Protein AF-A0A8C0QMQ1-F1 (afdb_monomer)

Radius of gyration: 59.58 Å; Cα contacts (8 Å, |Δi|>4): 35; chains: 1; bounding box: 154×155×162 Å

Organism: Canis lupus familiaris (NCBI:txid9615)

Structure (mmCIF, N/CA/C/O backbone):
data_AF-A0A8C0QMQ1-F1
#
_entry.id   AF-A0A8C0QMQ1-F1
#
loop_
_atom_site.group_PDB
_atom_site.id
_atom_site.type_symbol
_atom_site.label_atom_id
_atom_site.label_alt_id
_atom_site.label_comp_id
_atom_site.label_asym_id
_atom_site.label_entity_id
_atom_site.label_seq_id
_atom_site.pdbx_PDB_ins_code
_atom_site.Cartn_x
_atom_site.Cartn_y
_atom_site.Cartn_z
_atom_site.occupancy
_atom_site.B_iso_or_equiv
_atom_site.auth_seq_id
_atom_site.auth_comp_id
_atom_site.auth_asym_id
_atom_site.auth_atom_id
_atom_site.pdbx_PDB_model_num
ATOM 1 N N . VAL A 1 1 ? 44.497 -60.815 -7.154 1.00 68.69 1 VAL A N 1
ATOM 2 C CA . VAL A 1 1 ? 44.928 -59.709 -6.259 1.00 68.69 1 VAL A CA 1
ATOM 3 C C . VAL A 1 1 ? 44.060 -58.467 -6.438 1.00 68.69 1 VAL A C 1
ATOM 5 O O . VAL A 1 1 ? 43.331 -58.165 -5.507 1.00 68.69 1 VAL A O 1
ATOM 8 N N . VAL A 1 2 ? 44.058 -57.810 -7.610 1.00 73.62 2 VAL A N 1
ATOM 9 C CA . VAL A 1 2 ? 43.334 -56.540 -7.878 1.00 73.62 2 VAL A CA 1
ATOM 10 C C . VAL A 1 2 ? 41.899 -56.504 -7.320 1.00 73.62 2 VAL A C 1
ATOM 12 O O . VAL A 1 2 ? 41.626 -55.694 -6.444 1.00 73.62 2 VAL A O 1
ATOM 15 N N . SER A 1 3 ? 41.036 -57.463 -7.679 1.00 73.44 3 SER A N 1
ATOM 16 C CA . SER A 1 3 ? 39.642 -57.518 -7.184 1.00 73.44 3 SER A CA 1
ATOM 17 C C . SER A 1 3 ? 39.480 -57.630 -5.654 1.00 73.44 3 SER A C 1
ATOM 19 O O . SER A 1 3 ? 38.436 -57.268 -5.113 1.00 73.44 3 SER A O 1
ATOM 21 N N . LYS A 1 4 ? 40.507 -58.079 -4.916 1.00 79.88 4 LYS A N 1
ATOM 22 C CA . LYS A 1 4 ? 40.506 -58.042 -3.441 1.00 79.88 4 LYS A CA 1
ATOM 23 C C . LYS A 1 4 ? 40.773 -56.620 -2.935 1.00 79.88 4 LYS A C 1
ATOM 25 O O . LYS A 1 4 ? 39.994 -56.128 -2.128 1.00 79.88 4 LYS A O 1
ATOM 30 N N . LEU A 1 5 ? 41.787 -55.948 -3.487 1.00 79.19 5 LEU A N 1
ATOM 31 C CA . LEU A 1 5 ? 42.113 -54.547 -3.183 1.00 79.19 5 LEU A CA 1
ATOM 32 C C . LEU A 1 5 ? 40.977 -53.587 -3.562 1.00 79.19 5 LEU A C 1
ATOM 34 O O . LEU A 1 5 ? 40.730 -52.622 -2.849 1.00 79.19 5 LEU A O 1
ATOM 38 N N . GLU A 1 6 ? 40.267 -53.850 -4.660 1.00 77.25 6 GLU A N 1
ATOM 39 C CA . GLU A 1 6 ? 39.076 -53.086 -5.051 1.00 77.25 6 GLU A CA 1
ATOM 40 C C . GLU A 1 6 ? 37.969 -53.225 -4.004 1.00 77.25 6 GLU A C 1
ATOM 42 O O . GLU A 1 6 ? 37.488 -52.216 -3.497 1.00 77.25 6 GLU A O 1
ATOM 47 N N . ARG A 1 7 ? 37.632 -54.457 -3.594 1.00 82.50 7 ARG A N 1
ATOM 48 C CA . ARG A 1 7 ? 36.642 -54.712 -2.531 1.00 82.50 7 ARG A CA 1
ATOM 49 C C . ARG A 1 7 ? 37.052 -54.087 -1.198 1.00 82.50 7 ARG A C 1
ATOM 51 O O . ARG A 1 7 ? 36.208 -53.497 -0.532 1.00 82.50 7 ARG A O 1
ATOM 58 N N . GLU A 1 8 ? 38.327 -54.170 -0.829 1.00 84.19 8 GLU A N 1
ATOM 59 C CA . GLU A 1 8 ? 38.873 -53.554 0.388 1.00 84.19 8 GLU A CA 1
ATOM 60 C C . GLU A 1 8 ? 38.773 -52.023 0.339 1.00 84.19 8 GLU A C 1
ATOM 62 O O . GLU A 1 8 ? 38.268 -51.422 1.286 1.00 84.19 8 GLU A O 1
ATOM 67 N N . LYS A 1 9 ? 39.125 -51.385 -0.789 1.00 84.62 9 LYS A N 1
ATOM 68 C CA . LYS A 1 9 ? 38.908 -49.943 -1.000 1.00 84.62 9 LYS A CA 1
ATOM 69 C C . LYS A 1 9 ? 37.427 -49.561 -0.972 1.00 84.62 9 LYS A C 1
ATOM 71 O O . LYS A 1 9 ? 37.085 -48.533 -0.397 1.00 84.62 9 LYS A O 1
ATOM 76 N N . THR A 1 10 ? 36.535 -50.364 -1.559 1.00 83.19 10 THR A N 1
ATOM 77 C CA . THR A 1 10 ? 35.085 -50.104 -1.530 1.00 83.19 10 THR A CA 1
ATOM 78 C C . THR A 1 10 ? 34.512 -50.234 -0.116 1.00 83.19 10 THR A C 1
ATOM 80 O O . THR A 1 10 ? 33.654 -49.440 0.264 1.00 83.19 10 THR A O 1
ATOM 83 N N . GLN A 1 11 ? 35.001 -51.190 0.682 1.00 87.75 11 GLN A N 1
ATOM 84 C CA . GLN A 1 11 ? 34.644 -51.321 2.097 1.00 87.75 11 GLN A CA 1
ATOM 85 C C . GLN A 1 11 ? 35.184 -50.155 2.931 1.00 87.75 11 GLN A C 1
ATOM 87 O O . GLN A 1 11 ? 34.439 -49.605 3.736 1.00 87.75 11 GLN A O 1
ATOM 92 N N . GLU A 1 12 ? 36.425 -49.717 2.715 1.00 86.62 12 GLU A N 1
ATOM 93 C CA . GLU A 1 12 ? 36.988 -48.559 3.422 1.00 86.62 12 GLU A CA 1
ATOM 94 C C . GLU A 1 12 ? 36.226 -47.269 3.079 1.00 86.62 12 GLU A C 1
ATOM 96 O O . GLU A 1 12 ? 35.757 -46.559 3.965 1.00 86.62 12 GLU A O 1
ATOM 101 N N . ALA A 1 13 ? 35.937 -47.042 1.795 1.00 82.19 13 ALA A N 1
ATOM 102 C CA . ALA A 1 13 ? 35.068 -45.957 1.346 1.00 82.19 13 ALA A CA 1
ATOM 103 C C . ALA A 1 13 ? 33.605 -46.094 1.821 1.00 82.19 13 ALA A C 1
ATOM 105 O O . ALA A 1 13 ? 32.824 -45.157 1.656 1.00 82.19 13 ALA A O 1
ATOM 106 N N . LYS A 1 14 ? 33.188 -47.239 2.381 1.00 89.19 14 LYS A N 1
ATOM 107 C CA . LYS A 1 14 ? 31.906 -47.395 3.091 1.00 89.19 14 LYS A CA 1
ATOM 108 C C . LYS A 1 14 ? 32.057 -47.016 4.569 1.00 89.19 14 LYS A C 1
ATOM 110 O O . LYS A 1 14 ? 31.273 -46.202 5.042 1.00 89.19 14 LYS A O 1
ATOM 115 N N . ARG A 1 15 ? 33.105 -47.498 5.253 1.00 89.94 15 ARG A N 1
ATOM 116 C CA . ARG A 1 15 ? 33.435 -47.145 6.653 1.00 89.94 15 ARG A CA 1
ATOM 117 C C . ARG A 1 15 ? 33.614 -45.640 6.853 1.00 89.94 15 ARG A C 1
ATOM 119 O O . ARG A 1 15 ? 33.095 -45.099 7.823 1.00 89.94 15 ARG A O 1
ATOM 126 N N . ILE A 1 16 ? 34.304 -44.961 5.932 1.00 88.38 16 ILE A N 1
ATOM 127 C CA . ILE A 1 16 ? 34.510 -43.504 5.986 1.00 88.38 16 ILE A CA 1
ATOM 128 C C . ILE A 1 16 ? 33.161 -42.774 5.926 1.00 88.38 16 ILE A C 1
ATOM 130 O O . ILE A 1 16 ? 32.865 -41.984 6.819 1.00 88.38 16 ILE A O 1
ATOM 134 N N . ARG A 1 17 ? 32.290 -43.123 4.967 1.00 85.94 17 ARG A N 1
ATOM 135 C CA . ARG A 1 17 ? 30.938 -42.542 4.862 1.00 85.94 17 ARG A CA 1
ATOM 136 C C . ARG A 1 17 ? 30.054 -42.862 6.069 1.00 85.94 17 ARG A C 1
ATOM 138 O O . ARG A 1 17 ? 29.312 -41.995 6.513 1.00 85.94 17 ARG A O 1
ATOM 145 N N . GLU A 1 18 ? 30.148 -44.062 6.639 1.00 89.00 18 GLU A N 1
ATOM 146 C CA . GLU A 1 18 ? 29.446 -44.420 7.883 1.00 89.00 18 GLU A CA 1
ATOM 147 C C . GLU A 1 18 ? 29.951 -43.606 9.087 1.00 89.00 18 GLU A C 1
ATOM 149 O O . GLU A 1 18 ? 29.158 -43.191 9.932 1.00 89.00 18 GLU A O 1
ATOM 154 N N . LEU A 1 19 ? 31.258 -43.336 9.168 1.00 91.25 19 LEU A N 1
ATOM 155 C CA . LEU A 1 19 ? 31.856 -42.495 10.206 1.00 91.25 19 LEU A CA 1
ATOM 156 C C . LEU A 1 19 ? 31.456 -41.019 10.044 1.00 91.25 19 LEU A C 1
ATOM 158 O O . LEU A 1 19 ? 31.152 -40.356 11.034 1.00 91.25 19 LEU A O 1
ATOM 162 N N . GLU A 1 20 ? 31.422 -40.510 8.814 1.00 88.00 20 GLU A N 1
ATOM 163 C CA . GLU A 1 20 ? 30.938 -39.164 8.482 1.00 88.00 20 GLU A CA 1
ATOM 164 C C . GLU A 1 20 ? 29.448 -39.018 8.808 1.00 88.00 20 GLU A C 1
ATOM 166 O O . GLU A 1 20 ? 29.069 -38.090 9.519 1.00 88.00 20 GLU A O 1
ATOM 171 N N . GLN A 1 21 ? 28.607 -39.978 8.409 1.00 85.75 21 GLN A N 1
ATOM 172 C CA . GLN A 1 21 ? 27.186 -40.007 8.775 1.00 85.75 21 GLN A CA 1
ATOM 173 C C . GLN A 1 21 ? 26.980 -40.018 10.295 1.00 85.75 21 GLN A C 1
ATOM 175 O O . GLN A 1 21 ? 26.143 -39.268 10.800 1.00 85.75 21 GLN A O 1
ATOM 180 N N . ARG A 1 22 ? 27.768 -40.797 11.052 1.00 90.50 22 ARG A N 1
ATOM 181 C CA . ARG A 1 22 ? 27.730 -40.778 12.527 1.00 90.50 22 ARG A CA 1
ATOM 182 C C . ARG A 1 22 ? 28.121 -39.411 13.093 1.00 90.50 22 ARG A C 1
ATOM 184 O O . ARG A 1 22 ? 27.408 -38.908 13.954 1.00 90.50 22 ARG A O 1
ATOM 191 N N . LYS A 1 23 ? 29.184 -38.774 12.584 1.00 91.81 23 LYS A N 1
ATOM 192 C CA . LYS A 1 23 ? 29.583 -37.409 12.987 1.00 91.81 23 LYS A CA 1
ATOM 193 C C . LYS A 1 23 ? 28.484 -36.380 12.703 1.00 91.81 23 LYS A C 1
ATOM 195 O O . LYS A 1 23 ? 28.167 -35.582 13.579 1.00 91.81 23 LYS A O 1
ATOM 200 N N . HIS A 1 24 ? 27.867 -36.424 11.521 1.00 90.44 24 HIS A N 1
ATOM 201 C CA . HIS A 1 24 ? 26.743 -35.549 11.180 1.00 90.44 24 HIS A CA 1
ATOM 202 C C . HIS A 1 24 ? 25.519 -35.810 12.066 1.00 90.44 24 HIS A C 1
ATOM 204 O O . HIS A 1 24 ? 24.885 -34.857 12.506 1.00 90.44 24 HIS A O 1
ATOM 210 N N . THR A 1 25 ? 25.219 -37.072 12.387 1.00 91.38 25 THR A N 1
ATOM 211 C CA . THR A 1 25 ? 24.123 -37.434 13.303 1.00 91.38 25 THR A CA 1
ATOM 212 C C . THR A 1 25 ? 24.357 -36.852 14.697 1.00 91.38 25 THR A C 1
ATOM 214 O O . THR A 1 25 ? 23.466 -36.190 15.224 1.00 91.38 25 THR A O 1
ATOM 217 N N . VAL A 1 26 ? 25.564 -37.022 15.254 1.00 94.50 26 VAL A N 1
ATOM 218 C CA . VAL A 1 26 ? 25.950 -36.465 16.563 1.00 94.50 26 VAL A CA 1
ATOM 219 C C . VAL A 1 26 ? 25.833 -34.939 16.566 1.00 94.50 26 VAL A C 1
ATOM 221 O O . VAL A 1 26 ? 25.130 -34.390 17.413 1.00 94.50 26 VAL A O 1
ATOM 224 N N . LEU A 1 27 ? 26.410 -34.256 15.570 1.00 92.75 27 LEU A N 1
ATOM 225 C CA . LEU A 1 27 ? 26.322 -32.797 15.440 1.00 92.75 27 LEU A CA 1
ATOM 226 C C . LEU A 1 27 ? 24.865 -32.309 15.337 1.00 92.75 27 LEU A C 1
ATOM 228 O O . LEU A 1 27 ? 24.491 -31.332 15.980 1.00 92.75 27 LEU A O 1
ATOM 232 N N . VAL A 1 28 ? 24.017 -33.006 14.575 1.00 88.94 28 VAL A N 1
ATOM 233 C CA . VAL A 1 28 ? 22.581 -32.698 14.472 1.00 88.94 28 VAL A CA 1
ATOM 234 C C . VAL A 1 28 ? 21.862 -32.907 15.808 1.00 88.94 28 VAL A C 1
ATOM 236 O O . VAL A 1 28 ? 20.994 -32.104 16.148 1.00 88.94 28 VAL A O 1
ATOM 239 N N . THR A 1 29 ? 22.202 -33.938 16.588 1.00 90.06 29 THR A N 1
ATOM 240 C CA . THR A 1 29 ? 21.626 -34.123 17.932 1.00 90.06 29 THR A CA 1
ATOM 241 C C . THR A 1 29 ? 22.114 -33.077 18.933 1.00 90.06 29 THR A C 1
ATOM 243 O O . THR A 1 29 ? 21.299 -32.571 19.699 1.00 90.06 29 THR A O 1
ATOM 246 N N . GLU A 1 30 ? 23.386 -32.672 18.886 1.00 91.06 30 GLU A N 1
ATOM 247 C CA . GLU A 1 30 ? 23.923 -31.589 19.722 1.00 91.06 30 GLU A CA 1
ATOM 248 C C . GLU A 1 30 ? 23.275 -30.238 19.399 1.00 91.06 30 GLU A C 1
ATOM 250 O O . GLU A 1 30 ? 22.901 -29.502 20.310 1.00 91.06 30 GLU A O 1
ATOM 255 N N . LEU A 1 31 ? 23.095 -29.913 18.114 1.00 91.81 31 LEU A N 1
ATOM 256 C CA . LEU A 1 31 ? 22.416 -28.685 17.687 1.00 91.81 31 LEU A CA 1
ATOM 257 C C . LEU A 1 31 ? 20.931 -28.690 18.078 1.00 91.81 31 LEU A C 1
ATOM 259 O O . LEU A 1 31 ? 20.429 -27.678 18.558 1.00 91.81 31 LEU A O 1
ATOM 263 N N . LYS A 1 32 ? 20.236 -29.831 17.953 1.00 88.12 32 LYS A N 1
ATOM 264 C CA . LYS A 1 32 ? 18.852 -29.981 18.442 1.00 88.12 32 LYS A CA 1
ATOM 265 C C . LYS A 1 32 ? 18.757 -29.831 19.965 1.00 88.12 32 LYS A C 1
ATOM 267 O O . LYS A 1 32 ? 17.808 -29.214 20.441 1.00 88.12 32 LYS A O 1
ATOM 272 N N . ALA A 1 33 ? 19.725 -30.356 20.717 1.00 90.94 33 ALA A N 1
ATOM 273 C CA . ALA A 1 33 ? 19.780 -30.207 22.170 1.00 90.94 33 ALA A CA 1
ATOM 274 C C . ALA A 1 33 ? 20.023 -28.747 22.587 1.00 90.94 33 ALA A C 1
ATOM 276 O O . ALA A 1 33 ? 19.278 -28.231 23.416 1.00 90.94 33 ALA A O 1
ATOM 277 N N . LYS A 1 34 ? 20.987 -28.058 21.958 1.00 91.81 34 LYS A N 1
ATOM 278 C CA . LYS A 1 34 ? 21.269 -26.630 22.198 1.00 91.81 34 LYS A CA 1
ATOM 279 C C . LYS A 1 34 ? 20.068 -25.746 21.873 1.00 91.81 34 LYS A C 1
ATOM 281 O O . LYS A 1 34 ? 19.637 -24.998 22.738 1.00 91.81 34 LYS A O 1
ATOM 286 N N . LEU A 1 35 ? 19.450 -25.921 20.702 1.00 89.38 35 LEU A N 1
ATOM 287 C CA . LEU A 1 35 ? 18.252 -25.169 20.311 1.00 89.38 35 LEU A CA 1
ATOM 288 C C . LEU A 1 35 ? 17.070 -25.411 21.270 1.00 89.38 35 LEU A C 1
ATOM 290 O O . LEU A 1 35 ? 16.278 -24.508 21.531 1.00 89.38 35 LEU A O 1
ATOM 294 N N . HIS A 1 36 ? 16.940 -26.623 21.819 1.00 92.00 36 HIS A N 1
ATOM 295 C CA . HIS A 1 36 ? 15.944 -26.917 22.850 1.00 92.00 36 HIS A CA 1
ATOM 296 C C . HIS A 1 36 ? 16.283 -26.241 24.191 1.00 92.00 36 HIS A C 1
ATOM 298 O O . HIS A 1 36 ? 15.391 -25.718 24.853 1.00 92.00 36 HIS A O 1
ATOM 304 N N . GLU A 1 37 ? 17.554 -26.227 24.596 1.00 92.31 37 GLU A N 1
ATOM 305 C CA . GLU A 1 37 ? 18.026 -25.546 25.807 1.00 92.31 37 GLU A CA 1
ATOM 306 C C . GLU A 1 37 ? 17.853 -24.019 25.710 1.00 92.31 37 GLU A C 1
ATOM 308 O O . GLU A 1 37 ? 17.342 -23.395 26.638 1.00 92.31 37 GLU A O 1
ATOM 313 N N . GLU A 1 38 ? 18.211 -23.427 24.570 1.00 88.94 38 GLU A N 1
ATOM 314 C CA . GLU A 1 38 ? 18.014 -22.012 24.233 1.00 88.94 38 GLU A CA 1
ATOM 315 C C . GLU A 1 38 ? 16.527 -21.650 24.263 1.00 88.94 38 GLU A C 1
ATOM 317 O O . GLU A 1 38 ? 16.132 -20.771 25.028 1.00 88.94 38 GLU A O 1
ATOM 322 N N . LYS A 1 39 ? 15.672 -22.413 23.568 1.00 92.75 39 LYS A N 1
ATOM 323 C CA . LYS A 1 39 ? 14.213 -22.228 23.611 1.00 92.75 39 LYS A CA 1
ATOM 324 C C . LYS A 1 39 ? 13.642 -22.327 25.031 1.00 92.75 39 LYS A C 1
ATOM 326 O O . LYS A 1 39 ? 12.715 -21.594 25.370 1.00 92.75 39 LYS A O 1
ATOM 331 N N . MET A 1 40 ? 14.153 -23.227 25.873 1.00 92.06 40 MET A N 1
ATOM 332 C CA . MET A 1 40 ? 13.699 -23.335 27.266 1.00 92.06 40 MET A CA 1
ATOM 333 C C . MET A 1 40 ? 14.165 -22.151 28.124 1.00 92.06 40 MET A C 1
ATOM 335 O O . MET A 1 40 ? 13.402 -21.698 28.975 1.00 92.06 40 MET A O 1
ATOM 339 N N . LYS A 1 41 ? 15.359 -21.596 27.870 1.00 92.81 41 LYS A N 1
ATOM 340 C CA . LYS A 1 41 ? 15.830 -20.349 28.500 1.00 92.81 41 LYS A CA 1
ATOM 341 C C . LYS A 1 41 ? 15.002 -19.141 28.060 1.00 92.81 41 LYS A C 1
ATOM 343 O O . LYS A 1 41 ? 14.610 -18.352 28.912 1.00 92.81 41 LYS A O 1
ATOM 348 N N . GLU A 1 42 ? 14.675 -19.025 26.773 1.00 87.12 42 GLU A N 1
ATOM 349 C CA . GLU A 1 42 ? 13.789 -17.974 26.251 1.00 87.12 42 GLU A CA 1
ATOM 350 C C . GLU A 1 42 ? 12.386 -18.065 26.866 1.00 87.12 42 GLU A C 1
ATOM 352 O O . GLU A 1 42 ? 11.882 -17.079 27.399 1.00 87.12 42 GLU A O 1
ATOM 357 N N . LEU A 1 43 ? 11.776 -19.257 26.882 1.00 88.88 43 LEU A N 1
ATOM 358 C CA . LEU A 1 43 ? 10.472 -19.480 27.518 1.00 88.88 43 LEU A CA 1
ATOM 359 C C . LEU A 1 43 ? 10.490 -19.159 29.019 1.00 88.88 43 LEU A C 1
ATOM 361 O O . LEU A 1 43 ? 9.508 -18.630 29.541 1.00 88.88 43 LEU A O 1
ATOM 365 N N . GLN A 1 44 ? 11.588 -19.456 29.717 1.00 92.81 44 GLN A N 1
ATOM 366 C CA . GLN A 1 44 ? 11.755 -19.103 31.125 1.00 92.81 44 GLN A CA 1
ATOM 367 C C . GLN A 1 44 ? 11.909 -17.586 31.319 1.00 92.81 44 GLN A C 1
ATOM 369 O O . GLN A 1 44 ? 11.235 -17.018 32.175 1.00 92.81 44 GLN A O 1
ATOM 374 N N . ALA A 1 45 ? 12.704 -16.906 30.488 1.00 90.75 45 ALA A N 1
ATOM 375 C CA . ALA A 1 45 ? 12.860 -15.453 30.534 1.00 90.75 45 ALA A CA 1
ATOM 376 C C . ALA A 1 45 ? 11.544 -14.712 30.226 1.00 90.75 45 ALA A C 1
ATOM 378 O O . ALA A 1 45 ? 11.204 -13.748 30.912 1.00 90.75 45 ALA A O 1
ATOM 379 N N . VAL A 1 46 ? 10.760 -15.189 29.251 1.00 89.94 46 VAL A N 1
ATOM 380 C CA . VAL A 1 46 ? 9.420 -14.654 28.947 1.00 89.94 46 VAL A CA 1
ATOM 381 C C . VAL A 1 46 ? 8.470 -14.846 30.132 1.00 89.94 46 VAL A C 1
ATOM 383 O O . VAL A 1 46 ? 7.787 -13.899 30.515 1.00 89.94 46 VAL A O 1
ATOM 386 N N . ARG A 1 47 ? 8.465 -16.026 30.772 1.00 93.19 47 ARG A N 1
ATOM 387 C CA . ARG A 1 47 ? 7.674 -16.273 31.994 1.00 93.19 47 ARG A CA 1
ATOM 388 C C . ARG A 1 47 ? 8.069 -15.343 33.135 1.00 93.19 47 ARG A C 1
ATOM 390 O O . ARG A 1 47 ? 7.196 -14.755 33.760 1.00 93.19 47 ARG A O 1
ATOM 397 N N . GLU A 1 48 ? 9.362 -15.183 33.398 1.00 93.06 48 GLU A N 1
ATOM 398 C CA . GLU A 1 48 ? 9.848 -14.295 34.457 1.00 93.06 48 GLU A CA 1
ATOM 399 C C . GLU A 1 48 ? 9.529 -12.824 34.185 1.00 93.06 48 GLU A C 1
ATOM 401 O O . GLU A 1 48 ? 9.220 -12.090 35.120 1.00 93.06 48 GLU A O 1
ATOM 406 N N . ASN A 1 49 ? 9.574 -12.383 32.927 1.00 89.81 49 ASN A N 1
ATOM 407 C CA . ASN A 1 49 ? 9.170 -11.030 32.553 1.00 89.81 49 ASN A CA 1
ATOM 408 C C . ASN A 1 49 ? 7.658 -10.825 32.715 1.00 89.81 49 ASN A C 1
ATOM 410 O O . ASN A 1 49 ? 7.251 -9.798 33.250 1.00 89.81 49 ASN A O 1
ATOM 414 N N . LEU A 1 50 ? 6.836 -11.811 32.339 1.00 89.62 50 LEU A N 1
ATOM 415 C CA . LEU A 1 50 ? 5.382 -11.755 32.517 1.00 89.62 50 LEU A CA 1
ATOM 416 C C . LEU A 1 50 ? 4.980 -11.772 34.004 1.00 89.62 50 LEU A C 1
ATOM 418 O O . LEU A 1 50 ? 4.087 -11.031 34.405 1.00 89.62 50 LEU A O 1
ATOM 422 N N . ILE A 1 51 ? 5.683 -12.547 34.840 1.00 92.25 51 ILE A N 1
ATOM 423 C CA . ILE A 1 51 ? 5.518 -12.526 36.304 1.00 92.25 51 ILE A CA 1
ATOM 424 C C . ILE A 1 51 ? 5.875 -11.141 36.859 1.00 92.25 51 ILE A C 1
ATOM 426 O O . ILE A 1 51 ? 5.058 -10.549 37.557 1.00 92.25 51 ILE A O 1
ATOM 430 N N . LYS A 1 52 ? 7.033 -10.573 36.490 1.00 93.75 52 LYS A N 1
ATOM 431 C CA . LYS A 1 52 ? 7.446 -9.221 36.922 1.00 93.75 52 LYS A CA 1
ATOM 432 C C . LYS A 1 52 ? 6.466 -8.138 36.458 1.00 93.75 52 LYS A C 1
ATOM 434 O O . LYS A 1 52 ? 6.208 -7.194 37.202 1.00 93.75 52 LYS A O 1
ATOM 439 N N . GLN A 1 53 ? 5.903 -8.261 35.252 1.00 87.12 53 GLN A N 1
ATOM 440 C CA . GLN A 1 53 ? 4.855 -7.364 34.762 1.00 87.12 53 GLN A CA 1
ATOM 441 C C . GLN A 1 53 ? 3.592 -7.481 35.624 1.00 87.12 53 GLN A C 1
ATOM 443 O O . GLN A 1 53 ? 3.101 -6.463 36.109 1.00 87.12 53 GLN A O 1
ATOM 448 N N . HIS A 1 54 ? 3.117 -8.702 35.884 1.00 90.62 54 HIS A N 1
ATOM 449 C CA . HIS A 1 54 ? 1.948 -8.942 36.727 1.00 90.62 54 HIS A CA 1
ATOM 450 C C . HIS A 1 54 ? 2.153 -8.433 38.165 1.00 90.62 54 HIS A C 1
ATOM 452 O O . HIS A 1 54 ? 1.294 -7.738 38.700 1.00 90.62 54 HIS A O 1
ATOM 458 N N . GLU A 1 55 ? 3.315 -8.676 38.779 1.00 92.75 55 GLU A N 1
ATOM 459 C CA . GLU A 1 55 ? 3.687 -8.120 40.089 1.00 92.75 55 GLU A CA 1
ATOM 460 C C . GLU A 1 55 ? 3.691 -6.581 40.081 1.00 92.75 55 GLU A C 1
ATOM 462 O O . GLU A 1 55 ? 3.241 -5.944 41.040 1.00 92.75 55 GLU A O 1
ATOM 467 N N . GLN A 1 56 ? 4.152 -5.960 38.991 1.00 91.62 56 GLN A N 1
ATOM 468 C CA . GLN A 1 56 ? 4.157 -4.507 38.824 1.00 91.62 56 GLN A CA 1
ATOM 469 C C . GLN A 1 56 ? 2.741 -3.939 38.617 1.00 91.62 56 GLN A C 1
ATOM 471 O O . GLN A 1 56 ? 2.418 -2.889 39.169 1.00 91.62 56 GLN A O 1
ATOM 476 N N . GLU A 1 57 ? 1.877 -4.618 37.864 1.00 86.31 57 GLU A N 1
ATOM 477 C CA . GLU A 1 57 ? 0.465 -4.261 37.658 1.00 86.31 57 GLU A CA 1
ATOM 478 C C . GLU A 1 57 ? -0.371 -4.449 38.926 1.00 86.31 57 GLU A C 1
ATOM 480 O O . GLU A 1 57 ? -1.131 -3.552 39.293 1.00 86.31 57 GLU A O 1
ATOM 485 N N . MET A 1 58 ? -0.161 -5.536 39.669 1.00 91.62 58 MET A N 1
ATOM 486 C CA . MET A 1 58 ? -0.731 -5.724 41.003 1.00 91.62 58 MET A CA 1
ATOM 487 C C . MET A 1 58 ? -0.253 -4.622 41.956 1.00 91.62 58 MET A C 1
ATOM 489 O O . MET A 1 58 ? -1.068 -4.011 42.644 1.00 91.62 58 MET A O 1
ATOM 493 N N . SER A 1 59 ? 1.035 -4.264 41.927 1.00 91.12 59 SER A N 1
ATOM 494 C CA . SER A 1 59 ? 1.580 -3.154 42.724 1.00 91.12 59 SER A CA 1
ATOM 495 C C . SER A 1 59 ? 1.011 -1.780 42.333 1.00 91.12 59 SER A C 1
ATOM 497 O O . SER A 1 59 ? 0.812 -0.933 43.205 1.00 91.12 59 SER A O 1
ATOM 499 N N . ARG A 1 60 ? 0.727 -1.530 41.044 1.00 93.44 60 ARG A N 1
ATOM 500 C CA . ARG A 1 60 ? -0.003 -0.329 40.585 1.00 93.44 60 ARG A CA 1
ATOM 501 C C . ARG A 1 60 ? -1.448 -0.346 41.083 1.00 93.44 60 ARG A C 1
ATOM 503 O O . ARG A 1 60 ? -1.917 0.651 41.622 1.00 93.44 60 ARG A O 1
ATOM 510 N N . THR A 1 61 ? -2.126 -1.482 40.946 1.00 89.94 61 THR A N 1
ATOM 511 C CA . THR A 1 61 ? -3.535 -1.663 41.322 1.00 89.94 61 THR A CA 1
ATOM 512 C C . THR A 1 61 ? -3.741 -1.487 42.823 1.00 89.94 61 THR A C 1
ATOM 514 O O . THR A 1 61 ? -4.668 -0.791 43.225 1.00 89.94 61 THR A O 1
ATOM 517 N N . VAL A 1 62 ? -2.847 -2.032 43.655 1.00 91.25 62 VAL A N 1
ATOM 518 C CA . VAL A 1 62 ? -2.843 -1.807 45.109 1.00 91.25 62 VAL A CA 1
ATOM 519 C C . VAL A 1 62 ? -2.649 -0.323 45.427 1.00 91.25 62 VAL A C 1
ATOM 521 O O . VAL A 1 62 ? -3.456 0.233 46.158 1.00 91.25 62 VAL A O 1
ATOM 524 N N . LYS A 1 63 ? -1.681 0.369 44.807 1.00 92.31 63 LYS A N 1
ATOM 525 C CA . LYS A 1 63 ? -1.484 1.818 45.024 1.00 92.31 63 LYS A CA 1
ATOM 526 C C . LYS A 1 63 ? -2.696 2.667 44.623 1.00 92.31 63 LYS A C 1
ATOM 528 O O . LYS A 1 63 ? -3.008 3.628 45.319 1.00 92.31 63 LYS A O 1
ATOM 533 N N . LEU A 1 64 ? -3.384 2.317 43.535 1.00 85.31 64 LEU A N 1
ATOM 534 C CA . LEU A 1 64 ? -4.624 2.983 43.118 1.00 85.31 64 LEU A CA 1
ATOM 535 C C . LEU A 1 64 ? -5.771 2.707 44.105 1.00 85.31 64 LEU A C 1
ATOM 537 O O . LEU A 1 64 ? -6.464 3.637 44.511 1.00 85.31 64 LEU A O 1
ATOM 541 N N . ARG A 1 65 ? -5.932 1.451 44.547 1.00 90.38 65 ARG A N 1
ATOM 542 C CA . ARG A 1 65 ? -6.911 1.054 45.574 1.00 90.38 65 ARG A CA 1
ATOM 543 C C . ARG A 1 65 ? -6.659 1.772 46.899 1.00 90.38 65 ARG A C 1
ATOM 545 O O . ARG A 1 65 ? -7.599 2.318 47.459 1.00 90.38 65 ARG A O 1
ATOM 552 N N . ASP A 1 66 ? -5.418 1.809 47.376 1.00 91.31 66 ASP A N 1
ATOM 553 C CA . ASP A 1 66 ? -5.032 2.478 48.622 1.00 91.31 66 ASP A CA 1
ATOM 554 C C . ASP A 1 66 ? -5.221 3.997 48.535 1.00 91.31 66 ASP A C 1
ATOM 556 O O . ASP A 1 66 ? -5.718 4.606 49.482 1.00 91.31 66 ASP A O 1
ATOM 560 N N . GLY A 1 67 ? -4.887 4.602 47.389 1.00 88.62 67 GLY A N 1
ATOM 561 C CA . GLY A 1 67 ? -5.145 6.014 47.109 1.00 88.62 67 GLY A CA 1
ATOM 562 C C . GLY A 1 67 ? -6.635 6.352 47.174 1.00 88.62 67 GLY A C 1
ATOM 563 O O . GLY A 1 67 ? -7.021 7.262 47.907 1.00 88.62 67 GLY A O 1
ATOM 564 N N . GLU A 1 68 ? -7.481 5.576 46.493 1.00 84.94 68 GLU A N 1
ATOM 565 C CA . GLU A 1 68 ? -8.937 5.764 46.512 1.00 84.94 68 GLU A CA 1
ATOM 566 C C . GLU A 1 68 ? -9.538 5.489 47.898 1.00 84.94 68 GLU A C 1
ATOM 568 O O . GLU A 1 68 ? -10.352 6.265 48.389 1.00 84.94 68 GLU A O 1
ATOM 573 N N . ILE A 1 69 ? -9.079 4.448 48.599 1.00 88.56 69 ILE A N 1
ATOM 574 C CA . ILE A 1 69 ? -9.463 4.173 49.991 1.00 88.56 69 ILE A CA 1
ATOM 575 C C . ILE A 1 69 ? -9.100 5.358 50.897 1.00 88.56 69 ILE A C 1
ATOM 577 O O . ILE A 1 69 ? -9.882 5.715 51.779 1.00 88.56 69 ILE A O 1
ATOM 581 N N . GLN A 1 70 ? -7.937 5.982 50.701 1.00 89.12 70 GLN A N 1
ATOM 582 C CA . GLN A 1 70 ? -7.517 7.140 51.487 1.00 89.12 70 GLN A CA 1
ATOM 583 C C . GLN A 1 70 ? -8.311 8.404 51.120 1.00 89.12 70 GLN A C 1
ATOM 585 O O . GLN A 1 70 ? -8.678 9.163 52.016 1.00 89.12 70 GLN A O 1
ATOM 590 N N . ARG A 1 71 ? -8.656 8.597 49.841 1.00 85.06 71 ARG A N 1
ATOM 591 C CA . ARG A 1 71 ? -9.541 9.671 49.359 1.00 85.06 71 ARG A CA 1
ATOM 592 C C . ARG A 1 71 ? -10.947 9.543 49.958 1.00 85.06 71 ARG A C 1
ATOM 594 O O . ARG A 1 71 ? -11.441 10.486 50.573 1.00 85.06 71 ARG A O 1
ATOM 601 N N . LEU A 1 72 ? -11.543 8.350 49.895 1.00 82.94 72 LEU A N 1
ATOM 602 C CA . LEU A 1 72 ? -12.850 8.036 50.483 1.00 82.94 72 LEU A CA 1
ATOM 603 C C . LEU A 1 72 ? -12.860 8.187 52.013 1.00 82.94 72 LEU A C 1
ATOM 605 O O . LEU A 1 72 ? -13.815 8.734 52.561 1.00 82.94 72 LEU A O 1
ATOM 609 N N . LYS A 1 73 ? -11.793 7.776 52.715 1.00 82.94 73 LYS A N 1
ATOM 610 C CA . LYS A 1 73 ? -11.629 8.038 54.160 1.00 82.94 73 LYS A CA 1
ATOM 611 C C . LYS A 1 73 ? -11.596 9.538 54.467 1.00 82.94 73 LYS A C 1
ATOM 613 O O . LYS A 1 73 ? -12.268 9.974 55.398 1.00 82.94 73 LYS A O 1
ATOM 618 N N . SER A 1 74 ? -10.855 10.325 53.687 1.00 81.38 74 SER A N 1
ATOM 619 C CA . SER A 1 74 ? -10.792 11.785 53.841 1.00 81.38 74 SER A CA 1
ATOM 620 C C . SER A 1 74 ? -12.155 12.444 53.602 1.00 81.38 74 SER A C 1
ATOM 622 O O . SER A 1 74 ? -12.580 13.271 54.409 1.00 81.38 74 SER A O 1
ATOM 624 N N . ALA A 1 75 ? -12.881 12.026 52.560 1.00 76.25 75 ALA A N 1
ATOM 625 C CA . ALA A 1 75 ? -14.238 12.492 52.273 1.00 76.25 75 ALA A CA 1
ATOM 626 C C . ALA A 1 75 ? -15.239 12.109 53.383 1.00 76.25 75 ALA A C 1
ATOM 628 O O . ALA A 1 75 ? -16.051 12.939 53.786 1.00 76.25 75 ALA A O 1
ATOM 629 N N . LEU A 1 76 ? -15.148 10.895 53.940 1.00 79.88 76 LEU A N 1
ATOM 630 C CA . LEU A 1 76 ? -15.965 10.453 55.079 1.00 79.88 76 LEU A CA 1
ATOM 631 C C . LEU A 1 76 ? -15.680 11.254 56.359 1.00 79.88 76 LEU A C 1
ATOM 633 O O . LEU A 1 76 ? -16.619 11.622 57.064 1.00 79.88 76 LEU A O 1
ATOM 637 N N . CYS A 1 77 ? -14.417 11.576 56.654 1.00 80.56 77 CYS A N 1
ATOM 638 C CA . CYS A 1 77 ? -14.082 12.474 57.762 1.00 80.56 77 CYS A CA 1
ATOM 639 C C . CYS A 1 77 ? -14.634 13.890 57.527 1.00 80.56 77 CYS A C 1
ATOM 641 O O . CYS A 1 77 ? -15.229 14.467 58.434 1.00 80.56 77 CYS A O 1
ATOM 643 N N . ALA A 1 78 ? -14.524 14.427 56.306 1.00 73.56 78 ALA A N 1
ATOM 644 C CA . ALA A 1 78 ? -15.096 15.729 55.958 1.00 73.56 78 ALA A CA 1
ATOM 645 C C . ALA A 1 78 ? -16.636 15.754 56.070 1.00 73.56 78 ALA A C 1
ATOM 647 O O . ALA A 1 78 ? -17.191 16.745 56.541 1.00 73.56 78 ALA A O 1
ATOM 648 N N . LEU A 1 79 ? -17.316 14.662 55.699 1.00 73.38 79 LEU A N 1
ATOM 649 C CA . LEU A 1 79 ? -18.763 14.468 55.877 1.00 73.38 79 LEU A CA 1
ATOM 650 C C . LEU A 1 79 ? -19.190 14.377 57.347 1.00 73.38 79 LEU A C 1
ATOM 652 O O . LEU A 1 79 ? -20.292 14.804 57.681 1.00 73.38 79 LEU A O 1
ATOM 656 N N . ARG A 1 80 ? -18.345 13.814 58.218 1.00 76.31 80 ARG A N 1
ATOM 657 C CA . ARG A 1 80 ? -18.628 13.673 59.653 1.00 76.31 80 ARG A CA 1
ATOM 658 C C . ARG A 1 80 ? -18.388 14.970 60.431 1.00 76.31 80 ARG A C 1
ATOM 660 O O . ARG A 1 80 ? -19.162 15.289 61.327 1.00 76.31 80 ARG A O 1
ATOM 667 N N . ASP A 1 81 ? -17.324 15.698 60.089 1.00 75.31 81 ASP A N 1
ATOM 668 C CA . ASP A 1 81 ? -16.805 16.814 60.893 1.00 75.31 81 ASP A CA 1
ATOM 669 C C . ASP A 1 81 ? -17.094 18.205 60.277 1.00 75.31 81 ASP A C 1
ATOM 671 O O . ASP A 1 81 ? -16.762 19.235 60.869 1.00 75.31 81 ASP A O 1
ATOM 675 N N . GLY A 1 82 ? -17.701 18.263 59.084 1.00 67.56 82 GLY A N 1
ATOM 676 C CA . GLY A 1 82 ? -17.989 19.492 58.335 1.00 67.56 82 GLY A CA 1
ATOM 677 C C . GLY A 1 82 ? -19.477 19.710 58.033 1.00 67.56 82 GLY A C 1
ATOM 678 O O . GLY A 1 82 ? -20.277 18.781 58.009 1.00 67.56 82 GLY A O 1
ATOM 679 N N . SER A 1 83 ? -19.867 20.961 57.757 1.00 71.94 83 SER A N 1
ATOM 680 C CA . SER A 1 83 ? -21.217 21.257 57.257 1.00 71.94 83 SER A CA 1
ATOM 681 C C . SER A 1 83 ? -21.361 20.866 55.782 1.00 71.94 83 SER A C 1
ATOM 683 O O . SER A 1 83 ? -20.417 21.011 55.001 1.00 71.94 83 SER A O 1
ATOM 685 N N . SER A 1 84 ? -22.565 20.430 55.389 1.00 69.88 84 SER A N 1
ATOM 686 C CA . SER A 1 84 ? -22.884 19.950 54.031 1.00 69.88 84 SER A CA 1
ATOM 687 C C . SER A 1 84 ? -22.370 20.877 52.918 1.00 69.88 84 SER A C 1
ATOM 689 O O . SER A 1 84 ? -21.744 20.421 51.963 1.00 69.88 84 SER A O 1
ATOM 691 N N . ASP A 1 85 ? -22.519 22.196 53.079 1.00 72.25 85 ASP A N 1
ATOM 692 C CA . ASP A 1 85 ? -22.061 23.185 52.095 1.00 72.25 85 ASP A CA 1
ATOM 693 C C . ASP A 1 85 ? -20.539 23.218 51.911 1.00 72.25 85 ASP A C 1
ATOM 695 O O . ASP A 1 85 ? -20.059 23.403 50.791 1.00 72.25 85 ASP A O 1
ATOM 699 N N . LYS A 1 86 ? -19.763 23.001 52.982 1.00 73.31 86 LYS A N 1
ATOM 700 C CA . LYS A 1 86 ? -18.296 22.942 52.904 1.00 73.31 86 LYS A CA 1
ATOM 701 C C . LYS A 1 86 ? -17.842 21.684 52.172 1.00 73.31 86 LYS A C 1
ATOM 703 O O . LYS A 1 86 ? -16.965 21.772 51.318 1.00 73.31 86 LYS A O 1
ATOM 708 N N . VAL A 1 87 ? -18.480 20.545 52.445 1.00 74.69 87 VAL A N 1
ATOM 709 C CA . VAL A 1 87 ? -18.193 19.271 51.763 1.00 74.69 87 VAL A CA 1
ATOM 710 C C . VAL A 1 87 ? -18.565 19.349 50.283 1.00 74.69 87 VAL A C 1
ATOM 712 O O . VAL A 1 87 ? -17.747 19.038 49.423 1.00 74.69 87 VAL A O 1
ATOM 715 N N . ARG A 1 88 ? -19.766 19.850 49.973 1.00 75.50 88 ARG A N 1
ATOM 716 C CA . ARG A 1 88 ? -20.248 20.090 48.605 1.00 75.50 88 ARG A CA 1
ATOM 717 C C . ARG A 1 88 ? -19.309 21.010 47.819 1.00 75.50 88 ARG A C 1
ATOM 719 O O . ARG A 1 88 ? -19.012 20.735 46.658 1.00 75.50 88 ARG A O 1
ATOM 726 N N . THR A 1 89 ? -18.795 22.062 48.457 1.00 77.62 89 THR A N 1
ATOM 727 C CA . THR A 1 89 ? -17.804 22.966 47.852 1.00 77.62 89 THR A CA 1
ATOM 728 C C . THR A 1 89 ? -16.465 22.262 47.618 1.00 77.62 89 THR A C 1
ATOM 730 O O . THR A 1 89 ? -15.921 22.367 46.522 1.00 77.62 89 THR A O 1
ATOM 733 N N . ALA A 1 90 ? -15.959 21.501 48.595 1.00 76.06 90 ALA A N 1
ATOM 734 C CA . ALA A 1 90 ? -14.701 20.760 48.475 1.00 76.06 90 ALA A CA 1
ATOM 735 C C . ALA A 1 90 ? -14.739 19.722 47.338 1.00 76.06 90 ALA A C 1
ATOM 737 O O . ALA A 1 90 ? -13.877 19.759 46.466 1.00 76.06 90 ALA A O 1
ATOM 738 N N . LEU A 1 91 ? -15.782 18.887 47.274 1.00 77.62 91 LEU A N 1
ATOM 739 C CA . LEU A 1 91 ? -15.974 17.901 46.199 1.00 77.62 91 LEU A CA 1
ATOM 740 C C . LEU A 1 91 ? -16.094 18.563 44.813 1.00 77.62 91 LEU A C 1
ATOM 742 O O . LEU A 1 91 ? -15.592 18.036 43.823 1.00 77.62 91 LEU A O 1
ATOM 746 N N . THR A 1 92 ? -16.711 19.749 44.734 1.00 77.25 92 THR A N 1
ATOM 747 C CA . THR A 1 92 ? -16.800 20.523 43.480 1.00 77.25 92 THR A CA 1
ATOM 748 C C . THR A 1 92 ? -15.437 21.076 43.043 1.00 77.25 92 THR A C 1
ATOM 750 O O . THR A 1 92 ? -15.194 21.234 41.847 1.00 77.25 92 THR A O 1
ATOM 753 N N . ILE A 1 93 ? -14.538 21.378 43.984 1.00 79.25 93 ILE A N 1
ATOM 754 C CA . ILE A 1 93 ? -13.160 21.797 43.689 1.00 79.25 93 ILE A CA 1
ATOM 755 C C . ILE A 1 93 ? -12.322 20.584 43.269 1.00 79.25 93 ILE A C 1
ATOM 757 O O . ILE A 1 93 ? -11.693 20.640 42.218 1.00 79.25 93 ILE A O 1
ATOM 761 N N . GLU A 1 94 ? -12.394 19.477 44.011 1.00 78.81 94 GLU A N 1
ATOM 762 C CA . GLU A 1 94 ? -11.710 18.206 43.719 1.00 78.81 94 GLU A CA 1
ATOM 763 C C . GLU A 1 94 ? -12.029 17.709 42.297 1.00 78.81 94 GLU A C 1
ATOM 765 O O . GLU A 1 94 ? -11.123 17.508 41.487 1.00 78.81 94 GLU A O 1
ATOM 770 N N . ALA A 1 95 ? -13.314 17.649 41.926 1.00 77.50 95 ALA A N 1
ATOM 771 C CA . ALA A 1 95 ? -13.740 17.282 40.573 1.00 77.50 95 ALA A CA 1
ATOM 772 C C . ALA A 1 95 ? -13.216 18.246 39.484 1.00 77.50 95 ALA A C 1
ATOM 774 O O . ALA A 1 95 ? -12.870 17.817 38.384 1.00 77.50 95 ALA A O 1
ATOM 775 N N . ARG A 1 96 ? -13.108 19.550 39.785 1.00 78.25 96 ARG A N 1
ATOM 776 C CA . ARG A 1 96 ? -12.546 20.573 38.877 1.00 78.25 96 ARG A CA 1
ATOM 777 C C . ARG A 1 96 ? -11.017 20.565 38.802 1.00 78.25 96 ARG A C 1
ATOM 779 O O . ARG A 1 96 ? -10.463 21.207 37.905 1.00 78.25 96 ARG A O 1
ATOM 786 N N . GLU A 1 97 ? -10.333 19.919 39.738 1.00 82.12 97 GLU A N 1
ATOM 787 C CA . GLU A 1 97 ? -8.886 19.711 39.692 1.00 82.12 97 GLU A CA 1
ATOM 788 C C . GLU A 1 97 ? -8.541 18.415 38.959 1.00 82.12 97 GLU A C 1
ATOM 790 O O . GLU A 1 97 ? -7.675 18.447 38.089 1.00 82.12 97 GLU A O 1
ATOM 795 N N . GLU A 1 98 ? -9.257 17.314 39.199 1.00 79.00 98 GLU A N 1
ATOM 796 C CA . GLU A 1 98 ? -9.045 16.072 38.439 1.00 79.00 98 GLU A CA 1
ATOM 797 C C . GLU A 1 98 ? -9.430 16.222 36.960 1.00 79.00 98 GLU A C 1
ATOM 799 O O . GLU A 1 98 ? -8.657 15.820 36.092 1.00 79.00 98 GLU A O 1
ATOM 804 N N . ALA A 1 99 ? -10.530 16.918 36.638 1.00 77.56 99 ALA A N 1
ATOM 805 C CA . ALA A 1 99 ? -10.859 17.252 35.247 1.00 77.56 99 ALA A CA 1
ATOM 806 C C . ALA A 1 99 ? -9.737 18.051 34.548 1.00 77.56 99 ALA A C 1
ATOM 808 O O . ALA A 1 99 ? -9.474 17.848 33.364 1.00 77.56 99 ALA A O 1
ATOM 809 N N . ARG A 1 100 ? -9.026 18.921 35.285 1.00 87.81 100 ARG A N 1
ATOM 810 C CA . ARG A 1 100 ? -7.857 19.649 34.763 1.00 87.81 100 ARG A CA 1
ATOM 811 C C . ARG A 1 100 ? -6.627 18.758 34.610 1.00 87.81 100 ARG A C 1
ATOM 813 O O . ARG A 1 100 ? -5.959 18.860 33.589 1.00 87.81 100 ARG A O 1
ATOM 820 N N . LYS A 1 101 ? -6.339 17.870 35.567 1.00 88.44 101 LYS A N 1
ATOM 821 C CA . LYS A 1 101 ? -5.207 16.927 35.473 1.00 88.44 101 LYS A CA 1
ATOM 822 C C . LYS A 1 101 ? -5.375 15.953 34.306 1.00 88.44 101 LYS A C 1
ATOM 824 O O . LYS A 1 101 ? -4.406 15.708 33.595 1.00 88.44 101 LYS A O 1
ATOM 829 N N . LEU A 1 102 ? -6.590 15.447 34.082 1.00 81.44 102 LEU A N 1
ATOM 830 C CA . LEU A 1 102 ? -6.916 14.598 32.933 1.00 81.44 102 LEU A CA 1
ATOM 831 C C . LEU A 1 102 ? -6.744 15.361 31.612 1.00 81.44 102 LEU A C 1
ATOM 833 O O . LEU A 1 102 ? -6.047 14.879 30.721 1.00 81.44 102 LEU A O 1
ATOM 837 N N . PHE A 1 103 ? -7.293 16.578 31.515 1.00 86.44 103 PHE A N 1
ATOM 838 C CA . PHE A 1 103 ? -7.117 17.435 30.340 1.00 86.44 103 PHE A CA 1
ATOM 839 C C . PHE A 1 103 ? -5.638 17.736 30.052 1.00 86.44 103 PHE A C 1
ATOM 841 O O . PHE A 1 103 ? -5.196 17.581 28.918 1.00 86.44 103 PHE A O 1
ATOM 848 N N . ASP A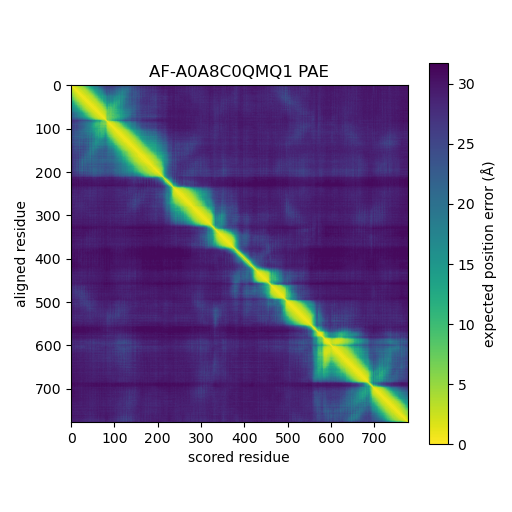 1 104 ? -4.847 18.110 31.061 1.00 87.50 104 ASP A N 1
ATOM 849 C CA . ASP A 1 104 ? -3.427 18.428 30.880 1.00 87.50 104 ASP A CA 1
ATOM 850 C C . ASP A 1 104 ? -2.568 17.195 30.556 1.00 87.50 104 ASP A C 1
ATOM 852 O O . ASP A 1 104 ? -1.606 17.310 29.792 1.00 87.50 104 ASP A O 1
ATOM 856 N N . ALA A 1 105 ? -2.921 16.011 31.067 1.00 86.75 105 ALA A N 1
ATOM 857 C CA . ALA A 1 105 ? -2.271 14.754 30.696 1.00 86.75 105 ALA A CA 1
ATOM 858 C C . ALA A 1 105 ? -2.535 14.390 29.225 1.00 86.75 105 ALA A C 1
ATOM 860 O O . ALA A 1 105 ? -1.595 14.087 28.486 1.00 86.75 105 ALA A O 1
ATOM 861 N N . GLU A 1 106 ? -3.788 14.484 28.776 1.00 88.25 106 GLU A N 1
ATOM 862 C CA . GLU A 1 106 ? -4.165 14.214 27.386 1.00 88.25 106 GLU A CA 1
ATOM 863 C C . GLU A 1 106 ? -3.572 15.273 26.434 1.00 88.25 106 GLU A C 1
ATOM 865 O O . GLU A 1 106 ? -3.025 14.943 25.383 1.00 88.25 106 GLU A O 1
ATOM 870 N N . ARG A 1 107 ? -3.534 16.546 26.854 1.00 90.12 107 ARG A N 1
ATOM 871 C CA . ARG A 1 107 ? -2.854 17.644 26.144 1.00 90.12 107 ARG A CA 1
ATOM 872 C C . ARG A 1 107 ? -1.356 17.380 25.963 1.00 90.12 107 ARG A C 1
ATOM 874 O O . ARG A 1 107 ? -0.820 17.640 24.889 1.00 90.12 107 ARG A O 1
ATOM 881 N N . LEU A 1 108 ? -0.667 16.872 26.989 1.00 90.19 108 LEU A N 1
ATOM 882 C CA . LEU A 1 108 ? 0.755 16.506 26.908 1.00 90.19 108 LEU A CA 1
ATOM 883 C C . LEU A 1 108 ? 0.990 15.306 25.980 1.00 90.19 108 LEU A C 1
ATOM 885 O O . LEU A 1 108 ? 1.925 15.332 25.180 1.00 90.19 108 LEU A O 1
ATOM 889 N N . LYS A 1 109 ? 0.124 14.290 26.044 1.00 92.56 109 LYS A N 1
ATOM 890 C CA . LYS A 1 109 ? 0.141 13.111 25.165 1.00 92.56 109 LYS A CA 1
ATOM 891 C C . LYS A 1 109 ? -0.039 13.498 23.691 1.00 92.56 109 LYS A C 1
ATOM 893 O O . LYS A 1 109 ? 0.787 13.116 22.867 1.00 92.56 109 LYS A O 1
ATOM 898 N N . LEU A 1 110 ? -1.027 14.336 23.373 1.00 88.06 110 LEU A N 1
ATOM 899 C CA . LEU A 1 110 ? -1.252 14.853 22.016 1.00 88.06 110 LEU A CA 1
ATOM 900 C C . LEU A 1 110 ? -0.090 15.733 21.521 1.00 88.06 110 LEU A C 1
ATOM 902 O O . LEU A 1 110 ? 0.288 15.664 20.353 1.00 88.06 110 LEU A O 1
ATOM 906 N N . LEU A 1 111 ? 0.530 16.536 22.395 1.00 89.12 111 LEU A N 1
ATOM 907 C CA . LEU A 1 111 ? 1.727 17.314 22.043 1.00 89.12 111 LEU A CA 1
ATOM 908 C C . LEU A 1 111 ? 2.940 16.424 21.726 1.00 89.12 111 LEU A C 1
ATOM 910 O O . LEU A 1 111 ? 3.702 16.754 20.813 1.00 89.12 111 LEU A O 1
ATOM 914 N N . GLN A 1 112 ? 3.104 15.302 22.434 1.00 89.81 112 GLN A N 1
ATOM 915 C CA . GLN A 1 112 ? 4.128 14.300 22.134 1.00 89.81 112 GLN A CA 1
ATOM 916 C C . GLN A 1 112 ? 3.842 13.602 20.796 1.00 89.81 112 GLN A C 1
ATOM 918 O O . GLN A 1 112 ? 4.719 13.556 19.938 1.00 89.81 112 GLN A O 1
ATOM 923 N N . GLU A 1 113 ? 2.604 13.165 20.557 1.00 91.12 113 GLU A N 1
ATOM 924 C CA . GLU A 1 113 ? 2.202 12.539 19.291 1.00 91.12 113 GLU A CA 1
ATOM 925 C C . GLU A 1 113 ? 2.407 13.481 18.089 1.00 91.12 113 GLU A C 1
ATOM 927 O O . GLU A 1 113 ? 2.931 13.073 17.054 1.00 91.12 113 GLU A O 1
ATOM 932 N N . ILE A 1 114 ? 2.128 14.781 18.241 1.00 88.12 114 ILE A N 1
ATOM 933 C CA . ILE A 1 114 ? 2.445 15.807 17.232 1.00 88.12 114 ILE A CA 1
ATOM 934 C C . ILE A 1 114 ? 3.964 15.935 16.989 1.00 88.12 114 ILE A C 1
ATOM 936 O O . ILE A 1 114 ? 4.379 16.217 15.860 1.00 88.12 114 ILE A O 1
ATOM 940 N N . ALA A 1 115 ? 4.812 15.757 18.006 1.00 89.69 115 ALA A N 1
ATOM 941 C CA . ALA A 1 115 ? 6.270 15.777 17.852 1.00 89.69 115 ALA A CA 1
ATOM 942 C C . ALA A 1 115 ? 6.797 14.508 17.154 1.00 89.69 115 ALA A C 1
ATOM 944 O O . ALA A 1 115 ? 7.664 14.593 16.275 1.00 89.69 115 ALA A O 1
ATOM 945 N N . ASP A 1 116 ? 6.222 13.351 17.474 1.00 90.56 116 ASP A N 1
ATOM 946 C CA . ASP A 1 116 ? 6.558 12.070 16.855 1.00 90.56 116 ASP A CA 1
ATOM 947 C C . ASP A 1 116 ? 6.104 12.031 15.386 1.00 90.56 116 ASP A C 1
ATOM 949 O O . ASP A 1 116 ? 6.893 11.679 14.508 1.00 90.56 116 ASP A O 1
ATOM 953 N N . LEU A 1 117 ? 4.899 12.525 15.075 1.00 89.88 117 LEU A N 1
ATOM 954 C CA . LEU A 1 117 ? 4.399 12.689 13.704 1.00 89.88 117 LEU A CA 1
ATOM 955 C C . LEU A 1 117 ? 5.255 13.657 12.872 1.00 89.88 117 LEU A C 1
ATOM 957 O O . LEU A 1 117 ? 5.538 13.377 11.706 1.00 89.88 117 LEU A O 1
ATOM 961 N N . LYS A 1 118 ? 5.730 14.770 13.452 1.00 92.19 118 LYS A N 1
ATOM 962 C CA . LYS A 1 118 ? 6.692 15.675 12.786 1.00 92.19 118 LYS A CA 1
ATOM 963 C C . LYS A 1 118 ? 8.017 14.974 12.477 1.00 92.19 118 LYS A C 1
ATOM 965 O O . LYS A 1 118 ? 8.594 15.194 11.411 1.00 92.19 118 LYS A O 1
ATOM 970 N N . THR A 1 119 ? 8.481 14.115 13.381 1.00 91.31 119 THR A N 1
ATOM 971 C CA . THR A 1 119 ? 9.722 13.345 13.218 1.00 91.31 119 THR A CA 1
ATOM 972 C C . THR A 1 119 ? 9.565 12.254 12.155 1.00 91.31 119 THR A C 1
ATOM 974 O O . THR A 1 119 ? 10.413 12.140 11.270 1.00 91.31 119 THR A O 1
ATOM 977 N N . ALA A 1 120 ? 8.450 11.520 12.168 1.00 88.88 120 ALA A N 1
ATOM 978 C CA . ALA A 1 120 ? 8.107 10.527 11.153 1.00 88.88 120 ALA A CA 1
ATOM 979 C C . ALA A 1 120 ? 7.939 11.162 9.763 1.00 88.88 120 ALA A C 1
ATOM 981 O O . ALA A 1 120 ? 8.507 10.660 8.794 1.00 88.88 120 ALA A O 1
ATOM 982 N N . LYS A 1 121 ? 7.248 12.312 9.660 1.00 92.38 121 LYS A N 1
ATOM 983 C CA . LYS A 1 121 ? 7.154 13.072 8.404 1.00 92.38 121 LYS A CA 1
ATOM 984 C C . LYS A 1 121 ? 8.545 13.399 7.859 1.00 92.38 121 LYS A C 1
ATOM 986 O O . LYS A 1 121 ? 8.816 13.102 6.701 1.00 92.38 121 LYS A O 1
ATOM 991 N N . LYS A 1 122 ? 9.436 13.954 8.688 1.00 93.25 122 LYS A N 1
ATOM 992 C CA . LYS A 1 122 ? 10.798 14.303 8.260 1.00 93.25 122 LYS A CA 1
ATOM 993 C C . LYS A 1 122 ? 11.555 13.092 7.694 1.00 93.25 122 LYS A C 1
ATOM 995 O O . LYS A 1 122 ? 12.212 13.224 6.667 1.00 93.25 122 LYS A O 1
ATOM 1000 N N . GLN A 1 123 ? 11.432 11.917 8.314 1.00 89.12 123 GLN A N 1
ATOM 1001 C CA . GLN A 1 123 ? 12.051 10.682 7.809 1.00 89.12 123 GLN A CA 1
ATOM 1002 C C . GLN A 1 123 ? 11.475 10.249 6.447 1.00 89.12 123 GLN A C 1
ATOM 1004 O O . GLN A 1 123 ? 12.219 9.772 5.591 1.00 89.12 123 GLN A O 1
ATOM 1009 N N . VAL A 1 124 ? 10.170 10.442 6.218 1.00 89.25 124 VAL A N 1
ATOM 1010 C CA . VAL A 1 124 ? 9.521 10.175 4.921 1.00 89.25 124 VAL A CA 1
ATOM 1011 C C . VAL A 1 124 ? 9.960 11.184 3.854 1.00 89.25 124 VAL A C 1
ATOM 1013 O O . VAL A 1 124 ? 10.293 10.771 2.744 1.00 89.25 124 VAL A O 1
ATOM 1016 N N . ASP A 1 125 ? 10.039 12.475 4.186 1.00 88.75 125 ASP A N 1
ATOM 1017 C CA . ASP A 1 125 ? 10.527 13.528 3.282 1.00 88.75 125 ASP A CA 1
ATOM 1018 C C . ASP A 1 125 ? 12.000 13.274 2.876 1.00 88.75 125 ASP A C 1
ATOM 1020 O O . ASP A 1 125 ? 12.364 13.379 1.701 1.00 88.75 125 ASP A O 1
ATOM 1024 N N . GLU A 1 126 ? 12.849 12.860 3.825 1.00 93.38 126 GLU A N 1
ATOM 1025 C CA . GLU A 1 126 ? 14.240 12.456 3.571 1.00 93.38 126 GLU A CA 1
ATOM 1026 C C . GLU A 1 126 ? 14.323 11.184 2.705 1.00 93.38 126 GLU A C 1
ATOM 1028 O O . GLU A 1 126 ? 15.118 11.126 1.762 1.00 93.38 126 GLU A O 1
ATOM 1033 N N . ALA A 1 127 ? 13.488 10.170 2.957 1.00 89.50 127 ALA A N 1
ATOM 1034 C CA . ALA A 1 127 ? 13.429 8.957 2.137 1.00 89.50 127 ALA A CA 1
ATOM 1035 C C . ALA A 1 127 ? 12.967 9.243 0.693 1.00 89.50 127 ALA A C 1
ATOM 1037 O O . ALA A 1 127 ? 13.546 8.709 -0.257 1.00 89.50 127 ALA A O 1
ATOM 1038 N N . LEU A 1 128 ? 11.980 10.127 0.515 1.00 90.81 128 LEU A N 1
ATOM 1039 C CA . LEU A 1 128 ? 11.499 10.577 -0.792 1.00 90.81 128 LEU A CA 1
ATOM 1040 C C . LEU A 1 128 ? 12.591 11.333 -1.564 1.00 90.81 128 LEU A C 1
ATOM 1042 O O . LEU A 1 128 ? 12.824 11.040 -2.736 1.00 90.81 128 LEU A O 1
ATOM 1046 N N . SER A 1 129 ? 13.308 12.245 -0.902 1.00 91.12 129 SER A N 1
ATOM 1047 C CA . SER A 1 129 ? 14.442 12.969 -1.494 1.00 91.12 129 SER A CA 1
ATOM 1048 C C . SER A 1 129 ? 15.538 12.012 -1.990 1.00 91.12 129 SER A C 1
ATOM 1050 O O . SER A 1 129 ? 15.969 12.090 -3.145 1.00 91.12 129 SER A O 1
ATOM 1052 N N . ASN A 1 130 ? 15.912 11.026 -1.165 1.00 92.69 130 ASN A N 1
ATOM 1053 C CA . ASN A 1 130 ? 16.872 9.982 -1.535 1.00 92.69 130 ASN A CA 1
ATOM 1054 C C . ASN A 1 130 ? 16.394 9.134 -2.732 1.00 92.69 130 ASN A C 1
ATOM 1056 O O . ASN A 1 130 ? 17.191 8.810 -3.616 1.00 92.69 130 ASN A O 1
ATOM 1060 N N . MET A 1 131 ? 15.100 8.802 -2.803 1.00 92.38 131 MET A N 1
ATOM 1061 C CA . MET A 1 131 ? 14.517 8.064 -3.931 1.00 92.38 131 MET A CA 1
ATOM 1062 C C . MET A 1 131 ? 14.554 8.879 -5.234 1.00 92.38 131 MET A C 1
ATOM 1064 O O . MET A 1 131 ? 14.979 8.360 -6.266 1.00 92.38 131 MET A O 1
ATOM 1068 N N . ILE A 1 132 ? 14.196 10.167 -5.181 1.00 90.50 132 ILE A N 1
ATOM 1069 C CA . ILE A 1 132 ? 14.265 11.088 -6.329 1.00 90.50 132 ILE A CA 1
ATOM 1070 C C . ILE A 1 132 ? 15.713 11.233 -6.822 1.00 90.50 132 ILE A C 1
ATOM 1072 O O . ILE A 1 132 ? 15.964 11.211 -8.030 1.00 90.50 132 ILE A O 1
ATOM 1076 N N . GLN A 1 133 ? 16.688 11.332 -5.911 1.00 90.88 133 GLN A N 1
ATOM 1077 C CA . GLN A 1 133 ? 18.105 11.362 -6.277 1.00 90.88 133 GLN A CA 1
ATOM 1078 C C . GLN A 1 133 ? 18.555 10.049 -6.938 1.00 90.88 133 GLN A C 1
ATOM 1080 O O . GLN A 1 133 ? 19.247 10.092 -7.957 1.00 90.88 133 GLN A O 1
ATOM 1085 N N . ALA A 1 134 ? 18.140 8.894 -6.411 1.00 89.81 134 ALA A N 1
ATOM 1086 C CA . ALA A 1 134 ? 18.464 7.593 -6.991 1.00 89.81 134 ALA A CA 1
ATOM 1087 C C . ALA A 1 134 ? 17.884 7.423 -8.408 1.00 89.81 134 ALA A C 1
ATOM 1089 O O . ALA A 1 134 ? 18.588 6.953 -9.301 1.00 89.81 134 ALA A O 1
ATOM 1090 N N . ASP A 1 135 ? 16.643 7.847 -8.652 1.00 89.06 135 ASP A N 1
ATOM 1091 C CA . ASP A 1 135 ? 16.030 7.776 -9.985 1.00 89.06 135 ASP A CA 1
ATOM 1092 C C . ASP A 1 135 ? 16.635 8.791 -10.965 1.00 89.06 135 ASP A C 1
ATOM 1094 O O . ASP A 1 135 ? 16.836 8.470 -12.139 1.00 89.06 135 ASP A O 1
ATOM 1098 N N . LYS A 1 136 ? 17.044 9.976 -10.490 1.00 93.75 136 LYS A N 1
ATOM 1099 C CA . LYS A 1 136 ? 17.816 10.940 -11.291 1.00 93.75 136 LYS A CA 1
ATOM 1100 C C . LYS A 1 136 ? 19.166 10.369 -11.744 1.00 93.75 136 LYS A C 1
ATOM 1102 O O . LYS A 1 136 ? 19.579 10.650 -12.872 1.00 93.75 136 LYS A O 1
ATOM 1107 N N . ILE A 1 137 ? 19.823 9.563 -10.902 1.00 92.31 137 ILE A N 1
ATOM 1108 C CA . ILE A 1 137 ? 21.060 8.839 -11.241 1.00 92.31 137 ILE A CA 1
ATOM 1109 C C . ILE A 1 137 ? 20.768 7.748 -12.281 1.00 92.31 137 ILE A C 1
ATOM 1111 O O . ILE A 1 137 ? 21.320 7.828 -13.375 1.00 92.31 137 ILE A O 1
ATOM 1115 N N . LYS A 1 138 ? 19.812 6.837 -12.030 1.00 94.19 138 LYS A N 1
ATOM 1116 C CA . LYS A 1 138 ? 19.412 5.781 -12.992 1.00 94.19 138 LYS A CA 1
ATOM 1117 C C . LYS A 1 138 ? 19.050 6.345 -14.370 1.00 94.19 138 LYS A C 1
ATOM 1119 O O . LYS A 1 138 ? 19.411 5.776 -15.395 1.00 94.19 138 LYS A O 1
ATOM 1124 N N . ALA A 1 139 ? 18.339 7.473 -14.413 1.00 88.31 139 ALA A N 1
ATOM 1125 C CA . ALA A 1 139 ? 17.990 8.145 -15.662 1.00 88.31 139 ALA A CA 1
ATOM 1126 C C . ALA A 1 139 ? 19.218 8.750 -16.373 1.00 88.31 139 ALA A C 1
ATOM 1128 O O . ALA A 1 139 ? 19.212 8.881 -17.596 1.00 88.31 139 ALA A O 1
ATOM 1129 N N . GLY A 1 140 ? 20.264 9.128 -15.633 1.00 90.75 140 GLY A N 1
ATOM 1130 C CA . GLY A 1 140 ? 21.580 9.468 -16.178 1.00 90.75 140 GLY A CA 1
ATOM 1131 C C . GLY A 1 140 ? 22.290 8.253 -16.766 1.00 90.75 140 GLY A C 1
ATOM 1132 O O . GLY A 1 140 ? 22.710 8.305 -17.922 1.00 90.75 140 GLY A O 1
ATOM 1133 N N . ASP A 1 141 ? 22.343 7.154 -16.014 1.00 92.31 141 ASP A N 1
ATOM 1134 C CA . ASP A 1 141 ? 22.986 5.904 -16.428 1.00 92.31 141 ASP A CA 1
ATOM 1135 C C . ASP A 1 141 ? 22.353 5.347 -17.712 1.00 92.31 141 ASP A C 1
ATOM 1137 O O . ASP A 1 141 ? 23.061 5.080 -18.680 1.00 92.31 141 ASP A O 1
ATOM 1141 N N . LEU A 1 142 ? 21.016 5.297 -17.786 1.00 91.44 142 LEU A N 1
ATOM 1142 C CA . LEU A 1 142 ? 20.273 4.870 -18.981 1.00 91.44 142 LEU A CA 1
ATOM 1143 C C . LEU A 1 142 ? 20.545 5.750 -20.214 1.00 91.44 142 LEU A C 1
ATOM 1145 O O . LEU A 1 142 ? 20.584 5.243 -21.335 1.00 91.44 142 LEU A O 1
ATOM 1149 N N . ARG A 1 143 ? 20.757 7.064 -20.040 1.00 93.75 143 ARG A N 1
ATOM 1150 C CA . ARG A 1 143 ? 21.161 7.950 -21.151 1.00 93.75 143 ARG A CA 1
ATOM 1151 C C . ARG A 1 143 ? 22.597 7.674 -21.599 1.00 93.75 143 ARG A C 1
ATOM 1153 O O . ARG A 1 143 ? 22.855 7.677 -22.800 1.00 93.75 143 ARG A O 1
ATOM 1160 N N . SER A 1 144 ? 23.501 7.405 -20.657 1.00 91.75 144 SER A N 1
ATOM 1161 C CA . SER A 1 144 ? 24.898 7.045 -20.931 1.00 91.75 144 SER A CA 1
ATOM 1162 C C . SER A 1 144 ? 25.004 5.702 -21.667 1.00 91.75 144 SER A C 1
ATOM 1164 O O . SER A 1 144 ? 25.668 5.601 -22.698 1.00 91.75 144 SER A O 1
ATOM 1166 N N . GLU A 1 145 ? 24.266 4.685 -21.212 1.00 89.50 145 GLU A N 1
ATOM 1167 C CA . GLU A 1 145 ? 24.181 3.374 -21.862 1.00 89.50 145 GLU A CA 1
ATOM 1168 C C . GLU A 1 145 ? 23.571 3.482 -23.269 1.00 89.50 145 GLU A C 1
ATOM 1170 O O . GLU A 1 145 ? 24.107 2.916 -24.224 1.00 89.50 145 GLU A O 1
ATOM 1175 N N . HIS A 1 146 ? 22.511 4.282 -23.440 1.00 90.25 146 HIS A N 1
ATOM 1176 C CA . HIS A 1 146 ? 21.930 4.541 -24.757 1.00 90.25 146 HIS A CA 1
ATOM 1177 C C . HIS A 1 146 ? 22.913 5.248 -25.708 1.00 90.25 146 HIS A C 1
ATOM 1179 O O . HIS A 1 146 ? 23.018 4.854 -26.871 1.00 90.25 146 HIS A O 1
ATOM 1185 N N . GLN A 1 147 ? 23.668 6.245 -25.231 1.00 91.44 147 GLN A N 1
ATOM 1186 C CA . GLN A 1 147 ? 24.721 6.890 -26.023 1.00 91.44 147 GLN A CA 1
ATOM 1187 C C . GLN A 1 147 ? 25.810 5.883 -26.421 1.00 91.44 147 GLN A C 1
ATOM 1189 O O . GLN A 1 147 ? 26.146 5.782 -27.601 1.00 91.44 147 GLN A O 1
ATOM 1194 N N . SER A 1 148 ? 26.307 5.084 -25.473 1.00 88.50 148 SER A N 1
ATOM 1195 C CA . SER A 1 148 ? 27.311 4.048 -25.744 1.00 88.50 148 SER A CA 1
ATOM 1196 C C . SER A 1 148 ? 26.811 3.017 -26.768 1.00 88.50 148 SER A C 1
ATOM 1198 O O . SER A 1 148 ? 27.561 2.590 -27.648 1.00 88.50 148 SER A O 1
ATOM 1200 N N . HIS A 1 149 ? 25.517 2.681 -26.743 1.00 91.69 149 HIS A N 1
ATOM 1201 C CA . HIS A 1 149 ? 24.899 1.826 -27.754 1.00 91.69 149 HIS A CA 1
ATOM 1202 C C . HIS A 1 149 ? 24.842 2.487 -29.145 1.00 91.69 149 HIS A C 1
ATOM 1204 O O . HIS A 1 149 ? 25.142 1.827 -30.143 1.00 91.69 149 HIS A O 1
ATOM 1210 N N . GLN A 1 150 ? 24.529 3.787 -29.242 1.00 89.62 150 GLN A N 1
ATOM 1211 C CA . GLN A 1 150 ? 24.609 4.525 -30.513 1.00 89.62 150 GLN A CA 1
ATOM 1212 C C . GLN A 1 150 ? 26.046 4.573 -31.061 1.00 89.62 150 GLN A C 1
ATOM 1214 O O . GLN A 1 150 ? 26.259 4.381 -32.261 1.00 89.62 150 GLN A O 1
ATOM 1219 N N . GLU A 1 151 ? 27.042 4.774 -30.196 1.00 91.56 151 GLU A N 1
ATOM 1220 C CA . GLU A 1 151 ? 28.462 4.763 -30.567 1.00 91.56 151 GLU A CA 1
ATOM 1221 C C . GLU A 1 151 ? 28.909 3.372 -31.051 1.00 91.56 151 GLU A C 1
ATOM 1223 O O . GLU A 1 151 ? 29.541 3.259 -32.104 1.00 91.56 151 GLU A O 1
ATOM 1228 N N . ALA A 1 152 ? 28.493 2.297 -30.374 1.00 91.12 152 ALA A N 1
ATOM 1229 C CA . ALA A 1 152 ? 28.738 0.922 -30.812 1.00 91.12 152 ALA A CA 1
ATOM 1230 C C . ALA A 1 152 ? 28.080 0.607 -32.173 1.00 91.12 152 ALA A C 1
ATOM 1232 O O . ALA A 1 152 ? 28.699 -0.031 -33.031 1.00 91.12 152 ALA A O 1
ATOM 1233 N N . ILE A 1 153 ? 26.858 1.100 -32.418 1.00 90.81 153 ILE A N 1
ATOM 1234 C CA . ILE A 1 153 ? 26.205 1.019 -33.734 1.00 90.81 153 ILE A CA 1
ATOM 1235 C C . ILE A 1 153 ? 27.036 1.765 -34.786 1.00 90.81 153 ILE A C 1
ATOM 1237 O O . ILE A 1 153 ? 27.297 1.212 -35.856 1.00 90.81 153 ILE A O 1
ATOM 1241 N N . LYS A 1 154 ? 27.495 2.988 -34.502 1.00 92.25 154 LYS A N 1
ATOM 1242 C CA . LYS A 1 154 ? 28.320 3.774 -35.432 1.00 92.25 154 LYS A CA 1
ATOM 1243 C C . LYS A 1 154 ? 29.618 3.041 -35.802 1.00 92.25 154 LYS A C 1
ATOM 1245 O O . LYS A 1 154 ? 29.920 2.923 -36.990 1.00 92.25 154 LYS A O 1
ATOM 1250 N N . ILE A 1 155 ? 30.311 2.457 -34.822 1.00 93.50 155 ILE A N 1
ATOM 1251 C CA . ILE A 1 155 ? 31.519 1.638 -35.030 1.00 93.50 155 ILE A CA 1
ATOM 1252 C C . ILE A 1 155 ? 31.215 0.396 -35.892 1.00 93.50 155 ILE A C 1
ATOM 1254 O O . ILE A 1 155 ? 32.014 0.028 -36.759 1.00 93.50 155 ILE A O 1
ATOM 1258 N N . LYS A 1 156 ? 30.040 -0.232 -35.734 1.00 95.69 156 LYS A N 1
ATOM 1259 C CA . LYS A 1 156 ? 29.587 -1.333 -36.606 1.00 95.69 156 LYS A CA 1
ATOM 1260 C C . LYS A 1 156 ? 29.391 -0.877 -38.059 1.00 95.69 156 LYS A C 1
ATOM 1262 O O . LYS A 1 156 ? 29.870 -1.543 -38.972 1.00 95.69 156 LYS A O 1
ATOM 1267 N N . TRP A 1 157 ? 28.746 0.267 -38.294 1.00 94.94 157 TRP A N 1
ATOM 1268 C CA . TRP A 1 157 ? 28.589 0.823 -39.649 1.00 94.94 157 TRP A CA 1
ATOM 1269 C C . TRP A 1 157 ? 29.925 1.261 -40.272 1.00 94.94 157 TRP A C 1
ATOM 1271 O O . TRP A 1 157 ? 30.107 1.143 -41.484 1.00 94.94 157 TRP A O 1
ATOM 1281 N N . GLU A 1 158 ? 30.868 1.745 -39.463 1.00 93.56 158 GLU A N 1
ATOM 1282 C CA . GLU A 1 158 ? 32.216 2.112 -39.905 1.00 93.56 158 GLU A CA 1
ATOM 1283 C C . GLU A 1 158 ? 33.043 0.882 -40.300 1.00 93.56 158 GLU A C 1
ATOM 1285 O O . GLU A 1 158 ? 33.538 0.817 -41.427 1.00 93.56 158 GLU A O 1
ATOM 1290 N N . SER A 1 159 ? 33.094 -0.139 -39.443 1.00 90.12 159 SER A N 1
ATOM 1291 C CA . SER A 1 159 ? 33.784 -1.403 -39.737 1.00 90.12 159 SER A CA 1
ATOM 1292 C C . SER A 1 159 ? 33.158 -2.169 -40.910 1.00 90.12 159 SER A C 1
ATOM 1294 O O . SER A 1 159 ? 33.891 -2.669 -41.761 1.00 90.12 159 SER A O 1
ATOM 1296 N N . GLU A 1 160 ? 31.829 -2.195 -41.056 1.00 93.06 160 GLU A N 1
ATOM 1297 C CA . GLU A 1 160 ? 31.179 -2.757 -42.250 1.00 93.06 160 GLU A CA 1
ATOM 1298 C C . GLU A 1 160 ? 31.568 -2.031 -43.546 1.00 93.06 160 GLU A C 1
ATOM 1300 O O . GLU A 1 160 ? 31.743 -2.673 -44.584 1.00 93.06 160 GLU A O 1
ATOM 1305 N N . ARG A 1 161 ? 31.694 -0.699 -43.514 1.00 96.00 161 ARG A N 1
ATOM 1306 C CA . ARG A 1 161 ? 32.125 0.102 -44.671 1.00 96.00 161 ARG A CA 1
ATOM 1307 C C . ARG A 1 161 ? 33.563 -0.234 -45.062 1.00 96.00 161 ARG A C 1
ATOM 1309 O O . ARG A 1 161 ? 33.873 -0.348 -46.248 1.00 96.00 161 ARG A O 1
ATOM 1316 N N . ASP A 1 162 ? 34.424 -0.417 -44.069 1.00 95.12 162 ASP A N 1
ATOM 1317 C CA . ASP A 1 162 ? 35.836 -0.717 -44.272 1.00 95.12 162 ASP A CA 1
ATOM 1318 C C . ASP A 1 162 ? 36.050 -2.166 -44.740 1.00 95.12 162 ASP A C 1
ATOM 1320 O O . ASP A 1 162 ? 36.840 -2.390 -45.657 1.00 95.12 162 ASP A O 1
ATOM 1324 N N . ILE A 1 163 ? 35.264 -3.129 -44.239 1.00 95.19 163 ILE A N 1
ATOM 1325 C CA . ILE A 1 163 ? 35.203 -4.505 -44.765 1.00 95.19 163 ILE A CA 1
ATOM 1326 C C . ILE A 1 163 ? 34.807 -4.506 -46.248 1.00 95.19 163 ILE A C 1
ATOM 1328 O O . ILE A 1 163 ? 35.448 -5.187 -47.047 1.00 95.19 163 ILE A O 1
ATOM 1332 N N . ARG A 1 164 ? 33.794 -3.720 -46.649 1.00 96.38 164 ARG A N 1
ATOM 1333 C CA . ARG A 1 164 ? 33.394 -3.596 -48.066 1.00 96.38 164 ARG A CA 1
ATOM 1334 C C . ARG A 1 164 ? 34.541 -3.041 -48.922 1.00 96.38 164 ARG A C 1
ATOM 1336 O O . ARG A 1 164 ? 34.854 -3.629 -49.953 1.00 96.38 164 ARG A O 1
ATOM 1343 N N . ARG A 1 165 ? 35.228 -1.984 -48.460 1.00 97.75 165 ARG A N 1
ATOM 1344 C CA . ARG A 1 165 ? 36.399 -1.410 -49.156 1.00 97.75 165 ARG A CA 1
ATOM 1345 C C . ARG A 1 165 ? 37.523 -2.438 -49.331 1.00 97.75 165 ARG A C 1
ATOM 1347 O O . ARG A 1 165 ? 38.041 -2.583 -50.434 1.00 97.75 165 ARG A O 1
ATOM 1354 N N . LEU A 1 166 ? 37.867 -3.170 -48.269 1.00 97.06 166 LEU A N 1
ATOM 1355 C CA . LEU A 1 166 ? 38.907 -4.205 -48.298 1.00 97.06 166 LEU A CA 1
ATOM 1356 C C . LEU A 1 166 ? 38.526 -5.378 -49.215 1.00 97.06 166 LEU A C 1
ATOM 1358 O O . LEU A 1 166 ? 39.373 -5.868 -49.955 1.00 97.06 166 LEU A O 1
ATOM 1362 N N . MET A 1 167 ? 37.255 -5.791 -49.231 1.00 96.25 167 MET A N 1
ATOM 1363 C CA . MET A 1 167 ? 36.751 -6.815 -50.156 1.00 96.25 167 MET A CA 1
ATOM 1364 C C . MET A 1 167 ? 36.885 -6.396 -51.625 1.00 96.25 167 MET A C 1
ATOM 1366 O O . MET A 1 167 ? 37.218 -7.228 -52.466 1.00 96.25 167 MET A O 1
ATOM 1370 N N . ASP A 1 168 ? 36.643 -5.128 -51.957 1.00 95.38 168 ASP A N 1
ATOM 1371 C CA . ASP A 1 168 ? 36.802 -4.636 -53.331 1.00 95.38 168 ASP A CA 1
ATOM 1372 C C . ASP A 1 168 ? 38.277 -4.428 -53.719 1.00 95.38 168 ASP A C 1
ATOM 1374 O O . ASP A 1 168 ? 38.641 -4.658 -54.876 1.00 95.38 168 ASP A O 1
ATOM 1378 N N . GLU A 1 169 ? 39.145 -4.099 -52.756 1.00 96.88 169 GLU A N 1
ATOM 1379 C CA . GLU A 1 169 ? 40.603 -4.087 -52.936 1.00 96.88 169 GLU A CA 1
ATOM 1380 C C . GLU A 1 169 ? 41.171 -5.502 -53.161 1.00 96.88 169 GLU A C 1
ATOM 1382 O O . GLU A 1 169 ? 42.028 -5.686 -54.028 1.00 96.88 169 GLU A O 1
ATOM 1387 N N . ILE A 1 170 ? 40.664 -6.515 -52.445 1.00 96.19 170 ILE A N 1
ATOM 1388 C CA . ILE A 1 170 ? 40.999 -7.932 -52.669 1.00 96.19 170 ILE A CA 1
ATOM 1389 C C . ILE A 1 170 ? 40.597 -8.341 -54.090 1.00 96.19 170 ILE A C 1
ATOM 1391 O O . ILE A 1 170 ? 41.472 -8.697 -54.873 1.00 96.19 170 ILE A O 1
ATOM 1395 N N . LYS A 1 171 ? 39.335 -8.133 -54.495 1.00 96.69 171 LYS A N 1
ATOM 1396 C CA . LYS A 1 171 ? 38.879 -8.422 -55.873 1.00 96.69 171 LYS A CA 1
ATOM 1397 C C . LYS A 1 171 ? 39.703 -7.694 -56.945 1.00 96.69 171 LYS A C 1
ATOM 1399 O O . LYS A 1 171 ? 39.806 -8.171 -58.074 1.00 96.69 171 LYS A O 1
ATOM 1404 N N . ALA A 1 172 ? 40.235 -6.506 -56.645 1.00 95.75 172 ALA A N 1
ATOM 1405 C CA . ALA A 1 172 ? 41.125 -5.787 -57.554 1.00 95.75 172 ALA A CA 1
ATOM 1406 C C . ALA A 1 172 ? 42.500 -6.461 -57.668 1.00 95.75 172 ALA A C 1
ATOM 1408 O O . ALA A 1 172 ? 43.006 -6.602 -58.781 1.00 95.75 172 ALA A O 1
ATOM 1409 N N . LYS A 1 173 ? 43.067 -6.931 -56.552 1.00 95.88 173 LYS A N 1
ATOM 1410 C CA . LYS A 1 173 ? 44.308 -7.718 -56.532 1.00 95.88 173 LYS A CA 1
ATOM 1411 C C . LYS A 1 173 ? 44.128 -9.077 -57.205 1.00 95.88 173 LYS A C 1
ATOM 1413 O O . LYS A 1 173 ? 44.983 -9.435 -58.002 1.00 95.88 173 LYS A O 1
ATOM 1418 N N . ASP A 1 174 ? 43.005 -9.763 -57.004 1.00 96.44 174 ASP A N 1
ATOM 1419 C CA . ASP A 1 174 ? 42.702 -11.044 -57.662 1.00 96.44 174 ASP A CA 1
ATOM 1420 C C . ASP A 1 174 ? 42.688 -10.908 -59.195 1.00 96.44 174 ASP A C 1
ATOM 1422 O O . ASP A 1 174 ? 43.260 -11.732 -59.904 1.00 96.44 174 ASP A O 1
ATOM 1426 N N . ARG A 1 175 ? 42.112 -9.817 -59.728 1.00 96.69 175 ARG A N 1
ATOM 1427 C CA . ARG A 1 175 ? 42.155 -9.514 -61.174 1.00 96.69 175 ARG A CA 1
ATOM 1428 C C . ARG A 1 175 ? 43.576 -9.260 -61.690 1.00 96.69 175 ARG A C 1
ATOM 1430 O O . ARG A 1 175 ? 43.884 -9.626 -62.824 1.00 96.69 175 ARG A O 1
ATOM 1437 N N . ILE A 1 176 ? 44.436 -8.638 -60.880 1.00 96.44 176 ILE A N 1
ATOM 1438 C CA . ILE A 1 176 ? 45.851 -8.415 -61.216 1.00 96.44 176 ILE A CA 1
ATOM 1439 C C . ILE A 1 176 ? 46.620 -9.743 -61.173 1.00 96.44 176 ILE A C 1
ATOM 1441 O O . ILE A 1 176 ? 47.360 -10.035 -62.106 1.00 96.44 176 ILE A O 1
ATOM 1445 N N . ILE A 1 177 ? 46.399 -10.571 -60.147 1.00 95.69 177 ILE A N 1
ATOM 1446 C CA . ILE A 1 177 ? 47.000 -11.905 -60.002 1.00 95.69 177 ILE A CA 1
ATOM 1447 C C . ILE A 1 177 ? 46.635 -12.779 -61.205 1.00 95.69 177 ILE A C 1
ATOM 1449 O O . ILE A 1 177 ? 47.539 -13.220 -61.901 1.00 95.69 177 ILE A O 1
ATOM 1453 N N . PHE A 1 178 ? 45.348 -12.907 -61.541 1.00 95.94 178 PHE A N 1
ATOM 1454 C CA . PHE A 1 178 ? 44.885 -13.664 -62.711 1.00 95.94 178 PHE A CA 1
ATOM 1455 C C . PHE A 1 178 ? 45.512 -13.182 -64.034 1.00 95.94 178 PHE A C 1
ATOM 1457 O O . PHE A 1 178 ? 45.814 -13.979 -64.924 1.00 95.94 178 PHE A O 1
ATOM 1464 N N . SER A 1 179 ? 45.743 -11.871 -64.171 1.00 95.44 179 SER A N 1
ATOM 1465 C CA . SER A 1 179 ? 46.417 -11.305 -65.348 1.00 95.44 179 SER A CA 1
ATOM 1466 C C . SER A 1 179 ? 47.894 -11.718 -65.402 1.00 95.44 179 SER A C 1
ATOM 1468 O O . SER A 1 179 ? 48.367 -12.163 -66.446 1.00 95.44 179 SER A O 1
ATOM 1470 N N . LEU A 1 180 ? 48.600 -11.648 -64.268 1.00 94.12 180 LEU A N 1
ATOM 1471 C CA . LEU A 1 180 ? 50.002 -12.063 -64.136 1.00 94.12 180 LEU A CA 1
ATOM 1472 C C . LEU A 1 180 ? 50.188 -13.584 -64.270 1.00 94.12 180 LEU A C 1
ATOM 1474 O O . LEU A 1 180 ? 51.183 -14.025 -64.835 1.00 94.12 180 LEU A O 1
ATOM 1478 N N . GLU A 1 181 ? 49.241 -14.389 -63.786 1.00 93.81 181 GLU A N 1
ATOM 1479 C CA . GLU A 1 181 ? 49.225 -15.848 -63.956 1.00 93.81 181 GLU A CA 1
ATOM 1480 C C . GLU A 1 181 ? 49.083 -16.222 -65.432 1.00 93.81 181 GLU A C 1
ATOM 1482 O O . GLU A 1 181 ? 49.852 -17.040 -65.934 1.00 93.81 181 GLU A O 1
ATOM 1487 N N . LYS A 1 182 ? 48.177 -15.559 -66.161 1.00 95.44 182 LYS A N 1
ATOM 1488 C CA . LYS A 1 182 ? 48.025 -15.734 -67.610 1.00 95.44 182 LYS A CA 1
ATOM 1489 C C . LYS A 1 182 ? 49.268 -15.283 -68.387 1.00 95.44 182 LYS A C 1
ATOM 1491 O O . LYS A 1 182 ? 49.688 -15.959 -69.326 1.00 95.44 182 LYS A O 1
ATOM 1496 N N . GLU A 1 183 ? 49.888 -14.166 -68.007 1.00 94.25 183 GLU A N 1
ATOM 1497 C CA . GLU A 1 183 ? 51.167 -13.741 -68.591 1.00 94.25 183 GLU A CA 1
ATOM 1498 C C . GLU A 1 183 ? 52.266 -14.783 -68.334 1.00 94.25 183 GLU A C 1
ATOM 1500 O O . GLU A 1 183 ? 52.952 -15.187 -69.275 1.00 94.25 183 GLU A O 1
ATOM 1505 N N . LEU A 1 184 ? 52.381 -15.290 -67.103 1.00 93.56 184 LEU A N 1
ATOM 1506 C CA . LEU A 1 184 ? 53.337 -16.332 -66.727 1.00 93.56 184 LEU A CA 1
ATOM 1507 C C . LEU A 1 184 ? 53.082 -17.649 -67.474 1.00 93.56 184 LEU A C 1
ATOM 1509 O O . LEU A 1 184 ? 54.039 -18.284 -67.912 1.00 93.56 184 LEU A O 1
ATOM 1513 N N . GLU A 1 185 ? 51.828 -18.049 -67.684 1.00 92.38 185 GLU A N 1
ATOM 1514 C CA . GLU A 1 185 ? 51.472 -19.224 -68.484 1.00 92.38 185 GLU A CA 1
ATOM 1515 C C . GLU A 1 185 ? 51.917 -19.047 -69.945 1.00 92.38 185 GLU A C 1
ATOM 1517 O O . GLU A 1 185 ? 52.590 -19.920 -70.497 1.00 92.38 185 GLU A O 1
ATOM 1522 N N . THR A 1 186 ? 51.650 -17.886 -70.560 1.00 93.50 186 THR A N 1
ATOM 1523 C CA . THR A 1 186 ? 52.114 -17.625 -71.936 1.00 93.50 186 THR A CA 1
ATOM 1524 C C . THR A 1 186 ? 53.640 -17.591 -72.046 1.00 93.50 186 THR A C 1
ATOM 1526 O O . THR A 1 186 ? 54.186 -18.200 -72.968 1.00 93.50 186 THR A O 1
ATOM 1529 N N . GLN A 1 187 ? 54.349 -16.964 -71.099 1.00 92.38 187 GLN A N 1
ATOM 1530 C CA . GLN A 1 187 ? 55.817 -16.987 -71.038 1.00 92.38 187 GLN A CA 1
ATOM 1531 C C . GLN A 1 187 ? 56.349 -18.415 -70.860 1.00 92.38 187 GLN A C 1
ATOM 1533 O O . GLN A 1 187 ? 57.279 -18.813 -71.561 1.00 92.38 187 GLN A O 1
ATOM 1538 N N . THR A 1 188 ? 55.721 -19.216 -69.996 1.00 90.25 188 THR A N 1
ATOM 1539 C CA . THR A 1 188 ? 56.057 -20.636 -69.802 1.00 90.25 188 THR A CA 1
ATOM 1540 C C . THR A 1 188 ? 55.887 -21.427 -71.102 1.00 90.25 188 THR A C 1
ATOM 1542 O O . THR A 1 188 ? 56.783 -22.177 -71.486 1.00 90.25 188 THR A O 1
ATOM 1545 N N . GLY A 1 189 ? 54.798 -21.196 -71.842 1.00 90.38 189 GLY A N 1
ATOM 1546 C CA . GLY A 1 189 ? 54.561 -21.797 -73.156 1.00 90.38 189 GLY A CA 1
ATOM 1547 C C . GLY A 1 189 ? 55.564 -21.364 -74.236 1.00 90.38 189 GLY A C 1
ATOM 1548 O O . GLY A 1 189 ? 55.896 -22.158 -75.117 1.00 90.38 189 GLY A O 1
ATOM 1549 N N . TYR A 1 190 ? 56.095 -20.137 -74.174 1.00 91.25 190 TYR A N 1
ATOM 1550 C CA . TYR A 1 190 ? 57.219 -19.716 -75.021 1.00 91.25 190 TYR A CA 1
ATOM 1551 C C . TYR A 1 190 ? 58.525 -20.424 -74.633 1.00 91.25 190 TYR A C 1
ATOM 1553 O O . TYR A 1 190 ? 59.221 -20.927 -75.515 1.00 91.25 190 TYR A O 1
ATOM 1561 N N . VAL A 1 191 ? 58.836 -20.530 -73.337 1.00 91.31 191 VAL A N 1
ATOM 1562 C CA . VAL A 1 191 ? 60.030 -21.243 -72.844 1.00 91.31 191 VAL A CA 1
ATOM 1563 C C . VAL A 1 191 ? 59.986 -22.728 -73.217 1.00 91.31 191 VAL A C 1
ATOM 1565 O O . VAL A 1 191 ? 60.984 -23.250 -73.703 1.00 91.31 191 VAL A O 1
ATOM 1568 N N . GLN A 1 192 ? 58.837 -23.398 -73.093 1.00 89.75 192 GLN A N 1
ATOM 1569 C CA . GLN A 1 192 ? 58.674 -24.795 -73.521 1.00 89.75 192 GLN A CA 1
ATOM 1570 C C . GLN A 1 192 ? 58.899 -24.982 -75.030 1.00 89.75 192 GLN A C 1
ATOM 1572 O O . GLN A 1 192 ? 59.548 -25.942 -75.434 1.00 89.75 192 GLN A O 1
ATOM 1577 N N . LYS A 1 193 ? 58.433 -24.053 -75.877 1.00 91.50 193 LYS A N 1
ATOM 1578 C CA . LYS A 1 193 ? 58.705 -24.098 -77.328 1.00 91.50 193 LYS A CA 1
ATOM 1579 C C . LYS A 1 193 ? 60.194 -23.940 -77.644 1.00 91.50 193 LYS A C 1
ATOM 1581 O O . LYS A 1 193 ? 60.702 -24.655 -78.502 1.00 91.50 193 LYS A O 1
ATOM 1586 N N . LEU A 1 194 ? 60.890 -23.044 -76.943 1.00 90.25 194 LEU A N 1
ATOM 1587 C CA . LEU A 1 194 ? 62.341 -22.872 -77.076 1.00 90.25 194 LEU A CA 1
ATOM 1588 C C . LEU A 1 194 ? 63.111 -24.099 -76.562 1.00 90.25 194 LEU A C 1
ATOM 1590 O O . LEU A 1 194 ? 64.097 -24.496 -77.176 1.00 90.25 194 LEU A O 1
ATOM 1594 N N . GLN A 1 195 ? 62.640 -24.735 -75.486 1.00 88.00 195 GLN A N 1
ATOM 1595 C CA . GLN A 1 195 ? 63.216 -25.973 -74.956 1.00 88.00 195 GLN A CA 1
ATOM 1596 C C . GLN A 1 195 ? 63.057 -27.139 -75.944 1.00 88.00 195 GLN A C 1
ATOM 1598 O O . GLN A 1 195 ? 64.040 -27.813 -76.225 1.00 88.00 195 GLN A O 1
ATOM 1603 N N . LEU A 1 196 ? 61.881 -27.319 -76.554 1.00 90.69 196 LEU A N 1
ATOM 1604 C CA . LEU A 1 196 ? 61.668 -28.338 -77.593 1.00 90.69 196 LEU A CA 1
ATOM 1605 C C . LEU A 1 196 ? 62.504 -28.070 -78.859 1.00 90.69 196 LEU A C 1
ATOM 1607 O O . LEU A 1 196 ? 63.007 -29.003 -79.478 1.00 90.69 196 LEU A O 1
ATOM 1611 N N . GLN A 1 197 ? 62.702 -26.801 -79.239 1.00 88.31 197 GLN A N 1
ATOM 1612 C CA . GLN A 1 197 ? 63.630 -26.440 -80.321 1.00 88.31 197 GLN A CA 1
ATOM 1613 C C . GLN A 1 197 ? 65.087 -26.757 -79.960 1.00 88.31 197 GLN A C 1
ATOM 1615 O O . GLN A 1 197 ? 65.833 -27.236 -80.812 1.00 88.31 197 GLN A O 1
ATOM 1620 N N . LYS A 1 198 ? 65.491 -26.521 -78.706 1.00 90.56 198 LYS A N 1
ATOM 1621 C CA . LYS A 1 198 ? 66.811 -26.896 -78.188 1.00 90.56 198 LYS A CA 1
ATOM 1622 C C . LYS A 1 198 ? 66.994 -28.416 -78.187 1.00 90.56 198 LYS A C 1
ATOM 1624 O O . LYS A 1 198 ? 68.032 -28.881 -78.631 1.00 90.56 198 LYS A O 1
ATOM 1629 N N . GLU A 1 199 ? 66.001 -29.176 -77.740 1.00 88.25 199 GLU A N 1
ATOM 1630 C CA . GLU A 1 199 ? 66.046 -30.643 -77.703 1.00 88.25 199 GLU A CA 1
ATOM 1631 C C . GLU A 1 199 ? 66.129 -31.237 -79.117 1.00 88.25 199 GLU A C 1
ATOM 1633 O O . GLU A 1 199 ? 66.992 -32.070 -79.364 1.00 88.25 199 GLU A O 1
ATOM 1638 N N . ALA A 1 200 ? 65.364 -30.720 -80.086 1.00 85.50 200 ALA A N 1
ATOM 1639 C CA . ALA A 1 200 ? 65.492 -31.120 -81.492 1.00 85.50 200 ALA A CA 1
ATOM 1640 C C . ALA A 1 200 ? 66.861 -30.755 -82.115 1.00 85.50 200 ALA A C 1
ATOM 1642 O O . ALA A 1 200 ? 67.354 -31.463 -82.995 1.00 85.50 200 ALA A O 1
ATOM 1643 N N . LEU A 1 201 ? 67.495 -29.662 -81.669 1.00 84.25 201 LEU A N 1
ATOM 1644 C CA . LEU A 1 201 ? 68.870 -29.310 -82.049 1.00 84.25 201 LEU A CA 1
ATOM 1645 C C . LEU A 1 201 ? 69.905 -30.223 -81.374 1.00 84.25 201 LEU A C 1
ATOM 1647 O O . LEU A 1 201 ? 70.866 -30.627 -82.025 1.00 84.25 201 LEU A O 1
ATOM 1651 N N . ASP A 1 202 ? 69.710 -30.580 -80.103 1.00 84.25 202 ASP A N 1
ATOM 1652 C CA . ASP A 1 202 ? 70.568 -31.520 -79.376 1.00 84.25 202 ASP A CA 1
ATOM 1653 C C . ASP A 1 202 ? 70.458 -32.946 -79.951 1.00 84.25 202 ASP A C 1
ATOM 1655 O O . ASP A 1 202 ? 71.475 -33.629 -80.048 1.00 84.25 202 ASP A O 1
ATOM 1659 N N . GLU A 1 203 ? 69.276 -33.382 -80.407 1.00 82.19 203 GLU A N 1
ATOM 1660 C CA . GLU A 1 203 ? 69.078 -34.642 -81.144 1.00 82.19 203 GLU A CA 1
ATOM 1661 C C . GLU A 1 203 ? 69.811 -34.638 -82.493 1.00 82.19 203 GLU A C 1
ATOM 1663 O O . GLU A 1 203 ? 70.510 -35.598 -82.818 1.00 82.19 203 GLU A O 1
ATOM 1668 N N . GLN A 1 204 ? 69.734 -33.546 -83.263 1.00 78.38 204 GLN A N 1
ATOM 1669 C CA . GLN A 1 204 ? 70.526 -33.398 -84.493 1.00 78.38 204 GLN A CA 1
ATOM 1670 C C . GLN A 1 204 ? 72.033 -33.438 -84.196 1.00 78.38 204 GLN A C 1
ATOM 1672 O O . GLN A 1 204 ? 72.789 -34.101 -84.907 1.00 78.38 204 GLN A O 1
ATOM 1677 N N . LEU A 1 205 ? 72.475 -32.789 -83.114 1.00 77.25 205 LEU A N 1
ATOM 1678 C CA . LEU A 1 205 ? 73.870 -32.812 -82.667 1.00 77.25 205 LEU A CA 1
ATOM 1679 C C . LEU A 1 205 ? 74.306 -34.201 -82.162 1.00 77.25 205 LEU A C 1
ATOM 1681 O O . LEU A 1 205 ? 75.478 -34.560 -82.279 1.00 77.25 205 LEU A O 1
ATOM 1685 N N . PHE A 1 206 ? 73.383 -34.979 -81.594 1.00 76.00 206 PHE A N 1
ATOM 1686 C CA . PHE A 1 206 ? 73.609 -36.354 -81.155 1.00 76.00 206 PHE A CA 1
ATOM 1687 C C . PHE A 1 206 ? 73.748 -37.304 -82.350 1.00 76.00 206 PHE A C 1
ATOM 1689 O O . PHE A 1 206 ? 74.722 -38.048 -82.405 1.00 76.00 206 PHE A O 1
ATOM 1696 N N . LEU A 1 207 ? 72.869 -37.204 -83.352 1.00 69.25 207 LEU A N 1
ATOM 1697 C CA . LEU A 1 207 ? 72.956 -37.984 -84.593 1.00 69.25 207 LEU A CA 1
ATOM 1698 C C . LEU A 1 207 ? 74.250 -37.699 -85.376 1.00 69.25 207 LEU A C 1
ATOM 1700 O O . LEU A 1 207 ? 74.854 -38.621 -85.922 1.00 69.25 207 LEU A O 1
ATOM 1704 N N . VAL A 1 208 ? 74.726 -36.446 -85.381 1.00 64.00 208 VAL A N 1
ATOM 1705 C CA . VAL A 1 208 ? 76.057 -36.101 -85.918 1.00 64.00 208 VAL A CA 1
ATOM 1706 C C . VAL A 1 208 ? 77.170 -36.795 -85.121 1.00 64.00 208 VAL A C 1
ATOM 1708 O O . VAL A 1 208 ? 78.064 -37.387 -85.717 1.00 64.00 208 VAL A O 1
ATOM 1711 N N . LYS A 1 209 ? 77.097 -36.811 -83.784 1.00 65.25 209 LYS A N 1
ATOM 1712 C CA . LYS A 1 209 ? 78.100 -37.484 -82.937 1.00 65.25 209 LYS A CA 1
ATOM 1713 C C . LYS A 1 209 ? 78.072 -39.011 -83.034 1.00 65.25 209 LYS A C 1
ATOM 1715 O O . LYS A 1 209 ? 79.130 -39.625 -82.938 1.00 65.25 209 LYS A O 1
ATOM 1720 N N . GLU A 1 210 ? 76.913 -39.636 -83.239 1.00 55.62 210 GLU A N 1
ATOM 1721 C CA . GLU A 1 210 ? 76.836 -41.079 -83.515 1.00 55.62 210 GLU A CA 1
ATOM 1722 C C . GLU A 1 210 ? 77.449 -41.425 -84.879 1.00 55.62 210 GLU A C 1
ATOM 1724 O O . GLU A 1 210 ? 78.150 -42.431 -84.993 1.00 55.62 210 GLU A O 1
ATOM 1729 N N . ALA A 1 211 ? 77.287 -40.561 -85.889 1.00 52.88 211 ALA A N 1
ATOM 1730 C CA . ALA A 1 211 ? 77.964 -40.712 -87.178 1.00 52.88 211 ALA A CA 1
ATOM 1731 C C . ALA A 1 211 ? 79.502 -40.566 -87.087 1.00 52.88 211 ALA A C 1
ATOM 1733 O O . ALA A 1 211 ? 80.216 -41.096 -87.940 1.00 52.88 211 ALA A O 1
ATOM 1734 N N . GLU A 1 212 ? 80.021 -39.893 -86.054 1.00 45.94 212 GLU A N 1
ATOM 1735 C CA . GLU A 1 212 ? 81.456 -39.632 -85.850 1.00 45.94 212 GLU A CA 1
ATOM 1736 C C . GLU A 1 212 ? 82.172 -40.626 -84.903 1.00 45.94 212 GLU A C 1
ATOM 1738 O O . GLU A 1 212 ? 83.398 -40.589 -84.810 1.00 45.94 212 GLU A O 1
ATOM 1743 N N . CYS A 1 213 ? 81.462 -41.543 -84.226 1.00 36.66 213 CYS A N 1
ATOM 1744 C CA . CYS A 1 213 ? 82.015 -42.331 -83.104 1.00 36.66 213 CYS A CA 1
ATOM 1745 C C . CYS A 1 213 ? 82.011 -43.865 -83.282 1.00 36.66 213 CYS A C 1
ATOM 1747 O O . CYS A 1 213 ? 81.583 -44.616 -82.402 1.00 36.66 213 CYS A O 1
ATOM 1749 N N . ASN A 1 214 ? 82.618 -44.357 -84.366 1.00 32.66 214 ASN A N 1
ATOM 1750 C CA . ASN A 1 214 ? 83.246 -45.686 -84.335 1.00 32.66 214 ASN A CA 1
ATOM 1751 C C . ASN A 1 214 ? 84.640 -45.604 -83.662 1.00 32.66 214 ASN A C 1
ATOM 1753 O O . ASN A 1 214 ? 85.369 -44.643 -83.872 1.00 32.66 214 ASN A O 1
ATOM 1757 N N . MET A 1 215 ? 85.046 -46.665 -82.945 1.00 33.47 215 MET A N 1
ATOM 1758 C CA . MET A 1 215 ? 86.395 -46.911 -82.364 1.00 33.47 215 MET A CA 1
ATOM 1759 C C . MET A 1 215 ? 86.760 -46.277 -80.991 1.00 33.47 215 MET A C 1
ATOM 1761 O O . MET A 1 215 ? 87.523 -45.329 -80.854 1.00 33.47 215 MET A O 1
ATOM 1765 N N . SER A 1 216 ? 86.268 -46.964 -79.958 1.00 26.27 216 SER A N 1
ATOM 1766 C CA . SER A 1 216 ? 86.512 -46.910 -78.499 1.00 26.27 216 SER A CA 1
ATOM 1767 C C . SER A 1 216 ? 87.968 -46.858 -77.932 1.00 26.27 216 SER A C 1
ATOM 1769 O O . SER A 1 216 ? 88.812 -47.639 -78.359 1.00 26.27 216 SER A O 1
ATOM 1771 N N . SER A 1 217 ? 88.138 -46.153 -76.785 1.00 28.70 217 SER A N 1
ATOM 1772 C CA . SER A 1 217 ? 88.904 -46.561 -75.553 1.00 28.70 217 SER A CA 1
ATOM 1773 C C . SER A 1 217 ? 90.460 -46.646 -75.518 1.00 28.70 217 SER A C 1
ATOM 1775 O O . SER A 1 217 ? 91.081 -46.712 -76.573 1.00 28.70 217 SER A O 1
ATOM 1777 N N . PRO A 1 218 ? 91.134 -46.821 -74.333 1.00 48.66 218 PRO A N 1
ATOM 1778 C CA . PRO A 1 218 ? 90.795 -46.453 -72.924 1.00 48.66 218 PRO A CA 1
ATOM 1779 C C . PRO A 1 218 ? 91.966 -45.970 -71.986 1.00 48.66 218 PRO A C 1
ATOM 1781 O O . PRO A 1 218 ? 93.106 -46.393 -72.148 1.00 48.66 218 PRO A O 1
ATOM 1784 N N . LYS A 1 219 ? 91.619 -45.342 -70.830 1.00 28.80 219 LYS A N 1
ATOM 1785 C CA . LYS A 1 219 ? 92.392 -45.276 -69.532 1.00 28.80 219 LYS A CA 1
ATOM 1786 C C . LYS A 1 219 ? 93.731 -44.477 -69.546 1.00 28.80 219 LYS A C 1
ATOM 1788 O O . LYS A 1 219 ? 94.246 -44.196 -70.613 1.00 28.80 219 LYS A O 1
ATOM 1793 N N . ARG A 1 220 ? 94.370 -44.034 -68.437 1.00 31.81 220 ARG A N 1
ATOM 1794 C CA . ARG A 1 220 ? 94.278 -44.158 -66.939 1.00 31.81 220 ARG A CA 1
ATOM 1795 C C . ARG A 1 220 ? 94.979 -42.887 -66.319 1.00 31.81 220 ARG A C 1
ATOM 1797 O O . ARG A 1 220 ? 95.629 -42.201 -67.095 1.00 31.81 220 ARG A O 1
ATOM 1804 N N . GLU A 1 221 ? 94.978 -42.444 -65.043 1.00 28.80 221 GLU A N 1
ATOM 1805 C CA . GLU A 1 221 ? 94.545 -42.907 -63.692 1.00 28.80 221 GLU A CA 1
ATOM 1806 C C . GLU A 1 221 ? 93.800 -41.790 -62.877 1.00 28.80 221 GLU A C 1
ATOM 1808 O O . GLU A 1 221 ? 93.145 -40.941 -63.473 1.00 28.80 221 GLU A O 1
ATOM 1813 N N . ILE A 1 222 ? 93.869 -41.804 -61.526 1.00 44.22 222 ILE A N 1
ATOM 1814 C CA . ILE A 1 222 ? 93.250 -40.895 -60.519 1.00 44.22 222 ILE A CA 1
ATOM 1815 C C . ILE A 1 222 ? 94.229 -40.762 -59.319 1.00 44.22 222 ILE A C 1
ATOM 1817 O O . ILE A 1 222 ? 94.721 -41.811 -58.899 1.00 44.22 222 ILE A O 1
ATOM 1821 N N . PRO A 1 223 ? 94.532 -39.562 -58.745 1.00 42.53 223 PRO A N 1
ATOM 1822 C CA . PRO A 1 223 ? 94.216 -39.337 -57.308 1.00 42.53 223 PRO A CA 1
ATOM 1823 C C . PRO A 1 223 ? 94.072 -37.869 -56.788 1.00 42.53 223 PRO A C 1
ATOM 1825 O O . PRO A 1 223 ? 95.052 -37.143 -56.695 1.00 42.53 223 PRO A O 1
ATOM 1828 N N . GLY A 1 224 ? 92.892 -37.530 -56.240 1.00 34.62 224 GLY A N 1
ATOM 1829 C CA . GLY A 1 224 ? 92.710 -37.042 -54.845 1.00 34.62 224 GLY A CA 1
ATOM 1830 C C . GLY A 1 224 ? 93.096 -35.615 -54.356 1.00 34.62 224 GLY A C 1
ATOM 1831 O O . GLY A 1 224 ? 94.015 -34.982 -54.849 1.00 34.62 224 GLY A O 1
ATOM 1832 N N . ARG A 1 225 ? 92.429 -35.216 -53.243 1.00 34.28 225 ARG A N 1
ATOM 1833 C CA . ARG A 1 225 ? 92.636 -34.055 -52.315 1.00 34.28 225 ARG A CA 1
ATOM 1834 C C . ARG A 1 225 ? 92.425 -32.629 -52.879 1.00 34.28 225 ARG A C 1
ATOM 1836 O O . ARG A 1 225 ? 93.129 -32.206 -53.775 1.00 34.28 225 ARG A O 1
ATOM 1843 N N . ALA A 1 226 ? 91.404 -31.876 -52.446 1.00 37.62 226 ALA A N 1
ATOM 1844 C CA . ALA A 1 226 ? 91.204 -31.203 -51.139 1.00 37.62 226 ALA A CA 1
ATOM 1845 C C . ALA A 1 226 ? 92.020 -29.898 -50.944 1.00 37.62 226 ALA A C 1
ATOM 1847 O O . ALA A 1 226 ? 93.236 -29.901 -51.101 1.00 37.62 226 ALA A O 1
ATOM 1848 N N . GLY A 1 227 ? 91.324 -28.828 -50.528 1.00 32.69 227 GLY A N 1
ATOM 1849 C CA . GLY A 1 227 ? 91.776 -27.424 -50.463 1.00 32.69 227 GLY A CA 1
ATOM 1850 C C . GLY A 1 227 ? 90.823 -26.565 -51.314 1.00 32.69 227 GLY A C 1
ATOM 1851 O O . GLY A 1 227 ? 90.814 -26.740 -52.525 1.00 32.69 227 GLY A O 1
ATOM 1852 N N . ASP A 1 228 ? 89.825 -25.839 -50.798 1.00 32.97 228 ASP A N 1
ATOM 1853 C CA . ASP A 1 228 ? 89.756 -24.835 -49.711 1.00 32.97 228 ASP A CA 1
ATOM 1854 C C . ASP A 1 228 ? 90.211 -23.425 -50.142 1.00 32.97 228 ASP A C 1
ATOM 1856 O O . ASP A 1 228 ? 91.200 -23.276 -50.852 1.00 32.97 228 ASP A O 1
ATOM 1860 N N . GLY A 1 229 ? 89.473 -22.408 -49.680 1.00 31.75 229 GLY A N 1
ATOM 1861 C CA . GLY A 1 229 ? 89.789 -20.983 -49.812 1.00 31.75 229 GLY A CA 1
ATOM 1862 C C . GLY A 1 229 ? 89.291 -20.247 -51.070 1.00 31.75 229 GLY A C 1
ATOM 1863 O O . GLY A 1 229 ? 89.905 -20.357 -52.121 1.00 31.75 229 GLY A O 1
ATOM 1864 N N . SER A 1 230 ? 88.323 -19.334 -50.863 1.00 37.59 230 SER A N 1
ATOM 1865 C CA . SER A 1 230 ? 88.289 -17.968 -51.453 1.00 37.59 230 SER A CA 1
ATOM 1866 C C . SER A 1 230 ? 88.047 -17.794 -52.978 1.00 37.59 230 SER A C 1
ATOM 1868 O O . SER A 1 230 ? 88.507 -18.582 -53.788 1.00 37.59 230 SER A O 1
ATOM 1870 N N . GLU A 1 231 ? 87.381 -16.757 -53.508 1.00 38.22 231 GLU A N 1
ATOM 1871 C CA . GLU A 1 231 ? 86.325 -15.847 -53.020 1.00 38.22 231 GLU A CA 1
ATOM 1872 C C . GLU A 1 231 ? 85.588 -15.241 -54.246 1.00 38.22 231 GLU A C 1
ATOM 1874 O O . GLU A 1 231 ? 86.010 -15.405 -55.387 1.00 38.22 231 GLU A O 1
ATOM 1879 N N . HIS A 1 232 ? 84.504 -14.493 -54.006 1.00 39.19 232 HIS A N 1
ATOM 1880 C CA . HIS A 1 232 ? 83.987 -13.427 -54.882 1.00 39.19 232 HIS A CA 1
ATOM 1881 C C . HIS A 1 232 ? 83.860 -13.665 -56.410 1.00 39.19 232 HIS A C 1
ATOM 1883 O O . HIS A 1 232 ? 84.624 -13.145 -57.221 1.00 39.19 232 HIS A O 1
ATOM 1889 N N . CYS A 1 233 ? 82.680 -14.147 -56.817 1.00 35.78 233 CYS A N 1
ATOM 1890 C CA . CYS A 1 233 ? 81.832 -13.319 -57.688 1.00 35.78 233 CYS A CA 1
ATOM 1891 C C . CYS A 1 233 ? 80.340 -13.579 -57.441 1.00 35.78 233 CYS A C 1
ATOM 1893 O O . CYS A 1 233 ? 79.830 -14.678 -57.644 1.00 35.78 233 CYS A O 1
ATOM 1895 N N . GLY A 1 234 ? 79.622 -12.556 -56.971 1.00 52.19 234 GLY A N 1
ATOM 1896 C CA . GLY A 1 234 ? 78.203 -12.671 -56.643 1.00 52.19 234 GLY A CA 1
ATOM 1897 C C . GLY A 1 234 ? 77.319 -12.530 -57.877 1.00 52.19 234 GLY A C 1
ATOM 1898 O O . GLY A 1 234 ? 77.069 -11.407 -58.309 1.00 52.19 234 GLY A O 1
ATOM 1899 N N . SER A 1 235 ? 76.794 -13.645 -58.396 1.00 52.56 235 SER A N 1
ATOM 1900 C CA . SER A 1 235 ? 75.744 -13.610 -59.425 1.00 52.56 235 SER A CA 1
ATOM 1901 C C . SER A 1 235 ? 74.545 -12.760 -58.953 1.00 52.56 235 SER A C 1
ATOM 1903 O O . SER A 1 235 ? 74.102 -12.930 -57.805 1.00 52.56 235 SER A O 1
ATOM 1905 N N . PRO A 1 236 ? 73.986 -11.875 -59.808 1.00 63.81 236 PRO A N 1
ATOM 1906 C CA . PRO A 1 236 ? 72.804 -11.079 -59.480 1.00 63.81 236 PRO A CA 1
ATOM 1907 C C . PRO A 1 236 ? 71.630 -11.922 -58.973 1.00 63.81 236 PRO A C 1
ATOM 1909 O O . PRO A 1 236 ? 70.956 -11.517 -58.026 1.00 63.81 236 PRO A O 1
ATOM 1912 N N . ASP A 1 237 ? 71.422 -13.116 -59.533 1.00 67.75 237 ASP A N 1
ATOM 1913 C CA . ASP A 1 237 ? 70.295 -13.982 -59.178 1.00 67.75 237 ASP A CA 1
ATOM 1914 C C . ASP A 1 237 ? 70.441 -14.620 -57.796 1.00 67.75 237 ASP A C 1
ATOM 1916 O O . ASP A 1 237 ? 69.448 -14.804 -57.093 1.00 67.75 237 ASP A O 1
ATOM 1920 N N . LEU A 1 238 ? 71.671 -14.877 -57.341 1.00 69.94 238 LEU A N 1
ATOM 1921 C CA . LEU A 1 238 ? 71.922 -15.359 -55.980 1.00 69.94 238 LEU A CA 1
ATOM 1922 C C . LEU A 1 238 ? 71.560 -14.279 -54.949 1.00 69.94 238 LEU A C 1
ATOM 1924 O O . LEU A 1 238 ? 70.860 -14.565 -53.977 1.00 69.94 238 LEU A O 1
ATOM 1928 N N . ARG A 1 239 ? 71.924 -13.014 -55.214 1.00 75.25 239 ARG A N 1
ATOM 1929 C CA . ARG A 1 239 ? 71.500 -11.862 -54.395 1.00 75.25 239 ARG A CA 1
ATOM 1930 C C . ARG A 1 239 ? 69.990 -11.607 -54.490 1.00 75.25 239 ARG A C 1
ATOM 1932 O O . ARG A 1 239 ? 69.362 -11.301 -53.478 1.00 75.25 239 ARG A O 1
ATOM 1939 N N . ARG A 1 240 ? 69.384 -11.768 -55.673 1.00 80.38 240 ARG A N 1
ATOM 1940 C CA . ARG A 1 240 ? 67.934 -11.613 -55.900 1.00 80.38 240 ARG A CA 1
ATOM 1941 C C . ARG A 1 240 ? 67.124 -12.667 -55.141 1.00 80.38 240 ARG A C 1
ATOM 1943 O O . ARG A 1 240 ? 66.138 -12.319 -54.495 1.00 80.38 240 ARG A O 1
ATOM 1950 N N . ASN A 1 241 ? 67.567 -13.922 -55.159 1.00 79.56 241 ASN A N 1
ATOM 1951 C CA . ASN A 1 241 ? 66.935 -15.015 -54.423 1.00 79.56 241 ASN A CA 1
ATOM 1952 C C . ASN A 1 241 ? 67.138 -14.875 -52.909 1.00 79.56 241 ASN A C 1
ATOM 1954 O O . ASN A 1 241 ? 66.168 -15.006 -52.169 1.00 79.56 241 ASN A O 1
ATOM 1958 N N . GLN A 1 242 ? 68.335 -14.505 -52.435 1.00 81.38 242 GLN A N 1
ATOM 1959 C CA . GLN A 1 242 ? 68.555 -14.177 -51.018 1.00 81.38 242 GLN A CA 1
ATOM 1960 C C . GLN A 1 242 ? 67.647 -13.032 -50.543 1.00 81.38 242 GLN A C 1
ATOM 1962 O O . GLN A 1 242 ? 67.033 -13.144 -49.483 1.00 81.38 242 GLN A O 1
ATOM 1967 N N . LYS A 1 243 ? 67.490 -11.967 -51.344 1.00 86.75 243 LYS A N 1
ATOM 1968 C CA . LYS A 1 243 ? 66.556 -10.872 -51.045 1.00 86.75 243 LYS A CA 1
ATOM 1969 C C . LYS A 1 243 ? 65.104 -11.360 -50.985 1.00 86.75 243 LYS A C 1
ATOM 1971 O O . LYS A 1 243 ? 64.427 -11.077 -50.002 1.00 86.75 243 LYS A O 1
ATOM 1976 N N . ARG A 1 244 ? 64.646 -12.155 -51.961 1.00 92.00 244 ARG A N 1
ATOM 1977 C CA . ARG A 1 244 ? 63.277 -12.706 -51.976 1.00 92.00 244 ARG A CA 1
ATOM 1978 C C . ARG A 1 244 ? 63.008 -13.643 -50.790 1.00 92.00 244 ARG A C 1
ATOM 1980 O O . ARG A 1 244 ? 61.927 -13.598 -50.214 1.00 92.00 244 ARG A O 1
ATOM 1987 N N . ILE A 1 245 ? 63.992 -14.447 -50.383 1.00 88.06 245 ILE A N 1
ATOM 1988 C CA . ILE A 1 245 ? 63.918 -15.293 -49.179 1.00 88.06 245 ILE A CA 1
ATOM 1989 C C . ILE A 1 245 ? 63.848 -14.426 -47.913 1.00 88.06 245 ILE A C 1
ATOM 1991 O O . ILE A 1 245 ? 63.041 -14.704 -47.030 1.00 88.06 245 ILE A O 1
ATOM 1995 N N . ALA A 1 246 ? 64.627 -13.343 -47.824 1.00 90.06 246 ALA A N 1
ATOM 1996 C CA . ALA A 1 246 ? 64.555 -12.407 -46.701 1.00 90.06 246 ALA A CA 1
ATOM 1997 C C . ALA A 1 246 ? 63.200 -11.672 -46.626 1.00 90.06 246 ALA A C 1
ATOM 1999 O O . ALA A 1 246 ? 62.656 -11.511 -45.535 1.00 90.06 246 ALA A O 1
ATOM 2000 N N . GLU A 1 247 ? 62.625 -11.280 -47.767 1.00 91.88 247 GLU A N 1
ATOM 2001 C CA . GLU A 1 247 ? 61.296 -10.657 -47.873 1.00 91.88 247 GLU A CA 1
ATOM 2002 C C . GLU A 1 247 ? 60.168 -11.625 -47.474 1.00 91.88 247 GLU A C 1
ATOM 2004 O O . GLU A 1 247 ? 59.271 -11.254 -46.711 1.00 91.88 247 GLU A O 1
ATOM 2009 N N . LEU A 1 248 ? 60.243 -12.889 -47.904 1.00 93.94 248 LEU A N 1
ATOM 2010 C CA . LEU A 1 248 ? 59.324 -13.944 -47.466 1.00 93.94 248 LEU A CA 1
ATOM 2011 C C . LEU A 1 248 ? 59.466 -14.215 -45.960 1.00 93.94 248 LEU A C 1
ATOM 2013 O O . LEU A 1 248 ? 58.467 -14.185 -45.250 1.00 93.94 248 LEU A O 1
ATOM 2017 N N . ASN A 1 249 ? 60.687 -14.345 -45.436 1.00 90.50 249 ASN A N 1
ATOM 2018 C CA . ASN A 1 249 ? 60.945 -14.538 -44.001 1.00 90.50 249 ASN A CA 1
ATOM 2019 C C . ASN A 1 249 ? 60.616 -13.303 -43.137 1.00 90.50 249 ASN A C 1
ATOM 2021 O O . ASN A 1 249 ? 60.522 -13.410 -41.913 1.00 90.50 249 ASN A O 1
ATOM 2025 N N . ALA A 1 250 ? 60.464 -12.116 -43.729 1.00 93.44 250 ALA A N 1
ATOM 2026 C CA . ALA A 1 250 ? 59.918 -10.932 -43.062 1.00 93.44 250 ALA A CA 1
ATOM 2027 C C . ALA A 1 250 ? 58.379 -10.904 -43.110 1.00 93.44 250 ALA A C 1
ATOM 2029 O O . ALA A 1 250 ? 57.743 -10.411 -42.182 1.00 93.44 250 ALA A O 1
ATOM 2030 N N . THR A 1 251 ? 57.780 -11.455 -44.167 1.00 94.62 251 THR A N 1
ATOM 2031 C CA . THR A 1 251 ? 56.323 -11.611 -44.297 1.00 94.62 251 THR A CA 1
ATOM 2032 C C . THR A 1 251 ? 55.800 -12.700 -43.360 1.00 94.62 251 THR A C 1
ATOM 2034 O O . THR A 1 251 ? 54.818 -12.467 -42.666 1.00 94.62 251 THR A O 1
ATOM 2037 N N . ILE A 1 252 ? 56.496 -13.839 -43.272 1.00 93.06 252 ILE A N 1
ATOM 2038 C CA . ILE A 1 252 ? 56.198 -14.938 -42.342 1.00 93.06 252 ILE A CA 1
ATOM 2039 C C . ILE A 1 252 ? 56.187 -14.419 -40.901 1.00 93.06 252 ILE A C 1
ATOM 2041 O O . ILE A 1 252 ? 55.153 -14.520 -40.252 1.00 93.06 252 ILE A O 1
ATOM 2045 N N . ARG A 1 253 ? 57.245 -13.727 -40.451 1.00 95.88 253 ARG A N 1
ATOM 2046 C CA . ARG A 1 253 ? 57.283 -13.145 -39.095 1.00 95.88 253 ARG A CA 1
ATOM 2047 C C . ARG A 1 253 ? 56.141 -12.170 -38.814 1.00 95.88 253 ARG A C 1
ATOM 2049 O O . ARG A 1 253 ? 55.480 -12.305 -37.798 1.00 95.88 253 ARG A O 1
ATOM 2056 N N . LYS A 1 254 ? 55.797 -11.280 -39.753 1.00 95.06 254 LYS A N 1
ATOM 2057 C CA . LYS A 1 254 ? 54.623 -10.393 -39.605 1.00 95.06 254 LYS A CA 1
ATOM 2058 C C . LYS A 1 254 ? 53.290 -11.149 -39.504 1.00 95.06 254 LYS A C 1
ATOM 2060 O O . LYS A 1 254 ? 52.352 -10.644 -38.888 1.00 95.06 254 LYS A O 1
ATOM 2065 N N . LEU A 1 255 ? 53.180 -12.325 -40.125 1.00 94.88 255 LEU A N 1
ATOM 2066 C CA . LEU A 1 255 ? 52.014 -13.200 -39.994 1.00 94.88 255 LEU A CA 1
ATOM 2067 C C . LEU A 1 255 ? 52.035 -13.972 -38.667 1.00 94.88 255 LEU A C 1
ATOM 2069 O O . LEU A 1 255 ? 50.981 -14.118 -38.061 1.00 94.88 255 LEU A O 1
ATOM 2073 N N . GLU A 1 256 ? 53.202 -14.399 -38.182 1.00 91.88 256 GLU A N 1
ATOM 2074 C CA . GLU A 1 256 ? 53.392 -15.023 -36.863 1.00 91.88 256 GLU A CA 1
ATOM 2075 C C . GLU A 1 256 ? 53.061 -14.037 -35.726 1.00 91.88 256 GLU A C 1
ATOM 2077 O O . GLU A 1 256 ? 52.255 -14.360 -34.851 1.00 91.88 256 GLU A O 1
ATOM 2082 N N . ASP A 1 257 ? 53.571 -12.802 -35.797 1.00 95.62 257 ASP A N 1
ATOM 2083 C CA . ASP A 1 257 ? 53.250 -11.698 -34.882 1.00 95.62 257 ASP A CA 1
ATOM 2084 C C . ASP A 1 257 ? 51.732 -11.439 -34.851 1.00 95.62 257 ASP A C 1
ATOM 2086 O O . ASP A 1 257 ? 51.105 -11.379 -33.791 1.00 95.62 257 ASP A O 1
ATOM 2090 N N . ARG A 1 258 ? 51.100 -11.339 -36.032 1.00 95.88 258 ARG A N 1
ATOM 2091 C CA . ARG A 1 258 ? 49.653 -11.100 -36.141 1.00 95.88 258 ARG A CA 1
ATOM 2092 C C . ARG A 1 258 ? 48.813 -12.292 -35.678 1.00 95.88 258 ARG A C 1
ATOM 2094 O O . ARG A 1 258 ? 47.751 -12.080 -35.101 1.00 95.88 258 ARG A O 1
ATOM 2101 N N . ASN A 1 259 ? 49.263 -13.522 -35.905 1.00 93.31 259 ASN A N 1
ATOM 2102 C CA . ASN A 1 259 ? 48.584 -14.727 -35.429 1.00 93.31 259 ASN A CA 1
ATOM 2103 C C . ASN A 1 259 ? 48.685 -14.857 -33.898 1.00 93.31 259 ASN A C 1
ATOM 2105 O O . ASN A 1 259 ? 47.732 -15.287 -33.255 1.00 93.31 259 ASN A O 1
ATOM 2109 N N . THR A 1 260 ? 49.798 -14.407 -33.311 1.00 94.25 260 THR A N 1
ATOM 2110 C CA . THR A 1 260 ? 49.974 -14.306 -31.853 1.00 94.25 260 THR A CA 1
ATOM 2111 C C . THR A 1 260 ? 48.974 -13.312 -31.257 1.00 94.25 260 THR A C 1
ATOM 2113 O O . THR A 1 260 ? 48.195 -13.688 -30.384 1.00 94.25 260 THR A O 1
ATOM 2116 N N . LEU A 1 261 ? 48.887 -12.096 -31.815 1.00 95.38 261 LEU A N 1
ATOM 2117 C CA . LEU A 1 261 ? 47.906 -11.082 -31.394 1.00 95.38 261 LEU A CA 1
ATOM 2118 C C . LEU A 1 261 ? 46.451 -11.572 -31.509 1.00 95.38 261 LEU A C 1
ATOM 2120 O O . LEU A 1 261 ? 45.668 -11.380 -30.584 1.00 95.38 261 LEU A O 1
ATOM 2124 N N . LEU A 1 262 ? 46.090 -12.260 -32.599 1.00 93.81 262 LEU A N 1
ATOM 2125 C CA . LEU A 1 262 ? 44.759 -12.869 -32.757 1.00 93.81 262 LEU A CA 1
ATOM 2126 C C . LEU A 1 262 ? 44.501 -13.998 -31.738 1.00 93.81 262 LEU A C 1
ATOM 2128 O O . LEU A 1 262 ? 43.361 -14.212 -31.320 1.00 93.81 262 LEU A O 1
ATOM 2132 N N . GLY A 1 263 ? 45.549 -14.711 -31.316 1.00 93.25 263 GLY A N 1
ATOM 2133 C CA . GLY A 1 263 ? 45.497 -15.673 -30.217 1.00 93.25 263 GLY A CA 1
ATOM 2134 C C . GLY A 1 263 ? 45.182 -15.009 -28.875 1.00 93.25 263 GLY A C 1
ATOM 2135 O O . GLY A 1 263 ? 44.306 -15.485 -28.150 1.00 93.25 263 GLY A O 1
ATOM 2136 N N . ASP A 1 264 ? 45.830 -13.886 -28.573 1.00 94.19 264 ASP A N 1
ATOM 2137 C CA . ASP A 1 264 ? 45.608 -13.122 -27.342 1.00 94.19 264 ASP A CA 1
ATOM 2138 C C . ASP A 1 264 ? 44.233 -12.435 -27.321 1.00 94.19 264 ASP A C 1
ATOM 2140 O O . ASP A 1 264 ? 43.508 -12.549 -26.330 1.00 94.19 264 ASP A O 1
ATOM 2144 N N . GLU A 1 265 ? 43.808 -11.826 -28.435 1.00 93.94 265 GLU A N 1
ATOM 2145 C CA . GLU A 1 265 ? 42.448 -11.291 -28.616 1.00 93.94 265 GLU A CA 1
ATOM 2146 C C . GLU A 1 265 ? 41.386 -12.378 -28.375 1.00 93.94 265 GLU A C 1
ATOM 2148 O O . GLU A 1 265 ? 40.431 -12.168 -27.621 1.00 93.94 265 GLU A O 1
ATOM 2153 N N . ARG A 1 266 ? 41.574 -13.577 -28.947 1.00 95.44 266 ARG A N 1
ATOM 2154 C CA . ARG A 1 266 ? 40.697 -14.734 -28.709 1.00 95.44 266 ARG A CA 1
ATOM 2155 C C . ARG A 1 266 ? 40.671 -15.129 -27.231 1.00 95.44 266 ARG A C 1
ATOM 2157 O O . ARG A 1 266 ? 39.594 -15.404 -26.704 1.00 95.44 266 ARG A O 1
ATOM 2164 N N . ASN A 1 267 ? 41.826 -15.194 -26.570 1.00 94.56 267 ASN A N 1
ATOM 2165 C CA . ASN A 1 267 ? 41.928 -15.607 -25.168 1.00 94.56 267 ASN A CA 1
ATOM 2166 C C . ASN A 1 267 ? 41.225 -14.612 -24.228 1.00 94.56 267 ASN A C 1
ATOM 2168 O O . ASN A 1 267 ? 40.486 -15.028 -23.333 1.00 94.56 267 ASN A O 1
ATOM 2172 N N . GLU A 1 268 ? 41.393 -13.310 -24.459 1.00 95.12 268 GLU A N 1
ATOM 2173 C CA . GLU A 1 268 ? 40.743 -12.248 -23.686 1.00 95.12 268 GLU A CA 1
ATOM 2174 C C . GLU A 1 268 ? 39.225 -12.184 -23.951 1.00 95.12 268 GLU A C 1
ATOM 2176 O O . GLU A 1 268 ? 38.446 -12.026 -23.010 1.00 95.12 268 GLU A O 1
ATOM 2181 N N . LEU A 1 269 ? 38.762 -12.413 -25.188 1.00 94.12 269 LEU A N 1
ATOM 2182 C CA . LEU A 1 269 ? 37.329 -12.592 -25.472 1.00 94.12 269 LEU A CA 1
ATOM 2183 C C . LEU A 1 269 ? 36.746 -13.802 -24.722 1.00 94.12 269 LEU A C 1
ATOM 2185 O O . LEU A 1 269 ? 35.683 -13.702 -24.111 1.00 94.12 269 LEU A O 1
ATOM 2189 N N . LEU A 1 270 ? 37.454 -14.934 -24.712 1.00 94.69 270 LEU A N 1
ATOM 2190 C CA . LEU A 1 270 ? 37.024 -16.163 -24.035 1.00 94.69 270 LEU A CA 1
ATOM 2191 C C . LEU A 1 270 ? 37.011 -15.990 -22.500 1.00 94.69 270 LEU A C 1
ATOM 2193 O O . LEU A 1 270 ? 36.151 -16.544 -21.813 1.00 94.69 270 LEU A O 1
ATOM 2197 N N . LYS A 1 271 ? 37.899 -15.151 -21.954 1.00 95.50 271 LYS A N 1
ATOM 2198 C CA . LYS A 1 271 ? 37.858 -14.704 -20.555 1.00 95.50 271 LYS A CA 1
ATOM 2199 C C . LYS A 1 271 ? 36.626 -13.833 -20.265 1.00 95.50 271 LYS A C 1
ATOM 2201 O O . LYS A 1 271 ? 35.907 -14.136 -19.316 1.00 95.50 271 LYS A O 1
ATOM 2206 N N . ARG A 1 272 ? 36.312 -12.842 -21.108 1.00 93.25 272 ARG A N 1
ATOM 2207 C CA . ARG A 1 272 ? 35.110 -11.989 -20.959 1.00 93.25 272 ARG A CA 1
ATOM 2208 C C . ARG A 1 272 ? 33.800 -12.776 -21.059 1.00 93.25 272 ARG A C 1
ATOM 2210 O O . ARG A 1 272 ? 32.858 -12.486 -20.324 1.00 93.25 272 ARG A O 1
ATOM 2217 N N . VAL A 1 273 ? 33.740 -13.811 -21.903 1.00 88.94 273 VAL A N 1
ATOM 2218 C CA . VAL A 1 273 ? 32.600 -14.749 -21.938 1.00 88.94 273 VAL A CA 1
ATOM 2219 C C . VAL A 1 273 ? 32.441 -15.456 -20.588 1.00 88.94 273 VAL A C 1
ATOM 2221 O O . VAL A 1 273 ? 31.362 -15.420 -20.011 1.00 88.94 273 VAL A O 1
ATOM 2224 N N . ARG A 1 274 ? 33.517 -15.995 -20.002 1.00 93.75 274 ARG A N 1
ATOM 2225 C CA . ARG A 1 274 ? 33.458 -16.631 -18.668 1.00 93.75 274 ARG A CA 1
ATOM 2226 C C . ARG A 1 274 ? 33.096 -15.655 -17.544 1.00 93.75 274 ARG A C 1
ATOM 2228 O O . ARG A 1 274 ? 32.440 -16.036 -16.577 1.00 93.75 274 ARG A O 1
ATOM 2235 N N . GLU A 1 275 ? 33.531 -14.402 -17.642 1.00 90.44 275 GLU A N 1
ATOM 2236 C CA . GLU A 1 275 ? 33.209 -13.355 -16.666 1.00 90.44 275 GLU A CA 1
ATOM 2237 C C . GLU A 1 275 ? 31.737 -12.922 -16.762 1.00 90.44 275 GLU A C 1
ATOM 2239 O O . GLU A 1 275 ? 31.081 -12.792 -15.729 1.00 90.44 275 GLU A O 1
ATOM 2244 N N . THR A 1 276 ? 31.182 -12.804 -17.972 1.00 86.12 276 THR A N 1
ATOM 2245 C CA . THR A 1 276 ? 29.747 -12.537 -18.182 1.00 86.12 276 THR A CA 1
ATOM 2246 C C . THR A 1 276 ? 28.873 -13.739 -17.810 1.00 86.12 276 THR A C 1
ATOM 2248 O O . THR A 1 276 ? 27.898 -13.559 -17.087 1.00 86.12 276 THR A O 1
ATOM 2251 N N . GLU A 1 277 ? 29.255 -14.977 -18.143 1.00 82.81 277 GLU A N 1
ATOM 2252 C CA . GLU A 1 277 ? 28.600 -16.203 -17.645 1.00 82.81 277 GLU A CA 1
ATOM 2253 C C . GLU A 1 277 ? 28.534 -16.230 -16.105 1.00 82.81 277 GLU A C 1
ATOM 2255 O O . GLU A 1 277 ? 27.487 -16.519 -15.516 1.00 82.81 277 GLU A O 1
ATOM 2260 N N . LYS A 1 278 ? 29.639 -15.866 -15.437 1.00 90.94 278 LYS A N 1
ATOM 2261 C CA . LYS A 1 278 ? 29.726 -15.774 -13.971 1.00 90.94 278 LYS A CA 1
ATOM 2262 C C . LYS A 1 278 ? 28.822 -14.678 -13.388 1.00 90.94 278 LYS A C 1
ATOM 2264 O O . LYS A 1 278 ? 28.312 -14.865 -12.286 1.00 90.94 278 LYS A O 1
ATOM 2269 N N . GLN A 1 279 ? 28.604 -13.572 -14.103 1.00 86.44 279 GLN A N 1
ATOM 2270 C CA . GLN A 1 279 ? 27.674 -12.500 -13.712 1.00 86.44 279 GLN A CA 1
ATOM 2271 C C . GLN A 1 279 ? 26.204 -12.869 -13.983 1.00 86.44 279 GLN A C 1
ATOM 2273 O O . GLN A 1 279 ? 25.333 -12.569 -13.169 1.00 86.44 279 GLN A O 1
ATOM 2278 N N . CYS A 1 280 ? 25.914 -13.575 -15.078 1.00 84.56 280 CYS A N 1
ATOM 2279 C CA . CYS A 1 280 ? 24.566 -14.036 -15.412 1.00 84.56 280 CYS A CA 1
ATOM 2280 C C . CYS A 1 280 ? 24.072 -15.155 -14.485 1.00 84.56 280 CYS A C 1
ATOM 2282 O O . CYS A 1 280 ? 22.877 -15.222 -14.197 1.00 84.56 280 CYS A O 1
ATOM 2284 N N . LYS A 1 281 ? 24.961 -16.020 -13.977 1.00 85.81 281 LYS A N 1
ATOM 2285 C CA . LYS A 1 281 ? 24.588 -17.137 -13.092 1.00 85.81 281 LYS A CA 1
ATOM 2286 C C . LYS A 1 281 ? 23.739 -16.729 -11.865 1.00 85.81 281 LYS A C 1
ATOM 2288 O O . LYS A 1 281 ? 22.646 -17.283 -11.733 1.00 85.81 281 LYS A O 1
ATOM 2293 N N . PRO A 1 282 ? 24.136 -15.766 -11.005 1.00 85.06 282 PRO A N 1
ATOM 2294 C CA . PRO A 1 282 ? 23.303 -15.340 -9.875 1.00 85.06 282 PRO A CA 1
ATOM 2295 C C . PRO A 1 282 ? 21.990 -14.665 -10.307 1.00 85.06 282 PRO A C 1
ATOM 2297 O O . PRO A 1 282 ? 21.012 -14.713 -9.565 1.00 85.06 282 PRO A O 1
ATOM 2300 N N . LEU A 1 283 ? 21.921 -14.072 -11.507 1.00 85.88 283 LEU A N 1
ATOM 2301 C CA . LEU A 1 283 ? 20.671 -13.530 -12.054 1.00 85.88 283 LEU A CA 1
ATOM 2302 C C . LEU A 1 283 ? 19.706 -14.649 -12.472 1.00 85.88 283 LEU A C 1
ATOM 2304 O O . LEU A 1 283 ? 18.512 -14.555 -12.195 1.00 85.88 283 LEU A O 1
ATOM 2308 N N . LEU A 1 284 ? 20.212 -15.733 -13.070 1.00 84.06 284 LEU A N 1
ATOM 2309 C CA . LEU A 1 284 ? 19.428 -16.932 -13.387 1.00 84.06 284 LEU A CA 1
ATOM 2310 C C . LEU A 1 284 ? 18.952 -17.654 -12.118 1.00 84.06 284 LEU A C 1
ATOM 2312 O O . LEU A 1 284 ? 17.801 -18.082 -12.051 1.00 84.06 284 LEU A O 1
ATOM 2316 N N . GLU A 1 285 ? 19.800 -17.746 -11.092 1.00 91.19 285 GLU A N 1
ATOM 2317 C CA . GLU A 1 285 ? 19.433 -18.307 -9.785 1.00 91.19 285 GLU A CA 1
ATOM 2318 C C . GLU A 1 285 ? 18.370 -17.440 -9.086 1.00 91.19 285 GLU A C 1
ATOM 2320 O O . GLU A 1 285 ? 17.345 -17.967 -8.652 1.00 91.19 285 GLU A O 1
ATOM 2325 N N . ARG A 1 286 ? 18.523 -16.107 -9.086 1.00 91.94 286 ARG A N 1
ATOM 2326 C CA . ARG A 1 286 ? 17.509 -15.167 -8.573 1.00 91.94 286 ARG A CA 1
ATOM 2327 C C . ARG A 1 286 ? 16.185 -15.264 -9.334 1.00 91.94 286 ARG A C 1
ATOM 2329 O O . ARG A 1 286 ? 15.133 -15.278 -8.702 1.00 91.94 286 ARG A O 1
ATOM 2336 N N . ASN A 1 287 ? 16.220 -15.367 -10.663 1.00 82.56 287 ASN A N 1
ATOM 2337 C CA . ASN A 1 287 ? 15.027 -15.540 -11.496 1.00 82.56 287 ASN A CA 1
ATOM 2338 C C . ASN A 1 287 ? 14.325 -16.877 -11.180 1.00 82.56 287 ASN A C 1
ATOM 2340 O O . ASN A 1 287 ? 13.121 -16.904 -10.950 1.00 82.56 287 ASN A O 1
ATOM 2344 N N . LYS A 1 288 ? 15.080 -17.971 -11.014 1.00 92.25 288 LYS A N 1
ATOM 2345 C CA . LYS A 1 288 ? 14.540 -19.275 -10.591 1.00 92.25 288 LYS A CA 1
ATOM 2346 C C . LYS A 1 288 ? 13.883 -19.234 -9.202 1.00 92.25 288 LYS A C 1
ATOM 2348 O O . LYS A 1 288 ? 12.867 -19.896 -8.997 1.00 92.25 288 LYS A O 1
ATOM 2353 N N . CYS A 1 289 ? 14.423 -18.456 -8.263 1.00 93.06 289 CYS A N 1
ATOM 2354 C CA . CYS A 1 289 ? 13.785 -18.229 -6.962 1.00 93.06 289 CYS A CA 1
ATOM 2355 C C . CYS A 1 289 ? 12.519 -17.362 -7.071 1.00 93.06 289 CYS A C 1
ATOM 2357 O O . CYS A 1 289 ? 11.530 -17.657 -6.409 1.00 93.06 289 CYS A O 1
ATOM 2359 N N . LEU A 1 290 ? 12.507 -16.340 -7.935 1.00 84.25 290 LEU A N 1
ATOM 2360 C CA . LEU A 1 290 ? 11.310 -15.532 -8.207 1.00 84.25 290 LEU A CA 1
ATOM 2361 C C . LEU A 1 290 ? 10.202 -16.342 -8.901 1.00 84.25 290 LEU A C 1
ATOM 2363 O O . LEU A 1 290 ? 9.035 -16.162 -8.574 1.00 84.25 290 LEU A O 1
ATOM 2367 N N . ALA A 1 291 ? 10.550 -17.274 -9.793 1.00 86.12 291 ALA A N 1
ATOM 2368 C CA . ALA A 1 291 ? 9.592 -18.194 -10.406 1.00 86.12 291 ALA A CA 1
ATOM 2369 C C . ALA A 1 291 ? 8.890 -19.061 -9.345 1.00 86.12 291 ALA A C 1
ATOM 2371 O O . ALA A 1 291 ? 7.667 -19.018 -9.250 1.00 86.12 291 ALA A O 1
ATOM 2372 N N . LYS A 1 292 ? 9.655 -19.726 -8.461 1.00 91.94 292 LYS A N 1
ATOM 2373 C CA . LYS A 1 292 ? 9.094 -20.446 -7.301 1.00 91.94 292 LYS A CA 1
ATOM 2374 C C . LYS A 1 292 ? 8.193 -19.556 -6.441 1.00 91.94 292 LYS A C 1
ATOM 2376 O O . LYS A 1 292 ? 7.104 -19.969 -6.060 1.00 91.94 292 LYS A O 1
ATOM 2381 N N . ARG A 1 293 ? 8.633 -18.323 -6.161 1.00 93.19 293 ARG A N 1
ATOM 2382 C CA . ARG A 1 293 ? 7.875 -17.353 -5.360 1.00 93.19 293 ARG A CA 1
ATOM 2383 C C . ARG A 1 293 ? 6.533 -17.003 -6.005 1.00 93.19 293 ARG A C 1
ATOM 2385 O O . ARG A 1 293 ? 5.545 -16.842 -5.297 1.00 93.19 293 ARG A O 1
ATOM 2392 N N . ASN A 1 294 ? 6.484 -16.919 -7.333 1.00 86.38 294 ASN A N 1
ATOM 2393 C CA . ASN A 1 294 ? 5.243 -16.717 -8.075 1.00 86.38 294 ASN A CA 1
ATOM 2394 C C . ASN A 1 294 ? 4.344 -17.962 -8.025 1.00 86.38 294 ASN A C 1
ATOM 2396 O O . ASN A 1 294 ? 3.144 -17.810 -7.815 1.00 86.38 294 ASN A O 1
ATOM 2400 N N . ASP A 1 295 ? 4.897 -19.174 -8.137 1.00 93.88 295 ASP A N 1
ATOM 2401 C CA . ASP A 1 295 ? 4.133 -20.425 -7.991 1.00 93.88 295 ASP A CA 1
ATOM 2402 C C . ASP A 1 295 ? 3.516 -20.549 -6.579 1.00 93.88 295 ASP A C 1
ATOM 2404 O O . ASP A 1 295 ? 2.325 -20.834 -6.432 1.00 93.88 295 ASP A O 1
ATOM 2408 N N . GLU A 1 296 ? 4.298 -20.254 -5.532 1.00 92.94 296 GLU A N 1
ATOM 2409 C CA . GLU A 1 296 ? 3.850 -20.159 -4.131 1.00 92.94 296 GLU A CA 1
ATOM 2410 C C . GLU A 1 296 ? 2.706 -19.145 -3.966 1.00 92.94 296 GLU A C 1
ATOM 2412 O O . GLU A 1 296 ? 1.694 -19.434 -3.319 1.00 92.94 296 GLU A O 1
ATOM 2417 N N . LEU A 1 297 ? 2.848 -17.958 -4.568 1.00 92.06 297 LEU A N 1
ATOM 2418 C CA . LEU A 1 297 ? 1.842 -16.898 -4.517 1.00 92.06 297 LEU A CA 1
ATOM 2419 C C . LEU A 1 297 ? 0.572 -17.259 -5.295 1.00 92.06 297 LEU A C 1
ATOM 2421 O O . LEU A 1 297 ? -0.511 -16.970 -4.794 1.00 92.06 297 LEU A O 1
ATOM 2425 N N . MET A 1 298 ? 0.661 -17.939 -6.445 1.00 93.62 298 MET A N 1
ATOM 2426 C CA . MET A 1 298 ? -0.520 -18.433 -7.168 1.00 93.62 298 MET A CA 1
ATOM 2427 C C . MET A 1 298 ? -1.292 -19.471 -6.347 1.00 93.62 298 MET A C 1
ATOM 2429 O O . MET A 1 298 ? -2.512 -19.372 -6.235 1.00 93.62 298 MET A O 1
ATOM 2433 N N . VAL A 1 299 ? -0.605 -20.422 -5.704 1.00 94.12 299 VAL A N 1
ATOM 2434 C CA . VAL A 1 299 ? -1.255 -21.413 -4.822 1.00 94.12 299 VAL A CA 1
ATOM 2435 C C . VAL A 1 299 ? -1.866 -20.745 -3.582 1.00 94.12 299 VAL A C 1
ATOM 2437 O O . VAL A 1 299 ? -2.930 -21.155 -3.117 1.00 94.12 299 VAL A O 1
ATOM 2440 N N . SER A 1 300 ? -1.230 -19.700 -3.045 1.00 91.94 300 SER A N 1
ATOM 2441 C CA . SER A 1 300 ? -1.789 -18.900 -1.947 1.00 91.94 300 SER A CA 1
ATOM 2442 C C . SER A 1 300 ? -3.043 -18.127 -2.381 1.00 91.94 300 SER A C 1
ATOM 2444 O O . SER A 1 300 ? -4.064 -18.165 -1.695 1.00 91.94 300 SER A O 1
ATOM 2446 N N . LEU A 1 301 ? -2.994 -17.487 -3.554 1.00 88.44 301 LEU A N 1
ATOM 2447 C CA . LEU A 1 301 ? -4.100 -16.740 -4.150 1.00 88.44 301 LEU A CA 1
ATOM 2448 C C . LEU A 1 301 ? -5.294 -17.656 -4.437 1.00 88.44 301 LEU A C 1
ATOM 2450 O O . LEU A 1 301 ? -6.399 -17.339 -4.005 1.00 88.44 301 LEU A O 1
ATOM 2454 N N . GLN A 1 302 ? -5.076 -18.831 -5.038 1.00 92.19 302 GLN A N 1
ATOM 2455 C CA . GLN A 1 302 ? -6.136 -19.816 -5.278 1.00 92.19 302 GLN A CA 1
ATOM 2456 C C . GLN A 1 302 ? -6.845 -20.222 -3.971 1.00 92.19 302 GLN A C 1
ATOM 2458 O O . GLN A 1 302 ? -8.072 -20.224 -3.912 1.00 92.19 302 GLN A O 1
ATOM 2463 N N . ARG A 1 303 ? -6.100 -20.483 -2.887 1.00 93.94 303 ARG A N 1
ATOM 2464 C CA . ARG A 1 303 ? -6.692 -20.789 -1.567 1.00 93.94 303 ARG A CA 1
ATOM 2465 C C . ARG A 1 303 ? -7.494 -19.620 -0.990 1.00 93.94 303 ARG A C 1
ATOM 2467 O O . ARG A 1 303 ? -8.455 -19.841 -0.254 1.00 93.94 303 ARG A O 1
ATOM 2474 N N . MET A 1 304 ? -7.101 -18.380 -1.280 1.00 91.19 304 MET A N 1
ATOM 2475 C CA . MET A 1 304 ? -7.855 -17.193 -0.868 1.00 91.19 304 MET A CA 1
ATOM 2476 C C . MET A 1 304 ? -9.111 -16.989 -1.723 1.00 91.19 304 MET A C 1
ATOM 2478 O O . MET A 1 304 ? -10.142 -16.622 -1.169 1.00 91.19 304 MET A O 1
ATOM 2482 N N . GLU A 1 305 ? -9.084 -17.311 -3.019 1.00 90.62 305 GLU A N 1
ATOM 2483 C CA . GLU A 1 305 ? -10.295 -17.370 -3.847 1.00 90.62 305 GLU A CA 1
ATOM 2484 C C . GLU A 1 305 ? -11.259 -18.476 -3.399 1.00 90.62 305 GLU A C 1
ATOM 2486 O O . GLU A 1 305 ? -12.468 -18.272 -3.404 1.00 90.62 305 GLU A O 1
ATOM 2491 N N . GLU A 1 306 ? -10.751 -19.651 -3.022 1.00 93.56 306 GLU A N 1
ATOM 2492 C CA . GLU A 1 306 ? -11.554 -20.762 -2.493 1.00 93.56 306 GLU A CA 1
ATOM 2493 C C . GLU A 1 306 ? -12.237 -20.367 -1.174 1.00 93.56 306 GLU A C 1
ATOM 2495 O O . GLU A 1 306 ? -13.439 -20.588 -1.011 1.00 93.56 306 GLU A O 1
ATOM 2500 N N . LYS A 1 307 ? -11.513 -19.686 -0.272 1.00 95.00 307 LYS A N 1
ATOM 2501 C CA . LYS A 1 307 ? -12.096 -19.067 0.931 1.00 95.00 307 LYS A CA 1
ATOM 2502 C C . LYS A 1 307 ? -13.123 -17.987 0.598 1.00 95.00 307 LYS A C 1
ATOM 2504 O O . LYS A 1 307 ? -14.179 -17.965 1.219 1.00 95.00 307 LYS A O 1
ATOM 2509 N N . LEU A 1 308 ? -12.841 -17.114 -0.372 1.00 90.31 308 LEU A N 1
ATOM 2510 C CA . LEU A 1 308 ? -13.776 -16.073 -0.801 1.00 90.31 308 LEU A CA 1
ATOM 2511 C C . LEU A 1 308 ? -15.074 -16.707 -1.315 1.00 90.31 308 LEU A C 1
ATOM 2513 O O . LEU A 1 308 ? -16.143 -16.347 -0.846 1.00 90.31 308 LEU A O 1
ATOM 2517 N N . LYS A 1 309 ? -14.984 -17.717 -2.190 1.00 94.50 309 LYS A N 1
ATOM 2518 C CA . LYS A 1 309 ? -16.133 -18.481 -2.707 1.00 94.50 309 LYS A CA 1
ATOM 2519 C C . LYS A 1 309 ? -16.944 -19.129 -1.574 1.00 94.50 309 LYS A C 1
ATOM 2521 O O . LYS A 1 309 ? -18.171 -19.077 -1.614 1.00 94.50 309 LYS A O 1
ATOM 2526 N N . ALA A 1 310 ? -16.286 -19.677 -0.548 1.00 90.44 310 ALA A N 1
ATOM 2527 C CA . ALA A 1 310 ? -16.960 -20.218 0.635 1.00 90.44 310 ALA A CA 1
ATOM 2528 C C . ALA A 1 310 ? -17.701 -19.133 1.441 1.00 90.44 310 ALA A C 1
ATOM 2530 O O . ALA A 1 310 ? -18.893 -19.282 1.699 1.00 90.44 310 ALA A O 1
ATOM 2531 N N . VAL A 1 311 ? -17.041 -18.014 1.760 1.00 90.38 311 VAL A N 1
ATOM 2532 C CA . VAL A 1 311 ? -17.637 -16.893 2.514 1.00 90.38 311 VAL A CA 1
ATOM 2533 C C . VAL A 1 311 ? -18.744 -16.192 1.716 1.00 90.38 311 VAL A C 1
ATOM 2535 O O . VAL A 1 311 ? -19.751 -15.787 2.290 1.00 90.38 311 VAL A O 1
ATOM 2538 N N . THR A 1 312 ? -18.623 -16.076 0.391 1.00 89.56 312 THR A N 1
ATOM 2539 C CA . THR A 1 312 ? -19.694 -15.571 -0.483 1.00 89.56 312 THR A CA 1
ATOM 2540 C C . THR A 1 312 ? -20.902 -16.509 -0.473 1.00 89.56 312 THR A C 1
ATOM 2542 O O . THR A 1 312 ? -22.029 -16.028 -0.375 1.00 89.56 312 THR A O 1
ATOM 2545 N N . LYS A 1 313 ? -20.686 -17.833 -0.505 1.00 90.81 313 LYS A N 1
ATOM 2546 C CA . LYS A 1 313 ? -21.761 -18.830 -0.397 1.00 90.81 313 LYS A CA 1
ATOM 2547 C C . LYS A 1 313 ? -22.462 -18.753 0.962 1.00 90.81 313 LYS A C 1
ATOM 2549 O O . LYS A 1 313 ? -23.681 -18.624 1.001 1.00 90.81 313 LYS A O 1
ATOM 2554 N N . GLU A 1 314 ? -21.708 -18.717 2.056 1.00 87.62 314 GLU A N 1
ATOM 2555 C CA . GLU A 1 314 ? -22.234 -18.542 3.417 1.00 87.62 314 GLU A CA 1
ATOM 2556 C C . GLU A 1 314 ? -23.030 -17.233 3.569 1.00 87.62 314 GLU A C 1
ATOM 2558 O O . GLU A 1 314 ? -24.147 -17.240 4.084 1.00 87.62 314 GLU A O 1
ATOM 2563 N N . ASN A 1 315 ? -22.529 -16.118 3.025 1.00 79.88 315 ASN A N 1
ATOM 2564 C CA . ASN A 1 315 ? -23.267 -14.852 2.986 1.00 79.88 315 ASN A CA 1
ATOM 2565 C C . ASN A 1 315 ? -24.544 -14.929 2.135 1.00 79.88 315 ASN A C 1
ATOM 2567 O O . ASN A 1 315 ? -25.534 -14.286 2.485 1.00 79.88 315 ASN A O 1
ATOM 2571 N N . SER A 1 316 ? -24.555 -15.694 1.037 1.00 87.12 316 SER A N 1
ATOM 2572 C CA . SER A 1 316 ? -25.777 -15.909 0.251 1.00 87.12 316 SER A CA 1
ATOM 2573 C C . SER A 1 316 ? -26.805 -16.752 1.011 1.00 87.12 316 SER A C 1
ATOM 2575 O O . SER A 1 316 ? -27.967 -16.365 1.060 1.00 87.12 316 SER A O 1
ATOM 2577 N N . GLU A 1 317 ? -26.378 -17.803 1.717 1.00 87.38 317 GLU A N 1
ATOM 2578 C CA . GLU A 1 317 ? -27.250 -18.629 2.565 1.00 87.38 317 GLU A CA 1
ATOM 2579 C C . GLU A 1 317 ? -27.788 -17.855 3.778 1.00 87.38 317 GLU A C 1
ATOM 2581 O O . GLU A 1 317 ? -28.945 -18.024 4.158 1.00 87.38 317 GLU A O 1
ATOM 2586 N N . MET A 1 318 ? -26.983 -16.978 4.390 1.00 77.44 318 MET A N 1
ATOM 2587 C CA . MET A 1 318 ? -27.459 -16.080 5.449 1.00 77.44 318 MET A CA 1
ATOM 2588 C C . MET A 1 318 ? -28.434 -15.027 4.914 1.00 77.44 318 MET A C 1
ATOM 2590 O O . MET A 1 318 ? -29.448 -14.764 5.556 1.00 77.44 318 MET A O 1
ATOM 2594 N N . ARG A 1 319 ? -28.187 -14.458 3.726 1.00 80.81 319 ARG A N 1
ATOM 2595 C CA . ARG A 1 319 ? -29.137 -13.539 3.076 1.00 80.81 319 ARG A CA 1
ATOM 2596 C C . ARG A 1 319 ? -30.443 -14.233 2.711 1.00 80.81 319 ARG A C 1
ATOM 2598 O O . ARG A 1 319 ? -31.493 -13.637 2.918 1.00 80.81 319 ARG A O 1
ATOM 2605 N N . GLU A 1 320 ? -30.400 -15.467 2.220 1.00 78.56 320 GLU A N 1
ATOM 2606 C CA . GLU A 1 320 ? -31.593 -16.261 1.917 1.00 78.56 320 GLU A CA 1
ATOM 2607 C C . GLU A 1 320 ? -32.404 -16.538 3.191 1.00 78.56 320 GLU A C 1
ATOM 2609 O O . GLU A 1 320 ? -33.596 -16.242 3.222 1.00 78.56 320 GLU A O 1
ATOM 2614 N N . LYS A 1 321 ? -31.748 -16.959 4.285 1.00 80.38 321 LYS A N 1
ATOM 2615 C CA . LYS A 1 321 ? -32.383 -17.103 5.610 1.00 80.38 321 LYS A CA 1
ATOM 2616 C C . LYS A 1 321 ? -33.040 -15.798 6.071 1.00 80.38 321 LYS A C 1
ATOM 2618 O O . LYS A 1 321 ? -34.237 -15.794 6.335 1.00 80.38 321 LYS A O 1
ATOM 2623 N N . ILE A 1 322 ? -32.309 -14.679 6.084 1.00 70.50 322 ILE A N 1
ATOM 2624 C CA . ILE A 1 322 ? -32.836 -13.362 6.494 1.00 70.50 322 ILE A CA 1
ATOM 2625 C C . ILE A 1 322 ? -34.016 -12.926 5.608 1.00 70.50 322 ILE A C 1
ATOM 2627 O O . ILE A 1 322 ? -35.001 -12.408 6.120 1.00 70.50 322 ILE A O 1
ATOM 2631 N N . THR A 1 323 ? -33.954 -13.179 4.298 1.00 66.19 323 THR A N 1
ATOM 2632 C CA . THR A 1 323 ? -35.020 -12.810 3.344 1.00 66.19 323 THR A CA 1
ATOM 2633 C C . THR A 1 323 ? -36.220 -13.769 3.397 1.00 66.19 323 THR A C 1
ATOM 2635 O O . THR A 1 323 ? -37.298 -13.423 2.922 1.00 66.19 323 THR A O 1
ATOM 2638 N N . SER A 1 324 ? -36.067 -14.959 3.993 1.00 60.91 324 SER A N 1
ATOM 2639 C CA . SER A 1 324 ? -37.172 -15.897 4.236 1.00 60.91 324 SER A CA 1
ATOM 2640 C C . SER A 1 324 ? -38.056 -15.511 5.431 1.00 60.91 324 SER A C 1
ATOM 2642 O O . SER A 1 324 ? -39.191 -15.980 5.526 1.00 60.91 324 SER A O 1
ATOM 2644 N N . HIS A 1 325 ? -37.586 -14.614 6.309 1.00 48.12 325 HIS A N 1
ATOM 2645 C CA . HIS A 1 325 ? -38.428 -14.002 7.336 1.00 48.12 325 HIS A CA 1
ATOM 2646 C C . HIS A 1 325 ? -39.300 -12.886 6.722 1.00 48.12 325 HIS A C 1
ATOM 2648 O O . HIS A 1 325 ? -38.800 -12.087 5.925 1.00 48.12 325 HIS A O 1
ATOM 2654 N N . PRO A 1 326 ? -40.596 -12.781 7.082 1.00 49.19 326 PRO A N 1
ATOM 2655 C CA . PRO A 1 326 ? -41.461 -11.721 6.570 1.00 49.19 326 PRO A CA 1
ATOM 2656 C C . PRO A 1 326 ? -40.936 -10.317 6.926 1.00 49.19 326 PRO A C 1
ATOM 2658 O O . PRO A 1 326 ? -40.505 -10.098 8.060 1.00 49.19 326 PRO A O 1
ATOM 2661 N N . PRO A 1 327 ? -41.007 -9.331 6.011 1.00 45.91 327 PRO A N 1
ATOM 2662 C CA . PRO A 1 327 ? -40.547 -7.979 6.299 1.00 45.91 327 PRO A CA 1
ATOM 2663 C C . PRO A 1 327 ? -41.440 -7.319 7.358 1.00 45.91 327 PRO A C 1
ATOM 2665 O O . PRO A 1 327 ? -42.636 -7.105 7.131 1.00 45.91 327 PRO A O 1
ATOM 2668 N N . LEU A 1 328 ? -40.842 -6.965 8.500 1.00 47.12 328 LEU A N 1
ATOM 2669 C CA . LEU A 1 328 ? -41.513 -6.250 9.586 1.00 47.12 328 LEU A CA 1
ATOM 2670 C C . LEU A 1 328 ? -42.167 -4.966 9.054 1.00 47.12 328 LEU A C 1
ATOM 2672 O O . LEU A 1 328 ? -41.511 -4.089 8.482 1.00 47.12 328 LEU A O 1
ATOM 2676 N N . LYS A 1 329 ? -43.485 -4.851 9.240 1.00 45.53 329 LYS A N 1
ATOM 2677 C CA . LYS A 1 329 ? -44.229 -3.631 8.906 1.00 45.53 329 LYS A CA 1
ATOM 2678 C C . LYS A 1 329 ? -43.751 -2.494 9.810 1.00 45.53 329 LYS A C 1
ATOM 2680 O O . LYS A 1 329 ? -43.468 -2.713 10.981 1.00 45.53 329 LYS A O 1
ATOM 2685 N N . LYS A 1 330 ? -43.706 -1.266 9.279 1.00 47.41 330 LYS A N 1
ATOM 2686 C CA . LYS A 1 330 ? -43.385 -0.069 10.074 1.00 47.41 330 LYS A CA 1
ATOM 2687 C C . LYS A 1 330 ? -44.410 0.119 11.195 1.00 47.41 330 LYS A C 1
ATOM 2689 O O . LYS A 1 330 ? -45.507 0.613 10.934 1.00 47.41 330 LYS A O 1
ATOM 2694 N N . LEU A 1 331 ? -44.003 -0.247 12.405 1.00 44.47 331 LEU A N 1
ATOM 2695 C CA . LEU A 1 331 ? -44.698 0.033 13.656 1.00 44.47 331 LEU A CA 1
ATOM 2696 C C . LEU A 1 331 ? -44.785 1.558 13.859 1.00 44.47 331 LEU A C 1
ATOM 2698 O O . LEU A 1 331 ? -43.900 2.301 13.418 1.00 44.47 331 LEU A O 1
ATOM 2702 N N . LYS A 1 332 ? -45.887 2.036 14.441 1.00 45.97 332 LYS A N 1
ATOM 2703 C CA . LYS A 1 332 ? -46.225 3.467 14.576 1.00 45.97 332 LYS A CA 1
ATOM 2704 C C . LYS A 1 332 ? -46.908 3.836 15.898 1.00 45.97 332 LYS A C 1
ATOM 2706 O O . LYS A 1 332 ? -47.144 5.021 16.125 1.00 45.97 332 LYS A O 1
ATOM 2711 N N . SER A 1 333 ? -47.237 2.863 16.739 1.00 50.47 333 SER A N 1
ATOM 2712 C CA . SER A 1 333 ? -47.846 3.050 18.056 1.00 50.47 333 SER A CA 1
ATOM 2713 C C . SER A 1 333 ? -46.920 2.540 19.157 1.00 50.47 333 SER A C 1
ATOM 2715 O O . SER A 1 333 ? -46.166 1.595 18.945 1.00 50.47 333 SER A O 1
ATOM 2717 N N . LEU A 1 334 ? -47.024 3.110 20.361 1.00 49.50 334 LEU A N 1
ATOM 2718 C CA . LEU A 1 334 ? -46.342 2.575 21.547 1.00 49.50 334 LEU A CA 1
ATOM 2719 C C . LEU A 1 334 ? -46.794 1.130 21.833 1.00 49.50 334 LEU A C 1
ATOM 2721 O O . LEU A 1 334 ? -45.987 0.269 22.155 1.00 49.50 334 LEU A O 1
ATOM 2725 N N . ASN A 1 335 ? -48.079 0.858 21.587 1.00 52.78 335 ASN A N 1
ATOM 2726 C CA . ASN A 1 335 ? -48.706 -0.451 21.757 1.00 52.78 335 ASN A CA 1
ATOM 2727 C C . ASN A 1 335 ? -48.205 -1.515 20.759 1.00 52.78 335 ASN A C 1
ATOM 2729 O O . ASN A 1 335 ? -48.430 -2.701 20.985 1.00 52.78 335 ASN A O 1
ATOM 2733 N N . ASP A 1 336 ? -47.558 -1.096 19.664 1.00 52.22 336 ASP A N 1
ATOM 2734 C CA . ASP A 1 336 ? -46.909 -2.004 18.713 1.00 52.22 336 ASP A CA 1
ATOM 2735 C C . ASP A 1 336 ? -45.544 -2.480 19.250 1.00 52.22 336 ASP A C 1
ATOM 2737 O O . ASP A 1 336 ? -45.047 -3.528 18.843 1.00 52.22 336 ASP A O 1
ATOM 2741 N N . LEU A 1 337 ? -44.912 -1.688 20.127 1.00 55.31 337 LEU A N 1
ATOM 2742 C CA . LEU A 1 337 ? -43.550 -1.915 20.610 1.00 55.31 337 LEU A CA 1
ATOM 2743 C C . LEU A 1 337 ? -43.513 -2.990 21.701 1.00 55.31 337 LEU A C 1
ATOM 2745 O O . LEU A 1 337 ? -42.676 -3.886 21.632 1.00 55.31 337 LEU A O 1
ATOM 2749 N N . ASP A 1 338 ? -44.461 -2.947 22.644 1.00 65.12 338 ASP A N 1
ATOM 2750 C CA . ASP A 1 338 ? -44.631 -3.993 23.662 1.00 65.12 338 ASP A CA 1
ATOM 2751 C C . ASP A 1 338 ? -44.919 -5.351 23.001 1.00 65.12 338 ASP A C 1
ATOM 2753 O O . ASP A 1 338 ? -44.262 -6.345 23.305 1.00 65.12 338 ASP A O 1
ATOM 2757 N N . GLN A 1 339 ? -45.821 -5.384 22.011 1.00 63.56 339 GLN A N 1
ATOM 2758 C CA . GLN A 1 339 ? -46.151 -6.613 21.282 1.00 63.56 339 GLN A CA 1
ATOM 2759 C C . GLN A 1 339 ? -44.961 -7.153 20.467 1.00 63.56 339 GLN A C 1
ATOM 2761 O O . GLN A 1 339 ? -44.745 -8.362 20.428 1.00 63.56 339 GLN A O 1
ATOM 2766 N N . ALA A 1 340 ? -44.140 -6.283 19.868 1.00 64.69 340 ALA A N 1
ATOM 2767 C CA . ALA A 1 340 ? -42.904 -6.703 19.206 1.00 64.69 340 ALA A CA 1
ATOM 2768 C C . ALA A 1 340 ? -41.849 -7.242 20.196 1.00 64.69 340 ALA A C 1
ATOM 2770 O O . ALA A 1 340 ? -41.046 -8.101 19.830 1.00 64.69 340 ALA A O 1
ATOM 2771 N N . ASN A 1 341 ? -41.852 -6.766 21.445 1.00 69.75 341 ASN A N 1
ATOM 2772 C CA . ASN A 1 341 ? -40.978 -7.265 22.505 1.00 69.75 341 ASN A CA 1
ATOM 2773 C C . ASN A 1 341 ? -41.441 -8.648 23.011 1.00 69.75 341 ASN A C 1
ATOM 2775 O O . ASN A 1 341 ? -40.615 -9.548 23.152 1.00 69.75 341 ASN A O 1
ATOM 2779 N N . GLU A 1 342 ? -42.753 -8.863 23.173 1.00 73.69 342 GLU A N 1
ATOM 2780 C CA . GLU A 1 342 ? -43.346 -10.187 23.445 1.00 73.69 342 GLU A CA 1
ATOM 2781 C C . GLU A 1 342 ? -43.089 -11.192 22.297 1.00 73.69 342 GLU A C 1
ATOM 2783 O O . GLU A 1 342 ? -42.791 -12.367 22.537 1.00 73.69 342 GLU A O 1
ATOM 2788 N N . GLU A 1 343 ? -43.139 -10.753 21.032 1.00 73.81 343 GLU A N 1
ATOM 2789 C CA . GLU A 1 343 ? -42.762 -11.595 19.885 1.00 73.81 343 GLU A CA 1
ATOM 2790 C C . GLU A 1 343 ? -41.263 -11.955 19.895 1.00 73.81 343 GLU A C 1
ATOM 2792 O O . GLU A 1 343 ? -40.914 -13.102 19.607 1.00 73.81 343 GLU A O 1
ATOM 2797 N N . GLN A 1 344 ? -40.366 -11.044 20.296 1.00 78.50 344 GLN A N 1
ATOM 2798 C CA . GLN A 1 344 ? -38.939 -11.367 20.452 1.00 78.50 344 GLN A CA 1
ATOM 2799 C C . GLN A 1 344 ? -38.666 -12.322 21.622 1.00 78.50 344 GLN A C 1
ATOM 2801 O O . GLN A 1 344 ? -37.889 -13.266 21.461 1.00 78.50 344 GLN A O 1
ATOM 2806 N N . GLU A 1 345 ? -39.315 -12.134 22.775 1.00 79.88 345 GLU A N 1
ATOM 2807 C CA . GLU A 1 345 ? -39.167 -13.034 23.925 1.00 79.88 345 GLU A CA 1
ATOM 2808 C C . GLU A 1 345 ? -39.696 -14.444 23.604 1.00 79.88 345 GLU A C 1
ATOM 2810 O O . GLU A 1 345 ? -39.048 -15.447 23.915 1.00 79.88 345 GLU A O 1
ATOM 2815 N N . THR A 1 346 ? -40.819 -14.548 22.886 1.00 79.00 346 THR A N 1
ATOM 2816 C CA . THR A 1 346 ? -41.356 -15.851 22.465 1.00 79.00 346 THR A CA 1
ATOM 2817 C C . THR A 1 346 ? -40.542 -16.525 21.354 1.00 79.00 346 THR A C 1
ATOM 2819 O O . THR A 1 346 ? -40.440 -17.752 21.367 1.00 79.00 346 THR A O 1
ATOM 2822 N N . GLU A 1 347 ? -39.908 -15.795 20.428 1.00 81.94 347 GLU A N 1
ATOM 2823 C CA . GLU A 1 347 ? -38.928 -16.380 19.491 1.00 81.94 347 GLU A CA 1
ATOM 2824 C C . GLU A 1 347 ? -37.642 -16.841 20.201 1.00 81.94 347 GLU A C 1
ATOM 2826 O O . GLU A 1 347 ? -37.142 -17.933 19.920 1.00 81.94 347 GLU A O 1
ATOM 2831 N N . PHE A 1 348 ? -37.141 -16.081 21.181 1.00 84.94 348 PHE A N 1
ATOM 2832 C CA . PHE A 1 348 ? -35.998 -16.491 22.005 1.00 84.94 348 PHE A CA 1
ATOM 2833 C C . PHE A 1 348 ? -36.289 -17.791 22.775 1.00 84.94 348 PHE A C 1
ATOM 2835 O O . PHE A 1 348 ? -35.478 -18.722 22.764 1.00 84.94 348 PHE A O 1
ATOM 2842 N N . LEU A 1 349 ? -37.481 -17.907 23.370 1.00 89.94 349 LEU A N 1
ATOM 2843 C CA . LEU A 1 349 ? -37.930 -19.131 24.040 1.00 89.94 349 LEU A CA 1
ATOM 2844 C C . LEU A 1 349 ? -38.079 -20.315 23.066 1.00 89.94 349 LEU A C 1
ATOM 2846 O O . LEU A 1 349 ? -37.667 -21.426 23.403 1.00 89.94 349 LEU A O 1
ATOM 2850 N N . LYS A 1 350 ? -38.588 -20.107 21.839 1.00 85.69 350 LYS A N 1
ATOM 2851 C CA . LYS A 1 350 ? -38.636 -21.162 20.800 1.00 85.69 350 LYS A CA 1
ATOM 2852 C C . LYS A 1 350 ? -37.237 -21.656 20.430 1.00 85.69 350 LYS A C 1
ATOM 2854 O O . LYS A 1 350 ? -37.028 -22.865 20.355 1.00 85.69 350 LYS A O 1
ATOM 2859 N N . LEU A 1 351 ? -36.277 -20.749 20.235 1.00 88.44 351 LEU A N 1
ATOM 2860 C CA . LEU A 1 351 ? -34.883 -21.102 19.949 1.00 88.44 351 LEU A CA 1
ATOM 2861 C C . LEU A 1 351 ? -34.255 -21.904 21.097 1.00 88.44 351 LEU A C 1
ATOM 2863 O O . LEU A 1 351 ? -33.637 -22.938 20.846 1.00 88.44 351 LEU A O 1
ATOM 2867 N N . GLN A 1 352 ? -34.487 -21.500 22.349 1.00 86.00 352 GLN A N 1
ATOM 2868 C CA . GLN A 1 352 ? -34.012 -22.235 23.524 1.00 86.00 352 GLN A CA 1
ATOM 2869 C C . GLN A 1 352 ? -34.633 -23.642 23.630 1.00 86.00 352 GLN A C 1
ATOM 2871 O O . GLN A 1 352 ? -33.931 -24.599 23.959 1.00 86.00 352 GLN A O 1
ATOM 2876 N N . VAL A 1 353 ? -35.920 -23.805 23.299 1.00 90.94 353 VAL A N 1
ATOM 2877 C CA . VAL A 1 353 ? -36.582 -25.124 23.236 1.00 90.94 353 VAL A CA 1
ATOM 2878 C C . VAL A 1 353 ? -36.002 -25.994 22.113 1.00 90.94 353 VAL A C 1
ATOM 2880 O O . VAL A 1 353 ? -35.766 -27.183 22.325 1.00 90.94 353 VAL A O 1
ATOM 2883 N N . ILE A 1 354 ? -35.708 -25.421 20.940 1.00 92.44 354 ILE A N 1
ATOM 2884 C CA . ILE A 1 354 ? -35.053 -26.135 19.830 1.00 92.44 354 ILE A CA 1
ATOM 2885 C C . ILE A 1 354 ? -33.639 -26.588 20.228 1.00 92.44 354 ILE A C 1
ATOM 2887 O O . ILE A 1 354 ? -33.251 -27.719 19.936 1.00 92.44 354 ILE A O 1
ATOM 2891 N N . GLU A 1 355 ? -32.870 -25.752 20.928 1.00 85.56 355 GLU A N 1
ATOM 2892 C CA . GLU A 1 355 ? -31.537 -26.116 21.419 1.00 85.56 355 GLU A CA 1
ATOM 2893 C C . GLU A 1 355 ? -31.594 -27.229 22.480 1.00 85.56 355 GLU A C 1
ATOM 2895 O O . GLU A 1 355 ? -30.853 -28.211 22.384 1.00 85.56 355 GLU A O 1
ATOM 2900 N N . GLN A 1 356 ? -32.542 -27.162 23.422 1.00 86.06 356 GLN A N 1
ATOM 2901 C CA . GLN A 1 356 ? -32.789 -28.250 24.376 1.00 86.06 356 GLN A CA 1
ATOM 2902 C C . GLN A 1 356 ? -33.198 -29.557 23.674 1.00 86.06 356 GLN A C 1
ATOM 2904 O O . GLN A 1 356 ? -32.693 -30.624 24.033 1.00 86.06 356 GLN A O 1
ATOM 2909 N N . GLN A 1 357 ? -34.039 -29.497 22.634 1.00 88.31 357 GLN A N 1
ATOM 2910 C CA . GLN A 1 357 ? -34.407 -30.676 21.842 1.00 88.31 357 GLN A CA 1
ATOM 2911 C C . GLN A 1 357 ? -33.200 -31.268 21.096 1.00 88.31 357 GLN A C 1
ATOM 2913 O O . GLN A 1 357 ? -33.015 -32.484 21.107 1.00 88.31 357 GLN A O 1
ATOM 2918 N N . ASN A 1 358 ? -32.327 -30.436 20.517 1.00 87.56 358 ASN A N 1
ATOM 2919 C CA . ASN A 1 358 ? -31.094 -30.903 19.873 1.00 87.56 358 ASN A CA 1
ATOM 2920 C C . ASN A 1 358 ? -30.184 -31.661 20.859 1.00 87.56 358 ASN A C 1
ATOM 2922 O O . ASN A 1 358 ? -29.654 -32.722 20.516 1.00 87.56 358 ASN A O 1
ATOM 2926 N N . ILE A 1 359 ? -30.053 -31.168 22.097 1.00 88.62 359 ILE A N 1
ATOM 2927 C CA . ILE A 1 359 ? -29.296 -31.831 23.171 1.00 88.62 359 ILE A CA 1
ATOM 2928 C C . ILE A 1 359 ? -29.941 -33.177 23.548 1.00 88.62 359 ILE A C 1
ATOM 2930 O O . ILE A 1 359 ? -29.241 -34.187 23.667 1.00 88.62 359 ILE A O 1
ATOM 2934 N N . ILE A 1 360 ? -31.272 -33.233 23.680 1.00 90.81 360 ILE A N 1
ATOM 2935 C CA . ILE A 1 360 ? -32.023 -34.479 23.930 1.00 90.81 360 ILE A CA 1
ATOM 2936 C C . ILE A 1 360 ? -31.795 -35.496 22.799 1.00 90.81 360 ILE A C 1
ATOM 2938 O O . ILE A 1 360 ? -31.563 -36.682 23.065 1.00 90.81 360 ILE A O 1
ATOM 2942 N N . ASP A 1 361 ? -31.785 -35.046 21.546 1.00 91.31 361 ASP A N 1
ATOM 2943 C CA . ASP A 1 361 ? -31.561 -35.885 20.369 1.00 91.31 361 ASP A CA 1
ATOM 2944 C C . ASP A 1 361 ? -30.109 -36.377 20.266 1.00 91.31 361 ASP A C 1
ATOM 2946 O O . ASP A 1 361 ? -29.863 -37.489 19.790 1.00 91.31 361 ASP A O 1
ATOM 2950 N N . GLU A 1 362 ? -29.117 -35.595 20.702 1.00 90.06 362 GLU A N 1
ATOM 2951 C CA . GLU A 1 362 ? -27.721 -36.048 20.810 1.00 90.06 362 GLU A CA 1
ATOM 2952 C C . GLU A 1 362 ? -27.537 -37.094 21.909 1.00 90.06 362 GLU A C 1
ATOM 2954 O O . GLU A 1 362 ? -27.022 -38.183 21.635 1.00 90.06 362 GLU A O 1
ATOM 2959 N N . LEU A 1 363 ? -28.041 -36.831 23.117 1.00 87.25 363 LEU A N 1
ATOM 2960 C CA . LEU A 1 363 ? -28.007 -37.782 24.233 1.00 87.25 363 LEU A CA 1
ATOM 2961 C C . LEU A 1 363 ? -28.743 -39.088 23.888 1.00 87.25 363 LEU A C 1
ATOM 2963 O O . LEU A 1 363 ? -28.277 -40.183 24.223 1.00 87.25 363 LEU A O 1
ATOM 2967 N N . THR A 1 364 ? -29.851 -38.999 23.149 1.00 89.88 364 THR A N 1
ATOM 2968 C CA . THR A 1 364 ? -30.595 -40.161 22.644 1.00 89.88 364 THR A CA 1
ATOM 2969 C C . THR A 1 364 ? -29.786 -40.940 21.605 1.00 89.88 364 THR A C 1
ATOM 2971 O O . THR A 1 364 ? -29.653 -42.164 21.724 1.00 89.88 364 THR A O 1
ATOM 2974 N N . ARG A 1 365 ? -29.160 -40.259 20.633 1.00 89.62 365 ARG A N 1
ATOM 2975 C CA . ARG A 1 365 ? -28.257 -40.890 19.652 1.00 89.62 365 ARG A CA 1
ATOM 2976 C C . ARG A 1 365 ? -27.052 -41.559 20.324 1.00 89.62 365 ARG A C 1
ATOM 2978 O O . ARG A 1 365 ? -26.649 -42.638 19.888 1.00 89.62 365 ARG A O 1
ATOM 2985 N N . ASP A 1 366 ? -26.496 -40.995 21.392 1.00 84.44 366 ASP A N 1
ATOM 2986 C CA . ASP A 1 366 ? -25.365 -41.590 22.119 1.00 84.44 366 ASP A CA 1
ATOM 2987 C C . ASP A 1 366 ? -25.769 -42.777 23.001 1.00 84.44 366 ASP A C 1
ATOM 2989 O O . ASP A 1 366 ? -25.094 -43.816 22.986 1.00 84.44 366 ASP A O 1
ATOM 2993 N N . ARG A 1 367 ? -26.934 -42.709 23.657 1.00 86.38 367 ARG A N 1
ATOM 2994 C CA . ARG A 1 367 ? -27.576 -43.860 24.314 1.00 86.38 367 ARG A CA 1
ATOM 2995 C C . ARG A 1 367 ? -27.778 -45.014 23.329 1.00 86.38 367 ARG A C 1
ATOM 2997 O O . ARG A 1 367 ? -27.450 -46.163 23.645 1.00 86.38 367 ARG A O 1
ATOM 3004 N N . GLU A 1 368 ? -28.237 -44.730 22.111 1.00 84.56 368 GLU A N 1
ATOM 3005 C CA . GLU A 1 368 ? -28.327 -45.742 21.060 1.00 84.56 368 GLU A CA 1
ATOM 3006 C C . GLU A 1 368 ? -26.963 -46.279 20.614 1.00 84.56 368 GLU A C 1
ATOM 3008 O O . GLU A 1 368 ? -26.820 -47.495 20.471 1.00 84.56 368 GLU A O 1
ATOM 3013 N N . LYS A 1 369 ? -25.946 -45.429 20.408 1.00 84.81 369 LYS A N 1
ATOM 3014 C CA . LYS A 1 369 ? -24.579 -45.877 20.074 1.00 84.81 369 LYS A CA 1
ATOM 3015 C C . LYS A 1 369 ? -24.046 -46.832 21.150 1.00 84.81 369 LYS A C 1
ATOM 3017 O O . LYS A 1 369 ? -23.468 -47.865 20.799 1.00 84.81 369 LYS A O 1
ATOM 3022 N N . LEU A 1 370 ? -24.298 -46.561 22.435 1.00 74.75 370 LEU A N 1
ATOM 3023 C CA . LEU A 1 370 ? -23.978 -47.469 23.544 1.00 74.75 370 LEU A CA 1
ATOM 3024 C C . LEU A 1 370 ? -24.709 -48.815 23.419 1.00 74.75 370 LEU A C 1
ATOM 3026 O O . LEU A 1 370 ? -24.076 -49.869 23.501 1.00 74.75 370 LEU A O 1
ATOM 3030 N N . ILE A 1 371 ? -26.023 -48.806 23.170 1.00 73.31 371 ILE A N 1
ATOM 3031 C CA . ILE A 1 371 ? -26.830 -50.028 23.006 1.00 73.31 371 ILE A CA 1
ATOM 3032 C C . ILE A 1 371 ? -26.373 -50.836 21.778 1.00 73.31 371 ILE A C 1
ATOM 3034 O O . ILE A 1 371 ? -26.234 -52.059 21.859 1.00 73.31 371 ILE A O 1
ATOM 3038 N N . ARG A 1 372 ? -26.069 -50.174 20.655 1.00 71.62 372 ARG A N 1
ATOM 3039 C CA . ARG A 1 372 ? -25.561 -50.791 19.417 1.00 71.62 372 ARG A CA 1
ATOM 3040 C C . ARG A 1 372 ? -24.169 -51.412 19.628 1.00 71.62 372 ARG A C 1
ATOM 3042 O O . ARG A 1 372 ? -23.949 -52.536 19.170 1.00 71.62 372 ARG A O 1
ATOM 3049 N N . ARG A 1 373 ? -23.273 -50.759 20.387 1.00 63.88 373 ARG A N 1
ATOM 3050 C CA . ARG A 1 373 ? -21.976 -51.323 20.831 1.00 63.88 373 ARG A CA 1
ATOM 3051 C C . ARG A 1 373 ? -22.163 -52.521 21.775 1.00 63.88 373 ARG A C 1
ATOM 3053 O O . ARG A 1 373 ? -21.495 -53.538 21.600 1.00 63.88 373 ARG A O 1
ATOM 3060 N N . ARG A 1 374 ? -23.111 -52.452 22.720 1.00 56.44 374 ARG A N 1
ATOM 3061 C CA . ARG A 1 374 ? -23.438 -53.553 23.651 1.00 56.44 374 ARG A CA 1
ATOM 3062 C C . ARG A 1 374 ? -24.035 -54.771 22.930 1.00 56.44 374 ARG A C 1
ATOM 3064 O O . ARG A 1 374 ? -23.730 -55.897 23.312 1.00 56.44 374 ARG A O 1
ATOM 3071 N N . LYS A 1 375 ? -24.814 -54.564 21.857 1.00 53.62 375 LYS A N 1
ATOM 3072 C CA . LYS A 1 375 ? -25.327 -55.632 20.973 1.00 53.62 375 LYS A CA 1
ATOM 3073 C C . LYS A 1 375 ? -24.247 -56.233 20.058 1.00 53.62 375 LYS A C 1
ATOM 3075 O O . LYS A 1 375 ? -24.220 -57.448 19.896 1.00 53.62 375 LYS A O 1
ATOM 3080 N N . HIS A 1 376 ? -23.315 -55.439 19.521 1.00 46.00 376 HIS A N 1
ATOM 3081 C CA . HIS A 1 376 ? -22.256 -55.949 18.627 1.00 46.00 376 HIS A CA 1
ATOM 3082 C C . HIS A 1 376 ? -21.290 -56.954 19.275 1.00 46.00 376 HIS A C 1
ATOM 3084 O O . HIS A 1 376 ? -20.639 -57.710 18.560 1.00 46.00 376 HIS A O 1
ATOM 3090 N N . ARG A 1 377 ? -21.231 -57.039 20.612 1.00 45.28 377 ARG A N 1
ATOM 3091 C CA . ARG A 1 377 ? -20.465 -58.083 21.319 1.00 45.28 377 ARG A CA 1
ATOM 3092 C C . ARG A 1 377 ? -21.163 -59.457 21.386 1.00 45.28 377 ARG A C 1
ATOM 3094 O O . ARG A 1 377 ? -20.650 -60.344 22.062 1.00 45.28 377 ARG A O 1
ATOM 3101 N N . ARG A 1 378 ? -22.318 -59.646 20.725 1.00 47.78 378 ARG A N 1
ATOM 3102 C CA . ARG A 1 378 ? -23.069 -60.919 20.656 1.00 47.78 378 ARG A CA 1
ATOM 3103 C C . ARG A 1 378 ? -23.733 -61.134 19.280 1.00 47.78 378 ARG A C 1
ATOM 3105 O O . ARG A 1 378 ? -24.917 -60.845 19.126 1.00 47.78 378 ARG A O 1
ATOM 3112 N N . SER A 1 379 ? -23.012 -61.674 18.289 1.00 39.03 379 SER A N 1
ATOM 3113 C CA . SER A 1 379 ? -23.633 -62.235 17.069 1.00 39.03 379 SER A CA 1
ATOM 3114 C C . SER A 1 379 ? -22.734 -63.227 16.310 1.00 39.03 379 SER A C 1
ATOM 3116 O O . SER A 1 379 ? -21.511 -63.137 16.381 1.00 39.03 379 SER A O 1
ATOM 3118 N N . SER A 1 380 ? -23.372 -64.105 15.520 1.00 41.72 380 SER A N 1
ATOM 3119 C CA . SER A 1 380 ? -22.849 -65.258 14.750 1.00 41.72 380 SER A CA 1
ATOM 3120 C C . SER A 1 380 ? -22.459 -66.486 15.605 1.00 41.72 380 SER A C 1
ATOM 3122 O O . SER A 1 380 ? -21.762 -66.334 16.598 1.00 41.72 380 SER A O 1
ATOM 3124 N N . LYS A 1 381 ? -22.895 -67.729 15.315 1.00 43.72 381 LYS A N 1
ATOM 3125 C CA . LYS A 1 381 ? -23.622 -68.330 14.155 1.00 43.72 381 LYS A CA 1
ATOM 3126 C C . LYS A 1 381 ? -24.680 -69.390 14.647 1.00 43.72 381 LYS A C 1
ATOM 3128 O O . LYS A 1 381 ? -24.800 -69.532 15.858 1.00 43.72 381 LYS A O 1
ATOM 3133 N N . PRO A 1 382 ? -25.552 -70.009 13.801 1.00 57.72 382 PRO A N 1
ATOM 3134 C CA . PRO A 1 382 ? -27.009 -70.022 14.080 1.00 57.72 382 PRO A CA 1
ATOM 3135 C C . PRO A 1 382 ? -27.750 -71.389 13.892 1.00 57.72 382 PRO A C 1
ATOM 3137 O O . PRO A 1 382 ? -27.106 -72.425 13.781 1.00 57.72 382 PRO A O 1
ATOM 3140 N N . ILE A 1 383 ? -29.098 -71.332 13.744 1.00 36.03 383 ILE A N 1
ATOM 3141 C CA . ILE A 1 383 ? -30.098 -72.348 13.273 1.00 36.03 383 ILE A CA 1
ATOM 3142 C C . ILE A 1 383 ? -30.381 -73.568 14.211 1.00 36.03 383 ILE A C 1
ATOM 3144 O O . ILE A 1 383 ? -29.463 -74.046 14.855 1.00 36.03 383 ILE A O 1
ATOM 3148 N N . LYS A 1 384 ? -31.605 -74.137 14.379 1.00 31.39 384 LYS A N 1
ATOM 3149 C CA . LYS A 1 384 ? -32.917 -74.074 13.659 1.00 31.39 384 LYS A CA 1
ATOM 3150 C C . LYS A 1 384 ? -34.165 -74.125 14.600 1.00 31.39 384 LYS A C 1
ATOM 3152 O O . LYS A 1 384 ? -34.077 -74.727 15.656 1.00 31.39 384 LYS A O 1
ATOM 3157 N N . ARG A 1 385 ? -35.289 -73.541 14.118 1.00 33.59 385 ARG A N 1
ATOM 3158 C CA . ARG A 1 385 ? -36.766 -73.853 14.197 1.00 33.59 385 ARG A CA 1
ATOM 3159 C C . ARG A 1 385 ? -37.308 -74.963 15.152 1.00 33.59 385 ARG A C 1
ATOM 3161 O O . ARG A 1 385 ? -36.575 -75.922 15.362 1.00 33.59 385 ARG A O 1
ATOM 3168 N N . PRO A 1 386 ? -38.614 -74.961 15.563 1.00 42.94 386 PRO A N 1
ATOM 3169 C CA . PRO A 1 386 ? -39.776 -74.305 14.916 1.00 42.94 386 PRO A CA 1
ATOM 3170 C C . PRO A 1 386 ? -40.725 -73.483 15.833 1.00 42.94 386 PRO A C 1
ATOM 3172 O O . PRO A 1 386 ? -40.451 -73.274 17.007 1.00 42.94 386 PRO A O 1
ATOM 3175 N N . VAL A 1 387 ? -41.833 -73.008 15.244 1.00 35.12 387 VAL A N 1
ATOM 3176 C CA . VAL A 1 387 ? -42.943 -72.242 15.851 1.00 35.12 387 VAL A CA 1
ATOM 3177 C C . VAL A 1 387 ? -44.198 -73.119 15.933 1.00 35.12 387 VAL A C 1
ATOM 3179 O O . VAL A 1 387 ? -44.422 -73.913 15.019 1.00 35.12 387 VAL A O 1
ATOM 3182 N N . LEU A 1 388 ? -45.037 -72.910 16.953 1.00 32.66 388 LEU A N 1
ATOM 3183 C CA . LEU A 1 388 ? -46.477 -73.189 16.916 1.00 32.66 388 LEU A CA 1
ATOM 3184 C C . LEU A 1 388 ? -47.225 -72.140 17.763 1.00 32.66 388 LEU A C 1
ATOM 3186 O O . LEU A 1 388 ? -46.896 -71.930 18.925 1.00 32.66 388 LEU A O 1
ATOM 3190 N N . ASP A 1 389 ? -48.188 -71.486 17.122 1.00 34.34 389 ASP A N 1
ATOM 3191 C CA . ASP A 1 389 ? -49.197 -70.536 17.636 1.00 34.34 389 ASP A CA 1
ATOM 3192 C C . ASP A 1 389 ? -50.566 -71.292 17.611 1.00 34.34 389 ASP A C 1
ATOM 3194 O O . ASP A 1 389 ? -50.546 -72.457 17.180 1.00 34.34 389 ASP A O 1
ATOM 3198 N N . PRO A 1 390 ? -51.770 -70.731 17.900 1.00 49.16 390 PRO A N 1
ATOM 3199 C CA . PRO A 1 390 ? -52.155 -69.422 18.481 1.00 49.16 390 PRO A CA 1
ATOM 3200 C C . PRO A 1 390 ? -53.277 -69.499 19.577 1.00 49.16 390 PRO A C 1
ATOM 3202 O O . PRO A 1 390 ? -53.670 -70.595 19.964 1.00 49.16 390 PRO A O 1
ATOM 3205 N N . PHE A 1 391 ? -53.834 -68.331 19.984 1.00 27.11 391 PHE A N 1
ATOM 3206 C CA . PHE A 1 391 ? -55.258 -67.994 20.341 1.00 27.11 391 PHE A CA 1
ATOM 3207 C C . PHE A 1 391 ? -55.588 -67.254 21.680 1.00 27.11 391 PHE A C 1
ATOM 3209 O O . PHE A 1 391 ? -55.733 -67.874 22.724 1.00 27.11 391 PHE A O 1
ATOM 3216 N N . ILE A 1 392 ? -55.880 -65.942 21.541 1.00 30.91 392 ILE A N 1
ATOM 3217 C CA . ILE A 1 392 ? -57.047 -65.137 22.029 1.00 30.91 392 ILE A CA 1
ATOM 3218 C C . ILE A 1 392 ? -57.371 -64.923 23.540 1.00 30.91 392 ILE A C 1
ATOM 3220 O O . ILE A 1 392 ? -57.594 -65.864 24.293 1.00 30.91 392 ILE A O 1
ATOM 3224 N N . GLY A 1 393 ? -57.599 -63.636 23.887 1.00 31.41 393 GLY A N 1
ATOM 3225 C CA . GLY A 1 393 ? -58.319 -63.070 25.061 1.00 31.41 393 GLY A CA 1
ATOM 3226 C C . GLY A 1 393 ? -57.735 -61.683 25.436 1.00 31.41 393 GLY A C 1
ATOM 3227 O O . GLY A 1 393 ? -56.535 -61.635 25.675 1.00 31.41 393 GLY A O 1
ATOM 3228 N N . TYR A 1 394 ? -58.383 -60.510 25.276 1.00 35.12 394 TYR A N 1
ATOM 3229 C CA . TYR A 1 394 ? -59.573 -59.924 25.955 1.00 35.12 394 TYR A CA 1
ATOM 3230 C C . TYR A 1 394 ? -59.428 -59.834 27.501 1.00 35.12 394 TYR A C 1
ATOM 3232 O O . TYR A 1 394 ? -59.181 -60.869 28.113 1.00 35.12 394 TYR A O 1
ATOM 3240 N N . ASP A 1 395 ? -59.606 -58.686 28.188 1.00 40.53 395 ASP A N 1
ATOM 3241 C CA . ASP A 1 395 ? -59.835 -57.287 27.733 1.00 40.53 395 ASP A CA 1
ATOM 3242 C C . ASP A 1 395 ? -59.589 -56.221 28.848 1.00 40.53 395 ASP A C 1
ATOM 3244 O O . ASP A 1 395 ? -59.494 -56.608 30.008 1.00 40.53 395 ASP A O 1
ATOM 3248 N N . GLU A 1 396 ? -59.556 -54.930 28.458 1.00 36.06 396 GLU A N 1
ATOM 3249 C CA . GLU A 1 396 ? -59.841 -53.653 29.192 1.00 36.06 396 GLU A CA 1
ATOM 3250 C C . GLU A 1 396 ? -59.266 -53.308 30.608 1.00 36.06 396 GLU A C 1
ATOM 3252 O O . GLU A 1 396 ? -58.724 -54.132 31.337 1.00 36.06 396 GLU A O 1
ATOM 3257 N N . ASP A 1 397 ? -59.437 -52.015 30.963 1.00 40.09 397 ASP A N 1
ATOM 3258 C CA . ASP A 1 397 ? -59.299 -51.330 32.273 1.00 40.09 397 ASP A CA 1
ATOM 3259 C C . ASP A 1 397 ? -57.901 -51.168 32.940 1.00 40.09 397 ASP A C 1
ATOM 3261 O O . ASP A 1 397 ? -57.078 -52.077 32.970 1.00 40.09 397 ASP A O 1
ATOM 3265 N N . SER A 1 398 ? -57.550 -50.026 33.565 1.00 41.69 398 SER A N 1
ATOM 3266 C CA . SER A 1 398 ? -58.188 -48.688 33.619 1.00 41.69 398 SER A CA 1
ATOM 3267 C C . SER A 1 398 ? -57.144 -47.576 33.917 1.00 41.69 398 SER A C 1
ATOM 3269 O O . SER A 1 398 ? -55.970 -47.865 34.150 1.00 41.69 398 SER A O 1
ATOM 3271 N N . MET A 1 399 ? -57.560 -46.305 33.857 1.00 36.88 399 MET A N 1
ATOM 3272 C CA . MET A 1 399 ? -56.726 -45.085 33.813 1.00 36.88 399 MET A CA 1
ATOM 3273 C C . MET A 1 399 ? -56.094 -44.615 35.150 1.00 36.88 399 MET A C 1
ATOM 3275 O O . MET A 1 399 ? -56.525 -45.010 36.228 1.00 36.88 399 MET A O 1
ATOM 3279 N N . ASP A 1 400 ? -55.179 -43.634 35.019 1.00 30.92 400 ASP A N 1
ATOM 3280 C CA . ASP A 1 400 ? -54.911 -42.513 35.952 1.00 30.92 400 ASP A CA 1
ATOM 3281 C C . ASP A 1 400 ? -54.209 -42.763 37.313 1.00 30.92 400 ASP A C 1
ATOM 3283 O O . ASP A 1 400 ? -54.227 -43.856 37.865 1.00 30.92 400 ASP A O 1
ATOM 3287 N N . SER A 1 401 ? -53.582 -41.761 37.959 1.00 40.19 401 SER A N 1
ATOM 3288 C CA . SER A 1 401 ? -52.781 -40.621 37.447 1.00 40.19 401 SER A CA 1
ATOM 3289 C C . SER A 1 401 ? -51.933 -39.982 38.575 1.00 40.19 401 SER A C 1
ATOM 3291 O O . SER A 1 401 ? -52.237 -40.114 39.754 1.00 40.19 401 SER A O 1
ATOM 3293 N N . GLU A 1 402 ? -50.861 -39.293 38.174 1.00 36.03 402 GLU A N 1
ATOM 3294 C CA . GLU A 1 402 ? -50.165 -38.152 38.813 1.00 36.03 402 GLU A CA 1
ATOM 3295 C C . GLU A 1 402 ? -49.975 -37.986 40.357 1.00 36.03 402 GLU A C 1
ATOM 3297 O O . GLU A 1 402 ? -50.880 -37.648 41.110 1.00 36.03 402 GLU A O 1
ATOM 3302 N N . THR A 1 403 ? -48.687 -37.872 40.733 1.00 32.28 403 THR A N 1
ATOM 3303 C CA . THR A 1 403 ? -48.077 -36.845 41.632 1.00 32.28 403 THR A CA 1
ATOM 3304 C C . THR A 1 403 ? -48.042 -36.932 43.178 1.00 32.28 403 THR A C 1
ATOM 3306 O O . THR A 1 403 ? -49.013 -37.191 43.876 1.00 32.28 403 THR A O 1
ATOM 3309 N N . SER A 1 404 ? -46.885 -36.448 43.673 1.00 34.44 404 SER A N 1
ATOM 3310 C CA . SER A 1 404 ? -46.679 -35.590 44.862 1.00 34.44 404 SER A CA 1
ATOM 3311 C C . SER A 1 404 ? -46.347 -36.177 46.245 1.00 34.44 404 SER A C 1
ATOM 3313 O O . SER A 1 404 ? -46.581 -37.335 46.574 1.00 34.44 404 SER A O 1
ATOM 3315 N N . SER A 1 405 ? -45.680 -35.323 47.035 1.00 36.44 405 SER A N 1
ATOM 3316 C CA . SER A 1 405 ? -44.771 -35.677 48.135 1.00 36.44 405 SER A CA 1
ATOM 3317 C C . SER A 1 405 ? -45.153 -35.048 49.486 1.00 36.44 405 SER A C 1
ATOM 3319 O O . SER A 1 405 ? -45.738 -33.974 49.528 1.00 36.44 405 SER A O 1
ATOM 3321 N N . MET A 1 406 ? -44.609 -35.631 50.566 1.00 28.48 406 MET A N 1
ATOM 3322 C CA . MET A 1 406 ? -44.216 -34.974 51.835 1.00 28.48 406 MET A CA 1
ATOM 3323 C C . MET A 1 406 ? -45.290 -34.464 52.838 1.00 28.48 406 MET A C 1
ATOM 3325 O O . MET A 1 406 ? -45.845 -33.386 52.681 1.00 28.48 406 MET A O 1
ATOM 3329 N N . ALA A 1 407 ? -45.318 -35.133 54.010 1.00 31.75 407 ALA A N 1
ATOM 3330 C CA . ALA A 1 407 ? -45.014 -34.575 55.356 1.00 31.75 407 ALA A CA 1
ATOM 3331 C C . ALA A 1 407 ? -46.084 -34.601 56.488 1.00 31.75 407 ALA A C 1
ATOM 3333 O O . ALA A 1 407 ? -47.273 -34.410 56.278 1.00 31.75 407 ALA A O 1
ATOM 3334 N N . SER A 1 408 ? -45.547 -34.675 57.725 1.00 35.38 408 SER A N 1
ATOM 3335 C CA . SER A 1 408 ? -46.042 -34.071 58.990 1.00 35.38 408 SER A CA 1
ATOM 3336 C C . SER A 1 408 ? -47.042 -34.808 59.923 1.00 35.38 408 SER A C 1
ATOM 3338 O O . SER A 1 408 ? -48.236 -34.569 59.837 1.00 35.38 408 SER A O 1
ATOM 3340 N N . PHE A 1 409 ? -46.486 -35.477 60.960 1.00 36.41 409 PHE A N 1
ATOM 3341 C CA . PHE A 1 409 ? -46.848 -35.410 62.414 1.00 36.41 409 PHE A CA 1
ATOM 3342 C C . PHE A 1 409 ? -48.296 -35.755 62.907 1.00 36.41 409 PHE A C 1
ATOM 3344 O O . PHE A 1 409 ? -49.268 -35.502 62.221 1.00 36.41 409 PHE A O 1
ATOM 3351 N N . ARG A 1 410 ? -48.567 -36.258 64.136 1.00 32.84 410 ARG A N 1
ATOM 3352 C CA . ARG A 1 410 ? -47.753 -36.710 65.301 1.00 32.84 410 ARG A CA 1
ATOM 3353 C C . ARG A 1 410 ? -48.586 -37.565 66.292 1.00 32.84 410 ARG A C 1
ATOM 3355 O O . ARG A 1 410 ? -49.808 -37.515 66.268 1.00 32.84 410 ARG A O 1
ATOM 3362 N N . THR A 1 411 ? -47.868 -38.140 67.269 1.00 37.12 411 THR A N 1
ATOM 3363 C CA . THR A 1 411 ? -48.242 -38.785 68.560 1.00 37.12 411 THR A CA 1
ATOM 3364 C C . THR A 1 411 ? -48.179 -40.318 68.543 1.00 37.12 411 THR A C 1
ATOM 3366 O O . THR A 1 411 ? -48.797 -40.926 67.686 1.00 37.12 411 THR A O 1
ATOM 3369 N N . ASP A 1 412 ? -47.392 -41.053 69.343 1.00 35.47 412 ASP A N 1
ATOM 3370 C CA . ASP A 1 412 ? -46.674 -40.901 70.639 1.00 35.47 412 ASP A CA 1
ATOM 3371 C C . ASP A 1 412 ? -47.221 -41.910 71.668 1.00 35.47 412 ASP A C 1
ATOM 3373 O O . ASP A 1 412 ? -48.220 -41.631 72.333 1.00 35.47 412 ASP A O 1
ATOM 3377 N N . ARG A 1 413 ? -46.562 -43.082 71.766 1.00 35.16 413 ARG A N 1
ATOM 3378 C CA . ARG A 1 413 ? -46.259 -43.830 73.009 1.00 35.16 413 ARG A CA 1
ATOM 3379 C C . ARG A 1 413 ? -45.553 -45.170 72.742 1.00 35.16 413 ARG A C 1
ATOM 3381 O O . ARG A 1 413 ? -45.818 -45.853 71.760 1.00 35.16 413 ARG A O 1
ATOM 3388 N N . THR A 1 414 ? -44.705 -45.553 73.689 1.00 35.75 414 THR A N 1
ATOM 3389 C CA . THR A 1 414 ? -44.020 -46.852 73.874 1.00 35.75 414 THR A CA 1
ATOM 3390 C C . THR A 1 414 ? -44.194 -47.269 75.354 1.00 35.75 414 THR A C 1
ATOM 3392 O O . THR A 1 414 ? -44.627 -46.411 76.132 1.00 35.75 414 THR A O 1
ATOM 3395 N N . PRO A 1 415 ? -43.846 -48.498 75.816 1.00 55.28 415 PRO A N 1
ATOM 3396 C CA . PRO A 1 415 ? -43.206 -49.632 75.121 1.00 55.28 415 PRO A CA 1
ATOM 3397 C C . PRO A 1 415 ? -43.871 -51.026 75.353 1.00 55.28 415 PRO A C 1
ATOM 3399 O O . PRO A 1 415 ? -44.869 -51.137 76.056 1.00 55.28 415 PRO A O 1
ATOM 3402 N N . ALA A 1 416 ? -43.176 -52.069 74.864 1.00 33.66 416 ALA A N 1
ATOM 3403 C CA . ALA A 1 416 ? -43.136 -53.476 75.321 1.00 33.66 416 ALA A CA 1
ATOM 3404 C C . ALA A 1 416 ? -44.016 -54.549 74.623 1.00 33.66 416 ALA A C 1
ATOM 3406 O O . ALA A 1 416 ? -45.242 -54.516 74.645 1.00 33.66 416 ALA A O 1
ATOM 3407 N N . THR A 1 417 ? -43.298 -55.532 74.063 1.00 44.97 417 THR A N 1
ATOM 3408 C CA . THR A 1 417 ? -43.626 -56.936 73.709 1.00 44.97 417 THR A CA 1
ATOM 3409 C C . THR A 1 417 ? -43.877 -57.798 74.978 1.00 44.97 417 THR A C 1
ATOM 3411 O O . THR A 1 417 ? -43.624 -57.258 76.063 1.00 44.97 417 THR A O 1
ATOM 3414 N N . PRO A 1 418 ? -44.332 -59.087 74.935 1.00 53.19 418 PRO A N 1
ATOM 3415 C CA . PRO A 1 418 ? -44.129 -60.098 73.866 1.00 53.19 418 PRO A CA 1
ATOM 3416 C C . PRO A 1 418 ? -45.300 -61.034 73.444 1.00 53.19 418 PRO A C 1
ATOM 3418 O O . PRO A 1 418 ? -46.216 -61.275 74.223 1.00 53.19 418 PRO A O 1
ATOM 3421 N N . ASP A 1 419 ? -45.191 -61.527 72.196 1.00 44.44 419 ASP A N 1
ATOM 3422 C CA . ASP A 1 419 ? -45.154 -62.934 71.701 1.00 44.44 419 ASP A CA 1
ATOM 3423 C C . ASP A 1 419 ? -46.301 -63.939 72.086 1.00 44.44 419 ASP A C 1
ATOM 3425 O O . ASP A 1 419 ? -46.959 -63.783 73.110 1.00 44.44 419 ASP A O 1
ATOM 3429 N N . ASP A 1 420 ? -46.644 -65.005 71.330 1.00 52.28 420 ASP A N 1
ATOM 3430 C CA . ASP A 1 420 ? -46.043 -65.599 70.110 1.00 52.28 420 ASP A CA 1
ATOM 3431 C C . ASP A 1 420 ? -47.021 -66.516 69.292 1.00 52.28 420 ASP A C 1
ATOM 3433 O O . ASP A 1 420 ? -48.213 -66.599 69.597 1.00 52.28 420 ASP A O 1
ATOM 3437 N N . ASP A 1 421 ? -46.472 -67.252 68.307 1.00 50.69 421 ASP A N 1
ATOM 3438 C CA . ASP A 1 421 ? -46.904 -68.568 67.766 1.00 50.69 421 ASP A CA 1
ATOM 3439 C C . ASP A 1 421 ? -48.056 -68.671 66.731 1.00 50.69 421 ASP A C 1
ATOM 3441 O O . ASP A 1 421 ? -49.105 -69.269 66.984 1.00 50.69 421 ASP A O 1
ATOM 3445 N N . LEU A 1 422 ? -47.787 -68.256 65.479 1.00 54.88 422 LEU A N 1
ATOM 3446 C CA . LEU A 1 422 ? -48.384 -68.884 64.271 1.00 54.88 422 LEU A CA 1
ATOM 3447 C C . LEU A 1 422 ? -47.440 -69.011 63.043 1.00 54.88 422 LEU A C 1
ATOM 3449 O O . LEU A 1 422 ? -47.750 -69.784 62.136 1.00 54.88 422 LEU A O 1
ATOM 3453 N N . ASP A 1 423 ? -46.303 -68.304 62.984 1.00 57.03 423 ASP A N 1
ATOM 3454 C CA . ASP A 1 423 ? -45.492 -68.182 61.751 1.00 57.03 423 ASP A CA 1
ATOM 3455 C C . ASP A 1 423 ? -44.542 -69.363 61.443 1.00 57.03 423 ASP A C 1
ATOM 3457 O O . ASP A 1 423 ? -44.159 -69.562 60.283 1.00 57.03 423 ASP A O 1
ATOM 3461 N N . GLU A 1 424 ? -44.144 -70.173 62.434 1.00 54.81 424 GLU A N 1
ATOM 3462 C CA . GLU A 1 424 ? -43.019 -71.119 62.270 1.00 54.81 424 GLU A CA 1
ATOM 3463 C C . GLU A 1 424 ? -43.276 -72.209 61.202 1.00 54.81 424 GLU A C 1
ATOM 3465 O O . GLU A 1 424 ? -42.347 -72.675 60.536 1.00 54.81 424 GLU A O 1
ATOM 3470 N N . SER A 1 425 ? -44.543 -72.555 60.941 1.00 53.09 425 SER A N 1
ATOM 3471 C CA . SER A 1 425 ? -44.897 -73.550 59.917 1.00 53.09 425 SER A CA 1
ATOM 3472 C C . SER A 1 425 ? -44.695 -73.069 58.472 1.00 53.09 425 SER A C 1
ATOM 3474 O O . SER A 1 425 ? -44.577 -73.916 57.585 1.00 53.09 425 SER A O 1
ATOM 3476 N N . LEU A 1 426 ? -44.665 -71.757 58.204 1.00 56.38 426 LEU A N 1
ATOM 3477 C CA . LEU A 1 426 ? -44.499 -71.217 56.843 1.00 56.38 426 LEU A CA 1
ATOM 3478 C C . LEU A 1 426 ? -43.021 -71.028 56.476 1.00 56.38 426 LEU A C 1
ATOM 3480 O O . LEU A 1 426 ? -42.610 -71.332 55.353 1.00 56.38 426 LEU A O 1
ATOM 3484 N N . ALA A 1 427 ? -42.198 -70.600 57.438 1.00 60.78 427 ALA A N 1
ATOM 3485 C CA . ALA A 1 427 ? -40.756 -70.430 57.247 1.00 60.78 427 ALA A CA 1
ATOM 3486 C C . ALA A 1 427 ? -40.053 -71.748 56.855 1.00 60.78 427 ALA A C 1
ATOM 3488 O O . ALA A 1 427 ? -39.116 -71.749 56.048 1.00 60.78 427 ALA A O 1
ATOM 3489 N N . ALA A 1 428 ? -40.535 -72.880 57.380 1.00 62.28 428 ALA A N 1
ATOM 3490 C CA . ALA A 1 428 ? -40.022 -74.206 57.054 1.00 62.28 428 ALA A CA 1
ATOM 3491 C C . ALA A 1 428 ? -40.164 -74.546 55.554 1.00 62.28 428 ALA A C 1
ATOM 3493 O O . ALA A 1 428 ? -39.190 -74.980 54.930 1.00 62.28 428 ALA A O 1
ATOM 3494 N N . GLU A 1 429 ? -41.334 -74.310 54.953 1.00 65.75 429 GLU A N 1
ATOM 3495 C CA . GLU A 1 429 ? -41.617 -74.681 53.558 1.00 65.75 429 GLU A CA 1
ATOM 3496 C C . GLU A 1 429 ? -40.838 -73.812 52.552 1.00 65.75 429 GLU A C 1
ATOM 3498 O O . GLU A 1 429 ? -40.267 -74.335 51.586 1.00 65.75 429 GLU A O 1
ATOM 3503 N N . GLU A 1 430 ? -40.700 -72.504 52.814 1.00 72.69 430 GLU A N 1
ATOM 3504 C CA . GLU A 1 430 ? -39.864 -71.627 51.979 1.00 72.69 430 GLU A CA 1
ATOM 3505 C C . GLU A 1 430 ? -38.385 -72.060 52.010 1.00 72.69 430 GLU A C 1
ATOM 3507 O O . GLU A 1 430 ? -37.703 -72.066 50.978 1.00 72.69 430 GLU A O 1
ATOM 3512 N N . SER A 1 431 ? -37.887 -72.484 53.179 1.00 71.31 431 SER A N 1
ATOM 3513 C CA . SER A 1 431 ? -36.504 -72.953 53.329 1.00 71.31 431 SER A CA 1
ATOM 3514 C C . SER A 1 431 ? -36.211 -74.198 52.475 1.00 71.31 431 SER A C 1
ATOM 3516 O O . SER A 1 431 ? -35.162 -74.279 51.825 1.00 71.31 431 SER A O 1
ATOM 3518 N N . GLU A 1 432 ? -37.164 -75.134 52.384 1.00 78.94 432 GLU A N 1
ATOM 3519 C CA . GLU A 1 432 ? -37.008 -76.358 51.596 1.00 78.94 432 GLU A CA 1
ATOM 3520 C C . GLU A 1 432 ? -37.068 -76.075 50.083 1.00 78.94 432 GLU A C 1
ATOM 3522 O O . GLU A 1 432 ? -36.322 -76.669 49.294 1.00 78.94 432 GLU A O 1
ATOM 3527 N N . LEU A 1 433 ? -37.904 -75.120 49.658 1.00 81.56 433 LEU A N 1
ATOM 3528 C CA . LEU A 1 433 ? -37.943 -74.632 48.276 1.00 81.56 433 LEU A CA 1
ATOM 3529 C C . LEU A 1 433 ? -36.619 -73.966 47.871 1.00 81.56 433 LEU A C 1
ATOM 3531 O O . LEU A 1 433 ? -36.062 -74.312 46.822 1.00 81.56 433 LEU A O 1
ATOM 3535 N N . ARG A 1 434 ? -36.056 -73.093 48.722 1.00 83.19 434 ARG A N 1
ATOM 3536 C CA . ARG A 1 434 ? -34.728 -72.489 48.497 1.00 83.19 434 ARG A CA 1
ATOM 3537 C C . ARG A 1 434 ? -33.631 -73.549 48.381 1.00 83.19 434 ARG A C 1
ATOM 3539 O O . ARG A 1 434 ? -32.813 -73.472 47.464 1.00 83.19 434 ARG A O 1
ATOM 3546 N N . PHE A 1 435 ? -33.631 -74.570 49.242 1.00 85.69 435 PHE A N 1
ATOM 3547 C CA . PHE A 1 435 ? -32.647 -75.658 49.181 1.00 85.69 435 PHE A CA 1
ATOM 3548 C C . PHE A 1 435 ? -32.741 -76.464 47.870 1.00 85.69 435 PHE A C 1
ATOM 3550 O O . PHE A 1 435 ? -31.724 -76.744 47.221 1.00 85.69 435 PHE A O 1
ATOM 3557 N N . ARG A 1 436 ? -33.964 -76.777 47.417 1.00 86.44 436 ARG A N 1
ATOM 3558 C CA . ARG A 1 436 ? -34.207 -77.440 46.122 1.00 86.44 436 ARG A CA 1
ATOM 3559 C C . ARG A 1 436 ? -33.764 -76.585 44.931 1.00 86.44 436 ARG A C 1
ATOM 3561 O O . ARG A 1 436 ? -33.269 -77.144 43.950 1.00 86.44 436 ARG A O 1
ATOM 3568 N N . GLN A 1 437 ? -33.918 -75.261 44.988 1.00 85.81 437 GLN A N 1
ATOM 3569 C CA . GLN A 1 437 ? -33.439 -74.363 43.933 1.00 85.81 437 GLN A CA 1
ATOM 3570 C C . GLN A 1 437 ? -31.907 -74.260 43.918 1.00 85.81 437 GLN A C 1
ATOM 3572 O O . GLN A 1 437 ? -31.299 -74.493 42.872 1.00 85.81 437 GLN A O 1
ATOM 3577 N N . LEU A 1 438 ? -31.275 -74.025 45.072 1.00 87.81 438 LEU A N 1
ATOM 3578 C CA . LEU A 1 438 ? -29.815 -73.943 45.196 1.00 87.81 438 LEU A CA 1
ATOM 3579 C C . LEU A 1 438 ? -29.125 -75.226 44.697 1.00 87.81 438 LEU A C 1
ATOM 3581 O O . LEU A 1 438 ? -28.115 -75.165 43.998 1.00 87.81 438 LEU A O 1
ATOM 3585 N N . THR A 1 439 ? -29.718 -76.393 44.971 1.00 87.12 439 THR A N 1
ATOM 3586 C CA . THR A 1 439 ? -29.236 -77.692 44.469 1.00 87.12 439 THR A CA 1
ATOM 3587 C C . THR A 1 439 ? -29.275 -77.781 42.935 1.00 87.12 439 THR A C 1
ATOM 3589 O O . THR A 1 439 ? -28.342 -78.307 42.321 1.00 87.12 439 THR A O 1
ATOM 3592 N N . LYS A 1 440 ? -30.320 -77.245 42.287 1.00 88.00 440 LYS A N 1
ATOM 3593 C CA . LYS A 1 440 ? -30.422 -77.197 40.815 1.00 88.00 440 LYS A CA 1
ATOM 3594 C C . LYS A 1 440 ? -29.380 -76.253 40.213 1.00 88.00 440 LYS A C 1
ATOM 3596 O O . LYS A 1 440 ? -28.745 -76.612 39.222 1.00 88.00 440 LYS A O 1
ATOM 3601 N N . GLU A 1 441 ? -29.177 -75.084 40.818 1.00 86.19 441 GLU 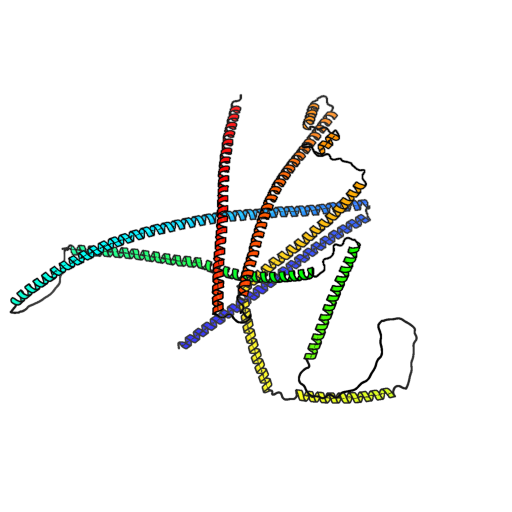A N 1
ATOM 3602 C CA . GLU A 1 441 ? -28.181 -74.106 40.362 1.00 86.19 441 GLU A CA 1
ATOM 3603 C C . GLU A 1 441 ? -26.746 -74.621 40.545 1.00 86.19 441 GLU A C 1
ATOM 3605 O O . GLU A 1 441 ? -25.937 -74.499 39.627 1.00 86.19 441 GLU A O 1
ATOM 3610 N N . TYR A 1 442 ? -26.446 -75.316 41.649 1.00 89.50 442 TYR A N 1
ATOM 3611 C CA . TYR A 1 442 ? -25.153 -75.977 41.857 1.00 89.50 442 TYR A CA 1
ATOM 3612 C C . TYR A 1 442 ? -24.854 -77.033 40.777 1.00 89.50 442 TYR A C 1
ATOM 3614 O O . TYR A 1 442 ? -23.765 -77.041 40.199 1.00 89.50 442 TYR A O 1
ATOM 3622 N N . GLN A 1 443 ? -25.829 -77.882 40.426 1.00 89.94 443 GLN A N 1
ATOM 3623 C CA . GLN A 1 443 ? -25.667 -78.844 39.327 1.00 89.94 443 GLN A CA 1
ATOM 3624 C C . GLN A 1 443 ? -25.527 -78.166 37.955 1.00 89.94 443 GLN A C 1
ATOM 3626 O O . GLN A 1 443 ? -24.773 -78.645 37.105 1.00 89.94 443 GLN A O 1
ATOM 3631 N N . ALA A 1 444 ? -26.239 -77.061 37.713 1.00 83.88 444 ALA A N 1
ATOM 3632 C CA . ALA A 1 444 ? -26.086 -76.282 36.486 1.00 83.88 444 ALA A CA 1
ATOM 3633 C C . ALA A 1 444 ? -24.679 -75.666 36.388 1.00 83.88 444 ALA A C 1
ATOM 3635 O O . ALA A 1 444 ? -24.054 -75.739 35.329 1.00 83.88 444 ALA A O 1
ATOM 3636 N N . LEU A 1 445 ? -24.150 -75.147 37.501 1.00 87.62 445 LEU A N 1
ATOM 3637 C CA . LEU A 1 445 ? -22.801 -74.594 37.590 1.00 87.62 445 LEU A CA 1
ATOM 3638 C C . LEU A 1 445 ? -21.722 -75.669 37.389 1.00 87.62 445 LEU A C 1
ATOM 3640 O O . LEU A 1 445 ? -20.782 -75.432 36.638 1.00 87.62 445 LEU A O 1
ATOM 3644 N N . GLN A 1 446 ? -21.877 -76.868 37.967 1.00 85.06 446 GLN A N 1
ATOM 3645 C CA . GLN A 1 446 ? -20.969 -77.996 37.709 1.00 85.06 446 GLN A CA 1
ATOM 3646 C C . GLN A 1 446 ? -20.929 -78.380 36.220 1.00 85.06 446 GLN A C 1
ATOM 3648 O O . GLN A 1 446 ? -19.846 -78.570 35.667 1.00 85.06 446 GLN A O 1
ATOM 3653 N N . ARG A 1 447 ? -22.084 -78.443 35.538 1.00 84.94 447 ARG A N 1
ATOM 3654 C CA . ARG A 1 447 ? -22.135 -78.717 34.086 1.00 84.94 447 ARG A CA 1
ATOM 3655 C C . ARG A 1 447 ? -21.511 -77.586 33.267 1.00 84.94 447 ARG A C 1
ATOM 3657 O O . ARG A 1 447 ? -20.777 -77.860 32.325 1.00 84.94 447 ARG A O 1
ATOM 3664 N N . ALA A 1 448 ? -21.760 -76.328 33.633 1.00 81.06 448 ALA A N 1
ATOM 3665 C CA . ALA A 1 448 ? -21.146 -75.174 32.979 1.00 81.06 448 ALA A CA 1
ATOM 3666 C C . ALA A 1 448 ? -19.618 -75.149 33.161 1.00 81.06 448 ALA A C 1
ATOM 3668 O O . ALA A 1 448 ? -18.897 -74.832 32.218 1.00 81.06 448 ALA A O 1
ATOM 3669 N N . TYR A 1 449 ? -19.121 -75.532 34.341 1.00 78.38 449 TYR A N 1
ATOM 3670 C CA . TYR A 1 449 ? -17.691 -75.655 34.621 1.00 78.38 449 TYR A CA 1
ATOM 3671 C C . TYR A 1 449 ? -17.050 -76.792 33.816 1.00 78.38 449 TYR A C 1
ATOM 3673 O O . TYR A 1 449 ? -16.011 -76.581 33.200 1.00 78.38 4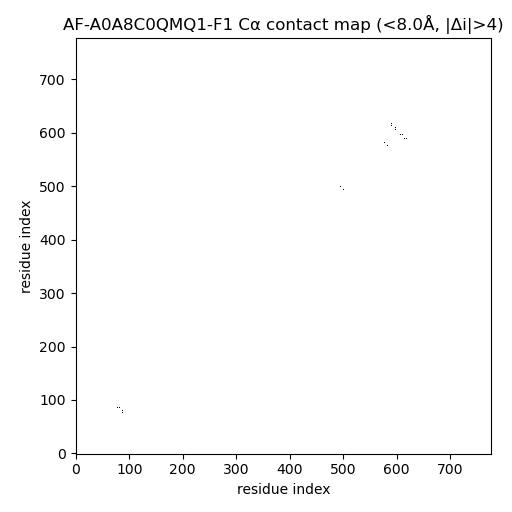49 TYR A O 1
ATOM 3681 N N . ALA A 1 450 ? -17.698 -77.960 33.734 1.00 80.94 450 ALA A N 1
ATOM 3682 C CA . ALA A 1 450 ? -17.235 -79.072 32.902 1.00 80.94 450 ALA A CA 1
ATOM 3683 C C . ALA A 1 450 ? -17.156 -78.692 31.409 1.00 80.94 450 ALA A C 1
ATOM 3685 O O . ALA A 1 450 ? -16.147 -78.962 30.766 1.00 80.94 450 ALA A O 1
ATOM 3686 N N . LEU A 1 451 ? -18.168 -77.994 30.876 1.00 78.44 451 LEU A N 1
ATOM 3687 C CA . LEU A 1 451 ? -18.169 -77.501 29.490 1.00 78.44 451 LEU A CA 1
ATOM 3688 C C . LEU A 1 451 ? -17.111 -76.413 29.243 1.00 78.44 451 LEU A C 1
ATOM 3690 O O . LEU A 1 451 ? -16.510 -76.371 28.171 1.00 78.44 451 LEU A O 1
ATOM 3694 N N . LEU A 1 452 ? -16.844 -75.546 30.225 1.00 73.25 452 LEU A N 1
ATOM 3695 C CA . LEU A 1 452 ? -15.722 -74.604 30.160 1.00 73.25 452 LEU A CA 1
ATOM 3696 C C . LEU A 1 452 ? -14.375 -75.337 30.163 1.00 73.25 452 LEU A C 1
ATOM 3698 O O . LEU A 1 452 ? -13.486 -74.974 29.394 1.00 73.25 452 LEU A O 1
ATOM 3702 N N . GLN A 1 453 ? -14.227 -76.377 30.985 1.00 68.25 453 GLN A N 1
ATOM 3703 C CA . GLN A 1 453 ? -13.017 -77.196 31.059 1.00 68.25 453 GLN A CA 1
ATOM 3704 C C . GLN A 1 453 ? -12.798 -78.018 29.776 1.00 68.25 453 GLN A C 1
ATOM 3706 O O . GLN A 1 453 ? -11.665 -78.155 29.330 1.00 68.25 453 GLN A O 1
ATOM 3711 N N . GLU A 1 454 ? -13.863 -78.474 29.114 1.00 66.44 454 GLU A N 1
ATOM 3712 C CA . GLU A 1 454 ? -13.807 -79.083 27.777 1.00 66.44 454 GLU A CA 1
ATOM 3713 C C . GLU A 1 454 ? -13.390 -78.061 26.697 1.00 66.44 454 GLU A C 1
ATOM 3715 O O . GLU A 1 454 ? -12.533 -78.355 25.865 1.00 66.44 454 GLU A O 1
ATOM 3720 N N . GLN A 1 455 ? -13.902 -76.823 26.752 1.00 57.88 455 GLN A N 1
ATOM 3721 C CA . GLN A 1 455 ? -13.519 -75.744 25.823 1.00 57.88 455 GLN A CA 1
ATOM 3722 C C . GLN A 1 455 ? -12.114 -75.159 26.057 1.00 57.88 455 GLN A C 1
ATOM 3724 O O . GLN A 1 455 ? -11.570 -74.527 25.153 1.00 57.88 455 GLN A O 1
ATOM 3729 N N . THR A 1 456 ? -11.523 -75.352 27.240 1.00 56.94 456 THR A N 1
ATOM 3730 C CA . THR A 1 456 ? -10.178 -74.846 27.596 1.00 56.94 456 THR A CA 1
ATOM 3731 C C . THR A 1 456 ? -9.111 -75.935 27.712 1.00 56.94 456 THR A C 1
ATOM 3733 O O . THR A 1 456 ? -7.925 -75.620 27.708 1.00 56.94 456 THR A O 1
ATOM 3736 N N . GLY A 1 457 ? -9.511 -77.208 27.781 1.00 56.97 457 GLY A N 1
ATOM 3737 C CA . GLY A 1 457 ? -8.625 -78.372 27.876 1.00 56.97 457 GLY A CA 1
ATOM 3738 C C . GLY A 1 457 ? -8.309 -79.054 26.539 1.00 56.97 457 GLY A C 1
ATOM 3739 O O . GLY A 1 457 ? -7.560 -80.030 26.516 1.00 56.97 457 GLY A O 1
ATOM 3740 N N . GLY A 1 458 ? -8.869 -78.574 25.425 1.00 52.19 458 GLY A N 1
ATOM 3741 C CA . GLY A 1 458 ? -8.538 -79.070 24.090 1.00 52.19 458 GLY A CA 1
ATOM 3742 C C . GLY A 1 458 ? -7.123 -78.660 23.677 1.00 52.19 458 GLY A C 1
ATOM 3743 O O . G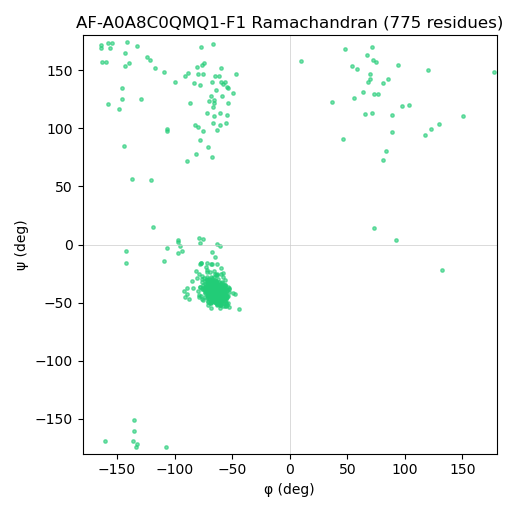LY A 1 458 ? -6.813 -77.472 23.647 1.00 52.19 458 GLY A O 1
ATOM 3744 N N . ILE A 1 459 ? -6.273 -79.634 23.331 1.00 52.88 459 ILE A N 1
ATOM 3745 C CA . ILE A 1 459 ? -4.884 -79.396 22.908 1.00 52.88 459 ILE A CA 1
ATOM 3746 C C . ILE A 1 459 ? -4.875 -78.576 21.610 1.00 52.88 459 ILE A C 1
ATOM 3748 O O . ILE A 1 459 ? -5.016 -79.119 20.511 1.00 52.88 459 ILE A O 1
ATOM 3752 N N . ILE A 1 460 ? -4.669 -77.264 21.734 1.00 55.88 460 ILE A N 1
ATOM 3753 C CA . ILE A 1 460 ? -4.194 -76.444 20.623 1.00 55.88 460 ILE A CA 1
ATOM 3754 C C . ILE A 1 460 ? -2.775 -76.925 20.319 1.00 55.88 460 ILE A C 1
ATOM 3756 O O . ILE A 1 460 ? -1.927 -77.016 21.204 1.00 55.88 460 ILE A O 1
ATOM 3760 N N . ASP A 1 461 ? -2.554 -77.309 19.064 1.00 58.78 461 ASP A N 1
ATOM 3761 C CA . ASP A 1 461 ? -1.284 -77.823 18.559 1.00 58.78 461 ASP A CA 1
ATOM 3762 C C . ASP A 1 461 ? -0.166 -76.807 18.851 1.00 58.78 461 ASP A C 1
ATOM 3764 O O . ASP A 1 461 ? -0.084 -75.757 18.208 1.00 58.78 461 ASP A O 1
ATOM 3768 N N . ALA A 1 462 ? 0.663 -77.103 19.857 1.00 63.34 462 ALA A N 1
ATOM 3769 C CA . ALA A 1 462 ? 1.640 -76.160 20.392 1.00 63.34 462 ALA A CA 1
ATOM 3770 C C . ALA A 1 462 ? 2.695 -75.756 19.351 1.00 63.34 462 ALA A C 1
ATOM 3772 O O . ALA A 1 462 ? 3.219 -74.647 19.423 1.00 63.34 462 ALA A O 1
ATOM 3773 N N . GLU A 1 463 ? 2.961 -76.593 18.337 1.00 64.12 463 GLU A N 1
ATOM 3774 C CA . GLU A 1 463 ? 3.782 -76.172 17.201 1.00 64.12 463 GLU A CA 1
ATOM 3775 C C . GLU A 1 463 ? 3.066 -75.151 16.318 1.00 64.12 463 GLU A C 1
ATOM 3777 O O . GLU A 1 463 ? 3.718 -74.241 15.812 1.00 64.12 463 GLU A O 1
ATOM 3782 N N . ARG A 1 464 ? 1.749 -75.269 16.100 1.00 71.06 464 ARG A N 1
ATOM 3783 C CA . ARG A 1 464 ? 0.994 -74.265 15.329 1.00 71.06 464 ARG A CA 1
ATOM 3784 C C . ARG A 1 464 ? 0.875 -72.958 16.080 1.00 71.06 464 ARG A C 1
ATOM 3786 O O . ARG A 1 464 ? 0.992 -71.914 15.449 1.00 71.06 464 ARG A O 1
ATOM 3793 N N . GLU A 1 465 ? 0.659 -72.999 17.390 1.00 74.25 465 GLU A N 1
ATOM 3794 C CA . GLU A 1 465 ? 0.604 -71.773 18.180 1.00 74.25 465 GLU A CA 1
ATOM 3795 C C . GLU A 1 465 ? 1.987 -71.111 18.263 1.00 74.25 465 GLU A C 1
ATOM 3797 O O . GLU A 1 465 ? 2.090 -69.911 18.019 1.00 74.25 465 GLU A O 1
ATOM 3802 N N . ALA A 1 466 ? 3.067 -71.883 18.442 1.00 76.12 466 ALA A N 1
ATOM 3803 C CA . ALA A 1 466 ? 4.434 -71.370 18.340 1.00 76.12 466 ALA A CA 1
ATOM 3804 C C . ALA A 1 466 ? 4.743 -70.788 16.947 1.00 76.12 466 ALA A C 1
ATOM 3806 O O . ALA A 1 466 ? 5.243 -69.671 16.861 1.00 76.12 466 ALA A O 1
ATOM 3807 N N . LYS A 1 467 ? 4.387 -71.478 15.853 1.00 80.69 467 LYS A N 1
ATOM 3808 C CA . LYS A 1 467 ? 4.580 -70.988 14.471 1.00 80.69 467 LYS A CA 1
ATOM 3809 C C . LYS A 1 467 ? 3.734 -69.747 14.170 1.00 80.69 467 LYS A C 1
ATOM 3811 O O . LYS A 1 467 ? 4.205 -68.846 13.485 1.00 80.69 467 LYS A O 1
ATOM 3816 N N . ALA A 1 468 ? 2.518 -69.653 14.709 1.00 79.44 468 ALA A N 1
ATOM 3817 C CA . ALA A 1 468 ? 1.688 -68.455 14.604 1.00 79.44 468 ALA A CA 1
ATOM 3818 C C . ALA A 1 468 ? 2.283 -67.281 15.400 1.00 79.44 468 ALA A C 1
ATOM 3820 O O . ALA A 1 468 ? 2.301 -66.157 14.901 1.00 79.44 468 ALA A O 1
ATOM 3821 N N . GLN A 1 469 ? 2.817 -67.528 16.600 1.00 80.25 469 GLN A N 1
ATOM 3822 C CA . GLN A 1 469 ? 3.527 -66.517 17.390 1.00 80.25 469 GLN A CA 1
ATOM 3823 C C . GLN A 1 469 ? 4.838 -66.078 16.717 1.00 80.25 469 GLN A C 1
ATOM 3825 O O . GLN A 1 469 ? 5.113 -64.883 16.672 1.00 80.25 469 GLN A O 1
ATOM 3830 N N . GLU A 1 470 ? 5.614 -66.998 16.140 1.00 85.12 470 GLU A N 1
ATOM 3831 C CA . GLU A 1 470 ? 6.835 -66.707 15.373 1.00 85.12 470 GLU A CA 1
ATOM 3832 C C . GLU A 1 470 ? 6.521 -65.887 14.113 1.00 85.12 470 GLU A C 1
ATOM 3834 O O . GLU A 1 470 ? 7.155 -64.860 13.867 1.00 85.12 470 GLU A O 1
ATOM 3839 N N . GLN A 1 471 ? 5.489 -66.270 13.353 1.00 86.38 471 GLN A N 1
ATOM 3840 C CA . GLN A 1 471 ? 5.045 -65.518 12.181 1.00 86.38 471 GLN A CA 1
ATOM 3841 C C . GLN A 1 471 ? 4.540 -64.118 12.566 1.00 86.38 471 GLN A C 1
ATOM 3843 O O . GLN A 1 471 ? 4.916 -63.137 11.923 1.00 86.38 471 GLN A O 1
ATOM 3848 N N . LEU A 1 472 ? 3.764 -63.988 13.648 1.00 88.00 472 LEU A N 1
ATOM 3849 C CA . LEU A 1 472 ? 3.343 -62.687 14.176 1.00 88.00 472 LEU A CA 1
ATOM 3850 C C . LEU A 1 472 ? 4.531 -61.852 14.675 1.00 88.00 472 LEU A C 1
ATOM 3852 O O . LEU A 1 472 ? 4.542 -60.643 14.460 1.00 88.00 472 LEU A O 1
ATOM 3856 N N . GLN A 1 473 ? 5.557 -62.455 15.284 1.00 87.56 473 GLN A N 1
ATOM 3857 C CA . GLN A 1 473 ? 6.789 -61.746 15.650 1.00 87.56 473 GLN A CA 1
ATOM 3858 C C . GLN A 1 473 ? 7.557 -61.269 14.411 1.00 87.56 473 GLN A C 1
ATOM 3860 O O . GLN A 1 473 ? 7.991 -60.118 14.381 1.00 87.56 473 GLN A O 1
ATOM 3865 N N . ALA A 1 474 ? 7.677 -62.096 13.370 1.00 88.81 474 ALA A N 1
ATOM 3866 C CA . ALA A 1 474 ? 8.306 -61.717 12.107 1.00 88.81 474 ALA A CA 1
ATOM 3867 C C . ALA A 1 474 ? 7.540 -60.584 11.397 1.00 88.81 474 ALA A C 1
ATOM 3869 O O . ALA A 1 474 ? 8.152 -59.637 10.896 1.00 88.81 474 ALA A O 1
ATOM 3870 N N . GLU A 1 475 ? 6.206 -60.625 11.401 1.00 89.44 475 GLU A N 1
ATOM 3871 C CA . GLU A 1 475 ? 5.363 -59.546 10.881 1.00 89.44 475 GLU A CA 1
ATOM 3872 C C . GLU A 1 475 ? 5.491 -58.270 11.728 1.00 89.44 475 GLU A C 1
ATOM 3874 O O . GLU A 1 475 ? 5.699 -57.197 11.165 1.00 89.44 475 GLU A O 1
ATOM 3879 N N . VAL A 1 476 ? 5.479 -58.358 13.064 1.00 89.44 476 VAL A N 1
ATOM 3880 C CA . VAL A 1 476 ? 5.711 -57.212 13.965 1.00 89.44 476 VAL A CA 1
ATOM 3881 C C . VAL A 1 476 ? 7.096 -56.597 13.756 1.00 89.44 476 VAL A C 1
ATOM 3883 O O . VAL A 1 476 ? 7.204 -55.374 13.709 1.00 89.44 476 VAL A O 1
ATOM 3886 N N . LEU A 1 477 ? 8.151 -57.398 13.584 1.00 90.94 477 LEU A N 1
ATOM 3887 C CA . LEU A 1 477 ? 9.496 -56.904 13.264 1.00 90.94 477 LEU A CA 1
ATOM 3888 C C . LEU A 1 477 ? 9.536 -56.223 11.889 1.00 90.94 477 LEU A C 1
ATOM 3890 O O . LEU A 1 477 ? 10.122 -55.152 11.753 1.00 90.94 477 LEU A O 1
ATOM 3894 N N . ARG A 1 478 ? 8.855 -56.784 10.883 1.00 92.25 478 ARG A N 1
ATOM 3895 C CA . ARG A 1 478 ? 8.740 -56.183 9.546 1.00 92.25 478 ARG A CA 1
ATOM 3896 C C . ARG A 1 478 ? 7.949 -54.871 9.559 1.00 92.25 478 ARG A C 1
ATOM 3898 O O . ARG A 1 478 ? 8.313 -53.938 8.846 1.00 92.25 478 ARG A O 1
ATOM 3905 N N . TYR A 1 479 ? 6.887 -54.779 10.360 1.00 89.81 479 TYR A N 1
ATOM 3906 C CA . TYR A 1 479 ? 6.136 -53.538 10.543 1.00 89.81 479 TYR A CA 1
ATOM 3907 C C . TYR A 1 479 ? 6.927 -52.504 11.349 1.00 89.81 479 TYR A C 1
ATOM 3909 O O . TYR A 1 479 ? 6.887 -51.339 10.974 1.00 89.81 479 TYR A O 1
ATOM 3917 N N . LYS A 1 480 ? 7.704 -52.906 12.367 1.00 88.62 480 LYS A N 1
ATOM 3918 C CA . LYS A 1 480 ? 8.645 -52.016 13.071 1.00 88.62 480 LYS A CA 1
ATOM 3919 C C . LYS A 1 480 ? 9.702 -51.450 12.129 1.00 88.62 480 LYS A C 1
ATOM 3921 O O . LYS A 1 480 ? 9.779 -50.238 12.014 1.00 88.62 480 LYS A O 1
ATOM 3926 N N . ALA A 1 481 ? 10.395 -52.288 11.357 1.00 90.12 481 ALA A N 1
ATOM 3927 C CA . ALA A 1 481 ? 11.361 -51.821 10.359 1.00 90.12 481 ALA A CA 1
ATOM 3928 C C . ALA A 1 481 ? 10.723 -50.867 9.327 1.00 90.12 481 ALA A C 1
AT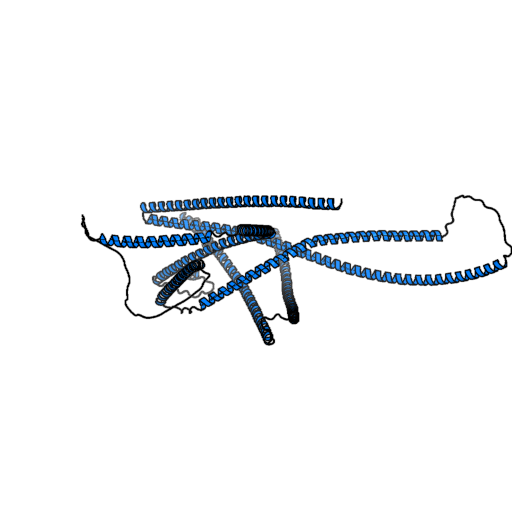OM 3930 O O . ALA A 1 481 ? 11.305 -49.847 8.978 1.00 90.12 481 ALA A O 1
ATOM 3931 N N . LYS A 1 482 ? 9.484 -51.140 8.886 1.00 91.56 482 LYS A N 1
ATOM 3932 C CA . LYS A 1 482 ? 8.743 -50.230 7.996 1.00 91.56 482 LYS A CA 1
ATOM 3933 C C . LYS A 1 482 ? 8.340 -48.914 8.681 1.00 91.56 482 LYS A C 1
ATOM 3935 O O . LYS A 1 482 ? 8.278 -47.889 8.009 1.00 91.56 482 LYS A O 1
ATOM 3940 N N . ILE A 1 483 ? 8.033 -48.934 9.978 1.00 86.00 483 ILE A N 1
ATOM 3941 C CA . ILE A 1 483 ? 7.784 -47.727 10.776 1.00 86.00 483 ILE A CA 1
ATOM 3942 C C . ILE A 1 483 ? 9.087 -46.934 10.909 1.00 86.00 483 ILE A C 1
ATOM 3944 O O . ILE A 1 483 ? 9.083 -45.761 10.573 1.00 86.00 483 ILE A O 1
ATOM 3948 N N . GLU A 1 484 ? 10.202 -47.576 11.256 1.00 88.69 484 GLU A N 1
ATOM 3949 C CA . GLU A 1 484 ? 11.536 -46.967 11.351 1.00 88.69 484 GLU A CA 1
ATOM 3950 C C . GLU A 1 484 ? 11.981 -46.335 10.013 1.00 88.69 484 GLU A C 1
ATOM 3952 O O . GLU A 1 484 ? 12.432 -45.190 10.001 1.00 88.69 484 GLU A O 1
ATOM 3957 N N . ASP A 1 485 ? 11.767 -47.002 8.869 1.00 86.38 485 ASP A N 1
ATOM 3958 C CA . ASP A 1 485 ? 12.006 -46.440 7.526 1.00 86.38 485 ASP A CA 1
ATOM 3959 C C . ASP A 1 485 ? 11.123 -45.206 7.239 1.00 86.38 485 ASP A C 1
ATOM 3961 O O . ASP A 1 485 ? 11.577 -44.212 6.657 1.00 86.38 485 ASP A O 1
ATOM 3965 N N . LEU A 1 486 ? 9.844 -45.246 7.632 1.00 81.06 486 LEU A N 1
ATOM 3966 C CA . LEU A 1 486 ? 8.901 -44.137 7.447 1.00 81.06 486 LEU A CA 1
ATOM 3967 C C . LEU A 1 486 ? 9.197 -42.965 8.392 1.00 81.06 486 LEU A C 1
ATOM 3969 O O . LEU A 1 486 ? 9.095 -41.814 7.971 1.00 81.06 486 LEU A O 1
ATOM 3973 N N . GLU A 1 487 ? 9.609 -43.238 9.627 1.00 77.81 487 GLU A N 1
ATOM 3974 C CA . GLU A 1 487 ? 10.049 -42.260 10.622 1.00 77.81 487 GLU A CA 1
ATOM 3975 C C . GLU A 1 487 ? 11.375 -41.615 10.211 1.00 77.81 487 GLU A C 1
ATOM 3977 O O . GLU A 1 487 ? 11.498 -40.395 10.282 1.00 77.81 487 GLU A O 1
ATOM 3982 N N . ALA A 1 488 ? 12.328 -42.381 9.672 1.00 80.56 488 ALA A N 1
ATOM 3983 C CA . ALA A 1 488 ? 13.553 -41.850 9.075 1.00 80.56 488 ALA A CA 1
ATOM 3984 C C . ALA A 1 488 ? 13.255 -40.977 7.841 1.00 80.56 488 ALA A C 1
ATOM 3986 O O . ALA A 1 488 ? 13.828 -39.896 7.687 1.00 80.56 488 ALA A O 1
ATOM 3987 N N . THR A 1 489 ? 12.308 -41.393 6.994 1.00 78.12 489 THR A N 1
ATOM 3988 C CA . THR A 1 489 ? 11.853 -40.607 5.832 1.00 78.12 489 THR A CA 1
ATOM 3989 C C . THR A 1 489 ? 11.141 -39.316 6.259 1.00 78.12 489 THR A C 1
ATOM 3991 O O . THR A 1 489 ? 11.351 -38.262 5.656 1.00 78.12 489 THR A O 1
ATOM 3994 N N . LEU A 1 490 ? 10.322 -39.365 7.315 1.00 70.00 490 LEU A N 1
ATOM 3995 C CA . LEU A 1 490 ? 9.685 -38.192 7.923 1.00 70.00 490 LEU A CA 1
ATOM 3996 C C . LEU A 1 490 ? 10.713 -37.268 8.582 1.00 70.00 490 LEU A C 1
ATOM 3998 O O . LEU A 1 490 ? 10.623 -36.056 8.411 1.00 70.00 490 LEU A O 1
ATOM 4002 N N . ALA A 1 491 ? 11.715 -37.817 9.270 1.00 70.75 491 ALA A N 1
ATOM 4003 C CA . ALA A 1 491 ? 12.798 -37.053 9.875 1.00 70.75 491 ALA A CA 1
ATOM 4004 C C . ALA A 1 491 ? 13.646 -36.332 8.817 1.00 70.75 491 ALA A C 1
ATOM 4006 O O . ALA A 1 491 ? 13.962 -35.162 9.008 1.00 70.75 491 ALA A O 1
ATOM 4007 N N . GLN A 1 492 ? 13.946 -36.973 7.680 1.00 67.69 492 GLN A N 1
ATOM 4008 C CA . GLN A 1 492 ? 14.627 -36.317 6.558 1.00 67.69 492 GLN A CA 1
ATOM 4009 C C . GLN A 1 492 ? 13.756 -35.243 5.890 1.00 67.69 492 GLN A C 1
ATOM 4011 O O . GLN A 1 492 ? 14.248 -34.150 5.622 1.00 67.69 492 GLN A O 1
ATOM 4016 N N . LYS A 1 493 ? 12.456 -35.491 5.670 1.00 62.75 493 LYS A N 1
ATOM 4017 C CA . LYS A 1 493 ? 11.541 -34.461 5.135 1.00 62.75 493 LYS A CA 1
ATOM 4018 C C . LYS A 1 493 ? 11.333 -33.288 6.100 1.00 62.75 493 LYS A C 1
ATOM 4020 O O . LYS A 1 493 ? 11.202 -32.156 5.654 1.00 62.75 493 LYS A O 1
ATOM 4025 N N . GLY A 1 494 ? 11.373 -33.537 7.408 1.00 56.72 494 GLY A N 1
ATOM 4026 C CA . GLY A 1 494 ? 11.402 -32.512 8.455 1.00 56.72 494 GLY A CA 1
ATOM 4027 C C . GLY A 1 494 ? 12.755 -31.804 8.621 1.00 56.72 494 GLY A C 1
ATOM 4028 O O . GLY A 1 494 ? 12.902 -31.013 9.551 1.00 56.72 494 GLY A O 1
ATOM 4029 N N . GLN A 1 495 ? 13.738 -32.095 7.760 1.00 54.34 495 GLN A N 1
ATOM 4030 C CA . GLN A 1 495 ? 15.051 -31.444 7.702 1.00 54.34 495 GLN A CA 1
ATOM 4031 C C . GLN A 1 495 ? 15.327 -30.747 6.359 1.00 54.34 495 GLN A C 1
ATOM 4033 O O . GLN A 1 495 ? 16.466 -30.358 6.104 1.00 54.34 495 GLN A O 1
ATOM 4038 N N . ASP A 1 496 ? 14.308 -30.528 5.519 1.00 60.75 496 ASP A N 1
ATOM 4039 C CA . ASP A 1 496 ? 14.425 -29.513 4.471 1.00 60.75 496 ASP A CA 1
ATOM 4040 C C . ASP A 1 496 ? 14.532 -28.136 5.146 1.00 60.75 496 ASP A C 1
ATOM 4042 O O . ASP A 1 496 ? 13.579 -27.666 5.774 1.00 60.75 496 ASP A O 1
ATOM 4046 N N . SER A 1 497 ? 15.717 -27.520 5.062 1.00 61.59 497 SER A N 1
ATOM 4047 C CA . SER A 1 497 ? 16.022 -26.238 5.712 1.00 61.59 497 SER A CA 1
ATOM 4048 C C . SER A 1 497 ? 15.005 -25.170 5.310 1.00 61.59 497 SER A C 1
ATOM 4050 O O . SER A 1 497 ? 14.489 -24.458 6.166 1.00 61.59 497 SER A O 1
ATOM 4052 N N . HIS A 1 498 ? 14.598 -25.177 4.035 1.00 68.62 498 HIS A N 1
ATOM 4053 C CA . HIS A 1 498 ? 13.601 -24.265 3.481 1.00 68.62 498 HIS A CA 1
ATOM 4054 C C . HIS A 1 498 ? 12.252 -24.392 4.200 1.00 68.62 498 HIS A C 1
ATOM 4056 O O . HIS A 1 498 ? 11.645 -23.383 4.531 1.00 68.62 498 HIS A O 1
ATOM 4062 N N . TRP A 1 499 ? 11.800 -25.611 4.523 1.00 78.25 499 TRP A N 1
ATOM 4063 C CA . TRP A 1 499 ? 10.538 -25.812 5.247 1.00 78.25 499 TRP A CA 1
ATOM 4064 C C . TRP A 1 499 ? 10.622 -25.376 6.712 1.00 78.25 499 TRP A C 1
ATOM 4066 O O . TRP A 1 499 ? 9.645 -24.863 7.259 1.00 78.25 499 TRP A O 1
ATOM 4076 N N . VAL A 1 500 ? 11.773 -25.569 7.363 1.00 78.75 500 VAL A N 1
ATOM 4077 C CA . VAL A 1 500 ? 11.987 -25.094 8.738 1.00 78.75 500 VAL A CA 1
ATOM 4078 C C . VAL A 1 500 ? 12.024 -23.564 8.765 1.00 78.75 500 VAL A C 1
ATOM 4080 O O . VAL A 1 500 ? 11.345 -22.961 9.592 1.00 78.75 500 VAL A O 1
ATOM 4083 N N . GLU A 1 501 ? 12.739 -22.941 7.828 1.00 78.56 501 GLU A N 1
ATOM 4084 C CA . GLU A 1 501 ? 12.829 -21.488 7.650 1.00 78.56 501 GLU A CA 1
ATOM 4085 C C . GLU A 1 501 ? 11.465 -20.871 7.297 1.00 78.56 501 GLU A C 1
ATOM 4087 O O . GLU A 1 501 ? 11.018 -19.957 7.991 1.00 78.56 501 GLU A O 1
ATOM 4092 N N . ASP A 1 502 ? 10.742 -21.416 6.311 1.00 80.69 502 ASP A N 1
ATOM 4093 C CA . ASP A 1 502 ? 9.380 -20.998 5.946 1.00 80.69 502 ASP A CA 1
ATOM 4094 C C . ASP A 1 502 ? 8.414 -21.125 7.125 1.00 80.69 502 ASP A C 1
ATOM 4096 O O . ASP A 1 502 ? 7.588 -20.244 7.355 1.00 80.69 502 ASP A O 1
ATOM 4100 N N . LYS A 1 503 ? 8.514 -22.206 7.907 1.00 82.56 503 LYS A N 1
ATOM 4101 C CA . LYS A 1 503 ? 7.688 -22.404 9.102 1.00 82.56 503 LYS A CA 1
ATOM 4102 C C . LYS A 1 503 ? 8.033 -21.398 10.200 1.00 82.56 503 LYS A C 1
ATOM 4104 O O . LYS A 1 503 ? 7.117 -20.895 10.848 1.00 82.56 503 LYS A O 1
ATOM 4109 N N . GLN A 1 504 ? 9.311 -21.074 10.391 1.00 80.38 504 GLN A N 1
ATOM 4110 C CA . GLN A 1 504 ? 9.757 -20.047 11.335 1.00 80.38 504 GLN A CA 1
ATOM 4111 C C . GLN A 1 504 ? 9.241 -18.658 10.910 1.00 80.38 504 GLN A C 1
ATOM 4113 O O . GLN A 1 504 ? 8.701 -17.918 11.732 1.00 80.38 504 GLN A O 1
ATOM 4118 N N . LEU A 1 505 ? 9.328 -18.339 9.613 1.00 90.00 505 LEU A N 1
ATOM 4119 C CA . LEU A 1 505 ? 8.800 -17.111 9.011 1.00 90.00 505 LEU A CA 1
ATOM 4120 C C . LEU A 1 505 ? 7.270 -17.039 9.085 1.00 90.00 505 LEU A C 1
ATOM 4122 O O . LEU A 1 505 ? 6.733 -15.977 9.383 1.00 90.00 505 LEU A O 1
ATOM 4126 N N . PHE A 1 506 ? 6.561 -18.148 8.868 1.00 89.25 506 PHE A N 1
ATOM 4127 C CA . PHE A 1 506 ? 5.102 -18.223 8.983 1.00 89.25 506 PHE A CA 1
ATOM 4128 C C . PHE A 1 506 ? 4.633 -18.067 10.433 1.00 89.25 506 PHE A C 1
ATOM 4130 O O . PHE A 1 506 ? 3.672 -17.347 10.686 1.00 89.25 506 PHE A O 1
ATOM 4137 N N . ILE A 1 507 ? 5.337 -18.670 11.399 1.00 89.06 507 ILE A N 1
ATOM 4138 C CA . ILE A 1 507 ? 5.078 -18.453 12.829 1.00 89.06 507 ILE A CA 1
ATOM 4139 C C . ILE A 1 507 ? 5.296 -16.980 13.183 1.00 89.06 507 ILE A C 1
ATOM 4141 O O . ILE A 1 507 ? 4.398 -16.369 13.756 1.00 89.06 507 ILE A O 1
ATOM 4145 N N . LYS A 1 508 ? 6.424 -16.380 12.775 1.00 92.06 508 LYS A N 1
ATOM 4146 C CA . LYS A 1 508 ? 6.673 -14.949 12.999 1.00 92.06 508 LYS A CA 1
ATOM 4147 C C . LYS A 1 508 ? 5.593 -14.080 12.347 1.00 92.06 508 LYS A C 1
ATOM 4149 O O . LYS A 1 508 ? 5.082 -13.166 12.981 1.00 92.06 508 LYS A O 1
ATOM 4154 N N . ARG A 1 509 ? 5.198 -14.380 11.107 1.00 91.88 509 ARG A N 1
ATOM 4155 C CA . ARG A 1 509 ? 4.176 -13.614 10.387 1.00 91.88 509 ARG A CA 1
ATOM 4156 C C . ARG A 1 509 ? 2.796 -13.733 11.033 1.00 91.88 509 ARG A C 1
ATOM 4158 O O . ARG A 1 509 ? 2.055 -12.758 11.025 1.00 91.88 509 ARG A O 1
ATOM 4165 N N . ASN A 1 510 ? 2.462 -14.883 11.615 1.00 88.69 510 ASN A N 1
ATOM 4166 C CA . ASN A 1 510 ? 1.243 -15.040 12.406 1.00 88.69 510 ASN A CA 1
ATOM 4167 C C . ASN A 1 510 ? 1.327 -14.278 13.735 1.00 88.69 510 ASN A C 1
ATOM 4169 O O . ASN A 1 510 ? 0.333 -13.683 14.126 1.00 88.69 510 ASN A O 1
ATOM 4173 N N . GLN A 1 511 ? 2.496 -14.226 14.381 1.00 92.12 511 GLN A N 1
ATOM 4174 C CA . GLN A 1 511 ? 2.722 -13.399 15.572 1.00 92.12 511 GLN A CA 1
ATOM 4175 C C . GLN A 1 511 ? 2.503 -11.905 15.255 1.00 92.12 511 GLN A C 1
ATOM 4177 O O . GLN A 1 511 ? 1.671 -11.264 15.884 1.00 92.12 511 GLN A O 1
ATOM 4182 N N . GLU A 1 512 ? 3.125 -11.398 14.182 1.00 93.31 512 GLU A N 1
ATOM 4183 C CA . GLU A 1 512 ? 2.934 -10.029 13.664 1.00 93.31 512 GLU A CA 1
ATOM 4184 C C . GLU A 1 512 ? 1.470 -9.724 13.264 1.00 93.31 512 GLU A C 1
ATOM 4186 O O . GLU A 1 512 ? 1.062 -8.562 13.215 1.00 93.31 512 GLU A O 1
ATOM 4191 N N . LEU A 1 513 ? 0.678 -10.747 12.916 1.00 91.12 513 LEU A N 1
ATOM 4192 C CA . LEU A 1 513 ? -0.749 -10.608 12.609 1.00 91.12 513 LEU A CA 1
ATOM 4193 C C . LEU A 1 513 ? -1.620 -10.635 13.871 1.00 91.12 513 LEU A C 1
ATOM 4195 O O . LEU A 1 513 ? -2.575 -9.869 13.926 1.00 91.12 513 LEU A O 1
ATOM 4199 N N . LEU A 1 514 ? -1.286 -11.453 14.873 1.00 92.81 514 LEU A N 1
ATOM 4200 C CA . LEU A 1 514 ? -1.960 -11.475 16.176 1.00 92.81 514 LEU A CA 1
ATOM 4201 C C . LEU A 1 514 ? -1.742 -10.157 16.926 1.00 92.81 514 LEU A C 1
ATOM 4203 O O . LEU A 1 514 ? -2.718 -9.511 17.279 1.00 92.81 514 LEU A O 1
ATOM 4207 N N . GLU A 1 515 ? -0.499 -9.682 17.030 1.00 94.12 515 GLU A N 1
ATOM 4208 C CA . GLU A 1 515 ? -0.165 -8.370 17.614 1.00 94.12 515 GLU A CA 1
ATOM 4209 C C . GLU A 1 515 ? -0.915 -7.220 16.914 1.00 94.12 515 GLU A C 1
ATOM 4211 O O . GLU A 1 515 ? -1.333 -6.243 17.543 1.00 94.12 515 GLU A O 1
ATOM 4216 N N . LYS A 1 516 ? -1.128 -7.332 15.593 1.00 94.81 516 LYS A N 1
ATOM 4217 C CA . LYS A 1 516 ? -1.927 -6.359 14.842 1.00 94.81 516 LYS A CA 1
ATOM 4218 C C . LYS A 1 516 ? -3.427 -6.487 15.126 1.00 94.81 516 LYS A C 1
ATOM 4220 O O . LYS A 1 516 ? -4.086 -5.454 15.204 1.00 94.81 516 LYS A O 1
ATOM 4225 N N . ILE A 1 517 ? -3.959 -7.703 15.265 1.00 88.81 517 ILE A N 1
ATOM 4226 C CA . ILE A 1 517 ? -5.359 -7.939 15.647 1.00 88.81 517 ILE A CA 1
ATOM 4227 C C . ILE A 1 517 ? -5.606 -7.384 17.052 1.00 88.81 517 ILE A C 1
ATOM 4229 O O . ILE A 1 517 ? -6.461 -6.522 17.186 1.00 88.81 517 ILE A O 1
ATOM 4233 N N . GLU A 1 518 ? -4.792 -7.746 18.046 1.00 93.12 518 GLU A N 1
ATOM 4234 C CA . GLU A 1 518 ? -4.888 -7.251 19.428 1.00 93.12 518 GLU A CA 1
ATOM 4235 C C . GLU A 1 518 ? -4.852 -5.714 19.491 1.00 93.12 518 GLU A C 1
ATOM 4237 O O . GLU A 1 518 ? -5.693 -5.089 20.142 1.00 93.12 518 GLU A O 1
ATOM 4242 N N . LYS A 1 519 ? -3.937 -5.067 18.749 1.00 93.75 519 LYS A N 1
ATOM 4243 C CA . LYS A 1 519 ? -3.909 -3.598 18.644 1.00 93.75 519 LYS A CA 1
ATOM 4244 C C . LYS A 1 519 ? -5.192 -3.037 18.020 1.00 93.75 519 LYS A C 1
ATOM 4246 O O . LYS A 1 519 ? -5.696 -2.010 18.472 1.00 93.75 519 LYS A O 1
ATOM 4251 N N . GLN A 1 520 ? -5.697 -3.671 16.965 1.00 92.12 520 GLN A N 1
ATOM 4252 C CA . GLN A 1 520 ? -6.868 -3.200 16.227 1.00 92.12 520 GLN A CA 1
ATOM 4253 C C . GLN A 1 520 ? -8.180 -3.481 16.987 1.00 92.12 520 GLN A C 1
ATOM 4255 O O . GLN A 1 520 ? -9.133 -2.716 16.860 1.00 92.12 520 GLN A O 1
ATOM 4260 N N . GLU A 1 521 ? -8.218 -4.504 17.839 1.00 93.19 521 GLU A N 1
ATOM 4261 C CA . GLU A 1 521 ? -9.280 -4.763 18.814 1.00 93.19 521 GLU A CA 1
ATOM 4262 C C . GLU A 1 521 ? -9.251 -3.730 19.944 1.00 93.19 521 GLU A C 1
ATOM 4264 O O . GLU A 1 521 ? -10.290 -3.148 20.251 1.00 93.19 521 GLU A O 1
ATOM 4269 N N . ALA A 1 522 ? -8.082 -3.422 20.516 1.00 91.81 522 ALA A N 1
ATOM 4270 C CA . ALA A 1 522 ? -7.940 -2.367 21.524 1.00 91.81 522 ALA A CA 1
ATOM 4271 C C . ALA A 1 522 ? -8.354 -0.982 20.985 1.00 91.81 522 ALA A C 1
ATOM 4273 O O . ALA A 1 522 ? -9.011 -0.209 21.682 1.00 91.81 522 ALA A O 1
ATOM 4274 N N . GLU A 1 523 ? -8.034 -0.682 19.722 1.00 93.12 523 GLU A N 1
ATOM 4275 C CA . GLU A 1 523 ? -8.494 0.531 19.039 1.00 93.12 523 GLU A CA 1
ATOM 4276 C C . GLU A 1 523 ? -10.012 0.532 18.794 1.00 93.12 523 GLU A C 1
ATOM 4278 O O . GLU A 1 523 ? -10.650 1.561 19.001 1.00 93.12 523 GLU A O 1
ATOM 4283 N N . ASN A 1 524 ? -10.623 -0.609 18.449 1.00 89.19 524 ASN A N 1
ATOM 4284 C CA . ASN A 1 524 ? -12.086 -0.713 18.364 1.00 89.19 524 ASN A CA 1
ATOM 4285 C C . ASN A 1 524 ? -12.765 -0.482 19.722 1.00 89.19 524 ASN A C 1
ATOM 4287 O O . ASN A 1 524 ? -13.753 0.242 19.771 1.00 89.19 524 ASN A O 1
ATOM 4291 N N . HIS A 1 525 ? -12.235 -1.031 20.822 1.00 92.62 525 HIS A N 1
ATOM 4292 C CA . HIS A 1 525 ? -12.774 -0.772 22.164 1.00 92.62 525 HIS A CA 1
ATOM 4293 C C . HIS A 1 525 ? -12.661 0.715 22.541 1.00 92.62 525 HIS A C 1
ATOM 4295 O O . HIS A 1 525 ? -13.614 1.283 23.071 1.00 92.62 525 HIS A O 1
ATOM 4301 N N . ARG A 1 526 ? -11.539 1.370 22.204 1.00 96.19 526 ARG A N 1
ATOM 4302 C CA . ARG A 1 526 ? -11.363 2.818 22.406 1.00 96.19 526 ARG A CA 1
ATOM 4303 C C . ARG A 1 526 ? -12.403 3.625 21.619 1.00 96.19 526 ARG A C 1
ATOM 4305 O O . ARG A 1 526 ? -13.094 4.445 22.205 1.00 96.19 526 ARG A O 1
ATOM 4312 N N . LEU A 1 527 ? -12.576 3.331 20.328 1.00 91.25 527 LEU A N 1
ATOM 4313 C CA . LEU A 1 527 ? -13.558 3.996 19.462 1.00 91.25 527 LEU A CA 1
ATOM 4314 C C . LEU A 1 527 ? -15.013 3.728 19.886 1.00 91.25 527 LEU A C 1
ATOM 4316 O O . LEU A 1 527 ? -15.859 4.605 19.747 1.00 91.25 527 LEU A O 1
ATOM 4320 N N . GLN A 1 528 ? -15.319 2.542 20.422 1.00 92.69 528 GLN A N 1
ATOM 4321 C CA . GLN A 1 528 ? -16.632 2.240 21.005 1.00 92.69 528 GLN A CA 1
ATOM 4322 C C . GLN A 1 528 ? -16.899 3.064 22.269 1.00 92.69 528 GLN A C 1
ATOM 4324 O O . GLN A 1 528 ? -18.023 3.527 22.455 1.00 92.69 528 GLN A O 1
ATOM 4329 N N . GLN A 1 529 ? -15.879 3.279 23.106 1.00 94.00 529 GLN A N 1
ATOM 4330 C CA . GLN A 1 529 ? -15.993 4.131 24.286 1.00 94.00 529 GLN A CA 1
ATOM 4331 C C . GLN A 1 529 ? -16.122 5.614 23.902 1.00 94.00 529 GLN A C 1
ATOM 4333 O O . GLN A 1 529 ? -17.066 6.253 24.347 1.00 94.00 529 GLN A O 1
ATOM 4338 N N . GLU A 1 530 ? -15.283 6.126 22.993 1.00 91.81 530 GLU A N 1
ATOM 4339 C CA . GLU A 1 530 ? -15.404 7.486 22.431 1.00 91.81 530 GLU A CA 1
ATOM 4340 C C . GLU A 1 530 ? -16.805 7.740 21.832 1.00 91.81 530 GLU A C 1
ATOM 4342 O O . GLU A 1 530 ? -17.385 8.811 22.008 1.00 91.81 530 GLU A O 1
ATOM 4347 N N . LEU A 1 531 ? -17.379 6.740 21.152 1.00 92.00 531 LEU A N 1
ATOM 4348 C CA . LEU A 1 531 ? -18.723 6.807 20.572 1.00 92.00 531 LEU A CA 1
ATOM 4349 C C . LEU A 1 531 ? -19.837 6.774 21.629 1.00 92.00 531 LEU A C 1
ATOM 4351 O O . LEU A 1 531 ? -20.894 7.363 21.398 1.00 92.00 531 LEU A O 1
ATOM 4355 N N . GLN A 1 532 ? -19.628 6.118 22.773 1.00 94.81 532 GLN A N 1
ATOM 4356 C CA . GLN A 1 532 ? -20.576 6.172 23.886 1.00 94.81 532 GLN A CA 1
ATOM 4357 C C . GLN A 1 532 ? -20.458 7.495 24.652 1.00 94.81 532 GLN A C 1
ATOM 4359 O O . GLN A 1 532 ? -21.474 8.150 24.850 1.00 94.81 532 GLN A O 1
ATOM 4364 N N . ASP A 1 533 ? -19.244 7.970 24.945 1.00 94.25 533 ASP A N 1
ATOM 4365 C CA . ASP A 1 533 ? -19.011 9.291 25.548 1.00 94.25 533 ASP A CA 1
ATOM 4366 C C . ASP A 1 533 ? -19.643 10.420 24.701 1.00 94.25 533 ASP A C 1
ATOM 4368 O O . ASP A 1 533 ? -20.152 11.405 25.240 1.00 94.25 533 ASP A O 1
ATOM 4372 N N . ALA A 1 534 ? -19.652 10.276 23.369 1.00 88.88 534 ALA A N 1
ATOM 4373 C CA . ALA A 1 534 ? -20.321 11.196 22.447 1.00 88.88 534 ALA A CA 1
ATOM 4374 C C . ALA A 1 534 ? -21.862 11.102 22.477 1.00 88.88 534 ALA A C 1
ATOM 4376 O O . ALA A 1 534 ? -22.535 12.114 22.265 1.00 88.88 534 ALA A O 1
ATOM 4377 N N . ARG A 1 535 ? -22.439 9.924 22.759 1.00 92.88 535 ARG A N 1
ATOM 4378 C CA . ARG A 1 535 ? -23.890 9.758 22.974 1.00 92.88 535 ARG A CA 1
ATOM 4379 C C . ARG A 1 535 ? -24.322 10.382 24.291 1.00 92.88 535 ARG A C 1
ATOM 4381 O O . ARG A 1 535 ? -25.233 11.199 24.281 1.00 92.88 535 ARG A O 1
ATOM 4388 N N . ASP A 1 536 ? -23.620 10.074 25.377 1.00 95.62 536 ASP A N 1
ATOM 4389 C CA . ASP A 1 536 ? -23.879 10.622 26.711 1.00 95.62 536 ASP A CA 1
ATOM 4390 C C . ASP A 1 536 ? -23.790 12.166 26.695 1.00 95.62 536 ASP A C 1
ATOM 4392 O O . ASP A 1 536 ? -24.604 12.861 27.306 1.00 95.62 536 ASP A O 1
ATOM 4396 N N . GLN A 1 537 ? -22.847 12.729 25.924 1.00 92.50 537 GLN A N 1
ATOM 4397 C CA . GLN A 1 537 ? -22.775 14.172 25.661 1.00 92.50 537 GLN A CA 1
ATOM 4398 C C . GLN A 1 537 ? -23.954 14.701 24.833 1.00 92.50 537 GLN A C 1
ATOM 4400 O O . GLN A 1 537 ? -24.460 15.781 25.139 1.00 92.50 537 GLN A O 1
ATOM 4405 N N . ASN A 1 538 ? -24.409 13.977 23.806 1.00 90.19 538 ASN A N 1
ATOM 4406 C CA . ASN A 1 538 ? -25.575 14.380 23.019 1.00 90.19 538 ASN A CA 1
ATOM 4407 C C . ASN A 1 538 ? -26.865 14.350 23.857 1.00 90.19 538 ASN A C 1
ATOM 4409 O O . ASN A 1 538 ? -27.618 15.319 23.829 1.00 90.19 538 ASN A O 1
ATOM 4413 N N . GLU A 1 539 ? -27.086 13.312 24.666 1.00 94.00 539 GLU A N 1
ATOM 4414 C CA . GLU A 1 539 ? -28.205 13.249 25.617 1.00 94.00 539 GLU A CA 1
ATOM 4415 C C . GLU A 1 539 ? -28.163 14.432 26.599 1.00 94.00 539 GLU A C 1
ATOM 4417 O O . GLU A 1 539 ? -29.170 15.109 26.810 1.00 94.00 539 GLU A O 1
ATOM 4422 N N . LEU A 1 540 ? -26.985 14.767 27.140 1.00 94.56 540 LEU A N 1
ATOM 4423 C CA . LEU A 1 540 ? -26.811 15.938 28.006 1.00 94.56 540 LEU A CA 1
ATOM 4424 C C . LEU A 1 540 ? -27.110 17.269 27.283 1.00 94.56 540 LEU A C 1
ATOM 4426 O O . LEU A 1 540 ? -27.654 18.192 27.897 1.00 94.56 540 LEU A O 1
ATOM 4430 N N . LEU A 1 541 ? -26.788 17.378 25.990 1.00 92.25 541 LEU A N 1
ATOM 4431 C CA . LEU A 1 541 ? -27.135 18.533 25.154 1.00 92.25 541 LEU A CA 1
ATOM 4432 C C . LEU A 1 541 ? -28.636 18.591 24.835 1.00 92.25 541 LEU A C 1
ATOM 4434 O O . LEU A 1 541 ? -29.202 19.683 24.836 1.00 92.25 541 LEU A O 1
ATOM 4438 N N . GLU A 1 542 ? -29.305 17.456 24.637 1.00 90.94 542 GLU A N 1
ATOM 4439 C CA . GLU A 1 542 ? -30.764 17.379 24.486 1.00 90.94 542 GLU A CA 1
ATOM 4440 C C . GLU A 1 542 ? -31.476 17.802 25.779 1.00 90.94 542 GLU A C 1
ATOM 4442 O O . GLU A 1 542 ? -32.324 18.697 25.742 1.00 90.94 542 GLU A O 1
ATOM 4447 N N . PHE A 1 543 ? -31.057 17.288 26.943 1.00 91.25 543 PHE A N 1
ATOM 4448 C CA . PHE A 1 543 ? -31.542 17.771 28.242 1.00 91.25 543 PHE A CA 1
ATOM 4449 C C . PHE A 1 543 ? -31.304 19.275 28.422 1.00 91.25 543 PHE A C 1
ATOM 4451 O O . PHE A 1 543 ? -32.180 19.983 28.922 1.00 91.25 543 PHE A O 1
ATOM 4458 N N . ARG A 1 544 ? -30.145 19.793 27.993 1.00 91.19 544 ARG A N 1
ATOM 4459 C CA . ARG A 1 544 ? -29.841 21.226 28.078 1.00 91.19 544 ARG A CA 1
ATOM 4460 C C . ARG A 1 544 ? -30.687 22.068 27.120 1.00 91.19 544 ARG A C 1
ATOM 4462 O O . ARG A 1 544 ? -31.096 23.155 27.518 1.00 91.19 544 ARG A O 1
ATOM 4469 N N . ASN A 1 545 ? -30.983 21.589 25.914 1.00 86.12 545 ASN A N 1
ATOM 4470 C CA . ASN A 1 545 ? -31.895 22.258 24.984 1.00 86.12 545 ASN A CA 1
ATOM 4471 C C . ASN A 1 545 ? -33.322 22.296 25.543 1.00 86.12 545 ASN A C 1
ATOM 4473 O O . ASN A 1 545 ? -33.914 23.369 25.593 1.00 86.12 545 ASN A O 1
ATOM 4477 N N . LEU A 1 546 ? -33.834 21.186 26.083 1.00 89.56 546 LEU A N 1
ATOM 4478 C CA . LEU A 1 546 ? -35.140 21.150 26.756 1.00 89.56 546 LEU A CA 1
ATOM 4479 C C . LEU A 1 546 ? -35.198 22.110 27.963 1.00 89.56 546 LEU A C 1
ATOM 4481 O O . LEU A 1 546 ? -36.196 22.800 28.171 1.00 89.56 546 LEU A O 1
ATOM 4485 N N . GLU A 1 547 ? -34.110 22.223 28.732 1.00 85.75 547 GLU A N 1
ATOM 4486 C CA . GLU A 1 547 ? -33.980 23.173 29.849 1.00 85.75 547 GLU A CA 1
ATOM 4487 C C . GLU A 1 547 ? -33.824 24.647 29.397 1.00 85.75 547 GLU A C 1
ATOM 4489 O O . GLU A 1 547 ? -33.981 25.571 30.205 1.00 85.75 547 GLU A O 1
ATOM 4494 N N . LEU A 1 548 ? -33.496 24.891 28.125 1.00 79.75 548 LEU A N 1
ATOM 4495 C CA . LEU A 1 548 ? -33.462 26.220 27.508 1.00 79.75 548 LEU A CA 1
ATOM 4496 C C . LEU A 1 548 ? -34.816 26.573 26.879 1.00 79.75 548 LEU A C 1
ATOM 4498 O O . LEU A 1 548 ? -35.326 27.651 27.175 1.00 79.75 548 LEU A O 1
ATOM 4502 N N . GLU A 1 549 ? -35.455 25.659 26.142 1.00 81.56 549 GLU A N 1
ATOM 4503 C CA . GLU A 1 549 ? -36.831 25.813 25.644 1.00 81.56 549 GLU A CA 1
ATOM 4504 C C . GLU A 1 549 ? -37.820 26.093 26.782 1.00 81.56 549 GLU A C 1
ATOM 4506 O O . GLU A 1 549 ? -38.675 26.969 26.679 1.00 81.56 549 GLU A O 1
ATOM 4511 N N . GLU A 1 550 ? -37.712 25.370 27.900 1.00 82.38 550 GLU A N 1
ATOM 4512 C CA . GLU A 1 550 ? -38.610 25.570 29.039 1.00 82.38 550 GLU A CA 1
ATOM 4513 C C . GLU A 1 550 ? -38.323 26.888 29.783 1.00 82.38 550 GLU A C 1
ATOM 4515 O O . GLU A 1 550 ? -39.223 27.460 30.401 1.00 82.38 550 GLU A O 1
ATOM 4520 N N . ARG A 1 551 ? -37.101 27.433 29.683 1.00 76.81 551 ARG A N 1
ATOM 4521 C CA . ARG A 1 551 ? -36.815 28.814 30.109 1.00 76.81 551 ARG A CA 1
ATOM 4522 C C . ARG A 1 551 ? -37.349 29.843 29.123 1.00 76.81 551 ARG A C 1
ATOM 4524 O O . ARG A 1 551 ? -37.845 30.870 29.573 1.00 76.81 551 ARG A O 1
ATOM 4531 N N . GLU A 1 552 ? -37.295 29.580 27.822 1.00 71.50 552 GLU A N 1
ATOM 4532 C CA . GLU A 1 552 ? -37.869 30.445 26.791 1.00 71.50 552 GLU A CA 1
ATOM 4533 C C . GLU A 1 552 ? -39.398 30.532 26.932 1.00 71.50 552 GLU A C 1
ATOM 4535 O O . GLU A 1 552 ? -39.928 31.631 27.077 1.00 71.50 552 GLU A O 1
ATOM 4540 N N . ARG A 1 553 ? -40.105 29.395 27.059 1.00 71.94 553 ARG A N 1
ATOM 4541 C CA . ARG A 1 553 ? -41.562 29.347 27.325 1.00 71.94 553 ARG A CA 1
ATOM 4542 C C . ARG A 1 553 ? -41.981 30.059 28.616 1.00 71.94 553 ARG A C 1
ATOM 4544 O O . ARG A 1 553 ? -43.116 30.522 28.713 1.00 71.94 553 ARG A O 1
ATOM 4551 N N . ARG A 1 554 ? -41.094 30.129 29.614 1.00 72.19 554 ARG A N 1
ATOM 4552 C CA . ARG A 1 554 ? -41.323 30.822 30.898 1.00 72.19 554 ARG A CA 1
ATOM 4553 C C . ARG A 1 554 ? -40.827 32.271 30.914 1.00 72.19 554 ARG A C 1
ATOM 4555 O O . ARG A 1 554 ? -41.055 32.967 31.903 1.00 72.19 554 ARG A O 1
ATOM 4562 N N . SER A 1 555 ? -40.162 32.731 29.857 1.00 47.34 555 SER A N 1
ATOM 4563 C CA . SER A 1 555 ? -39.670 34.104 29.744 1.00 47.34 555 SER A CA 1
ATOM 4564 C C . SER A 1 555 ? -40.717 34.997 29.065 1.00 47.34 555 SER A C 1
ATOM 4566 O O . SER A 1 555 ? -41.407 34.547 28.151 1.00 47.34 555 SER A O 1
ATOM 4568 N N . PRO A 1 556 ? -40.850 36.280 29.453 1.00 50.19 556 PRO A N 1
ATOM 4569 C CA . PRO A 1 556 ? -41.644 37.236 28.684 1.00 50.19 556 PRO A CA 1
ATOM 4570 C C . PRO A 1 556 ? -41.111 37.338 27.240 1.00 50.19 556 PRO A C 1
ATOM 4572 O O . PRO A 1 556 ? -39.892 37.382 27.061 1.00 50.19 556 PRO A O 1
ATOM 4575 N N . PRO A 1 557 ? -41.977 37.394 26.208 1.00 46.97 557 PRO A N 1
ATOM 4576 C CA . PRO A 1 557 ? -41.561 37.249 24.812 1.00 46.97 557 PRO A CA 1
ATOM 4577 C C . PRO A 1 557 ? -40.677 38.414 24.342 1.00 46.97 557 PRO A C 1
ATOM 4579 O O . PRO A 1 557 ? -41.156 39.518 24.057 1.00 46.97 557 PRO A O 1
ATOM 4582 N N . PHE A 1 558 ? -39.374 38.151 24.233 1.00 50.50 558 PHE A N 1
ATOM 4583 C CA . PHE A 1 558 ? -38.358 39.132 23.861 1.00 50.50 558 PHE A CA 1
ATOM 4584 C C . PHE A 1 558 ? -38.307 39.312 22.333 1.00 50.50 558 PHE A C 1
ATOM 4586 O O . PHE A 1 558 ? -37.460 38.755 21.641 1.00 50.50 558 PHE A O 1
ATOM 4593 N N . ASN A 1 559 ? -39.270 40.071 21.797 1.00 40.59 559 ASN A N 1
ATOM 4594 C CA . ASN A 1 559 ? -39.488 40.268 20.358 1.00 40.59 559 ASN A CA 1
ATOM 4595 C C . ASN A 1 559 ? -38.364 41.069 19.659 1.00 40.59 559 ASN A C 1
ATOM 4597 O O . ASN A 1 559 ? -38.540 42.231 19.283 1.00 40.59 559 ASN A O 1
ATOM 4601 N N . LEU A 1 560 ? -37.216 40.432 19.420 1.00 47.22 560 LEU A N 1
ATOM 4602 C CA . LEU A 1 560 ? -36.172 40.935 18.527 1.00 47.22 560 LEU A CA 1
ATOM 4603 C C . LEU A 1 560 ? -36.558 40.695 17.059 1.00 47.22 560 LEU A C 1
ATOM 4605 O O . LEU A 1 560 ? -36.215 39.682 16.457 1.00 47.22 560 LEU A O 1
ATOM 4609 N N . GLN A 1 561 ? -37.257 41.664 16.462 1.00 43.88 561 GLN A N 1
ATOM 4610 C CA . GLN A 1 561 ? -37.494 41.706 15.014 1.00 43.88 561 GLN A CA 1
ATOM 4611 C C . GLN A 1 561 ? -36.199 42.044 14.258 1.00 43.88 561 GLN A C 1
ATOM 4613 O O . GLN A 1 561 ? -35.951 43.203 13.909 1.00 43.88 561 GLN A O 1
ATOM 4618 N N . ILE A 1 562 ? -35.373 41.027 14.001 1.00 47.84 562 ILE A N 1
ATOM 4619 C CA . ILE A 1 562 ? -34.179 41.142 13.154 1.00 47.84 562 ILE A CA 1
ATOM 4620 C C . ILE A 1 562 ? -34.624 41.570 11.749 1.00 47.84 562 ILE A C 1
ATOM 4622 O O . ILE A 1 562 ? -35.319 40.834 11.051 1.00 47.84 562 ILE A O 1
ATOM 4626 N N . HIS A 1 563 ? -34.250 42.786 11.354 1.00 44.34 563 HIS A N 1
ATOM 4627 C CA . HIS A 1 563 ? -34.440 43.272 9.989 1.00 44.34 563 HIS A CA 1
ATOM 4628 C C . HIS A 1 563 ? -33.321 42.727 9.083 1.00 44.34 563 HIS A C 1
ATOM 4630 O O . HIS A 1 563 ? -32.227 42.460 9.587 1.00 44.34 563 HIS A O 1
ATOM 4636 N N . PRO A 1 564 ? -33.557 42.563 7.766 1.00 48.94 564 PRO A N 1
ATOM 4637 C CA . PRO A 1 564 ? -32.525 42.104 6.840 1.00 48.94 564 PRO A CA 1
ATOM 4638 C C . PRO A 1 564 ? -31.289 43.006 6.871 1.00 48.94 564 PRO A C 1
ATOM 4640 O O . PRO A 1 564 ? -31.412 44.231 6.921 1.00 48.94 564 PRO A O 1
ATOM 4643 N N . PHE A 1 565 ? -30.105 42.397 6.817 1.00 49.72 565 PHE A N 1
ATOM 4644 C CA . PHE A 1 565 ? -28.843 43.128 6.763 1.00 49.72 565 PHE A CA 1
ATOM 4645 C C . PHE A 1 565 ? -28.746 43.946 5.469 1.00 49.72 565 PHE A C 1
ATOM 4647 O O . PHE A 1 565 ? -29.002 43.433 4.381 1.00 49.72 565 PHE A O 1
ATOM 4654 N N . SER A 1 566 ? -28.349 45.210 5.598 1.00 54.41 566 SER A N 1
ATOM 4655 C CA . SER A 1 566 ? -27.849 46.032 4.495 1.00 54.41 566 SER A CA 1
ATOM 4656 C C . SER A 1 566 ? -26.322 46.044 4.543 1.00 54.41 566 SER A C 1
ATOM 4658 O O . SER A 1 566 ? -25.758 46.139 5.635 1.00 54.41 566 SER A O 1
ATOM 4660 N N . ASP A 1 567 ? -25.667 45.967 3.384 1.00 45.72 567 ASP A N 1
ATOM 4661 C CA . ASP A 1 567 ? -24.210 45.825 3.295 1.00 45.72 567 ASP A CA 1
ATOM 4662 C C . ASP A 1 567 ? -23.444 46.899 4.088 1.00 45.72 567 ASP A C 1
ATOM 4664 O O . ASP A 1 567 ? -23.734 48.094 4.003 1.00 45.72 567 ASP A O 1
ATOM 4668 N N . GLY A 1 568 ? -22.422 46.460 4.829 1.00 57.41 568 GLY A N 1
ATOM 4669 C CA . GLY A 1 568 ? -21.433 47.336 5.463 1.00 57.41 568 GLY A CA 1
ATOM 4670 C C . GLY A 1 568 ? -21.705 47.789 6.904 1.00 57.41 568 GLY A C 1
ATOM 4671 O O . GLY A 1 568 ? -20.904 48.565 7.417 1.00 57.41 568 GLY A O 1
ATOM 4672 N N . VAL A 1 569 ? -22.766 47.324 7.580 1.00 60.03 569 VAL A N 1
ATOM 4673 C CA . VAL A 1 569 ? -23.022 47.658 9.002 1.00 60.03 569 VAL A CA 1
ATOM 4674 C C . VAL A 1 569 ? -23.277 46.395 9.827 1.00 60.03 569 VAL A C 1
ATOM 4676 O O . VAL A 1 569 ? -24.162 45.602 9.503 1.00 60.03 569 VAL A O 1
ATOM 4679 N N . SER A 1 570 ? -22.518 46.194 10.910 1.00 61.16 570 SER A N 1
ATOM 4680 C CA . SER A 1 570 ? -22.647 44.985 11.737 1.00 61.16 570 SER A CA 1
ATOM 4681 C C . SER A 1 570 ? -23.885 45.017 12.645 1.00 61.16 570 SER A C 1
ATOM 4683 O O . SER A 1 570 ? -24.358 46.080 13.052 1.00 61.16 570 SER A O 1
ATOM 4685 N N . ALA A 1 571 ? -24.391 43.840 13.032 1.00 59.59 571 ALA A N 1
ATOM 4686 C CA . ALA A 1 571 ? -25.529 43.723 13.953 1.00 59.59 571 ALA A CA 1
ATOM 4687 C C . ALA A 1 571 ? -25.290 44.456 15.289 1.00 59.59 571 ALA A C 1
ATOM 4689 O O . ALA A 1 571 ? -26.196 45.098 15.823 1.00 59.59 571 ALA A O 1
ATOM 4690 N N . LEU A 1 572 ? -24.054 44.396 15.799 1.00 60.56 572 LEU A N 1
ATOM 4691 C CA . LEU A 1 572 ? -23.632 45.100 17.008 1.00 60.56 572 LEU A CA 1
ATOM 4692 C C . LEU A 1 572 ? -23.625 46.619 16.798 1.00 60.56 572 LEU A C 1
ATOM 4694 O O . LEU A 1 572 ? -24.091 47.352 17.660 1.00 60.56 572 LEU A O 1
ATOM 4698 N N . GLN A 1 573 ? -23.154 47.095 15.645 1.00 62.88 573 GLN A N 1
ATOM 4699 C CA . GLN A 1 573 ? -23.104 48.520 15.320 1.00 62.88 573 GLN A CA 1
ATOM 4700 C C . GLN A 1 573 ? -24.514 49.119 15.181 1.00 62.88 573 GLN A C 1
ATOM 4702 O O . GLN A 1 573 ? -24.786 50.171 15.757 1.00 62.88 573 GLN A O 1
ATOM 4707 N N . ILE A 1 574 ? -25.449 48.402 14.542 1.00 66.50 574 ILE A N 1
ATOM 4708 C CA . ILE A 1 574 ? -26.878 48.774 14.503 1.00 66.50 574 ILE A CA 1
ATOM 4709 C C . ILE A 1 574 ? -27.461 48.848 15.926 1.00 66.50 574 ILE A C 1
ATOM 4711 O O . ILE A 1 574 ? -28.207 49.778 16.235 1.00 66.50 574 ILE A O 1
ATOM 4715 N N . TYR A 1 575 ? -27.114 47.901 16.805 1.00 63.91 575 TYR A N 1
ATOM 4716 C CA . TYR A 1 575 ? -27.558 47.905 18.202 1.00 63.91 575 TYR A CA 1
ATOM 4717 C C . TYR A 1 575 ? -26.983 49.100 18.984 1.00 63.91 575 TYR A C 1
ATOM 4719 O O . TYR A 1 575 ? -27.738 49.849 19.598 1.00 63.91 575 TYR A O 1
ATOM 4727 N N . CYS A 1 576 ? -25.674 49.346 18.894 1.00 68.00 576 CYS A N 1
ATOM 4728 C CA . CYS A 1 576 ? -24.997 50.480 19.528 1.00 68.00 576 CYS A CA 1
ATOM 4729 C C . CYS A 1 576 ? -25.582 51.832 19.089 1.00 68.00 576 CYS A C 1
ATOM 4731 O O . CYS A 1 576 ? -25.912 52.658 19.940 1.00 68.00 576 CYS A O 1
ATOM 4733 N N . MET A 1 577 ? -25.804 52.033 17.783 1.00 70.62 577 MET A N 1
ATOM 4734 C CA . MET A 1 577 ? -26.458 53.238 17.256 1.00 70.62 577 MET A CA 1
ATOM 4735 C C . MET A 1 577 ? -27.879 53.419 17.816 1.00 70.62 577 MET A C 1
ATOM 4737 O O . MET A 1 577 ? -28.298 54.545 18.086 1.00 70.62 577 MET A O 1
ATOM 4741 N N . LYS A 1 578 ? -28.620 52.321 18.012 1.00 68.31 578 LYS A N 1
ATOM 4742 C CA . LYS A 1 578 ? -29.996 52.325 18.532 1.00 68.31 578 LYS A CA 1
ATOM 4743 C C . LYS A 1 578 ? -30.071 52.619 20.035 1.00 68.31 578 LYS A C 1
ATOM 4745 O O . LYS A 1 578 ? -30.989 53.312 20.460 1.00 68.31 578 LYS A O 1
ATOM 4750 N N . GLU A 1 579 ? -29.080 52.171 20.804 1.00 73.06 579 GLU A N 1
ATOM 4751 C CA . GLU A 1 579 ? -28.873 52.537 22.215 1.00 73.06 579 GLU A CA 1
ATOM 4752 C C . GLU A 1 579 ? -28.244 53.939 22.389 1.00 73.06 579 GLU A C 1
ATOM 4754 O O . GLU A 1 579 ? -27.982 54.381 23.507 1.00 73.06 579 GLU A O 1
ATOM 4759 N N . GLY A 1 580 ? -27.987 54.669 21.296 1.00 62.22 580 GLY A N 1
ATOM 4760 C CA . GLY A 1 580 ? -27.411 56.017 21.329 1.00 62.22 580 GLY A CA 1
ATOM 4761 C C . GLY A 1 580 ? -25.918 56.065 21.679 1.00 62.22 580 GLY A C 1
ATOM 4762 O O . GLY A 1 580 ? -25.394 57.146 21.969 1.00 62.22 580 GLY A O 1
ATOM 4763 N N . VAL A 1 581 ? -25.226 54.922 21.637 1.00 66.06 581 VAL A N 1
ATOM 4764 C CA . VAL A 1 581 ? -23.769 54.842 21.780 1.00 66.06 581 VAL A CA 1
ATOM 4765 C C . VAL A 1 581 ? -23.136 55.538 20.577 1.00 66.06 581 VAL A C 1
ATOM 4767 O O . VAL A 1 581 ? -23.391 55.179 19.429 1.00 66.06 581 VAL A O 1
ATOM 4770 N N . LYS A 1 582 ? -22.325 56.562 20.846 1.00 64.94 582 LYS A N 1
ATOM 4771 C CA . LYS 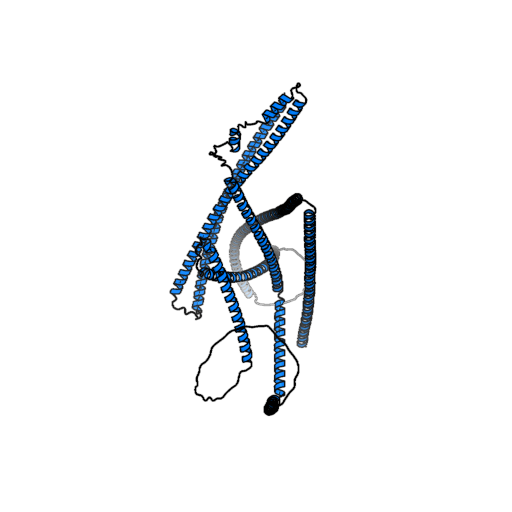A 1 582 ? -21.560 57.285 19.824 1.00 64.94 582 LYS A CA 1
ATOM 4772 C C . LYS A 1 582 ? -20.214 56.609 19.611 1.00 64.94 582 LYS A C 1
ATOM 4774 O O . LYS A 1 582 ? -19.631 56.121 20.577 1.00 64.94 582 LYS A O 1
ATOM 4779 N N . ASP A 1 583 ? -19.699 56.662 18.387 1.00 68.12 583 ASP A N 1
ATOM 4780 C CA . ASP A 1 583 ? -18.342 56.206 18.089 1.00 68.12 583 ASP A CA 1
ATOM 4781 C C . ASP A 1 583 ? -17.314 56.988 18.922 1.00 68.12 583 ASP A C 1
ATOM 4783 O O . ASP A 1 583 ? -17.314 58.223 18.954 1.00 68.12 583 ASP A O 1
ATOM 4787 N N . VAL A 1 584 ? -16.444 56.258 19.622 1.00 70.81 584 VAL A N 1
ATOM 4788 C CA . VAL A 1 584 ? -15.413 56.819 20.503 1.00 70.81 584 VAL A CA 1
ATOM 4789 C C . VAL A 1 584 ? -14.054 56.666 19.831 1.00 70.81 584 VAL A C 1
ATOM 4791 O O . VAL A 1 584 ? -13.440 55.604 19.895 1.00 70.81 584 VAL A O 1
ATOM 4794 N N . ASN A 1 585 ? -13.561 57.735 19.202 1.00 80.31 585 ASN A N 1
ATOM 4795 C CA . ASN A 1 585 ? -12.210 57.746 18.645 1.00 80.31 585 ASN A CA 1
ATOM 4796 C C . ASN A 1 585 ? -11.175 57.891 19.777 1.00 80.31 585 ASN A C 1
ATOM 4798 O O . ASN A 1 585 ? -10.929 58.993 20.273 1.00 80.31 585 ASN A O 1
ATOM 4802 N N . ILE A 1 586 ? -10.592 56.769 20.212 1.00 84.25 586 ILE A N 1
ATOM 4803 C CA . ILE A 1 586 ? -9.642 56.729 21.334 1.00 84.25 586 ILE A CA 1
ATOM 4804 C C . ILE A 1 586 ? -8.399 57.609 21.080 1.00 84.25 586 ILE A C 1
ATOM 4806 O O . ILE A 1 586 ? -8.103 58.425 21.955 1.00 84.25 586 ILE A O 1
ATOM 4810 N N . PRO A 1 587 ? -7.726 57.556 19.911 1.00 85.38 587 PRO A N 1
ATOM 4811 C CA . PRO A 1 587 ? -6.674 58.508 19.543 1.00 85.38 587 PRO A CA 1
ATOM 4812 C C . PRO A 1 587 ? -7.031 59.995 19.721 1.00 85.38 587 PRO A C 1
ATOM 4814 O O . PRO A 1 587 ? -6.216 60.759 20.241 1.00 85.38 587 PRO A O 1
ATOM 4817 N N . ASP A 1 588 ? -8.247 60.422 19.353 1.00 87.75 588 ASP A N 1
ATOM 4818 C CA . ASP A 1 588 ? -8.677 61.818 19.550 1.00 87.75 588 ASP A CA 1
ATOM 4819 C C . ASP A 1 588 ? -8.902 62.156 21.031 1.00 87.75 588 ASP A C 1
ATOM 4821 O O . ASP A 1 588 ? -8.638 63.287 21.444 1.00 87.75 588 ASP A O 1
ATOM 4825 N N . LEU A 1 589 ? -9.368 61.199 21.844 1.00 87.62 589 LEU A N 1
ATOM 4826 C CA . LEU A 1 589 ? -9.518 61.391 23.289 1.00 87.62 589 LEU A CA 1
ATOM 4827 C C . LEU A 1 589 ? -8.174 61.415 24.024 1.00 87.62 589 LEU A C 1
ATOM 4829 O O . LEU A 1 589 ? -8.001 62.255 24.902 1.00 87.62 589 LEU A O 1
ATOM 4833 N N . ILE A 1 590 ? -7.217 60.557 23.656 1.00 87.94 590 ILE A N 1
ATOM 4834 C CA . ILE A 1 590 ? -5.849 60.593 24.204 1.00 87.94 590 ILE A CA 1
ATOM 4835 C C . ILE A 1 590 ? -5.236 61.970 23.925 1.00 87.94 590 ILE A C 1
ATOM 4837 O O . ILE A 1 590 ? -4.845 62.670 24.854 1.00 87.94 590 ILE A O 1
ATOM 4841 N N . LYS A 1 591 ? -5.307 62.434 22.673 1.00 91.19 591 LYS A N 1
ATOM 4842 C CA . LYS A 1 591 ? -4.836 63.765 22.267 1.00 91.19 591 LYS A CA 1
ATOM 4843 C C . LYS A 1 591 ? -5.519 64.918 23.019 1.00 91.19 591 LYS A C 1
ATOM 4845 O O . LYS A 1 591 ? -4.889 65.945 23.263 1.00 91.19 591 LYS A O 1
ATOM 4850 N N . GLN A 1 592 ? -6.795 64.781 23.390 1.00 90.12 592 GLN A N 1
ATOM 4851 C CA . GLN A 1 592 ? -7.488 65.762 24.237 1.00 90.12 592 GLN A CA 1
ATOM 4852 C C . GLN A 1 592 ? -7.014 65.712 25.696 1.00 90.12 592 GLN A C 1
ATOM 4854 O O . GLN A 1 592 ? -6.873 66.765 26.315 1.00 90.12 592 GLN A O 1
ATOM 4859 N N . LEU A 1 593 ? -6.737 64.524 26.242 1.00 90.25 593 LEU A N 1
ATOM 4860 C CA . LEU A 1 593 ? -6.175 64.370 27.587 1.00 90.25 593 LEU A CA 1
ATOM 4861 C C . LEU A 1 593 ? -4.741 64.897 27.685 1.00 90.25 593 LEU A C 1
ATOM 4863 O O . LEU A 1 593 ? -4.419 65.518 28.692 1.00 90.25 593 LEU A O 1
ATOM 4867 N N . ASP A 1 594 ? -3.918 64.729 26.648 1.00 90.38 594 ASP A N 1
ATOM 4868 C CA . ASP A 1 594 ? -2.559 65.285 26.598 1.00 90.38 594 ASP A CA 1
ATOM 4869 C C . ASP A 1 594 ? -2.596 66.825 26.665 1.00 90.38 594 ASP A C 1
ATOM 4871 O O . ASP A 1 594 ? -1.975 67.433 27.536 1.00 90.38 594 ASP A O 1
ATOM 4875 N N . ILE A 1 595 ? -3.433 67.460 25.828 1.00 91.19 595 ILE A N 1
ATOM 4876 C CA . ILE A 1 595 ? -3.652 68.921 25.823 1.00 91.19 595 ILE A CA 1
ATOM 4877 C C . ILE A 1 595 ? -4.197 69.426 27.172 1.00 91.19 595 ILE A C 1
ATOM 4879 O O . ILE A 1 595 ? -3.898 70.549 27.583 1.00 91.19 595 ILE A O 1
ATOM 4883 N N . LEU A 1 596 ? -5.004 68.620 27.870 1.00 87.69 596 LEU A N 1
ATOM 4884 C CA . LEU A 1 596 ? -5.468 68.943 29.220 1.00 87.69 596 LEU A CA 1
ATOM 4885 C C . LEU A 1 596 ? -4.357 68.769 30.264 1.00 87.69 596 LEU A C 1
ATOM 4887 O O . LEU A 1 596 ? -4.262 69.601 31.161 1.00 87.69 596 LEU A O 1
ATOM 4891 N N . GLY A 1 597 ? -3.517 67.738 30.147 1.00 85.62 597 GLY A N 1
ATOM 4892 C CA . GLY A 1 597 ? -2.405 67.445 31.055 1.00 85.62 597 GLY A CA 1
ATOM 4893 C C . GLY A 1 597 ? -1.307 68.513 31.057 1.00 85.62 597 GLY A C 1
ATOM 4894 O O . GLY A 1 597 ? -0.766 68.820 32.117 1.00 85.62 597 GLY A O 1
ATOM 4895 N N . ASP A 1 598 ? -1.055 69.150 29.910 1.00 88.12 598 ASP A N 1
ATOM 4896 C CA . ASP A 1 598 ? -0.125 70.285 29.772 1.00 88.12 598 ASP A CA 1
ATOM 4897 C C . ASP A 1 598 ? -0.595 71.573 30.498 1.00 88.12 598 ASP A C 1
ATOM 4899 O O . ASP A 1 598 ? 0.136 72.567 30.577 1.00 88.12 598 ASP A O 1
ATOM 4903 N N . ASN A 1 599 ? -1.812 71.599 31.058 1.00 85.50 599 ASN A N 1
ATOM 4904 C CA . ASN A 1 599 ? -2.356 72.767 31.749 1.00 85.50 599 ASN A CA 1
ATOM 4905 C C . ASN A 1 599 ? -1.808 72.909 33.184 1.00 85.50 599 ASN A C 1
ATOM 4907 O O . ASN A 1 599 ? -2.307 72.307 34.136 1.00 85.50 599 ASN A O 1
ATOM 4911 N N . GLY A 1 600 ? -0.836 73.806 33.366 1.00 75.81 600 GLY A N 1
ATOM 4912 C CA . GLY A 1 600 ? -0.178 74.072 34.655 1.00 75.81 600 GLY A CA 1
ATOM 4913 C C . GLY A 1 600 ? -1.059 74.577 35.815 1.00 75.81 600 GLY A C 1
ATOM 4914 O O . GLY A 1 600 ? -0.532 74.783 36.905 1.00 75.81 600 GLY A O 1
ATOM 4915 N N . ASN A 1 601 ? -2.370 74.776 35.620 1.00 86.06 601 ASN A N 1
ATOM 4916 C CA . ASN A 1 601 ? -3.321 75.167 36.675 1.00 86.06 601 ASN A CA 1
ATOM 4917 C C . ASN A 1 601 ? -4.116 73.990 37.291 1.00 86.06 601 ASN A C 1
ATOM 4919 O O . ASN A 1 601 ? -4.973 74.225 38.143 1.00 86.06 601 ASN A O 1
ATOM 4923 N N . LEU A 1 602 ? -3.873 72.741 36.874 1.00 87.81 602 LEU A N 1
ATOM 4924 C CA . LEU A 1 602 ? -4.558 71.557 37.415 1.00 87.81 602 LEU A CA 1
ATOM 4925 C C . LEU A 1 602 ? -4.186 71.262 38.878 1.00 87.81 602 LEU A C 1
ATOM 4927 O O . LEU A 1 602 ? -3.008 71.280 39.243 1.00 87.81 602 LEU A O 1
ATOM 4931 N N . ARG A 1 603 ? -5.169 70.862 39.694 1.00 90.50 603 ARG A N 1
ATOM 4932 C CA . ARG A 1 603 ? -4.942 70.303 41.039 1.00 90.50 603 ARG A CA 1
ATOM 4933 C C . ARG A 1 603 ? -4.414 68.869 40.946 1.00 90.50 603 ARG A C 1
ATOM 4935 O O . ARG A 1 603 ? -4.708 68.155 39.992 1.00 90.50 603 ARG A O 1
ATOM 4942 N N . ASN A 1 604 ? -3.717 68.401 41.984 1.00 88.50 604 ASN A N 1
ATOM 4943 C CA . ASN A 1 604 ? -3.146 67.044 42.036 1.00 88.50 604 ASN A CA 1
ATOM 4944 C C . ASN A 1 604 ? -4.182 65.935 41.748 1.00 88.50 604 ASN A C 1
ATOM 4946 O O . ASN A 1 604 ? -3.866 64.959 41.077 1.00 88.50 604 ASN A O 1
ATOM 4950 N N . GLU A 1 605 ? -5.421 66.089 42.227 1.00 89.50 605 GLU A N 1
ATOM 4951 C CA . GLU A 1 605 ? -6.527 65.150 41.974 1.00 89.50 605 GLU A CA 1
ATOM 4952 C C . GLU A 1 605 ? -6.904 65.084 40.483 1.00 89.50 605 GLU A C 1
ATOM 4954 O O . GLU A 1 605 ? -7.173 64.009 39.954 1.00 89.50 605 GLU A O 1
ATOM 4959 N N . GLU A 1 606 ? -6.868 66.223 39.790 1.00 88.19 606 GLU A N 1
ATOM 4960 C CA . GLU A 1 606 ? -7.201 66.348 38.367 1.00 88.19 606 GLU A CA 1
ATOM 4961 C C . GLU A 1 606 ? -6.057 65.816 37.489 1.00 88.19 606 GLU A C 1
ATOM 4963 O O . GLU A 1 606 ? -6.308 65.105 36.520 1.00 88.19 606 GLU A O 1
ATOM 4968 N N . GLN A 1 607 ? -4.801 66.062 37.882 1.00 87.31 607 GLN A N 1
ATOM 4969 C CA . GLN A 1 607 ? -3.619 65.457 37.254 1.00 87.31 607 GLN A CA 1
ATOM 4970 C C . GLN A 1 607 ? -3.652 63.922 37.365 1.00 87.31 607 GLN A C 1
ATOM 4972 O O . GLN A 1 607 ? -3.450 63.222 36.373 1.00 87.31 607 GLN A O 1
ATOM 4977 N N . VAL A 1 608 ? -3.965 63.383 38.551 1.00 89.56 608 VAL A N 1
ATOM 4978 C CA . VAL A 1 608 ? -4.117 61.933 38.762 1.00 89.56 608 VAL A CA 1
ATOM 4979 C C . VAL A 1 608 ? -5.273 61.368 37.933 1.00 89.56 608 VAL A C 1
ATOM 4981 O O . VAL A 1 608 ? -5.106 60.315 37.320 1.00 89.56 608 VAL A O 1
ATOM 4984 N N . ALA A 1 609 ? -6.412 62.065 37.855 1.00 89.19 609 ALA A N 1
ATOM 4985 C CA . ALA A 1 609 ? -7.546 61.642 37.035 1.00 89.19 609 ALA A CA 1
ATOM 4986 C C . ALA A 1 609 ? -7.206 61.599 35.532 1.00 89.19 609 ALA A C 1
ATOM 4988 O O . ALA A 1 609 ? -7.564 60.631 34.861 1.00 89.19 609 ALA A O 1
ATOM 4989 N N . ILE A 1 610 ? -6.469 62.589 35.012 1.00 89.56 610 ILE A N 1
ATOM 4990 C CA . ILE A 1 610 ? -6.005 62.611 33.613 1.00 89.56 610 ILE A CA 1
ATOM 4991 C C . ILE A 1 610 ? -5.035 61.454 33.344 1.00 89.56 610 ILE A C 1
ATOM 4993 O O . ILE A 1 610 ? -5.243 60.698 32.399 1.00 89.56 610 ILE A O 1
ATOM 4997 N N . ILE A 1 611 ? -4.036 61.234 34.208 1.00 88.94 611 ILE A N 1
ATOM 4998 C CA . ILE A 1 611 ? -3.081 60.118 34.068 1.00 88.94 611 ILE A CA 1
ATOM 4999 C C . ILE A 1 611 ? -3.804 58.759 34.099 1.00 88.94 611 ILE A C 1
ATOM 5001 O O . ILE A 1 611 ? -3.490 57.868 33.305 1.00 88.94 611 ILE A O 1
ATOM 5005 N N . GLN A 1 612 ? -4.796 58.590 34.980 1.00 88.94 612 GLN A N 1
ATOM 5006 C CA . GLN A 1 612 ? -5.621 57.381 35.033 1.00 88.94 612 GLN A CA 1
ATOM 5007 C C . GLN A 1 612 ? -6.459 57.207 33.759 1.00 88.94 612 GLN A C 1
ATOM 5009 O O . GLN A 1 612 ? -6.479 56.111 33.200 1.00 88.94 612 GLN A O 1
ATOM 5014 N N . ALA A 1 613 ? -7.089 58.272 33.255 1.00 88.62 613 ALA A N 1
ATOM 5015 C CA . ALA A 1 613 ? -7.868 58.237 32.020 1.00 88.62 613 ALA A CA 1
ATOM 5016 C C . ALA A 1 613 ? -7.000 57.889 30.796 1.00 88.62 613 ALA A C 1
ATOM 5018 O O . ALA A 1 613 ? -7.343 56.963 30.061 1.00 88.62 613 ALA A O 1
ATOM 5019 N N . SER A 1 614 ? -5.836 58.528 30.624 1.00 89.75 614 SER A N 1
ATOM 5020 C CA . SER A 1 614 ? -4.896 58.206 29.539 1.00 89.75 614 SER A CA 1
ATOM 5021 C C . SER A 1 614 ? -4.367 56.774 29.650 1.00 89.75 614 SER A C 1
ATOM 5023 O O . SER A 1 614 ? -4.213 56.098 28.634 1.00 89.75 614 SER A O 1
ATOM 5025 N N . THR A 1 615 ? -4.157 56.261 30.870 1.00 91.25 615 THR A N 1
ATOM 5026 C CA . THR A 1 615 ? -3.776 54.854 31.099 1.00 91.25 615 THR A CA 1
ATOM 5027 C C . THR A 1 615 ? -4.892 53.890 30.684 1.00 91.25 615 THR A C 1
ATOM 5029 O O . THR A 1 615 ? -4.620 52.898 30.009 1.00 91.25 615 THR A O 1
ATOM 5032 N N . VAL A 1 616 ? -6.149 54.174 31.042 1.00 91.75 616 VAL A N 1
ATOM 5033 C CA . VAL A 1 616 ? -7.309 53.350 30.658 1.00 91.75 616 VAL A CA 1
ATOM 5034 C C . VAL A 1 616 ? -7.527 53.369 29.144 1.00 91.75 616 VAL A C 1
ATOM 5036 O O . VAL A 1 616 ? -7.714 52.306 28.555 1.00 91.75 616 VAL A O 1
ATOM 5039 N N . LEU A 1 617 ? -7.426 54.532 28.494 1.00 90.12 617 LEU A N 1
ATOM 5040 C CA . LEU A 1 617 ? -7.515 54.640 27.034 1.00 90.12 617 LEU A CA 1
ATOM 5041 C C . LEU A 1 617 ? -6.361 53.914 26.325 1.00 90.12 617 LEU A C 1
ATOM 5043 O O . LEU A 1 617 ? -6.612 53.159 25.391 1.00 90.12 617 LEU A O 1
ATOM 5047 N N . SER A 1 618 ? -5.124 54.040 26.818 1.00 90.19 618 SER A N 1
ATOM 5048 C CA . SER A 1 618 ? -3.953 53.318 26.284 1.00 90.19 618 SER A CA 1
ATOM 5049 C C . SER A 1 618 ? -4.053 51.795 26.441 1.00 90.19 618 SER A C 1
ATOM 5051 O O . SER A 1 618 ? -3.411 51.042 25.706 1.00 90.19 618 SER A O 1
ATOM 5053 N N . LEU A 1 619 ? -4.809 51.314 27.435 1.00 91.12 619 LEU A N 1
ATOM 5054 C CA . LEU A 1 619 ? -5.131 49.895 27.583 1.00 91.12 619 LEU A CA 1
ATOM 5055 C C . LEU A 1 619 ? -6.258 49.489 26.629 1.00 91.12 619 LEU A C 1
ATOM 5057 O O . LEU A 1 619 ? -6.124 48.469 25.960 1.00 91.12 619 LEU A O 1
ATOM 5061 N N . ALA A 1 620 ? -7.322 50.286 26.522 1.00 87.69 620 ALA A N 1
ATOM 5062 C CA . ALA A 1 620 ? -8.430 50.032 25.605 1.00 87.69 620 ALA A CA 1
ATOM 5063 C C . ALA A 1 620 ? -7.972 49.990 24.135 1.00 87.69 620 ALA A C 1
ATOM 5065 O O . ALA A 1 620 ? -8.338 49.064 23.420 1.00 87.69 620 ALA A O 1
ATOM 5066 N N . GLU A 1 621 ? -7.098 50.907 23.710 1.00 86.94 621 GLU A N 1
ATOM 5067 C CA . GLU A 1 621 ? -6.482 50.901 22.376 1.00 86.94 621 GLU A CA 1
ATOM 5068 C C . GLU A 1 621 ? -5.712 49.596 22.107 1.00 86.94 621 GLU A C 1
ATOM 5070 O O . GLU A 1 621 ? -5.907 48.961 21.074 1.00 86.94 621 GLU A O 1
ATOM 5075 N N . LYS A 1 622 ? -4.902 49.125 23.066 1.00 90.56 622 LYS A N 1
ATOM 5076 C CA . LYS A 1 622 ? -4.172 47.849 22.944 1.00 90.56 622 LYS A CA 1
ATOM 5077 C C . LYS A 1 622 ? -5.093 46.630 22.910 1.00 90.56 622 LYS A C 1
ATOM 5079 O O . LYS A 1 622 ? -4.759 45.648 22.254 1.00 90.56 622 LYS A O 1
ATOM 5084 N N . TRP A 1 623 ? -6.227 46.674 23.609 1.00 91.75 623 TRP A N 1
ATOM 5085 C CA . TRP A 1 623 ? -7.249 45.627 23.529 1.00 91.75 623 TRP A CA 1
ATOM 5086 C C . TRP A 1 623 ? -7.963 45.639 22.173 1.00 91.75 623 TRP A C 1
ATOM 5088 O O . TRP A 1 623 ? -8.160 44.571 21.601 1.00 91.75 623 TRP A O 1
ATOM 5098 N N . ILE A 1 624 ? -8.276 46.814 21.618 1.00 87.31 624 ILE A N 1
ATOM 5099 C CA . ILE A 1 624 ? -8.841 46.941 20.265 1.00 87.31 624 ILE A CA 1
ATOM 5100 C C . ILE A 1 624 ? -7.851 46.413 19.221 1.00 87.31 624 ILE A C 1
ATOM 5102 O O . ILE A 1 624 ? -8.217 45.523 18.466 1.00 87.31 624 ILE A O 1
ATOM 5106 N N . GLN A 1 625 ? -6.579 46.819 19.259 1.00 88.00 625 GLN A N 1
ATOM 5107 C CA . GLN A 1 625 ? -5.541 46.307 18.347 1.00 88.00 625 GLN A CA 1
ATOM 5108 C C . GLN A 1 625 ? -5.359 44.776 18.434 1.00 88.00 625 GLN A C 1
ATOM 5110 O O . GLN A 1 625 ? -5.050 44.122 17.437 1.00 88.00 625 GLN A O 1
ATOM 5115 N N . GLN A 1 626 ? -5.563 44.173 19.613 1.00 90.69 626 GLN A N 1
ATOM 5116 C CA . GLN A 1 626 ? -5.568 42.711 19.770 1.00 90.69 626 GLN A CA 1
ATOM 5117 C C . GLN A 1 626 ? -6.820 42.056 19.169 1.00 90.69 626 GLN A C 1
ATOM 5119 O O . GLN A 1 626 ? -6.711 40.973 18.595 1.00 90.69 626 GLN A O 1
ATOM 5124 N N . ILE A 1 627 ? -7.985 42.701 19.272 1.00 87.62 627 ILE A N 1
ATOM 5125 C CA . ILE A 1 627 ? -9.237 42.242 18.655 1.00 87.62 627 ILE A CA 1
ATOM 5126 C C . ILE A 1 627 ? -9.150 42.357 17.128 1.00 87.62 627 ILE A C 1
ATOM 5128 O O . ILE A 1 627 ? -9.390 41.364 16.453 1.00 87.62 627 ILE A O 1
ATOM 5132 N N . GLU A 1 628 ? -8.712 43.496 16.589 1.00 86.69 628 GLU A N 1
ATOM 5133 C CA . GLU A 1 628 ? -8.485 43.722 15.152 1.00 86.69 628 GLU A CA 1
ATOM 5134 C C . GLU A 1 628 ? -7.468 42.721 14.576 1.00 86.69 628 GLU A C 1
ATOM 5136 O O . GLU A 1 628 ? -7.683 42.137 13.514 1.00 86.69 628 GLU A O 1
ATOM 5141 N N . GLY A 1 629 ? -6.374 42.454 15.300 1.00 88.62 629 GLY A N 1
ATOM 5142 C CA . GLY A 1 629 ? -5.386 41.444 14.913 1.00 88.62 629 GLY A CA 1
ATOM 5143 C C . GLY A 1 629 ? -5.942 40.013 14.917 1.00 88.62 629 GLY A C 1
ATOM 5144 O O . GLY A 1 629 ? -5.607 39.218 14.036 1.00 88.62 629 GLY A O 1
ATOM 5145 N N . ALA A 1 630 ? -6.816 39.680 15.873 1.00 88.88 630 ALA A N 1
ATOM 5146 C CA . ALA A 1 630 ? -7.510 38.394 15.910 1.00 88.88 630 ALA A CA 1
ATOM 5147 C C . ALA A 1 630 ? -8.576 38.281 14.806 1.00 88.88 630 ALA A C 1
ATOM 5149 O O . ALA A 1 630 ? -8.693 37.234 14.172 1.00 88.88 630 ALA A O 1
ATOM 5150 N N . GLU A 1 631 ? -9.310 39.358 14.527 1.00 86.38 631 GLU A N 1
ATOM 5151 C CA . GLU A 1 631 ? -10.296 39.450 13.451 1.00 86.38 631 GLU A CA 1
ATOM 5152 C C . GLU A 1 631 ? -9.642 39.294 12.073 1.00 86.38 631 GLU A C 1
ATOM 5154 O O . GLU A 1 631 ? -10.128 38.515 11.253 1.00 86.38 631 GLU A O 1
ATOM 5159 N N . ALA A 1 632 ? -8.504 39.948 11.829 1.00 87.44 632 ALA A N 1
ATOM 5160 C CA . ALA A 1 632 ? -7.729 39.776 10.602 1.00 87.44 632 ALA A CA 1
ATOM 5161 C C . ALA A 1 632 ? -7.220 38.330 10.440 1.00 87.44 632 ALA A C 1
ATOM 5163 O O . ALA A 1 632 ? -7.293 37.763 9.348 1.00 87.44 632 ALA A O 1
ATOM 5164 N N . ALA A 1 633 ? -6.760 37.697 11.526 1.00 89.56 633 ALA A N 1
ATOM 5165 C CA . ALA A 1 633 ? -6.343 36.295 11.511 1.00 89.56 633 ALA A CA 1
ATOM 5166 C C . ALA A 1 633 ? -7.515 35.324 11.254 1.00 89.56 633 ALA A C 1
ATOM 5168 O O . ALA A 1 633 ? -7.337 34.317 10.565 1.00 89.56 633 ALA A O 1
ATOM 5169 N N . LEU A 1 634 ? -8.715 35.628 11.762 1.00 90.12 634 LEU A N 1
ATOM 5170 C CA . LEU A 1 634 ? -9.933 34.855 11.502 1.00 90.12 634 LEU A CA 1
ATOM 5171 C C . LEU A 1 634 ? -10.421 35.018 10.056 1.00 90.12 634 LEU A C 1
ATOM 5173 O O . LEU A 1 634 ? -10.731 34.015 9.418 1.00 90.12 634 LEU A O 1
ATOM 5177 N N . HIS A 1 635 ? -10.413 36.234 9.502 1.00 87.06 635 HIS A N 1
ATOM 5178 C CA . HIS A 1 635 ? -10.735 36.472 8.089 1.00 87.06 635 HIS A CA 1
ATOM 5179 C C . HIS A 1 635 ? -9.748 35.768 7.146 1.00 87.06 635 HIS A C 1
ATOM 5181 O O . HIS A 1 635 ? -10.167 35.125 6.185 1.00 87.06 635 HIS A O 1
ATOM 5187 N N . GLN A 1 636 ? -8.446 35.803 7.453 1.00 91.06 636 GLN A N 1
ATOM 5188 C CA . GLN A 1 636 ? -7.436 35.039 6.715 1.00 91.06 636 GLN A CA 1
ATOM 5189 C C . GLN A 1 636 ? -7.715 33.526 6.782 1.00 91.06 636 GLN A C 1
ATOM 5191 O O . GLN A 1 636 ? -7.633 32.838 5.766 1.00 91.06 636 GLN A O 1
ATOM 5196 N N . LYS A 1 637 ? -8.115 33.000 7.949 1.00 92.19 637 LYS A N 1
ATOM 5197 C CA . LYS A 1 637 ? -8.503 31.587 8.093 1.00 92.19 637 LYS A CA 1
ATOM 5198 C C . LYS A 1 637 ? -9.788 31.224 7.351 1.00 92.19 637 LYS A C 1
ATOM 5200 O O . LYS A 1 637 ? -9.874 30.114 6.837 1.00 92.19 637 LYS A O 1
ATOM 5205 N N . MET A 1 638 ? -10.752 32.136 7.260 1.00 94.12 638 MET A N 1
ATOM 5206 C CA . MET A 1 638 ? -11.967 31.954 6.464 1.00 94.12 638 MET A CA 1
ATOM 5207 C C . MET A 1 638 ? -11.627 31.816 4.972 1.00 94.12 638 MET A C 1
ATOM 5209 O O . MET A 1 638 ? -12.018 30.832 4.353 1.00 94.12 638 MET A O 1
ATOM 5213 N N . MET A 1 639 ? -10.805 32.724 4.436 1.00 87.81 639 MET A N 1
ATOM 5214 C CA . MET A 1 639 ? -10.344 32.700 3.037 1.00 87.81 639 MET A CA 1
ATOM 5215 C C . MET A 1 639 ? -9.540 31.430 2.699 1.00 87.81 639 MET A C 1
ATOM 5217 O O . MET A 1 639 ? -9.681 30.865 1.614 1.00 87.81 639 MET A O 1
ATOM 5221 N N . GLU A 1 640 ? -8.714 30.943 3.632 1.00 87.75 640 GLU A N 1
ATOM 5222 C CA . GLU A 1 640 ? -8.007 29.661 3.485 1.00 87.75 640 GLU A CA 1
ATOM 5223 C C . GLU A 1 640 ? -8.979 28.471 3.421 1.00 87.75 640 GLU A C 1
ATOM 5225 O O . GLU A 1 640 ? -8.846 27.622 2.540 1.00 87.75 640 GLU A O 1
ATOM 5230 N N . LEU A 1 641 ? -9.995 28.432 4.292 1.00 89.56 641 LEU A N 1
ATOM 5231 C CA . LEU A 1 641 ? -11.017 27.378 4.292 1.00 89.56 641 LEU A CA 1
ATOM 5232 C C . LEU A 1 641 ? -11.907 27.411 3.039 1.00 89.56 641 LEU A C 1
ATOM 5234 O O . LEU A 1 641 ? -12.282 26.353 2.536 1.00 89.56 641 LEU A O 1
ATOM 5238 N N . GLU A 1 642 ? -12.218 28.593 2.502 1.00 91.25 642 GLU A N 1
ATOM 5239 C CA . GLU A 1 642 ? -12.943 28.749 1.233 1.00 91.25 642 GLU A CA 1
ATOM 5240 C C . GLU A 1 642 ? -12.121 28.221 0.043 1.00 91.25 642 GLU A C 1
ATOM 5242 O O . GLU A 1 642 ? -12.643 27.475 -0.791 1.00 91.25 642 GLU A O 1
ATOM 5247 N N . SER A 1 643 ? -10.819 28.527 0.007 1.00 89.50 643 SER A N 1
ATOM 5248 C CA . SER A 1 643 ? -9.859 27.972 -0.961 1.00 89.50 643 SER A CA 1
ATOM 5249 C C . SER A 1 643 ? -9.766 26.444 -0.879 1.00 89.50 643 SER A C 1
ATOM 5251 O O . SER A 1 643 ? -9.819 25.754 -1.903 1.00 89.50 643 SER A O 1
ATOM 5253 N N . ASP A 1 644 ? -9.630 25.894 0.328 1.00 90.50 644 ASP A N 1
ATOM 5254 C CA . ASP A 1 644 ? -9.522 24.449 0.532 1.00 90.50 644 ASP A CA 1
ATOM 5255 C C . ASP A 1 644 ? -10.837 23.742 0.172 1.00 90.50 644 ASP A C 1
ATOM 5257 O O . ASP A 1 644 ? -10.818 22.705 -0.492 1.00 90.50 644 ASP A O 1
ATOM 5261 N N . MET A 1 645 ? -11.993 24.331 0.502 1.00 93.50 645 MET A N 1
ATOM 5262 C CA . MET A 1 645 ? -13.307 23.842 0.072 1.00 93.50 645 MET A CA 1
ATOM 5263 C C . MET A 1 645 ? -13.430 23.797 -1.459 1.00 93.50 645 MET A C 1
ATOM 5265 O O . MET A 1 645 ? -13.900 22.795 -2.003 1.00 93.50 645 MET A O 1
ATOM 5269 N N . GLU A 1 646 ? -12.982 24.832 -2.177 1.00 91.50 646 GLU A N 1
ATOM 5270 C CA . GLU A 1 646 ? -13.009 24.837 -3.646 1.00 91.50 646 GLU A CA 1
ATOM 5271 C C . GLU A 1 646 ? -12.104 23.735 -4.237 1.00 91.50 646 GLU A C 1
ATOM 5273 O O . GLU A 1 646 ? -12.465 23.080 -5.221 1.00 91.50 646 GLU A O 1
ATOM 5278 N N . GLN A 1 647 ? -10.950 23.472 -3.612 1.00 89.06 647 GLN A N 1
ATOM 5279 C CA . GLN A 1 647 ? -10.058 22.367 -3.982 1.00 89.06 647 GLN A CA 1
ATOM 5280 C C . GLN A 1 647 ? -10.686 20.994 -3.700 1.00 89.06 647 GLN A C 1
ATOM 5282 O O . GLN A 1 647 ? -10.644 20.123 -4.572 1.00 89.06 647 GLN A O 1
ATOM 5287 N N . PHE A 1 648 ? -11.328 20.795 -2.544 1.00 89.31 648 PHE A N 1
ATOM 5288 C CA . PHE A 1 648 ? -12.048 19.555 -2.238 1.00 89.31 648 PHE A CA 1
ATOM 5289 C C . PHE A 1 648 ? -13.209 19.308 -3.208 1.00 89.31 648 PHE A C 1
ATOM 5291 O O . PHE A 1 648 ? -13.381 18.178 -3.661 1.00 89.31 648 PHE A O 1
ATOM 5298 N N . CYS A 1 649 ? -13.952 20.345 -3.607 1.00 90.56 649 CYS A N 1
ATOM 52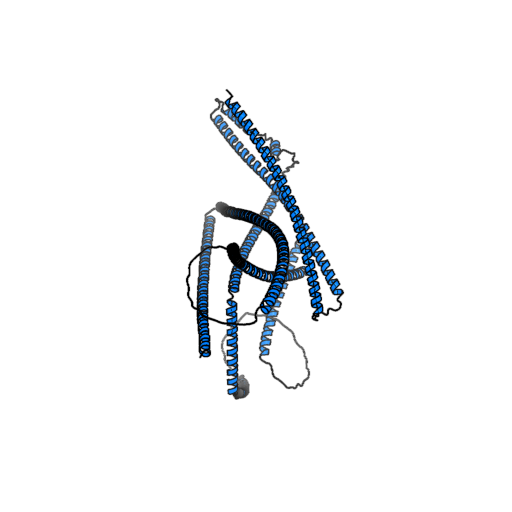99 C CA . CYS A 1 649 ? -14.987 20.239 -4.639 1.00 90.56 649 CYS A CA 1
ATOM 5300 C C . CYS A 1 649 ? -14.417 19.806 -6.003 1.00 90.56 649 CYS A C 1
ATOM 5302 O O . CYS A 1 649 ? -14.998 18.940 -6.658 1.00 90.56 649 CYS A O 1
ATOM 5304 N N . LYS A 1 650 ? -13.253 20.335 -6.411 1.00 92.81 650 LYS A N 1
ATOM 5305 C CA . LYS A 1 650 ? -12.558 19.915 -7.645 1.00 92.81 650 LYS A CA 1
ATOM 5306 C C . LYS A 1 650 ? -12.084 18.459 -7.568 1.00 92.81 650 LYS A C 1
ATOM 5308 O O . LYS A 1 650 ? -12.326 17.690 -8.493 1.00 92.81 650 LYS A O 1
ATOM 5313 N N . ILE A 1 651 ? -11.460 18.058 -6.456 1.00 88.00 651 ILE A N 1
ATOM 5314 C CA . ILE A 1 651 ? -11.009 16.673 -6.224 1.00 88.00 651 ILE A CA 1
ATOM 5315 C C . ILE A 1 651 ? -12.198 15.704 -6.228 1.00 88.00 651 ILE A C 1
ATOM 5317 O O . ILE A 1 651 ? -12.117 14.641 -6.840 1.00 88.00 651 ILE A O 1
ATOM 5321 N N . LYS A 1 652 ? -13.314 16.083 -5.593 1.00 91.25 652 LYS A N 1
ATOM 5322 C CA . LYS A 1 652 ? -14.558 15.310 -5.601 1.00 91.25 652 LYS A CA 1
ATOM 5323 C C . LYS A 1 652 ? -15.061 15.078 -7.032 1.00 91.25 652 LYS A C 1
ATOM 5325 O O . LYS A 1 652 ? -15.335 13.932 -7.370 1.00 91.25 652 LYS A O 1
ATOM 5330 N N . GLY A 1 653 ? -15.115 16.120 -7.866 1.00 89.38 653 GLY A N 1
ATOM 5331 C CA . GLY A 1 653 ? -15.548 16.008 -9.264 1.00 89.38 653 GLY A CA 1
ATOM 5332 C C . GLY A 1 653 ? -14.738 14.976 -10.056 1.00 89.38 653 GLY A C 1
ATOM 5333 O O . GLY A 1 653 ? -15.316 14.052 -10.621 1.00 89.38 653 GLY A O 1
ATOM 5334 N N . TYR A 1 654 ? -13.403 15.042 -10.000 1.00 89.69 654 TYR A N 1
ATOM 5335 C CA . TYR A 1 654 ? -12.540 14.053 -10.666 1.00 89.69 654 TYR A CA 1
ATOM 5336 C C . TYR A 1 654 ? -12.733 12.617 -10.140 1.00 89.69 654 TYR A C 1
ATOM 5338 O O . TYR A 1 654 ? -12.587 11.654 -10.893 1.00 89.69 654 TYR A O 1
ATOM 5346 N N . LEU A 1 655 ? -13.057 12.446 -8.853 1.00 85.38 655 LEU A N 1
ATOM 5347 C CA . LEU A 1 655 ? -13.356 11.130 -8.275 1.00 85.38 655 LEU A CA 1
ATOM 5348 C C . LEU A 1 655 ? -14.731 10.596 -8.704 1.00 85.38 655 LEU A C 1
ATOM 5350 O O . LEU A 1 655 ? -14.885 9.382 -8.830 1.00 85.38 655 LEU A O 1
ATOM 5354 N N . GLU A 1 656 ? -15.709 11.472 -8.944 1.00 90.31 656 GLU A N 1
ATOM 5355 C CA . GLU A 1 656 ? -17.017 11.114 -9.505 1.00 90.31 656 GLU A CA 1
ATOM 5356 C C . GLU A 1 656 ? -16.889 10.734 -10.997 1.00 90.31 656 GLU A C 1
ATOM 5358 O O . GLU A 1 656 ? -17.388 9.681 -11.395 1.00 90.31 656 GLU A O 1
ATOM 5363 N N . GLU A 1 657 ? -16.118 11.491 -11.788 1.00 90.81 657 GLU A N 1
ATOM 5364 C CA . GLU A 1 657 ? -15.800 11.181 -13.196 1.00 90.81 657 GLU A CA 1
ATOM 5365 C C . GLU A 1 657 ? -15.073 9.829 -13.358 1.00 90.81 657 GLU A C 1
ATOM 5367 O O . GLU A 1 657 ? -15.493 8.976 -14.143 1.00 90.81 657 GLU A O 1
ATOM 5372 N N . GLU A 1 658 ? -14.009 9.588 -12.583 1.00 84.88 658 GLU A N 1
ATOM 5373 C CA . GLU A 1 658 ? -13.252 8.326 -12.615 1.00 84.88 658 GLU A CA 1
ATOM 5374 C C . GLU A 1 658 ? -14.092 7.135 -12.110 1.00 84.88 658 GLU A C 1
ATOM 5376 O O . GLU A 1 658 ? -13.927 6.003 -12.577 1.00 84.88 658 GLU A O 1
ATOM 5381 N N . LEU A 1 659 ? -15.017 7.361 -11.169 1.00 84.38 659 LEU A N 1
ATOM 5382 C CA . LEU A 1 659 ? -15.958 6.337 -10.718 1.00 84.38 659 LEU A CA 1
ATOM 5383 C C . LEU A 1 659 ? -16.949 5.959 -11.829 1.00 84.38 659 LEU A C 1
ATOM 5385 O O . LEU A 1 659 ? -17.207 4.769 -12.023 1.00 84.38 659 LEU A O 1
ATOM 5389 N N . ASP A 1 660 ? -17.477 6.932 -12.571 1.00 90.81 660 ASP A N 1
ATOM 5390 C CA . ASP A 1 660 ? -18.404 6.680 -13.679 1.00 90.81 660 ASP A CA 1
ATOM 5391 C C . ASP A 1 660 ? -17.709 6.033 -14.885 1.00 90.81 660 ASP A C 1
ATOM 5393 O O . ASP A 1 660 ? -18.254 5.088 -15.462 1.00 90.81 660 ASP A O 1
ATOM 5397 N N . TYR A 1 661 ? -16.461 6.408 -15.185 1.00 89.06 661 TYR A N 1
ATOM 5398 C CA . TYR A 1 661 ? -15.625 5.687 -16.152 1.00 89.06 661 TYR A CA 1
ATOM 5399 C C . TYR A 1 661 ? -15.437 4.210 -15.758 1.00 89.06 661 TYR A C 1
ATOM 5401 O O . TYR A 1 661 ? -15.599 3.307 -16.584 1.00 89.06 661 TYR A O 1
ATOM 5409 N N . ARG A 1 662 ? -15.169 3.927 -14.474 1.00 81.00 662 ARG A N 1
ATOM 5410 C CA . ARG A 1 662 ? -15.025 2.548 -13.969 1.00 81.00 662 ARG A CA 1
ATOM 5411 C C . ARG A 1 662 ? -16.332 1.756 -13.992 1.00 81.00 662 ARG A C 1
ATOM 5413 O O . ARG A 1 662 ? -16.280 0.563 -14.289 1.00 81.00 662 ARG A O 1
ATOM 5420 N N . LYS A 1 663 ? -17.487 2.386 -13.732 1.00 89.38 663 LYS A N 1
ATOM 5421 C CA . LYS A 1 663 ? -18.808 1.760 -13.948 1.00 89.38 663 LYS A CA 1
ATOM 5422 C C . LYS A 1 663 ? -18.979 1.387 -15.419 1.00 89.38 663 LYS A C 1
ATOM 5424 O O . LYS A 1 663 ? -19.219 0.225 -15.719 1.00 89.38 663 LYS A O 1
ATOM 5429 N N . GLN A 1 664 ? -18.739 2.327 -16.335 1.00 88.31 664 GLN A N 1
ATOM 5430 C CA . GLN A 1 664 ? -18.892 2.092 -17.771 1.00 88.31 664 GLN A CA 1
ATOM 5431 C C . GLN A 1 664 ? -17.972 0.969 -18.285 1.00 88.31 664 GLN A C 1
ATOM 5433 O O . GLN A 1 664 ? -18.401 0.134 -19.081 1.00 88.31 664 GLN A O 1
ATOM 5438 N N . ALA A 1 665 ? -16.724 0.904 -17.810 1.00 83.19 665 ALA A N 1
ATOM 5439 C CA . ALA A 1 665 ? -15.795 -0.178 -18.138 1.00 83.19 665 ALA A CA 1
ATOM 5440 C C . ALA A 1 665 ? -16.256 -1.543 -17.584 1.00 83.19 665 ALA A C 1
ATOM 5442 O O . ALA A 1 665 ? -16.105 -2.568 -18.253 1.00 83.19 665 ALA A O 1
ATOM 5443 N N . LEU A 1 666 ? -16.852 -1.566 -16.386 1.00 82.38 666 LEU A N 1
ATOM 5444 C CA . LEU A 1 666 ? -17.434 -2.767 -15.784 1.00 82.38 666 LEU A CA 1
ATOM 5445 C C . LEU A 1 666 ? -18.691 -3.236 -16.538 1.00 82.38 666 LEU A C 1
ATOM 5447 O O . LEU A 1 666 ? -18.826 -4.428 -16.806 1.00 82.38 666 LEU A O 1
ATOM 5451 N N . ASP A 1 667 ? -19.565 -2.317 -16.949 1.00 90.38 667 ASP A N 1
ATOM 5452 C CA . ASP A 1 667 ? -20.758 -2.620 -17.746 1.00 90.38 667 ASP A CA 1
ATOM 5453 C C . ASP A 1 667 ? -20.380 -3.177 -19.129 1.00 90.38 667 ASP A C 1
ATOM 5455 O O . ASP A 1 667 ? -20.942 -4.178 -19.577 1.00 90.38 667 ASP A O 1
ATOM 5459 N N . GLN A 1 668 ? -19.360 -2.603 -19.781 1.00 85.75 668 GLN A N 1
ATOM 5460 C CA . GLN A 1 668 ? -18.787 -3.153 -21.018 1.00 85.75 668 GLN A CA 1
ATOM 5461 C C . GLN A 1 668 ? -18.215 -4.564 -20.811 1.00 85.75 668 GLN A C 1
ATOM 5463 O O . GLN A 1 668 ? -18.399 -5.434 -21.667 1.00 85.75 668 GLN A O 1
ATOM 5468 N N . ALA A 1 669 ? -17.557 -4.824 -19.676 1.00 82.06 669 ALA A N 1
ATOM 5469 C CA . ALA A 1 669 ? -17.059 -6.156 -19.340 1.00 82.06 669 ALA A CA 1
ATOM 5470 C C . ALA A 1 669 ? -18.205 -7.161 -19.118 1.00 82.06 669 ALA A C 1
ATOM 5472 O O . ALA A 1 669 ? -18.137 -8.270 -19.650 1.00 82.06 669 ALA A O 1
ATOM 5473 N N . TYR A 1 670 ? -19.280 -6.780 -18.418 1.00 81.38 670 TYR A N 1
ATOM 5474 C CA . TYR A 1 670 ? -20.468 -7.625 -18.244 1.00 81.38 670 TYR A CA 1
ATOM 5475 C C . TYR A 1 670 ? -21.175 -7.924 -19.568 1.00 81.38 670 TYR A C 1
ATOM 5477 O O . TYR A 1 670 ? -21.455 -9.089 -19.849 1.00 81.38 670 TYR A O 1
ATOM 5485 N N . MET A 1 671 ? -21.390 -6.915 -20.418 1.00 90.88 671 MET A N 1
ATOM 5486 C CA . MET A 1 671 ? -21.922 -7.118 -21.771 1.00 90.88 671 MET A CA 1
ATOM 5487 C C . MET A 1 671 ? -21.047 -8.096 -22.564 1.00 90.88 671 MET A C 1
ATOM 5489 O O . MET A 1 671 ? -21.559 -9.021 -23.195 1.00 90.88 671 MET A O 1
ATOM 5493 N N . ARG A 1 672 ? -19.716 -7.961 -22.482 1.00 85.62 672 ARG A N 1
ATOM 5494 C CA . ARG A 1 672 ? -18.797 -8.854 -23.196 1.00 85.62 672 ARG A CA 1
ATOM 5495 C C . ARG A 1 672 ? -18.766 -10.280 -22.632 1.00 85.62 672 ARG A C 1
ATOM 5497 O O . ARG A 1 672 ? -18.539 -11.219 -23.397 1.00 85.62 672 ARG A O 1
ATOM 5504 N N . ILE A 1 673 ? -19.006 -10.462 -21.333 1.00 81.19 673 ILE A N 1
ATOM 5505 C CA . ILE A 1 673 ? -19.211 -11.784 -20.722 1.00 81.19 673 ILE A CA 1
ATOM 5506 C C . ILE A 1 673 ? -20.497 -12.410 -21.272 1.00 81.19 673 ILE A C 1
ATOM 5508 O O . ILE A 1 673 ? -20.432 -13.517 -21.799 1.00 81.19 673 ILE A O 1
ATOM 5512 N N . GLN A 1 674 ? -21.618 -11.682 -21.279 1.00 86.62 674 GLN A N 1
ATOM 5513 C CA . GLN A 1 674 ? -22.896 -12.176 -21.813 1.00 86.62 674 GLN A CA 1
ATOM 5514 C C . GLN A 1 674 ? -22.809 -12.546 -23.305 1.00 86.62 674 GLN A C 1
ATOM 5516 O O . GLN A 1 674 ? -23.326 -13.584 -23.715 1.00 86.62 674 GLN A O 1
ATOM 5521 N N . GLU A 1 675 ? -22.098 -11.762 -24.125 1.00 88.75 675 GLU A N 1
ATOM 5522 C CA . GLU A 1 675 ? -21.812 -12.112 -25.527 1.00 88.75 675 GLU A CA 1
ATOM 5523 C C . GLU A 1 675 ? -21.039 -13.437 -25.657 1.00 88.75 675 GLU A C 1
ATOM 5525 O O . GLU A 1 675 ? -21.315 -14.241 -26.554 1.00 88.75 675 GLU A O 1
ATOM 5530 N N . LEU A 1 676 ? -20.056 -13.675 -24.783 1.00 82.81 676 LEU A N 1
ATOM 5531 C CA . LEU A 1 676 ? -19.254 -14.900 -24.772 1.00 82.81 676 LEU A CA 1
ATOM 5532 C C . LEU A 1 676 ? -20.053 -16.103 -24.258 1.00 82.81 676 LEU A C 1
ATOM 5534 O O . LEU A 1 676 ? -19.957 -17.178 -24.848 1.00 82.81 676 LEU A O 1
ATOM 5538 N N . GLU A 1 677 ? -20.875 -15.924 -23.226 1.00 81.62 677 GLU A N 1
ATOM 5539 C CA . GLU A 1 677 ? -21.785 -16.944 -22.695 1.00 81.62 677 GLU A CA 1
ATOM 5540 C C . GLU A 1 677 ? -22.843 -17.338 -23.730 1.00 81.62 677 GLU A C 1
ATOM 5542 O O . GLU A 1 677 ? -23.026 -18.525 -23.992 1.00 81.62 677 GLU A O 1
ATOM 5547 N N . ALA A 1 678 ? -23.462 -16.368 -24.411 1.00 81.62 678 ALA A N 1
ATOM 5548 C CA . ALA A 1 678 ? -24.388 -16.626 -25.512 1.00 81.62 678 ALA A CA 1
ATOM 5549 C C . ALA A 1 678 ? -23.696 -17.328 -26.695 1.00 81.62 678 ALA A C 1
ATOM 5551 O O . ALA A 1 678 ? -24.257 -18.251 -27.287 1.00 81.62 678 ALA A O 1
ATOM 5552 N N . THR A 1 679 ? -22.457 -16.947 -27.027 1.00 83.06 679 THR A N 1
ATOM 5553 C CA . THR A 1 679 ? -21.658 -17.630 -28.063 1.00 83.06 679 THR A CA 1
ATOM 5554 C C . THR A 1 679 ? -21.371 -19.086 -27.679 1.00 83.06 679 THR A C 1
ATOM 5556 O O . THR A 1 679 ? -21.521 -19.984 -28.507 1.00 83.06 679 THR A O 1
ATOM 5559 N N . LEU A 1 680 ? -20.999 -19.334 -26.420 1.00 73.19 680 LEU A N 1
ATOM 5560 C CA . LEU A 1 680 ? -20.715 -20.666 -25.885 1.00 73.19 680 LEU A CA 1
ATOM 5561 C C . LEU A 1 680 ? -21.981 -21.532 -25.815 1.00 73.19 680 LEU A C 1
ATOM 5563 O O . LEU A 1 680 ? -21.944 -22.698 -26.197 1.00 73.19 680 LEU A O 1
ATOM 5567 N N . TYR A 1 681 ? -23.114 -20.961 -25.404 1.00 76.75 681 TYR A N 1
ATOM 5568 C CA . TYR A 1 681 ? -24.403 -21.650 -25.360 1.00 76.75 681 TYR A CA 1
ATOM 5569 C C . TYR A 1 681 ? -24.891 -22.039 -26.765 1.00 76.75 681 TYR A C 1
ATOM 5571 O O . TYR A 1 681 ? -25.305 -23.177 -26.983 1.00 76.75 681 TYR A O 1
ATOM 5579 N N . ASN A 1 682 ? -24.748 -21.143 -27.749 1.00 76.56 682 ASN A N 1
ATOM 5580 C CA . ASN A 1 682 ? -25.037 -21.440 -29.155 1.00 76.56 682 ASN A CA 1
ATOM 5581 C C . ASN A 1 682 ? -24.125 -22.541 -29.726 1.00 76.56 682 ASN A C 1
ATOM 5583 O O . ASN A 1 682 ? -24.594 -23.370 -30.504 1.00 76.56 682 ASN A O 1
ATOM 5587 N N . ALA A 1 683 ? -22.845 -22.584 -29.336 1.00 73.44 683 ALA A N 1
ATOM 5588 C CA . ALA A 1 683 ? -21.939 -23.665 -29.727 1.00 73.44 683 ALA A CA 1
ATOM 5589 C C . ALA A 1 683 ? -22.365 -25.015 -29.116 1.00 73.44 683 ALA A C 1
ATOM 5591 O O . ALA A 1 683 ? -22.473 -26.006 -29.836 1.00 73.44 683 ALA A O 1
ATOM 5592 N N . LEU A 1 684 ? -22.702 -25.040 -27.819 1.00 64.88 684 LEU A N 1
ATOM 5593 C CA . LEU A 1 684 ? -23.204 -26.241 -27.138 1.00 64.88 684 LEU A CA 1
ATOM 5594 C C . LEU A 1 684 ? -24.526 -26.757 -27.730 1.00 64.88 684 LEU A C 1
ATOM 5596 O O . LEU A 1 684 ? -24.725 -27.967 -27.792 1.00 64.88 684 LEU A O 1
ATOM 5600 N N . GLN A 1 685 ? -25.419 -25.879 -28.202 1.00 67.06 685 GLN A N 1
ATOM 5601 C CA . GLN A 1 685 ? -26.650 -26.308 -28.881 1.00 67.06 685 GLN A CA 1
ATOM 5602 C C . GLN A 1 685 ? -26.408 -26.938 -30.265 1.00 67.06 685 GLN A C 1
ATOM 5604 O O . GLN A 1 685 ? -27.243 -27.716 -30.726 1.00 67.06 685 GLN A O 1
ATOM 5609 N N . GLN A 1 686 ? -25.289 -26.636 -30.933 1.00 63.38 686 GLN A N 1
ATOM 5610 C CA . GLN A 1 686 ? -24.958 -27.233 -32.233 1.00 63.38 686 GLN A CA 1
ATOM 5611 C C . GLN A 1 686 ? -24.356 -28.645 -32.089 1.00 63.38 686 GLN A C 1
ATOM 5613 O O . GLN A 1 686 ? -24.577 -29.496 -32.953 1.00 63.38 686 GLN A O 1
ATOM 5618 N N . GLU A 1 687 ? -23.677 -28.947 -30.977 1.00 51.44 687 GLU A N 1
ATOM 5619 C CA . GLU A 1 687 ? -23.139 -30.283 -30.675 1.00 51.44 687 GLU A CA 1
ATOM 5620 C C . GLU A 1 687 ? -24.146 -31.176 -29.925 1.00 51.44 687 GLU A C 1
ATOM 5622 O O . GLU A 1 687 ? -23.978 -31.532 -28.760 1.00 51.44 687 GLU A O 1
ATOM 5627 N N . THR A 1 688 ? -25.182 -31.632 -30.634 1.00 52.28 688 THR A N 1
ATOM 5628 C CA . THR A 1 688 ? -26.236 -32.526 -30.095 1.00 52.28 688 THR A CA 1
ATOM 5629 C C . THR A 1 688 ? -25.760 -33.916 -29.623 1.00 52.28 688 THR A C 1
ATOM 5631 O O . THR A 1 688 ? -26.575 -34.713 -29.156 1.00 52.28 688 THR A O 1
ATOM 5634 N N . VAL A 1 689 ? -24.460 -34.238 -29.718 1.00 53.12 689 VAL A N 1
ATOM 5635 C CA . VAL A 1 689 ? -23.886 -35.546 -29.341 1.00 53.12 689 VAL A CA 1
ATOM 5636 C C . VAL A 1 689 ? -22.564 -35.414 -28.563 1.00 53.12 689 VAL A C 1
ATOM 5638 O O . VAL A 1 689 ? -21.558 -36.028 -28.911 1.00 53.12 689 VAL A O 1
ATOM 5641 N N . ILE A 1 690 ? -22.572 -34.677 -27.448 1.00 53.28 690 ILE A N 1
ATOM 5642 C CA . ILE A 1 690 ? -21.627 -34.930 -26.344 1.00 53.28 690 ILE A CA 1
ATOM 5643 C C . ILE A 1 690 ? -22.389 -35.588 -25.192 1.00 53.28 690 ILE A C 1
ATOM 5645 O O . ILE A 1 690 ? -23.034 -34.933 -24.374 1.00 53.28 690 ILE A O 1
ATOM 5649 N N . LYS A 1 691 ? -22.306 -36.921 -25.117 1.00 50.94 691 LYS A N 1
ATOM 5650 C CA . LYS A 1 691 ? -22.750 -37.669 -23.936 1.00 50.94 691 LYS A CA 1
ATOM 5651 C C . LYS A 1 691 ? -21.752 -37.423 -22.806 1.00 50.94 691 LYS A C 1
ATOM 5653 O O . LYS A 1 691 ? -20.609 -37.871 -22.881 1.00 50.94 691 LYS A O 1
ATOM 5658 N N . PHE A 1 692 ? -22.184 -36.733 -21.753 1.00 44.75 692 PHE A N 1
ATOM 5659 C CA . PHE A 1 692 ? -21.377 -36.526 -20.548 1.00 44.75 692 PHE A CA 1
ATOM 5660 C C . PHE A 1 692 ? -20.897 -37.873 -19.975 1.00 44.75 692 PHE A C 1
ATOM 5662 O O . PHE A 1 692 ? -21.702 -38.651 -19.466 1.00 44.75 692 PHE A O 1
ATOM 5669 N N . GLY A 1 693 ? -19.587 -38.134 -20.049 1.00 53.31 693 GLY A N 1
ATOM 5670 C CA . GLY A 1 693 ? -18.938 -39.304 -19.442 1.00 53.31 693 GLY A CA 1
ATOM 5671 C C . GLY A 1 693 ? -17.972 -40.076 -20.348 1.00 53.31 693 GLY A C 1
ATOM 5672 O O . GLY A 1 693 ? -17.090 -40.756 -19.829 1.00 53.31 693 GLY A O 1
ATOM 5673 N N . GLU A 1 694 ? -18.081 -39.964 -21.675 1.00 54.09 694 GLU A N 1
ATOM 5674 C CA . GLU A 1 694 ? -17.123 -40.591 -22.602 1.00 54.09 694 GLU A CA 1
ATOM 5675 C C . GLU A 1 694 ? -15.878 -39.700 -22.788 1.00 54.09 694 GLU A C 1
ATOM 5677 O O . GLU A 1 694 ? -15.982 -38.475 -22.881 1.00 54.09 694 GLU A O 1
ATOM 5682 N N . LEU A 1 695 ? -14.676 -40.296 -22.828 1.00 51.66 695 LEU A N 1
ATOM 5683 C CA . LEU A 1 695 ? -13.450 -39.541 -23.112 1.00 51.66 695 LEU A CA 1
ATOM 5684 C C . LEU A 1 695 ? -13.466 -39.063 -24.569 1.00 51.66 695 LEU A C 1
ATOM 5686 O O . LEU A 1 695 ? -13.589 -39.875 -25.486 1.00 51.66 695 LEU A O 1
ATOM 5690 N N . LEU A 1 696 ? -13.249 -37.759 -24.774 1.00 62.31 696 LEU A N 1
ATOM 5691 C CA . LEU A 1 696 ? -12.998 -37.174 -26.095 1.00 62.31 696 LEU A CA 1
ATOM 5692 C C . LEU A 1 696 ? -11.910 -37.970 -26.825 1.00 62.31 696 LEU A C 1
ATOM 5694 O O . LEU A 1 696 ? -10.830 -38.193 -26.267 1.00 62.31 696 LEU A O 1
ATOM 5698 N N . SER A 1 697 ? -12.169 -38.352 -28.078 1.00 72.38 697 SER A N 1
ATOM 5699 C CA . SER A 1 697 ? -11.167 -39.029 -28.908 1.00 72.38 697 SER A CA 1
ATOM 5700 C C . SER A 1 697 ? -9.922 -38.152 -29.084 1.00 72.38 697 SER A C 1
ATOM 5702 O O . SER A 1 697 ? -10.017 -36.924 -29.066 1.00 72.38 697 SER A O 1
ATOM 5704 N N . GLU A 1 698 ? -8.748 -38.756 -29.292 1.00 73.94 698 GLU A N 1
ATOM 5705 C CA . GLU A 1 698 ? -7.487 -38.007 -29.445 1.00 73.94 698 GLU A CA 1
ATOM 5706 C C . GLU A 1 698 ? -7.579 -36.925 -30.534 1.00 73.94 698 GLU A C 1
ATOM 5708 O O . GLU A 1 698 ? -7.081 -35.817 -30.349 1.00 73.94 698 GLU A O 1
ATOM 5713 N N . LYS A 1 699 ? -8.308 -37.204 -31.625 1.00 77.69 699 LYS A N 1
ATOM 5714 C CA . LYS A 1 699 ? -8.579 -36.238 -32.698 1.00 77.69 699 LYS A CA 1
ATOM 5715 C C . LYS A 1 699 ? -9.393 -35.033 -32.210 1.00 77.69 699 LYS A C 1
ATOM 5717 O O . LYS A 1 699 ? -9.002 -33.905 -32.486 1.00 77.69 699 LYS A O 1
ATOM 5722 N N . GLN A 1 700 ? -10.471 -35.253 -31.453 1.00 72.19 700 GLN A N 1
ATOM 5723 C CA . GLN A 1 700 ? -11.271 -34.166 -30.867 1.00 72.19 700 GLN A CA 1
ATOM 5724 C C . GLN A 1 700 ? -10.480 -33.382 -29.811 1.00 72.19 700 GLN A C 1
ATOM 5726 O O . GLN A 1 700 ? -10.601 -32.162 -29.741 1.00 72.19 700 GLN A O 1
ATOM 5731 N N . GLN A 1 701 ? -9.633 -34.050 -29.017 1.00 70.31 701 GLN A N 1
ATOM 5732 C CA . GLN A 1 701 ? -8.735 -33.365 -28.081 1.00 70.31 701 GLN A CA 1
ATOM 5733 C C . GLN A 1 701 ? -7.736 -32.462 -28.816 1.00 70.31 701 GLN A C 1
ATOM 5735 O O . GLN A 1 701 ? -7.500 -31.339 -28.374 1.00 70.31 701 GLN A O 1
ATOM 5740 N N . GLU A 1 702 ? -7.167 -32.914 -29.934 1.00 81.00 702 GLU A N 1
ATOM 5741 C CA . GLU A 1 702 ? -6.199 -32.135 -30.715 1.00 81.00 702 GLU A CA 1
ATOM 5742 C C . GLU A 1 702 ? -6.861 -30.986 -31.496 1.00 81.00 702 GLU A C 1
ATOM 5744 O O . GLU A 1 702 ? -6.329 -29.873 -31.551 1.00 81.00 702 GLU A O 1
ATOM 5749 N N . GLU A 1 703 ? -8.069 -31.202 -32.023 1.00 79.56 703 GLU A N 1
ATOM 5750 C CA . GLU A 1 703 ? -8.902 -30.155 -32.626 1.00 79.56 703 GLU A CA 1
ATOM 5751 C C . GLU A 1 703 ? -9.281 -29.083 -31.589 1.00 79.56 703 GLU A C 1
ATOM 5753 O O . GLU A 1 703 ? -9.113 -27.887 -31.852 1.00 79.56 703 GLU A O 1
ATOM 5758 N N . LEU A 1 704 ? -9.669 -29.489 -30.373 1.00 73.94 704 LEU A N 1
ATOM 5759 C CA . LEU A 1 704 ? -9.958 -28.588 -29.254 1.00 73.94 704 LEU A CA 1
ATOM 5760 C C . LEU A 1 704 ? -8.710 -27.828 -28.774 1.00 73.94 704 LEU A C 1
ATOM 5762 O O . LEU A 1 704 ? -8.775 -26.609 -28.608 1.00 73.94 704 LEU A O 1
ATOM 5766 N N . ARG A 1 705 ? -7.555 -28.494 -28.613 1.00 73.56 705 ARG A N 1
ATOM 5767 C CA . ARG A 1 705 ? -6.263 -27.834 -28.316 1.00 73.56 705 ARG A CA 1
ATOM 5768 C C . ARG A 1 705 ? -5.946 -26.771 -29.366 1.00 73.56 705 ARG A C 1
ATOM 5770 O O . ARG A 1 705 ? -5.635 -25.633 -29.017 1.00 73.56 705 ARG A O 1
ATOM 5777 N N . THR A 1 706 ? -6.102 -27.111 -30.645 1.00 84.62 706 THR A N 1
ATOM 5778 C CA . THR A 1 706 ? -5.857 -26.199 -31.770 1.00 84.62 706 THR A CA 1
ATOM 5779 C C . THR A 1 706 ? -6.814 -25.001 -31.759 1.00 84.62 706 THR A C 1
ATOM 5781 O O . THR A 1 706 ? -6.397 -23.877 -32.050 1.00 84.62 706 THR A O 1
ATOM 5784 N N . ALA A 1 707 ? -8.088 -25.200 -31.405 1.00 78.62 707 ALA A N 1
ATOM 5785 C CA . ALA A 1 707 ? -9.075 -24.128 -31.269 1.00 78.62 707 ALA A CA 1
ATOM 5786 C C . ALA A 1 707 ? -8.768 -23.200 -30.078 1.00 78.62 707 ALA A C 1
ATOM 5788 O O . ALA A 1 707 ? -8.695 -21.980 -30.249 1.00 78.62 707 ALA A O 1
ATOM 5789 N N . VAL A 1 708 ? -8.495 -23.767 -28.898 1.00 70.81 708 VAL A N 1
ATOM 5790 C CA . VAL A 1 708 ? -8.089 -23.022 -27.693 1.00 70.81 708 VAL A CA 1
ATOM 5791 C C . VAL A 1 708 ? -6.808 -22.229 -27.946 1.00 70.81 708 VAL A C 1
ATOM 5793 O O . VAL A 1 708 ? -6.695 -21.081 -27.517 1.00 70.81 708 VAL A O 1
ATOM 5796 N N . GLU A 1 709 ? -5.843 -22.785 -28.677 1.00 78.62 709 GLU A N 1
ATOM 5797 C CA . GLU A 1 709 ? -4.595 -22.082 -28.955 1.00 78.62 709 GLU A CA 1
ATOM 5798 C C . GLU A 1 709 ? -4.743 -20.987 -30.024 1.00 78.62 709 GLU A C 1
ATOM 5800 O O . GLU A 1 709 ? -4.115 -19.932 -29.903 1.00 78.62 709 GLU A O 1
ATOM 5805 N N . LYS A 1 710 ? -5.639 -21.150 -31.010 1.00 82.12 710 LYS A N 1
ATOM 5806 C CA . LYS A 1 710 ? -6.066 -20.043 -31.890 1.00 82.12 710 LYS A CA 1
ATOM 5807 C C . LYS A 1 710 ? -6.699 -18.906 -31.079 1.00 82.12 710 LYS A C 1
ATOM 5809 O O . LYS A 1 710 ? -6.300 -17.756 -31.263 1.00 82.12 710 LYS A O 1
ATOM 5814 N N . LEU A 1 711 ? -7.604 -19.218 -30.147 1.00 77.38 711 LEU A N 1
ATOM 5815 C CA . LEU A 1 711 ? -8.243 -18.226 -29.275 1.00 77.38 711 LEU A CA 1
ATOM 5816 C C . LEU A 1 711 ? -7.220 -17.509 -28.379 1.00 77.38 711 LEU A C 1
ATOM 5818 O O . LEU A 1 711 ? -7.204 -16.281 -28.335 1.00 77.38 711 LEU A O 1
ATOM 5822 N N . ARG A 1 712 ? -6.294 -18.241 -27.741 1.00 73.12 712 ARG A N 1
ATOM 5823 C CA . ARG A 1 712 ? -5.182 -17.657 -26.962 1.00 73.12 712 ARG A CA 1
ATOM 5824 C C . ARG A 1 712 ? -4.332 -16.702 -27.803 1.00 73.12 712 ARG A C 1
ATOM 5826 O O . ARG A 1 712 ? -4.043 -15.593 -27.360 1.00 73.12 712 ARG A O 1
ATOM 5833 N N . ARG A 1 713 ? -3.972 -17.089 -29.035 1.00 84.19 713 ARG A N 1
ATOM 5834 C CA . ARG A 1 713 ? -3.225 -16.227 -29.973 1.00 84.19 713 ARG A CA 1
ATOM 5835 C C . ARG A 1 713 ? -4.026 -14.983 -30.387 1.00 84.19 713 ARG A C 1
ATOM 5837 O O . ARG A 1 713 ? -3.421 -13.939 -30.609 1.00 84.19 713 ARG A O 1
ATOM 5844 N N . GLN A 1 714 ? -5.356 -15.067 -30.478 1.00 83.00 714 GLN A N 1
ATOM 5845 C CA . GLN A 1 714 ? -6.228 -13.925 -30.774 1.00 83.00 714 GLN A CA 1
ATOM 5846 C C . GLN A 1 714 ? -6.361 -12.969 -29.578 1.00 83.00 714 GLN A C 1
ATOM 5848 O O . GLN A 1 714 ? -6.203 -11.763 -29.756 1.00 83.00 714 GLN A O 1
ATOM 5853 N N . MET A 1 715 ? -6.579 -13.483 -28.362 1.00 74.75 715 MET A N 1
ATOM 5854 C CA . MET A 1 715 ? -6.638 -12.647 -27.155 1.00 74.75 715 MET A CA 1
ATOM 5855 C C . MET A 1 715 ? -5.298 -11.959 -26.873 1.00 74.75 715 MET A C 1
ATOM 5857 O O . MET A 1 715 ? -5.282 -10.778 -26.551 1.00 74.75 715 MET A O 1
ATOM 5861 N N . LEU A 1 716 ? -4.167 -12.646 -27.078 1.00 75.56 716 LEU A N 1
ATOM 5862 C CA . LEU A 1 716 ? -2.836 -12.052 -26.905 1.00 75.56 716 LEU A CA 1
ATOM 5863 C C . LEU A 1 716 ? -2.538 -10.936 -27.926 1.00 75.56 716 LEU A C 1
ATOM 5865 O O . LEU A 1 716 ? -1.773 -10.025 -27.618 1.00 75.56 716 LEU A O 1
ATOM 5869 N N . ARG A 1 717 ? -3.133 -10.983 -29.127 1.00 83.50 717 ARG A N 1
ATOM 5870 C CA . ARG A 1 717 ? -3.073 -9.874 -30.097 1.00 83.50 717 ARG A CA 1
ATOM 5871 C C . ARG A 1 717 ? -3.911 -8.691 -29.624 1.00 83.50 717 ARG A C 1
ATOM 5873 O O . ARG A 1 717 ? -3.351 -7.615 -29.462 1.00 83.50 717 ARG A O 1
ATOM 5880 N N . LYS A 1 718 ? -5.182 -8.921 -29.269 1.00 79.25 718 LYS A N 1
ATOM 5881 C CA . LYS A 1 718 ? -6.058 -7.870 -28.727 1.00 79.25 718 LYS A CA 1
ATOM 5882 C C . LYS A 1 718 ? -5.497 -7.203 -27.470 1.00 79.25 718 LYS A C 1
ATOM 5884 O O . LYS A 1 718 ? -5.559 -5.988 -27.373 1.00 79.25 718 LYS A O 1
ATOM 5889 N N . SER A 1 719 ? -4.906 -7.966 -26.546 1.00 73.62 719 SER A N 1
ATOM 5890 C CA . SER A 1 719 ? -4.213 -7.406 -25.375 1.00 73.62 719 SER A CA 1
ATOM 5891 C C . SER A 1 719 ? -3.152 -6.400 -25.807 1.00 73.62 719 SER A C 1
ATOM 5893 O O . SER A 1 719 ? -3.206 -5.256 -25.385 1.00 73.62 719 SER A O 1
ATOM 5895 N N . ARG A 1 720 ? -2.262 -6.788 -26.730 1.00 83.25 720 ARG A N 1
ATOM 5896 C CA . ARG A 1 720 ? -1.194 -5.914 -27.238 1.00 83.25 720 ARG A CA 1
ATOM 5897 C C . ARG A 1 720 ? -1.725 -4.705 -28.005 1.00 83.25 720 ARG A C 1
ATOM 5899 O O . ARG A 1 720 ? -1.108 -3.650 -27.954 1.00 83.25 720 ARG A O 1
ATOM 5906 N N . GLU A 1 721 ? -2.841 -4.852 -28.714 1.00 83.56 721 GLU A N 1
ATOM 5907 C CA . GLU A 1 721 ? -3.525 -3.743 -29.388 1.00 83.56 721 GLU A CA 1
ATOM 5908 C C . GLU A 1 721 ? -4.014 -2.703 -28.357 1.00 83.56 721 GLU A C 1
ATOM 5910 O O . GLU A 1 721 ? -3.720 -1.520 -28.521 1.00 83.56 721 GLU A O 1
ATOM 5915 N N . TYR A 1 722 ? -4.630 -3.136 -27.247 1.00 78.50 722 TYR A N 1
ATOM 5916 C CA . TYR A 1 722 ? -4.993 -2.256 -26.123 1.00 78.50 722 TYR A CA 1
ATOM 5917 C C . TYR A 1 722 ? -3.771 -1.699 -25.369 1.00 78.50 722 TYR A C 1
ATOM 5919 O O . TYR A 1 722 ? -3.734 -0.507 -25.071 1.00 78.50 722 TYR A O 1
ATOM 5927 N N . ASP A 1 723 ? -2.743 -2.513 -25.105 1.00 78.06 723 ASP A N 1
ATOM 5928 C CA . ASP A 1 723 ? -1.498 -2.076 -24.456 1.00 78.06 723 ASP A CA 1
ATOM 5929 C C . ASP A 1 723 ? -0.820 -0.952 -25.269 1.00 78.06 723 ASP A C 1
ATOM 5931 O O . ASP A 1 723 ? -0.314 0.021 -24.706 1.00 78.06 723 ASP A O 1
ATOM 5935 N N . CYS A 1 724 ? -0.845 -1.051 -26.605 1.00 84.94 724 CYS A N 1
ATOM 5936 C CA . CYS A 1 724 ? -0.354 -0.012 -27.508 1.00 84.94 724 CYS A CA 1
ATOM 5937 C C . CYS A 1 724 ? -1.235 1.248 -27.521 1.00 84.94 724 CYS A C 1
ATOM 5939 O O . CYS A 1 724 ? -0.680 2.344 -27.570 1.00 84.94 724 CYS A O 1
ATOM 5941 N N . GLN A 1 725 ? -2.565 1.120 -27.446 1.00 86.31 725 GLN A N 1
ATOM 5942 C CA . GLN A 1 725 ? -3.479 2.270 -27.341 1.00 86.31 725 GLN A CA 1
ATOM 5943 C C . GLN A 1 725 ? -3.240 3.053 -26.043 1.00 86.31 725 GLN A C 1
ATOM 5945 O O . GLN A 1 725 ? -2.951 4.246 -26.096 1.00 86.31 725 GLN A O 1
ATOM 5950 N N . ILE A 1 726 ? -3.216 2.367 -24.897 1.00 82.25 726 ILE A N 1
ATOM 5951 C CA . ILE A 1 726 ? -2.946 2.973 -23.581 1.00 82.25 726 ILE A CA 1
ATOM 5952 C C . ILE A 1 726 ? -1.557 3.634 -23.552 1.00 82.25 726 ILE A C 1
ATOM 5954 O O . ILE A 1 726 ? -1.369 4.686 -22.936 1.00 82.25 726 ILE A O 1
ATOM 5958 N N . LEU A 1 727 ? -0.559 3.042 -24.220 1.00 86.44 727 LEU A N 1
ATOM 5959 C CA . LEU A 1 727 ? 0.770 3.642 -24.349 1.00 86.44 727 LEU A CA 1
ATOM 5960 C C . LEU A 1 727 ? 0.756 4.913 -25.214 1.00 86.44 727 LEU A C 1
ATOM 5962 O O . LEU A 1 727 ? 1.464 5.864 -24.882 1.00 86.44 727 LEU A O 1
ATOM 5966 N N . GLN A 1 728 ? -0.038 4.951 -26.289 1.00 88.38 728 GLN A N 1
ATOM 5967 C CA . GLN A 1 728 ? -0.193 6.132 -27.140 1.00 88.38 728 GLN A CA 1
ATOM 5968 C C . GLN A 1 728 ? -0.918 7.265 -26.398 1.00 88.38 728 GLN A C 1
ATOM 5970 O O . GLN A 1 728 ? -0.381 8.367 -26.325 1.00 88.38 728 GLN A O 1
ATOM 5975 N N . GLU A 1 729 ? -2.064 6.994 -25.770 1.00 85.50 729 GLU A N 1
ATOM 5976 C CA . GLU A 1 729 ? -2.828 7.971 -24.974 1.00 85.50 729 GLU A CA 1
ATOM 5977 C C . GLU A 1 729 ? -1.958 8.608 -23.879 1.00 85.50 729 GLU A C 1
ATOM 5979 O O . GLU A 1 729 ? -1.901 9.830 -23.724 1.00 85.50 729 GLU A O 1
ATOM 5984 N N . ARG A 1 730 ? -1.184 7.783 -23.158 1.00 81.50 730 ARG A N 1
ATOM 5985 C CA . ARG A 1 730 ? -0.216 8.259 -22.158 1.00 81.50 730 ARG A CA 1
ATOM 5986 C C . ARG A 1 730 ? 0.909 9.087 -22.771 1.00 81.50 730 ARG A C 1
ATOM 5988 O O . ARG A 1 730 ? 1.383 10.013 -22.120 1.00 81.50 730 ARG A O 1
ATOM 5995 N N . MET A 1 731 ? 1.343 8.784 -23.993 1.00 85.31 731 MET A N 1
ATOM 5996 C CA . MET A 1 731 ? 2.363 9.562 -24.701 1.00 85.31 731 MET A CA 1
ATOM 5997 C C . MET A 1 731 ? 1.825 10.927 -25.152 1.00 85.31 731 MET A C 1
ATOM 5999 O O . MET A 1 731 ? 2.541 11.921 -25.048 1.00 85.31 731 MET A O 1
ATOM 6003 N N . GLU A 1 732 ? 0.569 10.999 -25.589 1.00 90.38 732 GLU A N 1
ATOM 6004 C CA . GLU A 1 732 ? -0.103 12.247 -25.965 1.00 90.38 732 GLU A CA 1
ATOM 6005 C C . GLU A 1 732 ? -0.331 13.145 -24.736 1.00 90.38 732 GLU A C 1
ATOM 6007 O O . GLU A 1 732 ? 0.043 14.320 -24.760 1.00 90.38 732 GLU A O 1
ATOM 6012 N N . LEU A 1 733 ? -0.808 12.588 -23.616 1.00 87.69 733 LEU A N 1
ATOM 6013 C CA . LEU A 1 733 ? -0.887 13.299 -22.330 1.00 87.69 733 LEU A CA 1
ATOM 6014 C C . LEU A 1 733 ? 0.493 13.780 -21.848 1.00 87.69 733 LEU A C 1
ATOM 6016 O O . LEU A 1 733 ? 0.636 14.917 -21.393 1.00 87.69 733 LEU A O 1
ATOM 6020 N N . LEU A 1 734 ? 1.536 12.954 -21.994 1.00 87.75 734 LEU A N 1
ATOM 6021 C CA . LEU A 1 734 ? 2.911 13.331 -21.657 1.00 87.75 734 LEU A CA 1
ATOM 6022 C C . LEU A 1 734 ? 3.411 14.496 -22.530 1.00 87.75 734 LEU A C 1
ATOM 6024 O O . LEU A 1 734 ? 4.080 15.393 -22.015 1.00 87.75 734 LEU A O 1
ATOM 6028 N N . GLN A 1 735 ? 3.088 14.516 -23.827 1.00 90.75 735 GLN A N 1
ATOM 6029 C CA . GLN A 1 735 ? 3.436 15.621 -24.729 1.00 90.75 735 GLN A CA 1
ATOM 6030 C C . GLN A 1 735 ? 2.698 16.915 -24.363 1.00 90.75 735 GLN A C 1
ATOM 6032 O O . GLN A 1 735 ? 3.326 17.975 -24.326 1.00 90.75 735 GLN A O 1
ATOM 6037 N N . GLN A 1 736 ? 1.408 16.839 -24.020 1.00 89.94 736 GLN A N 1
ATOM 6038 C CA . GLN A 1 736 ? 0.635 17.987 -23.531 1.00 89.94 736 GLN A CA 1
ATOM 6039 C C . GLN A 1 736 ? 1.233 18.556 -22.233 1.00 89.94 736 GLN A C 1
ATOM 6041 O O . GLN A 1 736 ? 1.418 19.769 -22.118 1.00 89.94 736 GLN A O 1
ATOM 6046 N N . ALA A 1 737 ? 1.631 17.693 -21.291 1.00 83.19 737 ALA A N 1
ATOM 6047 C CA . ALA A 1 737 ? 2.311 18.106 -20.064 1.00 83.19 737 ALA A CA 1
ATOM 6048 C C . ALA A 1 737 ? 3.668 18.784 -20.343 1.00 83.19 737 ALA A C 1
ATOM 6050 O O . ALA A 1 737 ? 3.945 19.846 -19.787 1.00 83.19 737 ALA A O 1
ATOM 6051 N N . HIS A 1 738 ? 4.490 18.241 -21.251 1.00 87.81 738 HIS A N 1
ATOM 6052 C CA . HIS A 1 738 ? 5.758 18.872 -21.650 1.00 87.81 738 HIS A CA 1
ATOM 6053 C C . HIS A 1 738 ? 5.557 20.212 -22.369 1.00 87.81 738 HIS A C 1
ATOM 6055 O O . HIS A 1 738 ? 6.350 21.132 -22.167 1.00 87.81 738 HIS A O 1
ATOM 6061 N N . GLN A 1 739 ? 4.500 20.366 -23.176 1.00 93.75 739 GLN A N 1
ATOM 6062 C CA . GLN A 1 739 ? 4.157 21.674 -23.735 1.00 93.75 739 GLN A CA 1
ATOM 6063 C C . GLN A 1 739 ? 3.783 22.655 -22.622 1.00 93.75 739 GLN A C 1
ATOM 6065 O O . GLN A 1 739 ? 4.311 23.763 -22.588 1.00 93.75 739 GLN A O 1
ATOM 6070 N N . ARG A 1 740 ? 2.947 22.229 -21.668 1.00 93.38 740 ARG A N 1
ATOM 6071 C CA . ARG A 1 740 ? 2.517 23.084 -20.560 1.00 93.38 740 ARG A CA 1
ATOM 6072 C C . ARG A 1 740 ? 3.662 23.504 -19.639 1.00 93.38 740 ARG A C 1
ATOM 6074 O O . ARG A 1 740 ? 3.620 24.612 -19.117 1.00 93.38 740 ARG A O 1
ATOM 6081 N N . ILE A 1 741 ? 4.678 22.659 -19.460 1.00 89.81 741 ILE A N 1
ATOM 6082 C CA . ILE A 1 741 ? 5.908 23.022 -18.742 1.00 89.81 741 ILE A CA 1
ATOM 6083 C C . ILE A 1 741 ? 6.636 24.151 -19.486 1.00 89.81 741 ILE A C 1
ATOM 6085 O O . ILE A 1 741 ? 6.889 25.185 -18.876 1.00 89.81 741 ILE A O 1
ATOM 6089 N N . ARG A 1 742 ? 6.855 24.029 -20.803 1.00 95.25 742 ARG A N 1
ATOM 6090 C CA . ARG A 1 742 ? 7.493 25.093 -21.608 1.00 95.25 742 ARG A CA 1
ATOM 6091 C C . ARG A 1 742 ? 6.712 26.411 -21.572 1.00 95.25 742 ARG A C 1
ATOM 6093 O O . ARG A 1 742 ? 7.301 27.458 -21.322 1.00 95.25 742 ARG A O 1
ATOM 6100 N N . ASP A 1 743 ? 5.381 26.358 -21.698 1.00 94.81 743 ASP A N 1
ATOM 6101 C CA . ASP A 1 743 ? 4.499 27.533 -21.568 1.00 94.81 743 ASP A CA 1
ATOM 6102 C C . ASP A 1 743 ? 4.633 28.256 -20.210 1.00 94.81 743 ASP A C 1
ATOM 6104 O O . ASP A 1 743 ? 4.234 29.419 -20.084 1.00 94.81 743 ASP A O 1
ATOM 6108 N N . LEU A 1 744 ? 5.072 27.548 -19.162 1.00 93.44 744 LEU A N 1
ATOM 6109 C CA . LEU A 1 744 ? 5.283 28.082 -17.816 1.00 93.44 744 LEU A CA 1
ATOM 6110 C C . LEU A 1 744 ? 6.725 28.568 -17.630 1.00 93.44 744 LEU A C 1
ATOM 6112 O O . LEU A 1 744 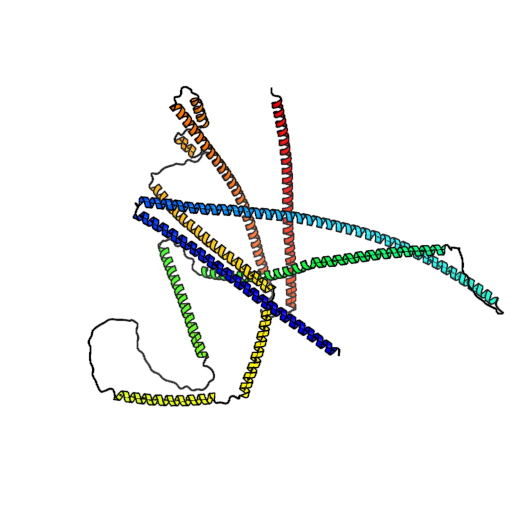? 6.912 29.644 -17.069 1.00 93.44 744 LEU A O 1
ATOM 6116 N N . GLU A 1 745 ? 7.717 27.850 -18.160 1.00 92.81 745 GLU A N 1
ATOM 6117 C CA . GLU A 1 745 ? 9.122 28.278 -18.200 1.00 92.81 745 GLU A CA 1
ATOM 6118 C C . GLU A 1 745 ? 9.268 29.631 -18.921 1.00 92.81 745 GLU A C 1
ATOM 6120 O O . GLU A 1 745 ? 9.843 30.564 -18.358 1.00 92.81 745 GLU A O 1
ATOM 6125 N N . ASP A 1 746 ? 8.640 29.794 -20.093 1.00 96.00 746 ASP A N 1
ATOM 6126 C CA . ASP A 1 746 ? 8.613 31.062 -20.840 1.00 96.00 746 ASP A CA 1
ATOM 6127 C C . ASP A 1 746 ? 8.009 32.216 -20.018 1.00 96.00 746 ASP A C 1
ATOM 6129 O O . ASP A 1 746 ? 8.523 33.340 -20.027 1.00 96.00 746 ASP A O 1
ATOM 6133 N N . LYS A 1 747 ? 6.930 31.952 -19.266 1.00 95.06 747 LYS A N 1
ATOM 6134 C CA . LYS A 1 747 ? 6.280 32.949 -18.391 1.00 95.06 747 LYS A CA 1
ATOM 6135 C C . LYS A 1 747 ? 7.150 33.308 -17.197 1.00 95.06 747 LYS A C 1
ATOM 6137 O O . LYS A 1 747 ? 7.274 34.488 -16.877 1.00 95.06 747 LYS A O 1
ATOM 6142 N N . THR A 1 748 ? 7.781 32.322 -16.569 1.00 92.94 748 THR A N 1
ATOM 6143 C CA . THR A 1 748 ? 8.737 32.540 -15.483 1.00 92.94 748 THR A CA 1
ATOM 6144 C C . THR A 1 748 ? 9.942 33.353 -15.963 1.00 92.94 748 THR A C 1
ATOM 6146 O O . THR A 1 748 ? 10.393 34.245 -15.247 1.00 92.94 748 THR A O 1
ATOM 6149 N N . ASP A 1 749 ? 10.431 33.143 -17.185 1.00 95.19 749 ASP A N 1
ATOM 6150 C CA . ASP A 1 749 ? 11.525 33.945 -17.742 1.00 95.19 749 ASP A CA 1
ATOM 6151 C C . ASP A 1 749 ? 11.096 35.361 -18.163 1.00 95.19 749 ASP A C 1
ATOM 6153 O O . ASP A 1 749 ? 11.900 36.292 -18.066 1.00 95.19 749 ASP A O 1
ATOM 6157 N N . ILE A 1 750 ? 9.834 35.570 -18.558 1.00 95.69 750 ILE A N 1
ATOM 6158 C CA . ILE A 1 750 ? 9.246 36.915 -18.690 1.00 95.69 750 ILE A CA 1
ATOM 6159 C C . ILE A 1 750 ? 9.181 37.605 -17.317 1.00 95.69 750 ILE A C 1
ATOM 6161 O O . ILE A 1 750 ? 9.627 38.746 -17.194 1.00 95.69 750 ILE A O 1
ATOM 6165 N N . GLN A 1 751 ? 8.712 36.912 -16.275 1.00 92.25 751 GLN A N 1
ATOM 6166 C CA . GLN A 1 751 ? 8.642 37.449 -14.910 1.00 92.25 751 GLN A CA 1
ATOM 6167 C C . GLN A 1 751 ? 10.029 37.796 -14.350 1.00 92.25 751 GLN A C 1
ATOM 6169 O O . GLN A 1 751 ? 10.201 38.886 -13.816 1.00 92.25 751 GLN A O 1
ATOM 6174 N N . LYS A 1 752 ? 11.052 36.947 -14.539 1.00 93.50 752 LYS A N 1
ATOM 6175 C CA . LYS A 1 752 ? 12.448 37.265 -14.166 1.00 93.50 752 LYS A CA 1
ATOM 6176 C C . LYS A 1 752 ? 12.945 38.551 -14.835 1.00 93.50 752 LYS A C 1
ATOM 6178 O O . LYS A 1 752 ? 13.602 39.363 -14.189 1.00 93.50 752 LYS A O 1
ATOM 6183 N N . ARG A 1 753 ? 12.621 38.758 -16.119 1.00 95.31 753 ARG A N 1
ATOM 6184 C CA . ARG A 1 753 ? 12.974 39.987 -16.853 1.00 95.31 753 ARG A CA 1
ATOM 6185 C C . ARG A 1 753 ? 12.244 41.217 -16.300 1.00 95.31 753 ARG A C 1
ATOM 6187 O O . ARG A 1 753 ? 12.870 42.263 -16.174 1.00 95.31 753 ARG A O 1
ATOM 6194 N N . GLN A 1 754 ? 10.971 41.086 -15.923 1.00 92.69 754 GLN A N 1
ATOM 6195 C CA . GLN A 1 754 ? 10.201 42.156 -15.273 1.00 92.69 754 GLN A CA 1
ATOM 6196 C C . GLN A 1 754 ? 10.732 42.491 -13.870 1.00 92.69 754 GLN A C 1
ATOM 6198 O O . GLN A 1 754 ? 10.866 43.664 -13.541 1.00 92.69 754 GLN A O 1
ATOM 6203 N N . ILE A 1 755 ? 11.089 41.483 -13.067 1.00 92.50 755 ILE A N 1
ATOM 6204 C CA . ILE A 1 755 ? 11.711 41.676 -11.748 1.00 92.50 755 ILE A CA 1
ATOM 6205 C C . ILE A 1 755 ? 13.031 42.438 -11.898 1.00 92.50 755 ILE A C 1
ATOM 6207 O O . ILE A 1 755 ? 13.209 43.456 -11.240 1.00 92.50 755 ILE A O 1
ATOM 6211 N N . LYS A 1 756 ? 13.906 42.032 -12.827 1.00 94.56 756 LYS A N 1
ATOM 6212 C CA . LYS A 1 756 ? 15.189 42.714 -13.062 1.00 94.56 756 LYS A CA 1
ATOM 6213 C C . LYS A 1 756 ? 15.029 44.167 -13.533 1.00 94.56 756 LYS A C 1
ATOM 6215 O O . LYS A 1 756 ? 15.773 45.036 -13.098 1.00 94.56 756 LYS A O 1
ATOM 6220 N N . ASP A 1 757 ? 14.045 44.448 -14.386 1.00 94.19 757 ASP A N 1
ATOM 6221 C CA . ASP A 1 757 ? 13.696 45.814 -14.811 1.00 94.19 757 ASP A CA 1
ATOM 6222 C C . ASP A 1 757 ? 13.171 46.672 -13.636 1.00 94.19 757 ASP A C 1
ATOM 6224 O O . ASP A 1 757 ? 13.497 47.855 -13.533 1.00 94.19 757 ASP A O 1
ATOM 6228 N N . LEU A 1 758 ? 12.427 46.079 -12.695 1.00 93.31 758 LEU A N 1
ATOM 6229 C CA . LEU A 1 758 ? 12.019 46.741 -11.449 1.00 93.31 758 LEU A CA 1
ATOM 6230 C C . LEU A 1 758 ? 13.195 46.952 -10.478 1.00 93.31 758 LEU A C 1
ATOM 6232 O O . LEU A 1 758 ? 13.288 48.021 -9.879 1.00 93.31 758 LEU A O 1
ATOM 6236 N N . GLU A 1 759 ? 14.111 45.989 -10.353 1.00 92.12 759 GLU A N 1
ATOM 6237 C CA . GLU A 1 759 ? 15.343 46.106 -9.556 1.00 92.12 759 GLU A CA 1
ATOM 6238 C C . GLU A 1 759 ? 16.258 47.217 -10.095 1.00 92.12 759 GLU A C 1
ATOM 6240 O O . GLU A 1 759 ? 16.729 48.054 -9.327 1.00 92.12 759 GLU A O 1
ATOM 6245 N N . GLU A 1 760 ? 16.463 47.288 -11.414 1.00 93.06 760 GLU A N 1
ATOM 6246 C CA . GLU A 1 760 ? 17.252 48.345 -12.060 1.00 93.06 760 GLU A CA 1
ATOM 6247 C C . GLU A 1 760 ? 16.617 49.733 -11.871 1.00 93.06 760 GLU A C 1
ATOM 6249 O O . GLU A 1 760 ? 17.320 50.698 -11.561 1.00 93.06 760 GLU A O 1
ATOM 6254 N N . LYS A 1 761 ? 15.283 49.838 -11.957 1.00 91.81 761 LYS A N 1
ATOM 6255 C CA . LYS A 1 761 ? 14.545 51.077 -11.647 1.00 91.81 761 LYS A CA 1
ATOM 6256 C C . LYS A 1 761 ? 14.633 51.458 -10.170 1.00 91.81 761 LYS A C 1
ATOM 6258 O O . LYS A 1 761 ? 14.809 52.637 -9.863 1.00 91.81 761 LYS A O 1
ATOM 6263 N N . PHE A 1 762 ? 14.546 50.491 -9.259 1.00 91.56 762 PHE A N 1
ATOM 6264 C CA . PHE A 1 762 ? 14.689 50.731 -7.824 1.00 91.56 762 PHE A CA 1
ATOM 6265 C C . PHE A 1 762 ? 16.106 51.202 -7.476 1.00 91.56 762 PHE A C 1
ATOM 6267 O O . PHE A 1 762 ? 16.257 52.189 -6.762 1.00 91.56 762 PHE A O 1
ATOM 6274 N N . LEU A 1 763 ? 17.141 50.571 -8.042 1.00 91.62 763 LEU A N 1
ATOM 6275 C CA . LEU A 1 763 ? 18.536 50.997 -7.897 1.00 91.62 763 LEU A CA 1
ATOM 6276 C C . LEU A 1 763 ? 18.764 52.409 -8.452 1.00 91.62 763 LEU A C 1
ATOM 6278 O O . LEU A 1 763 ? 19.433 53.212 -7.803 1.00 91.62 763 LEU A O 1
ATOM 6282 N N . PHE A 1 764 ? 18.179 52.744 -9.606 1.00 91.75 764 PHE A N 1
ATOM 6283 C CA . PHE A 1 764 ? 18.249 54.095 -10.168 1.00 91.75 764 PHE A CA 1
ATOM 6284 C C . PHE A 1 764 ? 17.592 55.138 -9.252 1.00 91.75 764 PHE A C 1
ATOM 6286 O O . PHE A 1 764 ? 18.202 56.167 -8.963 1.00 91.75 764 PHE A O 1
ATOM 6293 N N . LEU A 1 765 ? 16.384 54.866 -8.744 1.00 90.69 765 LEU A N 1
ATOM 6294 C CA . LEU A 1 765 ? 15.693 55.747 -7.795 1.00 90.69 765 LEU A CA 1
ATOM 6295 C C . LEU A 1 765 ? 16.474 55.887 -6.481 1.00 90.69 765 LEU A C 1
ATOM 6297 O O . LEU A 1 765 ? 16.659 57.001 -5.998 1.00 90.69 765 LEU A O 1
ATOM 6301 N N . PHE A 1 766 ? 16.982 54.785 -5.929 1.00 90.81 766 PHE A N 1
ATOM 6302 C CA . PHE A 1 766 ? 17.783 54.779 -4.705 1.00 90.81 766 PHE A CA 1
ATOM 6303 C C . PHE A 1 766 ? 19.067 55.605 -4.857 1.00 90.81 766 PHE A C 1
ATOM 6305 O O . PHE A 1 766 ? 19.378 56.422 -3.989 1.00 90.81 766 PHE A O 1
ATOM 6312 N N . LEU A 1 767 ? 19.782 55.456 -5.978 1.00 90.94 767 LEU A N 1
ATOM 6313 C CA . LEU A 1 767 ? 20.945 56.281 -6.310 1.00 90.94 767 LEU A CA 1
ATOM 6314 C C . LEU A 1 767 ? 20.564 57.756 -6.478 1.00 90.94 767 LEU A C 1
ATOM 6316 O O . LEU A 1 767 ? 21.251 58.614 -5.930 1.00 90.94 767 LEU A O 1
ATOM 6320 N N . PHE A 1 768 ? 19.466 58.058 -7.176 1.00 90.50 768 PHE A N 1
ATOM 6321 C CA . PHE A 1 768 ? 18.989 59.427 -7.388 1.00 90.50 768 PHE A CA 1
ATOM 6322 C C . PHE A 1 768 ? 18.637 60.129 -6.068 1.00 90.50 768 PHE A C 1
ATOM 6324 O O . PHE A 1 768 ? 19.122 61.232 -5.817 1.00 90.50 768 PHE A O 1
ATOM 6331 N N . PHE A 1 769 ? 17.863 59.482 -5.190 1.00 87.88 769 PHE A N 1
ATOM 6332 C CA . PHE A 1 769 ? 17.524 60.032 -3.874 1.00 87.88 769 PHE A CA 1
ATOM 6333 C C . PHE A 1 769 ? 18.740 60.116 -2.943 1.00 87.88 769 PHE A C 1
ATOM 6335 O O . PHE A 1 769 ? 18.867 61.097 -2.215 1.00 87.88 769 PHE A O 1
ATOM 6342 N N . SER A 1 770 ? 19.672 59.158 -3.006 1.00 86.75 770 SER A N 1
ATOM 6343 C CA . SER A 1 770 ? 20.932 59.233 -2.251 1.00 86.75 770 SER A CA 1
ATOM 6344 C C . SER A 1 770 ? 21.786 60.423 -2.697 1.00 86.75 770 SER A C 1
ATOM 6346 O O . SER A 1 770 ? 22.308 61.153 -1.858 1.00 86.75 770 SER A O 1
ATOM 6348 N N . LEU A 1 771 ? 21.894 60.667 -4.009 1.00 85.38 771 LEU A N 1
ATOM 6349 C CA . LEU A 1 771 ? 22.607 61.830 -4.541 1.00 85.38 771 LEU A CA 1
ATOM 6350 C C . LEU A 1 771 ? 21.910 63.139 -4.154 1.00 85.38 771 LEU A C 1
ATOM 6352 O O . LEU A 1 771 ? 22.581 64.079 -3.743 1.00 85.38 771 LEU A O 1
ATOM 6356 N N . ALA A 1 772 ? 20.578 63.191 -4.244 1.00 82.75 772 ALA A N 1
ATOM 6357 C CA . ALA A 1 772 ? 19.797 64.358 -3.845 1.00 82.75 772 ALA A CA 1
ATOM 6358 C C . ALA A 1 772 ? 19.963 64.681 -2.350 1.00 82.75 772 ALA A C 1
ATOM 6360 O O . ALA A 1 772 ? 20.093 65.848 -2.005 1.00 82.75 772 ALA A O 1
ATOM 6361 N N . PHE A 1 773 ? 20.028 63.666 -1.482 1.00 82.44 773 PHE A N 1
ATOM 6362 C CA . PHE A 1 773 ? 20.269 63.835 -0.045 1.00 82.44 773 PHE A CA 1
ATOM 6363 C C . PHE A 1 773 ? 21.700 64.311 0.265 1.00 82.44 773 PHE A C 1
ATOM 6365 O O . PHE A 1 773 ? 21.891 65.140 1.145 1.00 82.44 773 PHE A O 1
ATOM 6372 N N . ILE A 1 774 ? 22.705 63.837 -0.482 1.00 84.38 774 ILE A N 1
ATOM 6373 C CA . ILE A 1 774 ? 24.109 64.282 -0.357 1.00 84.38 774 ILE A CA 1
ATOM 6374 C C . ILE A 1 774 ? 24.316 65.709 -0.901 1.00 84.38 774 ILE A C 1
ATOM 6376 O O . ILE A 1 774 ? 25.223 66.412 -0.460 1.00 84.38 774 ILE A O 1
ATOM 6380 N N . LEU A 1 775 ? 23.495 66.136 -1.865 1.00 77.50 775 LEU A N 1
ATOM 6381 C CA . LEU A 1 775 ? 23.557 67.454 -2.506 1.00 77.50 775 LEU A CA 1
ATOM 6382 C C . LEU A 1 775 ? 22.578 68.479 -1.905 1.00 77.50 775 LEU A C 1
ATOM 6384 O O . LEU A 1 775 ? 22.493 69.598 -2.416 1.00 77.50 775 LEU A O 1
ATOM 6388 N N . TRP A 1 776 ? 21.848 68.122 -0.844 1.00 69.88 776 TRP A N 1
ATOM 6389 C CA . TRP A 1 776 ? 20.966 69.042 -0.127 1.00 69.88 776 TRP A CA 1
ATOM 6390 C C . TRP A 1 776 ? 21.759 69.810 0.952 1.00 69.88 776 TRP A C 1
ATOM 6392 O O . TRP A 1 776 ? 22.378 69.160 1.796 1.00 69.88 776 TRP A O 1
ATOM 6402 N N . PRO A 1 777 ? 21.786 71.157 0.920 1.00 57.28 777 PRO A N 1
ATOM 6403 C CA . PRO A 1 777 ? 22.554 71.983 1.858 1.00 57.28 777 PRO A CA 1
ATOM 6404 C C . PRO A 1 777 ? 21.852 72.225 3.207 1.00 57.28 777 PRO A C 1
ATOM 6406 O O . PRO A 1 777 ? 20.603 72.138 3.261 1.00 57.28 777 PRO A O 1
#

Foldseek 3Di:
DVVVVVVVVVVVVVVVVVVVVVVVVVVVVVVVVVVVVVVVVVVVVVVVVVVVVVVVVVVVVVVVVVVVVVVVVVLVVCVVPHDPVVSVVVVVVVVVVVVVVVVVVVVVVVVVVVVVVVVVVVVVVVVVVVVVVVVVVVVVVVVVVVVVVVVVVVVVVVVVVVVVVVVVVVVVVVVVVVVVVVVVVVVVVVVVVVVVVVVVVVVVVVVVVVVVDDDDDDDDDDDDDDDDDDDDDDDPVNVVVVVVVVVVVVVVVVVVVVVVVVVVVVVVVVVVVVVVVVVCVVVVVVVVVVVVVVVVVVVVVVVVVVVVVVVVVVVVVVVVVVVVDDDDDDDDDPVVVVVVVVVVVVVVVVVVVVVVVVVVVVVVVVVVVVVVVVPVVDDDDYDDDDDDDDDDDDDDDDDDDDDDDDDDDDDDDDDDDDYDDDCPVPVVVVVVVVVVVVVVVVVVVVVVVVVVCVVVVDDDPVVVVVVVVVVVVVVVVVVVVVVVVVVVVVVVVVPPVVVVVVVVVVVVVVVVVVVVVVVVVVVVVVVVVVVVVVVVVVVVVVVVVVVVVVVCVVDDPPDPPDDDDDPDADPVRVVCVVVVNDDDPLVVVLVVLVVVLPDPVDDPVVNVVSVVSNVVSVVVVVVVVVVVVVVVVVVVVVVVVVVVVVVVVVVVVVVVVVVVVVVVVVVVVVVVVVVVVVVVVVVVVVCPDDDPPDDDDPVRVVVVVVVVVVVVVVVVVVVVVVVVVVVVVVVVVVVVVVVVVVVVVVVVVVVVVVVVVVVVVVVVVVVVVVVVVVPDD

Secondary structure (DSSP, 8-state):
-HHHHHHHHHHHHHHHHHHHHHHHHHHHHHHHHHHHHHHHHHHHHHHHHHHHHHHHHHHHHHHHHHHHHHHHHHHHHHHHHS-HHHHHHHHHHHHHHHHHHHHHHHHHHHHHHHHHHHHHHHHHHHHHHHHHHHHHHHHHHHHHHHHHHHHHHHHHHHHHHHHHHHHHHHHHHHHHHHHHHHHHHHHHHHHHHHHHHHHHHHHHHHHHHHHH--S--------------------HHHHHHHHHHHHHHHHHHHHHHHHHHHHHHHHHHHHHHHHHHHHHHHHHHHHHHHHHHHHHHHHHHHHHHHHHHHHHHHHHHHHHHHHHSPPPP---SHHHHHHHHHHHHHHHHHHHHHHHHHHHHHHHHHHHHHHHHHHHTS-------------------------------------------SSHHHHHHHHHHHHHHHHHHHHHHHHHHHHHHHHHSS---HHHHHHHHHHHHHHHHHHHHHHHHHHHHHHHHTT-HHHHHHHHHHHHHHHHHHHHHHHHHHHHHHHHHHHHHHHHHHHHHHHHHHHHHHHHHTS-------PPPPTT--HHHHHHHHTTPPP--HHHHHHHHHHHHT-TT--HHHHHHHHHHHHHHHHHHHHHHHHHHHHHHHHHHHHHHHHHHHHHHHHHHHHHHHHHHHHHHHHHHHHHHHHHHHHHHHHHHH-TT--TTSPPPHHHHHHHHHHHHHHHHHHHHHHHHHHHHHHHHHHHHHHHHHHHHHHHHHHHHHHHHHHHHHHHHHHHHHHHHHHHHHT--

pLDDT: mean 79.14, std 17.55, range [26.27, 97.75]

Solvent-accessible surface area (backbone atoms only — not comparable to full-atom values): 44430 Å² total; per-residue (Å²): 111,67,75,56,56,51,50,50,51,54,49,50,63,43,52,52,51,53,51,49,51,50,51,52,51,50,53,52,52,52,51,52,51,50,55,50,52,51,51,51,50,51,55,47,52,52,49,54,50,52,50,52,48,49,56,49,50,50,54,48,50,50,52,52,50,52,50,51,53,50,52,53,51,50,50,50,49,41,62,72,79,44,57,70,69,59,44,56,50,49,53,56,47,51,54,58,46,51,56,47,53,54,51,53,50,51,52,50,51,53,53,49,50,54,51,50,51,54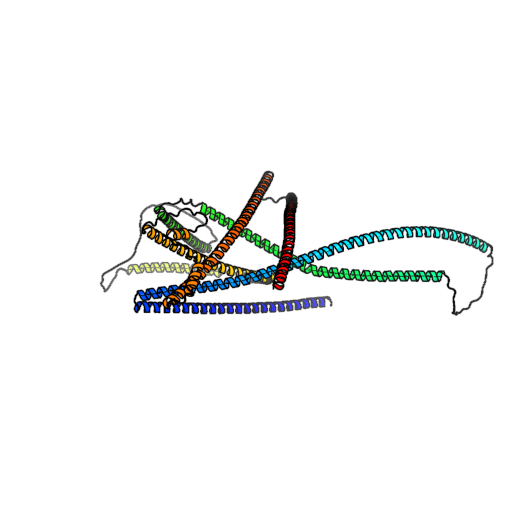,52,51,48,51,54,50,55,52,52,50,52,53,50,54,52,52,52,55,47,53,57,49,50,55,50,53,53,52,49,53,50,53,50,53,51,49,52,50,58,50,51,55,53,49,51,51,53,51,53,53,51,47,56,52,49,52,55,51,48,55,50,52,51,52,51,49,51,54,52,48,55,50,51,51,52,53,49,52,53,48,50,58,49,50,50,52,54,44,55,53,49,62,76,67,63,78,87,82,88,82,90,90,91,87,85,86,82,88,85,86,82,90,78,89,80,84,55,69,64,61,55,52,49,52,48,51,51,52,53,48,60,49,50,50,49,57,49,52,55,50,51,49,52,53,48,51,54,51,51,53,53,55,48,52,50,54,52,49,53,62,60,46,47,62,53,53,53,50,48,54,52,50,51,52,52,48,55,56,48,50,57,50,48,50,55,50,50,53,48,47,54,49,55,53,48,52,52,48,54,50,48,50,56,61,67,70,48,80,81,80,74,88,74,88,51,76,77,47,50,57,53,52,48,53,51,50,54,52,50,51,51,51,51,51,51,51,51,53,49,53,50,52,52,48,56,50,53,48,53,46,51,51,52,54,56,64,47,69,80,67,76,89,85,85,90,82,88,88,87,86,86,92,85,91,81,89,80,86,88,82,83,89,81,87,87,90,80,90,88,80,90,87,88,90,86,83,86,86,86,83,88,86,92,79,63,72,76,56,60,54,57,55,52,53,52,51,52,58,50,53,55,51,52,52,54,51,48,52,52,52,50,52,54,49,48,57,74,69,65,59,84,70,57,62,68,57,53,48,49,50,51,50,50,50,48,53,49,52,50,52,51,48,54,52,46,52,54,51,51,52,51,47,53,53,64,74,58,42,62,67,60,54,52,50,48,52,51,49,52,50,52,49,48,62,47,47,60,48,46,56,52,52,50,56,49,48,54,49,52,54,48,55,54,45,56,52,45,58,50,48,52,53,48,52,55,48,48,54,61,43,52,57,47,53,76,70,44,81,87,79,83,76,80,80,69,84,86,59,93,94,64,53,76,67,55,57,48,37,53,72,73,64,53,71,90,77,61,59,74,62,49,45,56,51,45,52,66,54,67,72,43,90,83,63,52,74,70,54,52,52,49,45,54,50,48,47,51,52,48,60,48,51,52,54,52,47,55,50,50,53,53,49,50,54,53,48,53,53,50,49,53,50,51,53,52,50,50,55,50,51,53,52,54,49,50,55,52,52,52,54,48,51,53,51,48,54,55,49,52,52,49,51,53,51,47,52,54,49,52,54,50,50,51,56,51,56,67,68,52,86,80,73,66,91,84,69,81,75,50,71,66,57,49,51,53,49,51,54,51,54,49,52,48,51,56,48,52,57,47,54,50,51,53,51,54,51,49,58,51,47,56,52,48,53,54,49,49,54,51,54,50,54,50,51,65,44,52,57,48,52,54,50,48,55,51,52,51,50,54,49,51,53,50,49,52,50,50,54,51,51,52,51,51,50,60,74,68,55,131

Sequence (777 aa):
VVSKLEREKTQEAKRIRELEQRKHTVLVTELKAKLHEEKMKELQAVRENLIKQHEQEMSRTVKLRDGEIQRLKSALCALRDGSSDKVRTALTIEAREEARKLFDAERLKLLQEIADLKTAKKQVDEALSNMIQADKIKAGDLRSEHQSHQEAIKIKWESERDIRRLMDEIKAKDRIIFSLEKELETQTGYVQKLQLQKEALDEQLFLVKEAECNMSSPKREIPGRAGDGSEHCGSPDLRRNQKRIAELNATIRKLEDRNTLLGDERNELLKRVRETEKQCKPLLERNKCLAKRNDELMVSLQRMEEKLKAVTKENSEMREKITSHPPLKKLKSLNDLDQANEEQETEFLKLQVIEQQNIIDELTRDREKLIRRRKHRRSSKPIKRPVLDPFIGYDEDSMDSETSSMASFRTDRTPATPDDDLDESLAAEESELRFRQLTKEYQALQRAYALLQEQTGGIIDAEREAKAQEQLQAEVLRYKAKIEDLEATLAQKGQDSHWVEDKQLFIKRNQELLEKIEKQEAENHRLQQELQDARDQNELLEFRNLELEERERRSPPFNLQIHPFSDGVSALQIYCMKEGVKDVNIPDLIKQLDILGDNGNLRNEEQVAIIQASTVLSLAEKWIQQIEGAEAALHQKMMELESDMEQFCKIKGYLEEELDYRKQALDQAYMRIQELEATLYNALQQETVIKFGELLSEKQQEELRTAVEKLRRQMLRKSREYDCQILQERMELLQQAHQRIRDLEDKTDIQKRQIKDLEEKFLFLFLFFSLAFILWP

Mean predicted aligned error: 25.9 Å

InterPro domains:
  IPR024836 Janus kinase and microtubule-interacting protein [PTHR18935] (1-776)
  IPR031994 Janus kinase and microtubule-interacting protein, C-terminal domain [PF16034] (366-559)